Protein 9NPT (pdb70)

Secondary structure (DSSP, 8-state):
----SGGGEE-EEEESGGGT---SHHHHGGGEEEESS----EEE--EEEPEEEEEEEEEE-SSS-BSSBPP-TT----S-EEEEEEEEEE-SS--SEEEESSS-EEE-SSEEESS-BTT--BEEEEE--EE--HHHHHHH--/----EEEE---EEEE----S-S-EEEEES-S-GGGGSSTTSGGGS--STTS-EEEEE--SSSHHHHHHHHHHHHHHHHHHHHHH----SEE--HHHHHHHHHTT--/----SGGGEEEEEEEGGGGT---STTTSGGGEEEESS----EEE--EEEPEEEEEEEEEE-TTS-BSSBPP-TT----S-EEEEEEEEEE-SS--SEEEETTS-EEE-SSEEESS-BSS-EEEEEEEEEEE--HHHHHHH--/----BEEE---EEE-------S-EEEEES-SS----SS-SSSTTS--SSS--EEEEE--SSSHHHHHHHHHHHHHHHHHHHHHH----S----HHHHHHHHHHHH-/-----GGGEEEEEEEGGGGT---SHHHHGGGEEEESS----EEE--EEEPEEEEEEEEEE-SSS-BSSB---TT----S-EEEEEEEEEE-SS--SEEEETTS-EEE-SSEEESS-BSS--BEEEEEEEEE--HHHHHHHB-/----B-B-----B--------S-EEEEEE-SGGGGSSSTTSGGGS--SGGGEEEEEE--SSSHHHHHHHHHHHHHHHHHHHHHH----SEE--HHHHHHHHHHHH-/--EEEE--EEE-TT--EEEEEEESS--GGGSEEEEEEE-TTS-EEEEEEE-S---STTBEEEEE-TTSTTTEEEEEETTTTEEEEEE-S--GGG-EEEEEEEESSS--SS---SS-S--SSS-B-----EEEEE--/--EEEE--EEE-TT--EEEEEEESS--GGG-EEEEEEE-TTS-EEEEEEE-S---SSS-EEEEE-GGGTTTEEEEEETTTTEEEEEE-S--GGG-EEEEEEEESSSS-SS---SS-S--SSS-B-----EEEEE--/--EEEE--EEE-TT--EEEEEEESS--GGGSEEEEEEE-TTS-EEEEEEE-S---SSS-EEEEE-GGGTTTEEEEEETTTTEEEEEE-S--GGG-EEEEEEEE-SS--SS---SS-S--SSS-B-----EEEEE--

Radius of gyration: 34.53 Å; Cα contacts (8 Å, |Δi|>4): 2632; chains: 9; bounding box: 83×82×80 Å

Sequence (1152 aa):
VQLQESGGGLVQAGGSLRLSCTASRGTISLYAMAWFRQAPGKEREFVAAISRFYNDFIGYSTNYADSVRARFTISRDNAENTVYLLMNNLKPEDTASYYCAASTEWASESLQYGNWGHESSKYANWGQGTQVTVSSGTLQKTEDVHLMGFTLSGQKVADSPLEASKRWAFRTGVPPKNVEYTEGEEAKTCYNISVTDPSGKSLLLDPPSNIRDYPKCKTVHHIQGQNPHAQGIALHLWGAFFLYDRVASTTMYRGKVFTEGNIAAMIVNKTVHRMIFSDESPSFNTSISLTFSYFNDCDAELRIWSVQEDDLAAGLSWIPFFGPGIEGLYTAGLIKNQNNLVCRLRRLANQTAKSLELLLRVTTEERTFSLINRIAIDFLLTRWGTLQKTEDVHLMGFTLSGQKVADSPLEASKRWAFRTGVPPKNVEYTEGEEAKTCYNISVTDPSGKSLLLDPPSNIRDYPKCKTVHHIQGQNPHAQGIALHLWGAFFLYDRVASTTMYRGKVFTEGNIAAMIVNKTVHRMIFSDESPSFNTSISLTFSYFNDCDAELRIWSVQEDDLAAGLSWIPFFGPGIEGLYTAGLIKNQNNLVCRLRRLANQTAKSLELLLRVTTEERTFSLINRIAIDFLLTRWGTLQKTEDVHLMGFTLSGQKVADSPLEASKRWAFRTGVPPKNVEYTEGEEAKTCYNISVTDPSGKSLLLDPPSNIRDYPKCKTVHHIQGQNPHAQGIALHLWGAFFLYDRVASTTMYRGKVFTEGNIAAMIVNKTVHRMIFSDESPSFNTSISLTFSYFNDCDAELRIWSVQEDDLAAGLSWIPFFGPGIEGLYTAGLIKNQNNLVCRLRRLANQTAKSLELLLRVTTEERTFSLINRIAIDFLLTRWVQLQESGGGLVQAGGSLRLSCTASRGTISLYAMAWFRQAPGKEREFVAAISRFYNDFIGYSTNYADSVRARFTISRDNAENTVYLLMNNLKPEDTASYYCAASTEWASESLQYGNWGHESSKYANWGQGTQVTVSSVQLQESGGGLVQAGGSLRLSCTASRGTISLYAMAWFRQAPGKEREFVAAISRFYNDFIGYSTNYADSVRARFTISRDNAENTVYLLMNNLKPEDTASYYCAASTEWASESLQYGNWGHESSKYANWGQGTQVTVSS

Structure (mmCIF, N/CA/C/O backbone):
data_9NPT
#
_entry.id   9NPT
#
_cell.length_a   1.00
_cell.length_b   1.00
_cell.length_c   1.00
_cell.angle_alpha   90.00
_cell.angle_beta   90.00
_cell.angle_gamma   90.00
#
_symmetry.space_group_name_H-M   'P 1'
#
loop_
_entity.id
_entity.type
_entity.pdbx_description
1 polymer Nanosota-MB1
2 polymer 'Envelope glycoprotein GP1'
3 polymer 'Envelope glycoprotein GP2'
4 branched beta-D-mannopyranose-(1-4)-2-acetamido-2-deoxy-beta-D-glucopyranose-(1-4)-2-acetamido-2-deoxy-beta-D-glucopyranose
5 branched alpha-D-mannopyranose-(1-3)-[alpha-D-mannopyranose-(1-6)]beta-D-mannopyranose-(1-4)-2-acetamido-2-deoxy-beta-D-glucopyranose-(1-4)-2-acetamido-2-deoxy-beta-D-glucopyranose
#
loop_
_atom_site.group_PDB
_atom_site.id
_atom_site.type_symbol
_atom_site.label_atom_id
_atom_site.label_alt_id
_atom_site.label_comp_id
_atom_site.label_asym_id
_atom_site.label_entity_id
_atom_site.label_seq_id
_atom_site.pdbx_PDB_ins_code
_atom_site.Cartn_x
_atom_site.Cartn_y
_atom_site.Cartn_z
_atom_site.occupancy
_atom_site.B_iso_or_equiv
_atom_site.auth_seq_id
_atom_site.auth_comp_id
_atom_site.auth_asym_id
_atom_site.auth_atom_id
_atom_site.pdbx_PDB_model_num
ATOM 1 N N . VAL A 1 2 ? 106.658 167.915 170.691 1.00 69.84 2 VAL G N 1
ATOM 2 C CA . VAL A 1 2 ? 107.038 169.081 171.476 1.00 66.65 2 VAL G CA 1
ATOM 3 C C . VAL A 1 2 ? 107.948 168.672 172.628 1.00 66.73 2 VAL G C 1
ATOM 4 O O . VAL A 1 2 ? 109.081 169.130 172.721 1.00 67.17 2 VAL G O 1
ATOM 8 N N . GLN A 1 3 ? 107.450 167.812 173.511 1.00 66.81 3 GLN G N 1
ATOM 9 C CA . GLN A 1 3 ? 108.246 167.341 174.637 1.00 64.09 3 GLN G CA 1
ATOM 10 C C . GLN A 1 3 ? 109.106 166.171 174.176 1.00 62.09 3 GLN G C 1
ATOM 11 O O . GLN A 1 3 ? 108.582 165.168 173.679 1.00 69.83 3 GLN G O 1
ATOM 17 N N . LEU A 1 4 ? 110.419 166.294 174.343 1.00 55.84 4 LEU G N 1
ATOM 18 C CA . LEU A 1 4 ? 111.370 165.270 173.936 1.00 59.21 4 LEU G CA 1
ATOM 19 C C . LEU A 1 4 ? 112.088 164.704 175.155 1.00 63.67 4 LEU G C 1
ATOM 20 O O . LEU A 1 4 ? 112.167 165.341 176.209 1.00 64.17 4 LEU G O 1
ATOM 25 N N . GLN A 1 5 ? 112.615 163.490 174.998 1.00 63.74 5 GLN G N 1
ATOM 26 C CA . GLN A 1 5 ? 113.364 162.842 176.065 1.00 57.68 5 GLN G CA 1
ATOM 27 C C . GLN A 1 5 ? 114.447 161.954 175.471 1.00 56.51 5 GLN G C 1
ATOM 28 O O . GLN A 1 5 ? 114.264 161.349 174.411 1.00 59.26 5 GLN G O 1
ATOM 34 N N . GLU A 1 6 ? 115.569 161.869 176.182 1.00 59.91 6 GLU G N 1
ATOM 35 C CA . GLU A 1 6 ? 116.733 161.099 175.772 1.00 65.60 6 GLU G CA 1
ATOM 36 C C . GLU A 1 6 ? 116.884 159.865 176.653 1.00 65.11 6 GLU G C 1
ATOM 37 O O . GLU A 1 6 ? 116.454 159.846 177.810 1.00 65.85 6 GLU G O 1
ATOM 43 N N . SER A 1 7 ? 117.517 158.834 176.094 1.00 63.07 7 SER G N 1
ATOM 44 C CA . SER A 1 7 ? 117.822 157.621 176.841 1.00 63.86 7 SER G CA 1
ATOM 45 C C . SER A 1 7 ? 118.976 156.902 176.159 1.00 69.57 7 SER G C 1
ATOM 46 O O . SER A 1 7 ? 119.219 157.078 174.963 1.00 71.00 7 SER G O 1
ATOM 49 N N . GLY A 1 8 ? 119.679 156.079 176.937 1.00 71.63 8 GLY G N 1
ATOM 50 C CA . GLY A 1 8 ? 120.715 155.211 176.409 1.00 73.67 8 GLY G CA 1
ATOM 51 C C . GLY A 1 8 ? 122.141 155.586 176.755 1.00 79.90 8 GLY G C 1
ATOM 52 O O . GLY A 1 8 ? 123.061 154.872 176.338 1.00 86.28 8 GLY G O 1
ATOM 53 N N . GLY A 1 9 ? 122.368 156.671 177.498 1.00 84.27 9 GLY G N 1
ATOM 54 C CA . GLY A 1 9 ? 123.717 157.051 177.861 1.00 92.04 9 GLY G CA 1
ATOM 55 C C . GLY A 1 9 ? 124.280 156.213 178.996 1.00 95.61 9 GLY G C 1
ATOM 56 O O . GLY A 1 9 ? 123.585 155.419 179.629 1.00 94.28 9 GLY G O 1
ATOM 57 N N . GLY A 1 10 ? 125.571 156.401 179.256 1.00 95.82 10 GLY G N 1
ATOM 58 C CA . GLY A 1 10 ? 126.214 155.662 180.327 1.00 103.64 10 GLY G CA 1
ATOM 59 C C . GLY A 1 10 ? 127.727 155.752 180.243 1.00 106.42 10 GLY G C 1
ATOM 60 O O . GLY A 1 10 ? 128.279 156.622 179.566 1.00 104.99 10 GLY G O 1
ATOM 61 N N . LEU A 1 11 ? 128.379 154.830 180.949 1.00 109.59 11 LEU G N 1
ATOM 62 C CA . LEU A 1 11 ? 129.832 154.772 181.072 1.00 109.67 11 LEU G CA 1
ATOM 63 C C . LEU A 1 11 ? 130.353 153.574 180.290 1.00 110.52 11 LEU G C 1
ATOM 64 O O . LEU A 1 11 ? 129.932 152.438 180.536 1.00 111.44 11 LEU G O 1
ATOM 69 N N . VAL A 1 12 ? 131.267 153.827 179.351 1.00 108.99 12 VAL G N 1
ATO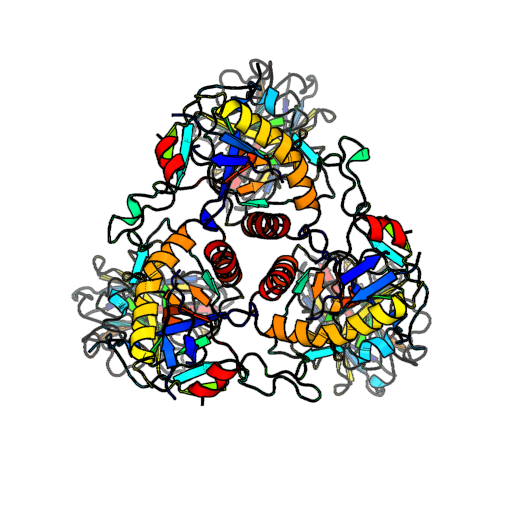M 70 C CA . VAL A 1 12 ? 131.886 152.776 178.552 1.00 111.39 12 VAL G CA 1
ATOM 71 C C . VAL A 1 12 ? 133.390 153.002 178.502 1.00 117.57 12 VAL G C 1
ATOM 72 O O . VAL A 1 12 ? 133.895 154.079 178.824 1.00 118.56 12 VAL G O 1
ATOM 76 N N . GLN A 1 13 ? 134.105 151.957 178.096 1.00 121.90 13 GLN G N 1
ATOM 77 C CA . GLN A 1 13 ? 135.539 152.049 177.880 1.00 126.30 13 GLN G CA 1
ATOM 78 C C . GLN A 1 13 ? 135.832 152.602 176.487 1.00 124.57 13 GLN G C 1
ATOM 79 O O . GLN A 1 13 ? 134.931 152.833 175.675 1.00 121.82 13 GLN G O 1
ATOM 85 N N . ALA A 1 14 ? 137.117 152.828 176.220 1.00 125.42 14 ALA G N 1
ATOM 86 C CA . ALA A 1 14 ? 137.540 153.312 174.913 1.00 125.66 14 ALA G CA 1
ATOM 87 C C . ALA A 1 14 ? 137.368 152.227 173.857 1.00 125.06 14 ALA G C 1
ATOM 88 O O . ALA A 1 14 ? 137.701 151.060 174.080 1.00 124.29 14 ALA G O 1
ATOM 90 N N . GLY A 1 15 ? 136.845 152.620 172.697 1.00 123.61 15 GLY G N 1
ATOM 91 C CA . GLY A 1 15 ? 136.553 151.684 171.635 1.00 121.33 15 GLY G CA 1
ATOM 92 C C . GLY A 1 15 ? 135.199 151.014 171.726 1.00 119.09 15 GLY G C 1
ATOM 93 O O . GLY A 1 15 ? 134.883 150.178 170.870 1.00 116.06 15 GLY G O 1
ATOM 94 N N . GLY A 1 16 ? 134.393 151.349 172.733 1.00 118.35 16 GLY G N 1
ATOM 95 C CA . GLY A 1 16 ? 133.091 150.743 172.903 1.00 109.41 16 GLY G CA 1
ATOM 96 C C . GLY A 1 16 ? 132.034 151.353 172.002 1.00 102.56 16 GLY G C 1
ATOM 97 O O . GLY A 1 16 ? 132.295 152.217 171.165 1.00 106.17 16 GLY G O 1
ATOM 98 N N . SER A 1 17 ? 130.803 150.882 172.190 1.00 93.63 17 SER G N 1
ATOM 99 C CA . SER A 1 17 ? 129.674 151.304 171.377 1.00 92.24 17 SER G CA 1
ATOM 100 C C . SER A 1 17 ? 128.465 151.549 172.267 1.00 91.37 17 SER G C 1
ATOM 101 O O . SER A 1 17 ? 128.291 150.890 173.296 1.00 95.11 17 SER G O 1
ATOM 104 N N . LEU A 1 18 ? 127.625 152.500 171.859 1.00 89.14 18 LEU G N 1
ATOM 105 C CA . LEU A 1 18 ? 126.379 152.792 172.561 1.00 88.13 18 LEU G CA 1
ATOM 106 C C . LEU A 1 18 ? 125.305 153.151 171.546 1.00 81.03 18 LEU G C 1
ATOM 107 O O . LEU A 1 18 ? 125.592 153.432 170.384 1.00 81.96 18 LEU G O 1
ATOM 112 N N . ARG A 1 19 ? 124.052 153.140 171.993 1.00 76.05 19 ARG G N 1
ATOM 113 C CA . ARG A 1 19 ? 122.929 153.512 171.135 1.00 68.65 19 ARG G CA 1
ATOM 114 C C . ARG A 1 19 ? 121.982 154.391 171.938 1.00 65.04 19 ARG G C 1
ATOM 115 O O . ARG A 1 19 ? 121.413 153.944 172.939 1.00 71.90 19 ARG G O 1
ATOM 123 N N . LEU A 1 20 ? 121.817 155.636 171.502 1.00 59.50 20 LEU G N 1
ATOM 124 C CA . LEU A 1 20 ? 120.921 156.580 172.154 1.00 60.55 20 LEU G CA 1
ATOM 125 C C . LEU A 1 20 ? 119.595 156.658 171.420 1.00 55.10 20 LEU G C 1
ATOM 126 O O . LEU A 1 20 ? 119.552 156.749 170.189 1.00 58.93 20 LEU G O 1
ATOM 131 N N . SER A 1 21 ? 118.518 156.631 172.196 1.00 50.79 21 SER G N 1
ATOM 132 C CA . SER A 1 21 ? 117.163 156.797 171.706 1.00 51.44 21 SER G CA 1
ATOM 133 C C . SER A 1 21 ? 116.621 158.136 172.184 1.00 50.24 21 SER G C 1
ATOM 134 O O . SER A 1 21 ? 116.985 158.625 173.257 1.00 56.47 21 SER G O 1
ATOM 137 N N . CYS A 1 22 ? 115.763 158.738 171.367 1.00 46.78 22 CYS G N 1
ATOM 138 C CA . CYS A 1 22 ? 115.103 159.990 171.709 1.00 51.96 22 CYS G CA 1
ATOM 139 C C . CYS A 1 22 ? 113.651 159.884 171.280 1.00 54.51 22 CYS G C 1
ATOM 140 O O . CYS A 1 22 ? 113.362 159.593 170.111 1.00 58.01 22 CYS G O 1
ATOM 143 N N . THR A 1 23 ? 112.757 160.124 172.233 1.00 57.69 23 THR G N 1
ATOM 144 C CA . THR A 1 23 ? 111.338 159.842 172.107 1.00 58.51 23 THR G CA 1
ATOM 145 C C . THR A 1 23 ? 110.538 161.107 172.404 1.00 54.93 23 THR G C 1
ATOM 146 O O . THR A 1 23 ? 110.868 161.877 173.311 1.00 59.06 23 THR G O 1
ATOM 150 N N . ALA A 1 24 ? 109.468 161.310 171.633 1.00 53.25 24 ALA G N 1
ATOM 151 C CA . ALA A 1 24 ? 108.563 162.431 171.828 1.00 60.20 24 ALA G CA 1
ATOM 152 C C . ALA A 1 24 ? 107.212 161.906 172.283 1.00 69.07 24 ALA G C 1
ATOM 153 O O . ALA A 1 24 ? 106.686 160.942 171.717 1.00 71.33 24 ALA G O 1
ATOM 155 N N . SER A 1 25 ? 106.653 162.548 173.308 1.00 74.20 25 SER G N 1
ATOM 156 C CA . SER A 1 25 ? 105.413 162.085 173.922 1.00 80.54 25 SER G CA 1
ATOM 157 C C . SER A 1 25 ? 104.182 162.663 173.228 1.00 87.09 25 SER G C 1
ATOM 158 O O . SER A 1 25 ? 103.345 161.915 172.712 1.00 90.06 25 SER G O 1
ATOM 161 N N . ARG A 1 26 ? 104.058 163.990 173.207 1.00 84.66 26 ARG G N 1
ATOM 162 C CA . ARG A 1 26 ? 102.909 164.656 172.607 1.00 89.75 26 ARG G CA 1
ATOM 163 C C . ARG A 1 26 ? 103.254 165.327 171.283 1.00 88.83 26 ARG G C 1
ATOM 164 O O . ARG A 1 26 ? 102.539 166.235 170.846 1.00 89.93 26 ARG G O 1
ATOM 172 N N . GLY A 1 27 ? 104.335 164.901 170.639 1.00 85.01 27 GLY G N 1
ATOM 173 C CA . GLY A 1 27 ? 104.711 165.455 169.355 1.00 85.23 27 GLY G CA 1
ATOM 174 C C . GLY A 1 27 ? 105.044 164.386 168.337 1.00 79.04 27 GLY G C 1
ATOM 175 O O . GLY A 1 27 ? 105.706 163.397 168.660 1.00 78.73 27 GLY G O 1
ATOM 176 N N . THR A 1 28 ? 104.576 164.560 167.107 1.00 74.35 28 THR G N 1
ATOM 177 C CA . THR A 1 28 ? 104.897 163.641 166.025 1.00 72.12 28 THR G CA 1
ATOM 178 C C . THR A 1 28 ? 106.146 164.150 165.315 1.00 73.30 28 THR G C 1
ATOM 179 O O . THR A 1 28 ? 106.138 165.249 164.748 1.00 78.62 28 THR G O 1
ATOM 183 N N . ILE A 1 29 ? 107.219 163.351 165.344 1.00 67.70 29 ILE G N 1
ATOM 184 C CA . ILE A 1 29 ? 108.511 163.796 164.821 1.00 65.66 29 ILE G CA 1
ATOM 185 C C . ILE A 1 29 ? 108.614 163.701 163.309 1.00 67.64 29 ILE G C 1
ATOM 186 O O . ILE A 1 29 ? 109.670 164.028 162.752 1.00 69.14 29 ILE G O 1
ATOM 191 N N . SER A 1 30 ? 107.550 163.280 162.620 1.00 66.32 30 SER G N 1
ATOM 192 C CA . SER A 1 30 ? 107.550 163.284 161.162 1.00 65.13 30 SER G CA 1
ATOM 193 C C . SER A 1 30 ? 107.256 164.661 160.581 1.00 66.57 30 SER G C 1
ATOM 194 O O . SER A 1 30 ? 107.182 164.788 159.355 1.00 72.17 30 SER G O 1
ATOM 197 N N . LEU A 1 31 ? 107.029 165.670 161.421 1.00 67.07 31 LEU G N 1
ATOM 198 C CA . LEU A 1 31 ? 106.876 167.049 160.981 1.00 70.93 31 LEU G CA 1
ATOM 199 C C . LEU A 1 31 ? 108.149 167.872 161.143 1.00 72.30 31 LEU G C 1
ATOM 200 O O . LEU A 1 31 ? 108.215 168.989 160.619 1.00 73.89 31 LEU G O 1
ATOM 205 N N . TYR A 1 32 ? 109.154 167.353 161.847 1.00 68.59 32 TYR G N 1
ATOM 206 C CA . TYR A 1 32 ? 110.333 168.118 162.228 1.00 63.45 32 TYR G CA 1
ATOM 207 C C . TYR A 1 32 ? 111.594 167.429 161.727 1.00 60.98 32 TYR G C 1
ATOM 208 O O . TYR A 1 32 ? 111.623 166.215 161.512 1.00 61.41 32 TYR G O 1
ATOM 217 N N . ALA A 1 33 ? 112.644 168.227 161.547 1.00 58.53 33 ALA G N 1
ATOM 218 C CA . ALA A 1 33 ? 113.988 167.707 161.346 1.00 56.79 33 ALA G CA 1
ATOM 219 C C . ALA A 1 33 ? 114.671 167.559 162.699 1.00 59.85 33 ALA G C 1
ATOM 220 O O . ALA A 1 33 ? 114.587 168.452 163.548 1.00 67.48 33 ALA G O 1
ATOM 222 N N . MET A 1 34 ? 115.351 166.433 162.897 1.00 55.47 34 MET G N 1
ATOM 223 C CA . MET A 1 34 ? 115.876 166.089 164.210 1.00 55.04 34 MET G CA 1
ATOM 224 C C . MET A 1 34 ? 117.392 166.222 164.218 1.00 58.47 34 MET G C 1
ATOM 225 O O . MET A 1 34 ? 118.039 166.163 163.170 1.00 61.11 34 MET G O 1
ATOM 230 N N . ALA A 1 35 ? 117.955 166.411 165.410 1.00 57.50 35 ALA G N 1
ATOM 231 C CA . ALA A 1 35 ? 119.393 166.594 165.527 1.00 58.64 35 ALA G CA 1
ATOM 232 C C . ALA A 1 35 ? 119.876 166.156 166.902 1.00 62.10 35 ALA G C 1
ATOM 233 O O . ALA A 1 35 ? 119.140 166.216 167.892 1.00 66.18 35 ALA G O 1
ATOM 235 N N . TRP A 1 36 ? 121.130 165.720 166.942 1.00 63.57 36 TRP G N 1
ATOM 236 C CA . TRP A 1 36 ? 121.841 165.406 168.170 1.00 66.79 36 TRP G CA 1
ATOM 237 C C . TRP A 1 36 ? 123.004 166.370 168.348 1.00 70.29 36 TRP G C 1
ATOM 238 O O . TRP A 1 36 ? 123.750 166.638 167.395 1.00 72.60 36 TRP G O 1
ATOM 249 N N . PHE A 1 37 ? 123.157 166.862 169.578 1.00 71.15 37 PHE G N 1
ATOM 250 C CA . PHE A 1 37 ? 124.238 167.746 169.992 1.00 73.40 37 PHE G CA 1
ATOM 251 C C . PHE A 1 37 ? 124.914 167.163 171.225 1.00 77.61 37 PHE G C 1
ATOM 252 O O . PHE A 1 37 ? 124.408 166.232 171.854 1.00 82.23 37 PHE G O 1
ATOM 260 N N . ARG A 1 38 ? 126.060 167.737 171.589 1.00 77.81 38 ARG G N 1
ATOM 261 C CA . ARG A 1 38 ? 126.725 167.356 172.826 1.00 82.59 38 ARG G CA 1
ATOM 262 C C . ARG A 1 38 ? 127.370 168.585 173.449 1.00 92.68 38 ARG G C 1
ATOM 263 O O . ARG A 1 38 ? 127.652 169.573 172.765 1.00 95.38 38 ARG G O 1
ATOM 271 N N . GLN A 1 39 ? 127.585 168.518 174.761 1.00 96.69 39 GLN G N 1
ATOM 272 C CA . GLN A 1 39 ? 128.264 169.580 175.491 1.00 98.67 39 GLN G CA 1
ATOM 273 C C . GLN A 1 39 ? 129.157 168.968 176.559 1.00 100.67 39 GLN G C 1
ATOM 274 O O . GLN A 1 39 ? 128.702 168.141 177.354 1.00 97.55 39 GLN G O 1
ATOM 280 N N . ALA A 1 40 ? 130.414 169.364 176.562 1.00 106.76 40 ALA G N 1
ATOM 281 C CA . ALA A 1 40 ? 131.403 169.010 177.566 1.00 113.71 40 ALA G CA 1
ATOM 282 C C . ALA A 1 40 ? 131.423 170.061 178.673 1.00 119.58 40 ALA G C 1
ATOM 283 O O . ALA A 1 40 ? 131.028 171.210 178.447 1.00 119.21 40 ALA G O 1
ATOM 285 N N . PRO A 1 41 ? 131.838 169.699 179.890 1.00 122.36 41 PRO G N 1
ATOM 286 C CA . PRO A 1 41 ? 132.001 170.717 180.939 1.00 124.58 41 PRO G CA 1
ATOM 287 C C . PRO A 1 41 ? 133.140 171.673 180.612 1.00 126.12 41 PRO G C 1
ATOM 288 O O . PRO A 1 41 ? 134.268 171.256 180.340 1.00 124.53 41 PRO G O 1
ATOM 292 N N . GLY A 1 42 ? 132.831 172.968 180.642 1.00 126.13 42 GLY G N 1
ATOM 293 C CA . GLY A 1 42 ? 133.786 173.988 180.266 1.00 122.91 42 GLY G CA 1
ATOM 294 C C . GLY A 1 42 ? 133.862 174.284 178.786 1.00 125.19 42 GLY G C 1
ATOM 295 O O . GLY A 1 42 ? 134.726 175.065 178.371 1.00 123.83 42 GLY G O 1
ATOM 296 N N . LYS A 1 43 ? 132.989 173.689 177.975 1.00 125.78 43 LYS G N 1
ATOM 297 C CA . LYS A 1 43 ? 132.981 173.898 176.536 1.00 124.24 43 LYS G CA 1
ATOM 298 C C . LYS A 1 43 ? 131.579 174.273 176.077 1.00 121.12 43 LYS G C 1
ATOM 299 O O . LYS A 1 43 ? 130.593 174.082 176.795 1.00 118.57 43 LYS G O 1
ATOM 305 N N . GLU A 1 44 ? 131.503 174.814 174.865 1.00 118.39 44 GLU G N 1
ATOM 306 C CA . GLU A 1 44 ? 130.227 175.156 174.261 1.00 114.84 44 GLU G CA 1
ATOM 307 C C . GLU A 1 44 ? 129.533 173.906 173.724 1.00 110.77 44 GLU G C 1
ATOM 308 O O . GLU A 1 44 ? 130.109 172.817 173.650 1.00 109.85 44 GLU G O 1
ATOM 314 N N . ARG A 1 45 ? 128.271 174.080 173.343 1.00 106.89 45 ARG G N 1
ATOM 315 C CA . ARG A 1 45 ? 127.435 172.988 172.864 1.00 102.62 45 ARG G CA 1
ATOM 316 C C . ARG A 1 45 ? 127.614 172.844 171.356 1.00 97.83 45 ARG G C 1
ATOM 317 O O . ARG A 1 45 ? 127.295 173.765 170.597 1.00 98.63 45 ARG G O 1
ATOM 325 N N . GLU A 1 46 ? 128.123 171.691 170.929 1.00 92.73 46 GLU G N 1
ATOM 326 C CA . GLU A 1 46 ? 128.577 171.483 169.562 1.00 90.61 46 GLU G CA 1
ATOM 327 C C . GLU A 1 46 ? 127.636 170.561 168.796 1.00 88.48 46 GLU G C 1
ATOM 328 O O . GLU A 1 46 ? 126.938 169.726 169.378 1.00 89.45 46 GLU G O 1
ATOM 334 N N . PHE A 1 47 ? 127.631 170.731 167.475 1.00 86.06 47 PHE G N 1
ATOM 335 C CA . PHE A 1 47 ? 126.827 169.895 166.594 1.00 79.35 47 PHE G CA 1
ATOM 336 C C . PHE A 1 47 ? 127.436 168.500 166.492 1.00 78.71 47 PHE G C 1
ATOM 337 O O . PHE A 1 47 ? 128.658 168.338 166.462 1.00 83.57 47 PHE G O 1
ATOM 345 N N . VAL A 1 48 ? 126.568 167.488 166.444 1.00 73.85 48 VAL G N 1
ATOM 346 C CA . VAL A 1 48 ? 127.004 166.114 166.218 1.00 73.13 48 VAL G CA 1
ATOM 347 C C . VAL A 1 48 ? 126.355 165.575 164.949 1.00 75.36 48 VAL G C 1
ATOM 348 O O . VAL A 1 48 ? 127.055 165.201 164.001 1.00 75.91 48 VAL G O 1
ATOM 352 N N . ALA A 1 49 ? 125.021 165.533 164.908 1.00 71.91 49 ALA G N 1
ATOM 353 C CA . ALA A 1 49 ? 124.357 164.916 163.763 1.00 63.15 49 ALA G CA 1
ATOM 354 C C . ALA A 1 49 ? 122.989 165.542 163.535 1.00 62.22 49 ALA G C 1
ATOM 355 O O . ALA A 1 49 ? 122.412 166.159 164.431 1.00 65.96 49 ALA G O 1
ATOM 357 N N . ALA A 1 50 ? 122.474 165.371 162.317 1.00 55.72 50 ALA G N 1
ATOM 358 C CA . ALA A 1 50 ? 121.146 165.861 161.968 1.00 52.61 50 ALA G CA 1
ATOM 359 C C . ALA A 1 50 ? 120.542 164.995 160.871 1.00 54.21 50 ALA G C 1
ATOM 360 O O . ALA A 1 50 ? 121.259 164.428 160.042 1.00 58.45 50 ALA G O 1
ATOM 362 N N . ILE A 1 51 ? 119.209 164.914 160.871 1.00 53.90 51 ILE G N 1
ATOM 363 C CA . ILE A 1 51 ? 118.451 164.133 159.902 1.00 46.56 51 ILE G CA 1
ATOM 364 C C . ILE A 1 51 ? 117.181 164.894 159.521 1.00 47.15 51 ILE G C 1
ATOM 365 O O . ILE A 1 51 ? 116.563 165.575 160.349 1.00 50.71 51 ILE G O 1
ATOM 370 N N . SER A 1 52 ? 116.819 164.801 158.235 1.00 48.13 52 SER G N 1
ATOM 371 C CA . SER A 1 52 ? 115.786 165.623 157.617 1.00 47.75 52 SER G CA 1
ATOM 372 C C . SER A 1 52 ? 114.423 164.936 157.680 1.00 44.83 52 SER G C 1
ATOM 373 O O . SER A 1 52 ? 114.243 163.927 158.361 1.00 50.42 52 SER G O 1
ATOM 376 N N . ARG A 1 53 ? 113.444 165.472 156.947 1.00 46.05 53 ARG G N 1
ATOM 377 C CA . ARG A 1 53 ? 112.049 165.118 157.171 1.00 47.10 53 ARG G CA 1
ATOM 378 C C . ARG A 1 53 ? 111.363 164.491 155.953 1.00 53.40 53 ARG G C 1
ATOM 379 O O . ARG A 1 53 ? 110.423 163.717 156.134 1.00 55.27 53 ARG G O 1
ATOM 387 N N . PHE A 1 54 ? 111.808 164.776 154.727 1.00 53.79 54 PHE G N 1
ATOM 388 C CA . PHE A 1 54 ? 111.343 164.067 153.536 1.00 49.16 54 PHE G CA 1
ATOM 389 C C . PHE A 1 54 ? 112.160 162.822 153.207 1.00 44.08 54 PHE G C 1
ATOM 390 O O . PHE A 1 54 ? 113.376 162.763 153.414 1.00 45.02 54 PHE G O 1
ATOM 398 N N . TYR A 1 55 ? 111.455 161.827 152.679 1.00 40.83 55 TYR G N 1
ATOM 399 C CA . TYR A 1 55 ? 112.026 160.680 151.993 1.00 37.22 55 TYR G CA 1
ATOM 400 C C . TYR A 1 55 ? 112.183 161.015 150.511 1.00 41.00 55 TYR G C 1
ATOM 401 O O . TYR A 1 55 ? 111.541 161.927 149.986 1.00 43.04 55 TYR G O 1
ATOM 410 N N . ASN A 1 56 ? 113.060 160.270 149.833 1.00 39.58 56 ASN G N 1
ATOM 411 C CA . ASN A 1 56 ? 113.396 160.635 148.462 1.00 36.59 56 ASN G CA 1
ATOM 412 C C . ASN A 1 56 ? 113.518 159.401 147.562 1.00 39.22 56 ASN G C 1
ATOM 413 O O . ASN A 1 56 ? 114.106 159.494 146.475 1.00 42.62 56 ASN G O 1
ATOM 418 N N . ASP A 1 57 ? 112.937 158.264 147.980 1.00 37.42 57 ASP G N 1
ATOM 419 C CA . ASP A 1 57 ? 113.149 156.927 147.415 1.00 38.82 57 ASP G CA 1
ATOM 420 C C . ASP A 1 57 ? 114.633 156.580 147.459 1.00 42.05 57 ASP G C 1
ATOM 421 O O . ASP A 1 57 ? 115.105 155.988 148.435 1.00 46.35 57 ASP G O 1
ATOM 426 N N . PHE A 1 58 ? 115.373 156.928 146.406 1.00 40.26 58 PHE G N 1
ATOM 427 C CA . PHE A 1 58 ? 116.829 156.873 146.462 1.00 37.75 58 PHE G CA 1
ATOM 428 C C . PHE A 1 58 ? 117.314 157.966 147.414 1.00 42.71 58 PHE G C 1
ATOM 429 O O . PHE A 1 58 ? 116.580 158.908 147.710 1.00 47.26 58 PHE G O 1
ATOM 437 N N . ILE A 1 59 ? 118.513 157.777 147.994 1.00 44.12 59 ILE G N 1
ATOM 438 C CA . ILE A 1 59 ? 119.171 158.552 149.074 1.00 40.85 59 ILE G CA 1
ATOM 439 C C . ILE A 1 59 ? 118.327 158.888 150.313 1.00 37.39 59 ILE G C 1
ATOM 440 O O . ILE A 1 59 ? 118.836 159.549 151.226 1.00 47.18 59 ILE G O 1
ATOM 445 N N . GLY A 1 60 ? 117.070 158.429 150.373 1.00 35.82 60 GLY G N 1
ATOM 446 C CA . GLY A 1 60 ? 116.182 158.461 151.530 1.00 37.17 60 GLY G CA 1
ATOM 447 C C . GLY A 1 60 ? 116.085 159.714 152.382 1.00 39.49 60 GLY G C 1
ATOM 448 O O . GLY A 1 60 ? 115.697 160.784 151.902 1.00 43.94 60 GLY G O 1
ATOM 449 N N . TYR A 1 61 ? 116.438 159.579 153.659 1.00 38.80 61 TYR G N 1
ATOM 450 C CA . TYR A 1 61 ? 116.461 160.693 154.596 1.00 41.64 61 TYR G CA 1
ATOM 451 C C . TYR A 1 61 ? 117.831 161.359 154.591 1.00 44.11 61 TYR G C 1
ATOM 452 O O . TYR A 1 61 ? 118.862 160.686 154.664 1.00 45.27 61 TYR G O 1
ATOM 461 N N . SER A 1 62 ? 117.831 162.687 154.521 1.00 46.49 62 SER G N 1
ATOM 462 C CA . SER A 1 62 ? 119.064 163.450 154.389 1.00 47.24 62 SER G CA 1
ATOM 463 C C . SER A 1 62 ? 119.740 163.589 155.746 1.00 49.70 62 SER G C 1
ATOM 464 O O . SER A 1 62 ? 119.116 164.037 156.710 1.00 53.92 62 SER G O 1
ATOM 467 N N . THR A 1 63 ? 121.018 163.226 155.818 1.00 49.91 63 THR G N 1
ATOM 468 C CA . THR A 1 63 ? 121.761 163.249 157.068 1.00 52.32 63 THR G CA 1
ATOM 469 C C . THR A 1 63 ? 122.939 164.210 156.972 1.00 57.49 63 THR G C 1
ATOM 470 O O . THR A 1 63 ? 123.358 164.611 155.883 1.00 55.75 63 THR G O 1
ATOM 474 N N . ASN A 1 64 ? 123.457 164.589 158.138 1.00 62.20 64 ASN G N 1
ATOM 475 C CA . ASN A 1 64 ? 124.660 165.406 158.219 1.00 61.43 64 ASN G CA 1
ATOM 476 C C . ASN A 1 64 ? 125.382 165.103 159.524 1.00 68.82 64 ASN G C 1
ATOM 477 O O . ASN A 1 64 ? 124.752 164.939 160.572 1.00 71.30 64 ASN G O 1
ATOM 482 N N . TYR A 1 65 ? 126.713 165.040 159.449 1.00 70.86 65 TYR G N 1
ATOM 483 C CA . TYR A 1 65 ? 127.560 164.722 160.590 1.00 74.14 65 TYR G CA 1
ATOM 484 C C . TYR A 1 65 ? 128.632 165.789 160.762 1.00 77.69 65 TYR G C 1
ATOM 485 O O . TYR A 1 65 ? 129.059 166.425 159.795 1.00 78.74 65 TYR G O 1
ATOM 494 N N . ALA A 1 66 ? 129.066 165.975 162.006 1.00 80.30 66 ALA G N 1
ATOM 495 C CA . ALA A 1 66 ? 130.243 16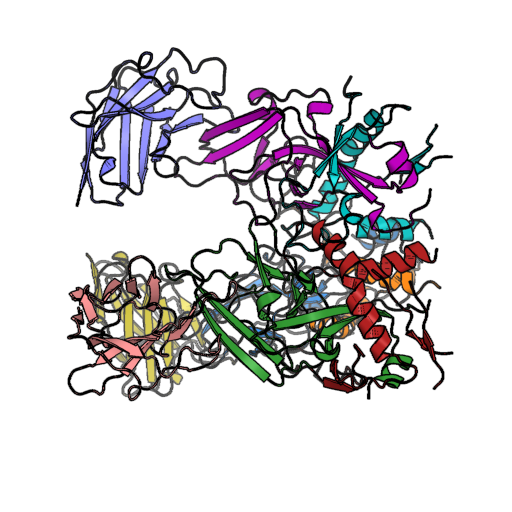6.788 162.276 1.00 83.90 66 ALA G CA 1
ATOM 496 C C . ALA A 1 66 ? 131.504 166.024 161.885 1.00 87.36 66 ALA G C 1
ATOM 497 O O . ALA A 1 66 ? 131.512 164.794 161.826 1.00 88.83 66 ALA G O 1
ATOM 499 N N . ASP A 1 67 ? 132.583 166.772 161.628 1.00 86.37 67 ASP G N 1
ATOM 500 C CA . ASP A 1 67 ? 133.788 166.180 161.048 1.00 88.63 67 ASP G CA 1
ATOM 501 C C . ASP A 1 67 ? 134.527 165.274 162.027 1.00 91.84 67 ASP G C 1
ATOM 502 O O . ASP A 1 67 ? 135.239 164.358 161.599 1.00 90.62 67 ASP G O 1
ATOM 507 N N . SER A 1 68 ? 134.375 165.503 163.332 1.00 94.23 68 SER G N 1
ATOM 508 C CA . SER A 1 68 ? 135.044 164.652 164.309 1.00 95.34 68 SER G CA 1
ATOM 509 C C . SER A 1 68 ? 134.358 163.302 164.474 1.00 96.74 68 SER G C 1
ATOM 510 O O . SER A 1 68 ? 134.968 162.376 165.020 1.00 98.26 68 SER G O 1
ATOM 513 N N . VAL A 1 69 ? 133.110 163.166 164.020 1.00 94.45 69 VAL G N 1
ATOM 514 C CA . VAL A 1 69 ? 132.310 161.975 164.267 1.00 91.45 69 VAL G CA 1
ATOM 515 C C . VAL A 1 69 ? 131.930 161.248 162.980 1.00 88.48 69 VAL G C 1
ATOM 516 O O . VAL A 1 69 ? 131.114 160.324 163.016 1.00 86.59 69 VAL G O 1
ATOM 520 N N . ARG A 1 70 ? 132.510 161.634 161.843 1.00 92.06 70 ARG G N 1
ATOM 521 C CA . ARG A 1 70 ? 132.241 160.934 160.592 1.00 90.21 70 ARG G CA 1
ATOM 522 C C . ARG A 1 70 ? 132.859 159.541 160.602 1.00 90.97 70 ARG G C 1
ATOM 523 O O . ARG A 1 70 ? 133.893 159.309 161.235 1.00 92.20 70 ARG G O 1
ATOM 531 N N . ALA A 1 71 ? 132.176 158.607 159.928 1.00 89.50 71 ALA G N 1
ATOM 532 C CA . ALA A 1 71 ? 132.490 157.181 159.798 1.00 87.58 71 ALA G CA 1
ATOM 533 C C . ALA A 1 71 ? 132.486 156.429 161.126 1.00 90.11 71 ALA G C 1
ATOM 534 O O . ALA A 1 71 ? 132.950 155.283 161.178 1.00 95.32 71 ALA G O 1
ATOM 536 N N . ARG A 1 72 ? 131.979 157.033 162.199 1.00 89.82 72 ARG G N 1
ATOM 537 C CA . ARG A 1 72 ? 131.835 156.387 163.497 1.00 91.38 72 ARG G CA 1
ATOM 538 C C . ARG A 1 72 ? 130.414 156.433 164.032 1.00 86.74 72 ARG G C 1
ATOM 539 O O . ARG A 1 72 ? 129.949 155.451 164.616 1.00 90.18 72 ARG G O 1
ATOM 547 N N . PHE A 1 73 ? 129.710 157.548 163.850 1.00 82.02 73 PHE G N 1
ATOM 548 C CA . PHE A 1 73 ? 128.383 157.740 164.420 1.00 81.66 73 PHE G CA 1
ATOM 549 C C . PHE A 1 73 ? 127.356 157.629 163.301 1.00 75.46 73 PHE G C 1
ATOM 550 O O . PHE A 1 73 ? 127.570 158.151 162.202 1.00 73.25 73 PHE G O 1
ATOM 558 N N . THR A 1 74 ? 126.242 156.952 163.574 1.00 70.32 74 THR G N 1
ATOM 559 C CA . THR A 1 74 ? 125.196 156.759 162.572 1.00 63.76 74 THR G CA 1
ATOM 560 C C . THR A 1 74 ? 123.852 157.159 163.163 1.00 58.37 74 THR G C 1
ATOM 561 O O . THR A 1 74 ? 123.425 156.597 164.175 1.00 59.73 74 THR G O 1
ATOM 565 N N . ILE A 1 75 ? 123.189 158.127 162.534 1.00 53.37 75 ILE G N 1
ATOM 566 C CA . ILE A 1 75 ? 121.883 158.588 162.981 1.00 49.82 75 ILE G CA 1
ATOM 567 C C . ILE A 1 75 ? 120.818 157.795 162.224 1.00 48.22 75 ILE G C 1
ATOM 568 O O . ILE A 1 75 ? 121.080 157.236 161.158 1.00 51.40 75 ILE G O 1
ATOM 573 N N . SER A 1 76 ? 119.624 157.675 162.811 1.00 45.19 76 SER G N 1
ATOM 574 C CA . SER A 1 76 ? 118.504 156.980 162.185 1.00 44.39 76 SER G CA 1
ATOM 575 C C . SER A 1 76 ? 117.200 157.535 162.742 1.00 47.67 76 SER G C 1
ATOM 576 O O . SER A 1 76 ? 117.152 158.003 163.874 1.00 55.99 76 SER G O 1
ATOM 579 N N . ARG A 1 77 ? 116.133 157.467 161.947 1.00 45.31 77 ARG G N 1
ATOM 580 C CA . ARG A 1 77 ? 114.798 157.808 162.428 1.00 49.01 77 ARG G CA 1
ATOM 581 C C . ARG A 1 77 ? 113.837 156.670 162.115 1.00 56.05 77 ARG G C 1
ATOM 582 O O . ARG A 1 77 ? 113.869 156.111 161.014 1.00 55.17 77 ARG G O 1
ATOM 590 N N . ASP A 1 78 ? 112.984 156.325 163.080 1.00 61.57 78 ASP G N 1
ATOM 591 C CA . ASP A 1 78 ? 111.818 155.491 162.826 1.00 61.19 78 ASP G CA 1
ATOM 592 C C . ASP A 1 78 ? 110.590 156.360 163.074 1.00 60.13 78 ASP G C 1
ATOM 593 O O . ASP A 1 78 ? 110.384 156.849 164.193 1.00 58.64 78 ASP G O 1
ATOM 598 N N . ASN A 1 79 ? 109.789 156.560 162.026 1.00 65.21 79 ASN G N 1
ATOM 599 C CA . ASN A 1 79 ? 108.604 157.407 162.094 1.00 66.89 79 ASN G CA 1
ATOM 600 C C . ASN A 1 79 ? 107.426 156.735 162.786 1.00 68.75 79 ASN G C 1
ATOM 601 O O . ASN A 1 79 ? 106.673 157.410 163.499 1.00 62.30 79 ASN G O 1
ATOM 606 N N . ALA A 1 80 ? 107.243 155.427 162.580 1.00 73.69 80 ALA G N 1
ATOM 607 C CA . ALA A 1 80 ? 106.101 154.731 163.166 1.00 75.56 80 ALA G CA 1
ATOM 608 C C . ALA A 1 80 ? 106.259 154.574 164.673 1.00 75.69 80 ALA G C 1
ATOM 609 O O . ALA A 1 80 ? 105.279 154.675 165.420 1.00 79.89 80 ALA G O 1
ATOM 611 N N . GLU A 1 81 ? 107.484 154.329 165.137 1.00 70.06 81 GLU G N 1
ATOM 612 C CA . GLU A 1 81 ? 107.759 154.293 166.567 1.00 69.27 81 GLU G CA 1
ATOM 613 C C . GLU A 1 81 ? 107.994 155.678 167.155 1.00 68.91 81 GLU G C 1
ATOM 614 O O . GLU A 1 81 ? 108.128 155.784 168.380 1.00 69.59 81 GLU G O 1
ATOM 620 N N . ASN A 1 82 ? 108.042 156.716 166.304 1.00 69.26 82 ASN G N 1
ATOM 621 C CA . ASN A 1 82 ? 108.218 158.123 166.692 1.00 64.67 82 ASN G CA 1
ATOM 622 C C . ASN A 1 82 ? 109.508 158.326 167.490 1.00 57.89 82 ASN G C 1
ATOM 623 O O . ASN A 1 82 ? 109.527 158.973 168.539 1.00 53.60 82 ASN G O 1
ATOM 628 N N . THR A 1 83 ? 110.597 157.752 166.984 1.00 61.31 83 THR G N 1
ATOM 629 C CA . THR A 1 83 ? 111.874 157.771 167.681 1.00 56.77 83 THR G CA 1
ATOM 630 C C . THR A 1 83 ? 112.993 158.176 166.734 1.00 56.62 83 THR G C 1
ATOM 631 O O . THR A 1 83 ? 112.928 157.935 165.523 1.00 59.10 83 THR G O 1
ATOM 635 N N . VAL A 1 84 ? 114.028 158.795 167.300 1.00 53.44 84 VAL G N 1
ATOM 636 C CA . VAL A 1 84 ? 115.262 159.071 166.571 1.00 52.07 84 VAL G CA 1
ATOM 637 C C . VAL A 1 84 ? 116.432 158.495 167.371 1.00 50.65 84 VAL G C 1
ATOM 638 O O . VAL A 1 84 ? 116.477 158.608 168.601 1.00 57.56 84 VAL G O 1
ATOM 642 N N . TYR A 1 85 ? 117.328 157.797 166.680 1.00 43.74 85 TYR G N 1
ATOM 643 C CA . TYR A 1 85 ? 118.404 157.032 167.288 1.00 44.80 85 TYR G CA 1
ATOM 644 C C . TYR A 1 85 ? 119.744 157.543 166.786 1.00 48.97 85 TYR G C 1
ATOM 645 O O . TYR A 1 85 ? 119.845 158.078 165.678 1.00 55.35 85 TYR G O 1
ATOM 654 N N . LEU A 1 86 ? 120.779 157.354 167.600 1.00 53.08 86 LEU G N 1
ATOM 655 C CA . LEU A 1 86 ? 122.150 157.554 167.135 1.00 55.65 86 LEU G CA 1
ATOM 656 C C . LEU A 1 86 ? 123.014 156.455 167.741 1.00 57.25 86 LEU G C 1
ATOM 657 O O . LEU A 1 86 ? 123.035 156.272 168.962 1.00 62.85 86 LEU G O 1
ATOM 662 N N . LEU A 1 87 ? 123.721 155.730 166.880 1.00 60.59 87 LEU G N 1
ATOM 663 C CA . LEU A 1 87 ? 124.616 154.648 167.267 1.00 69.68 87 LEU G CA 1
ATOM 664 C C . LEU A 1 87 ? 126.046 155.174 167.238 1.00 76.97 87 LEU G C 1
ATOM 665 O O . LEU A 1 87 ? 126.503 155.671 166.202 1.00 78.03 87 LEU G O 1
ATOM 670 N N . MET A 1 88 ? 126.748 155.074 168.371 1.00 83.13 88 MET G N 1
ATOM 671 C CA . MET A 1 88 ? 128.146 155.476 168.455 1.00 86.63 88 MET G CA 1
ATOM 672 C C . MET A 1 88 ? 128.984 154.206 168.418 1.00 89.34 88 MET G C 1
ATOM 673 O O . MET A 1 88 ? 128.831 153.330 169.280 1.00 91.04 88 MET G O 1
ATOM 678 N N . ASN A 1 89 ? 129.870 154.112 167.431 1.00 91.32 89 ASN G N 1
ATOM 679 C CA . ASN A 1 89 ? 130.845 153.039 167.330 1.00 95.11 89 ASN G CA 1
ATOM 680 C C . ASN A 1 89 ? 132.251 153.620 167.430 1.00 103.17 89 ASN G C 1
ATOM 681 O O . ASN A 1 89 ? 132.504 154.738 166.970 1.00 105.34 89 ASN G O 1
ATOM 686 N N . ASN A 1 90 ? 133.150 152.839 168.045 1.00 106.85 90 ASN G N 1
ATOM 687 C CA . ASN A 1 90 ? 134.567 153.177 168.244 1.00 114.58 90 ASN G CA 1
ATOM 688 C C . ASN A 1 90 ? 134.730 154.488 169.021 1.00 117.38 90 ASN G C 1
ATOM 689 O O . ASN A 1 90 ? 135.235 155.493 168.514 1.00 117.49 90 ASN G O 1
ATOM 694 N N . LEU A 1 91 ? 134.271 154.461 170.269 1.00 115.09 91 LEU G N 1
ATOM 695 C CA . LEU A 1 91 ? 134.315 155.639 171.126 1.00 114.56 91 LEU G CA 1
ATOM 696 C C . LEU A 1 91 ? 135.727 155.945 171.608 1.00 118.59 91 LEU G C 1
ATOM 697 O O . LEU A 1 91 ? 136.477 155.045 171.997 1.00 120.27 91 LEU G O 1
ATOM 702 N N . LYS A 1 92 ? 136.075 157.224 171.573 1.00 118.55 92 LYS G N 1
ATOM 703 C CA . LYS A 1 92 ? 137.270 157.866 172.089 1.00 118.92 92 LYS G CA 1
ATOM 704 C C . LYS A 1 92 ? 136.941 158.620 173.371 1.00 118.46 92 LYS G C 1
ATOM 705 O O . LYS A 1 92 ? 135.792 159.017 173.586 1.00 118.54 92 LYS G O 1
ATOM 711 N N . PRO A 1 93 ? 137.918 158.834 174.265 1.00 119.50 93 PRO G N 1
ATOM 712 C CA . PRO A 1 93 ? 137.628 159.595 175.496 1.00 119.73 93 PRO G CA 1
ATOM 713 C C . PRO A 1 93 ? 137.378 161.083 175.276 1.00 118.58 93 PRO G C 1
ATOM 714 O O . PRO A 1 93 ? 136.978 161.766 176.228 1.00 114.82 93 PRO G O 1
ATOM 718 N N . GLU A 1 94 ? 137.595 161.607 174.068 1.00 119.22 94 GLU G N 1
ATOM 719 C CA . GLU A 1 94 ? 137.221 162.977 173.744 1.00 117.48 94 GLU G CA 1
ATOM 720 C C . GLU A 1 94 ? 135.730 163.136 173.470 1.00 111.67 94 GLU G C 1
ATOM 721 O O . GLU A 1 94 ? 135.264 164.269 173.309 1.00 106.43 94 GLU G O 1
ATOM 727 N N . ASP A 1 95 ? 134.979 162.037 173.410 1.00 111.85 95 ASP G N 1
ATOM 728 C CA . ASP A 1 95 ? 133.542 162.064 173.176 1.00 110.75 95 ASP G CA 1
ATOM 729 C C . ASP A 1 95 ? 132.733 162.152 174.465 1.00 107.59 95 ASP G C 1
ATOM 730 O O . ASP A 1 95 ? 131.501 162.077 174.411 1.00 106.37 95 ASP G O 1
ATOM 735 N N . THR A 1 96 ? 133.394 162.297 175.614 1.00 106.40 96 THR G N 1
ATOM 736 C CA . THR A 1 96 ? 132.723 162.358 176.911 1.00 102.66 96 THR G CA 1
ATOM 737 C C . THR A 1 96 ? 131.968 163.674 177.043 1.00 99.13 96 THR G C 1
ATOM 738 O O . THR A 1 96 ? 132.584 164.740 177.153 1.00 99.41 96 THR G O 1
ATOM 742 N N . ALA A 1 97 ? 130.636 163.602 177.057 1.00 97.59 97 ALA G N 1
ATOM 743 C CA . ALA A 1 97 ? 129.808 164.802 177.066 1.00 94.81 97 ALA G CA 1
ATOM 744 C C . ALA A 1 97 ? 128.395 164.448 177.508 1.00 91.20 97 ALA G C 1
ATOM 745 O O . ALA A 1 97 ? 128.026 163.275 177.620 1.00 90.62 97 ALA G O 1
ATOM 747 N N . SER A 1 98 ? 127.602 165.489 177.750 1.00 88.56 98 SER G N 1
ATOM 748 C CA . SER A 1 98 ? 126.162 165.349 177.911 1.00 86.60 98 SER G CA 1
ATOM 749 C C . SER A 1 98 ? 125.513 165.591 176.553 1.00 85.15 98 SER G C 1
ATOM 750 O O . SER A 1 98 ? 125.705 166.651 175.948 1.00 86.10 98 SER G O 1
ATOM 753 N N . TYR A 1 99 ? 124.766 164.604 176.073 1.00 83.48 99 TYR G N 1
ATOM 754 C CA . TYR A 1 99 ? 124.192 164.619 174.738 1.00 75.06 99 TYR G CA 1
ATOM 755 C C . TYR A 1 99 ? 122.739 165.069 174.807 1.00 74.57 99 TYR G C 1
ATOM 756 O O . TYR A 1 99 ? 122.002 164.698 175.729 1.00 82.87 99 TYR G O 1
ATOM 765 N N . TYR A 1 100 ? 122.339 165.872 173.821 1.00 69.55 100 TYR G N 1
ATOM 766 C CA . TYR A 1 100 ? 121.042 166.527 173.794 1.00 72.59 100 TYR G CA 1
ATOM 767 C C . TYR A 1 100 ? 120.354 166.286 172.457 1.00 74.46 100 TYR G C 1
ATOM 768 O O . TYR A 1 100 ? 121.003 166.127 171.418 1.00 75.77 100 TYR G O 1
ATOM 777 N N . CYS A 1 101 ? 119.024 166.289 172.502 1.00 72.86 101 CYS G N 1
ATOM 778 C CA . CYS A 1 101 ? 118.159 166.002 171.367 1.00 68.64 101 CYS G CA 1
ATOM 779 C C . CYS A 1 101 ? 117.381 167.259 171.002 1.00 67.50 101 CYS G C 1
ATOM 780 O O . CYS A 1 101 ? 116.853 167.945 171.883 1.00 69.79 101 CYS G O 1
ATOM 783 N N . ALA A 1 102 ? 117.300 167.562 169.706 1.00 64.62 102 ALA G N 1
ATOM 784 C CA . ALA A 1 102 ? 116.695 168.811 169.266 1.00 66.30 102 ALA G CA 1
ATOM 785 C C . ALA A 1 102 ? 115.840 168.586 168.027 1.00 65.33 102 ALA G C 1
ATOM 786 O O . ALA A 1 102 ? 116.078 167.669 167.236 1.00 68.62 102 ALA G O 1
ATOM 788 N N . ALA A 1 103 ? 114.849 169.463 167.861 1.00 61.98 103 ALA G N 1
ATOM 789 C CA . ALA A 1 103 ? 113.931 169.437 166.732 1.00 64.40 103 ALA G CA 1
ATOM 790 C C . ALA A 1 103 ? 113.828 170.828 166.121 1.00 71.20 103 ALA G C 1
ATOM 791 O O . ALA A 1 103 ? 113.958 171.839 166.817 1.00 76.83 103 ALA G O 1
ATOM 793 N N . SER A 1 104 ? 113.591 170.872 164.810 1.00 68.64 104 SER G N 1
ATOM 794 C CA . SER A 1 104 ? 113.410 172.134 164.105 1.00 68.99 104 SER G CA 1
ATOM 795 C C . SER A 1 104 ? 112.315 171.998 163.061 1.00 70.76 104 SER G C 1
ATOM 796 O O . SER A 1 104 ? 112.191 170.958 162.407 1.00 72.65 104 SER G O 1
ATOM 799 N N . THR A 1 105 ? 111.524 173.058 162.912 1.00 71.04 105 THR G N 1
ATOM 800 C CA . THR A 1 105 ? 110.570 173.182 161.820 1.00 75.07 105 THR G CA 1
ATOM 801 C C . THR A 1 105 ? 110.907 174.332 160.882 1.00 83.03 105 THR G C 1
ATOM 802 O O . THR A 1 105 ? 110.116 174.629 159.979 1.00 85.85 105 THR G O 1
ATOM 806 N N . GLU A 1 106 ? 112.048 174.995 161.084 1.00 85.59 106 GLU G N 1
ATOM 807 C CA . GLU A 1 106 ? 112.454 176.141 160.277 1.00 89.53 106 GLU G CA 1
ATOM 808 C C . GLU A 1 106 ? 112.795 175.709 158.855 1.00 95.30 106 GLU G C 1
ATOM 809 O O . GLU A 1 106 ? 112.143 176.135 157.896 1.00 98.13 106 GLU G O 1
ATOM 815 N N . TRP A 1 107 ? 113.818 174.865 158.711 1.00 98.38 107 TRP G N 1
ATOM 816 C CA . TRP A 1 107 ? 114.086 174.172 157.454 1.00 99.34 107 TRP G CA 1
ATOM 817 C C . TRP A 1 107 ? 113.317 172.861 157.369 1.00 93.79 107 TRP G C 1
ATOM 818 O O . TRP A 1 107 ? 112.288 172.697 158.036 1.00 92.78 107 TRP G O 1
ATOM 829 N N . ALA A 1 108 ? 113.787 171.981 156.472 1.00 88.09 108 ALA G N 1
ATOM 830 C CA . ALA A 1 108 ? 113.222 170.682 156.091 1.00 88.76 108 ALA G CA 1
ATOM 831 C C . ALA A 1 108 ? 111.928 170.820 155.301 1.00 91.43 108 ALA G C 1
ATOM 832 O O . ALA A 1 108 ? 111.145 169.868 155.218 1.00 87.70 108 ALA G O 1
ATOM 834 N N . SER A 1 109 ? 111.690 171.992 154.720 1.00 93.28 109 SER G N 1
ATOM 835 C CA . SER A 1 109 ? 110.720 172.138 153.645 1.00 96.01 109 SER G CA 1
ATOM 836 C C . SER A 1 109 ? 111.437 171.937 152.310 1.00 91.32 109 SER G C 1
ATOM 837 O O . SER A 1 109 ? 112.604 171.532 152.267 1.00 90.80 109 SER G O 1
ATOM 840 N N . GLU A 1 110 ? 110.732 172.245 151.213 1.00 85.29 110 GLU G N 1
ATOM 841 C CA . GLU A 1 110 ? 111.155 172.061 149.823 1.00 89.30 110 GLU G CA 1
ATOM 842 C C . GLU A 1 110 ? 111.523 170.593 149.605 1.00 89.87 110 GLU G C 1
ATOM 843 O O . GLU A 1 110 ? 110.634 169.775 149.342 1.00 90.76 110 GLU G O 1
ATOM 849 N N . SER A 1 111 ? 112.809 170.245 149.769 1.00 87.96 111 SER G N 1
ATOM 850 C CA . SER A 1 111 ? 113.218 168.815 149.664 1.00 84.98 111 SER G CA 1
ATOM 851 C C . SER A 1 111 ? 114.724 168.612 149.888 1.00 82.79 111 SER G C 1
ATOM 852 O O . SER A 1 111 ? 115.316 169.403 150.651 1.00 81.17 111 SER G O 1
ATOM 855 N N . LEU A 1 112 ? 115.303 167.584 149.256 1.00 81.28 112 LEU G N 1
ATOM 856 C CA . LEU A 1 112 ? 116.743 167.234 149.416 1.00 78.16 112 LEU G CA 1
ATOM 857 C C . LEU A 1 112 ? 117.568 168.389 150.003 1.00 75.62 112 LEU G C 1
ATOM 858 O O . LEU A 1 112 ? 117.715 169.422 149.318 1.00 79.70 112 LEU G O 1
ATOM 863 N N . GLN A 1 113 ? 118.117 168.196 151.206 1.00 68.79 113 GLN G N 1
ATOM 864 C CA . GLN A 1 113 ? 119.007 169.220 151.810 1.00 71.76 113 GLN G CA 1
ATOM 865 C C . GLN A 1 113 ? 120.457 168.755 151.616 1.00 73.98 113 GLN G C 1
ATOM 866 O O . GLN A 1 113 ? 120.880 167.843 152.351 1.00 73.35 113 GLN G O 1
ATOM 872 N N . TYR A 1 114 ? 121.179 169.351 150.664 1.00 77.38 114 TYR G N 1
ATOM 873 C CA . TYR A 1 114 ? 122.566 168.904 150.359 1.00 77.37 114 TYR G CA 1
ATOM 874 C C . TYR A 1 114 ? 123.569 169.820 151.042 1.00 76.57 114 TYR G C 1
ATOM 875 O O . TYR A 1 114 ? 123.235 170.993 151.308 1.00 79.15 114 TYR G O 1
ATOM 884 N N . GLY A 1 115 ? 124.768 169.301 151.316 1.00 71.37 115 GLY G N 1
ATOM 885 C CA . GLY A 1 115 ? 125.832 170.122 151.923 1.00 71.68 115 GLY G CA 1
ATOM 886 C C . GLY A 1 115 ? 125.548 170.447 153.373 1.00 72.12 115 GLY G C 1
ATOM 887 O O . GLY A 1 115 ? 124.422 170.179 153.834 1.00 72.52 115 GLY G O 1
ATOM 888 N N . ASN A 1 116 ? 126.536 171.012 154.070 1.00 73.02 116 ASN G N 1
ATOM 889 C CA . ASN A 1 116 ? 126.373 171.352 155.509 1.00 70.57 116 ASN G CA 1
ATOM 890 C C . ASN A 1 116 ? 125.021 172.033 155.722 1.00 69.24 116 ASN G C 1
ATOM 891 O O . ASN A 1 116 ? 124.856 173.179 155.260 1.00 73.14 116 ASN G O 1
ATOM 896 N N . TRP A 1 117 ? 124.091 171.349 156.386 1.00 65.30 117 TRP G N 1
ATOM 897 C CA . TRP A 1 117 ? 122.798 171.936 156.693 1.00 63.86 117 TRP G CA 1
ATOM 898 C C . TRP A 1 117 ? 122.439 171.653 158.145 1.00 69.41 117 TRP G C 1
ATOM 899 O O . TRP A 1 117 ? 122.787 170.602 158.692 1.00 69.21 117 TRP G O 1
ATOM 910 N N . GLY A 1 118 ? 121.733 172.604 158.756 1.00 70.55 118 GLY G N 1
ATOM 911 C CA . GLY A 1 118 ? 121.306 172.470 160.141 1.00 67.51 118 GLY G CA 1
ATOM 912 C C . GLY A 1 118 ? 122.441 172.408 161.137 1.00 73.75 118 GLY G C 1
ATOM 913 O O . GLY A 1 118 ? 122.297 171.789 162.195 1.00 74.67 118 GLY G O 1
ATOM 914 N N . HIS A 1 119 ? 123.573 173.035 160.824 1.00 76.94 119 HIS G N 1
ATOM 915 C CA . HIS A 1 119 ? 124.765 172.937 161.655 1.00 77.69 119 HIS G CA 1
ATOM 916 C C . HIS A 1 119 ? 124.778 173.927 162.811 1.00 83.12 119 HIS G C 1
ATOM 917 O O . HIS A 1 119 ? 125.659 173.832 163.672 1.00 89.13 119 HIS G O 1
ATOM 924 N N . GLU A 1 120 ? 123.836 174.863 162.859 1.00 83.86 120 GLU G N 1
ATOM 925 C CA . GLU A 1 120 ? 123.815 175.870 163.907 1.00 88.34 120 GLU G CA 1
ATOM 926 C C . GLU A 1 120 ? 122.893 175.421 165.041 1.00 86.63 120 GLU G C 1
ATOM 927 O O . GLU A 1 120 ? 122.391 174.294 165.058 1.00 87.10 120 GLU G O 1
ATOM 933 N N . SER A 1 121 ? 122.663 176.311 166.009 1.00 86.67 121 SER G N 1
ATOM 934 C CA . SER A 1 121 ? 121.851 175.996 167.175 1.00 84.33 121 SER G CA 1
ATOM 935 C C . SER A 1 121 ? 120.742 177.001 167.450 1.00 84.25 121 SER G C 1
ATOM 936 O O . SER A 1 121 ? 119.941 176.767 168.361 1.00 87.71 121 SER G O 1
ATOM 939 N N . SER A 1 122 ? 120.665 178.103 166.702 1.00 85.02 122 SER G N 1
ATOM 940 C CA . SER A 1 122 ? 119.701 179.157 166.990 1.00 88.38 122 SER G CA 1
ATOM 941 C C . SER A 1 122 ? 118.292 178.836 166.510 1.00 89.38 122 SER G C 1
ATOM 942 O O . SER A 1 122 ? 117.347 179.516 166.926 1.00 92.25 122 SER G O 1
ATOM 945 N N . LYS A 1 123 ? 118.123 177.828 165.654 1.00 86.65 123 LYS G N 1
ATOM 946 C CA . LYS A 1 123 ? 116.809 177.474 165.138 1.00 88.86 123 LYS G CA 1
ATOM 947 C C . LYS A 1 123 ? 116.243 176.200 165.745 1.00 88.99 123 LYS G C 1
ATOM 948 O O . LYS A 1 123 ? 115.024 176.005 165.703 1.00 87.62 123 LYS G O 1
ATOM 954 N N . TYR A 1 124 ? 117.091 175.335 166.291 1.00 85.34 124 TYR G N 1
ATOM 955 C CA . TYR A 1 124 ? 116.620 174.166 167.019 1.00 77.62 124 TYR G CA 1
ATOM 956 C C . TYR A 1 124 ? 115.977 174.572 168.338 1.00 79.07 124 TYR G C 1
ATOM 957 O O . TYR A 1 124 ? 116.457 175.471 169.034 1.00 78.59 124 TYR G O 1
ATOM 966 N N . ALA A 1 125 ? 114.880 173.901 168.677 1.00 81.08 125 ALA G N 1
ATOM 967 C CA . ALA A 1 125 ? 114.166 174.140 169.920 1.00 80.43 125 ALA G CA 1
ATOM 968 C C . ALA A 1 125 ? 113.819 172.796 170.543 1.00 76.48 125 ALA G C 1
ATOM 969 O O . ALA A 1 125 ? 114.187 171.738 170.017 1.00 75.12 125 ALA G O 1
ATOM 971 N N . ASN A 1 126 ? 113.116 172.860 171.682 1.00 68.48 126 ASN G N 1
ATOM 972 C CA . ASN A 1 126 ? 112.597 171.697 172.415 1.00 67.42 126 ASN G CA 1
ATOM 973 C C . ASN A 1 126 ? 113.717 170.747 172.844 1.00 69.68 126 ASN G C 1
ATOM 974 O O . ASN A 1 126 ? 113.669 169.539 172.604 1.00 73.93 126 ASN G O 1
ATOM 979 N N . TRP A 1 127 ? 114.741 171.319 173.474 1.00 68.95 127 TRP G N 1
ATOM 980 C CA . TRP A 1 127 ? 115.849 170.533 173.999 1.00 71.39 127 TRP G CA 1
ATOM 981 C C . TRP A 1 127 ? 115.396 169.680 175.178 1.00 74.94 127 TRP G C 1
ATOM 982 O O . TRP A 1 127 ? 114.653 170.138 176.050 1.00 82.68 127 TRP G O 1
ATOM 993 N N . GLY A 1 128 ? 115.849 168.429 175.198 1.00 73.53 128 GLY G N 1
ATOM 994 C CA . GLY A 1 128 ? 115.591 167.552 176.317 1.00 80.56 128 GLY G CA 1
ATOM 995 C C . GLY A 1 128 ? 116.575 167.776 177.447 1.00 81.40 128 GLY G C 1
ATOM 996 O O . GLY A 1 128 ? 117.452 168.639 177.397 1.00 79.02 128 GLY G O 1
ATOM 997 N N . GLN A 1 129 ? 116.420 166.970 178.497 1.00 79.51 129 GLN G N 1
ATOM 998 C CA . GLN A 1 129 ? 117.323 167.045 179.638 1.00 74.86 129 GLN G CA 1
ATOM 999 C C . GLN A 1 129 ? 118.697 166.456 179.346 1.00 77.31 129 GLN G C 1
ATOM 1000 O O . GLN A 1 129 ? 119.639 166.724 180.100 1.00 79.20 129 GLN G O 1
ATOM 1006 N N . GLY A 1 130 ? 118.832 165.666 178.284 1.00 77.85 130 GLY G N 1
ATOM 1007 C CA . GLY A 1 130 ? 120.112 165.113 177.897 1.00 77.03 130 GLY G CA 1
ATOM 1008 C C . GLY A 1 130 ? 120.486 163.887 178.706 1.00 70.76 130 GLY G C 1
ATOM 1009 O O . GLY A 1 130 ? 119.905 163.576 179.747 1.00 71.25 130 GLY G O 1
ATOM 1010 N N . THR A 1 131 ? 121.488 163.169 178.206 1.00 68.61 131 THR G N 1
ATOM 1011 C CA . THR A 1 131 ? 122.006 162.009 178.915 1.00 74.89 131 THR G CA 1
ATOM 1012 C C . THR A 1 131 ? 123.528 162.047 178.903 1.00 84.23 131 THR G C 1
ATOM 1013 O O . THR A 1 131 ? 124.139 162.587 177.980 1.00 83.52 131 THR G O 1
ATOM 1017 N N . GLN A 1 132 ? 124.136 161.500 179.950 1.00 90.07 132 GLN G N 1
ATOM 1018 C CA . GLN A 1 132 ? 125.578 161.585 180.126 1.00 89.28 132 GLN G CA 1
ATOM 1019 C C . GLN A 1 132 ? 126.256 160.383 179.481 1.00 87.49 132 GLN G C 1
ATOM 1020 O O . GLN A 1 132 ? 125.924 159.235 179.794 1.00 83.86 132 GLN G O 1
ATOM 1026 N N . VAL A 1 133 ? 127.200 160.647 178.580 1.00 86.91 133 VAL G N 1
ATOM 1027 C CA . VAL A 1 133 ? 128.013 159.609 177.962 1.00 94.47 133 VAL G CA 1
ATOM 1028 C C . VAL A 1 133 ? 129.450 159.864 178.393 1.00 99.55 133 VAL G C 1
ATOM 1029 O O . VAL A 1 133 ? 129.994 160.953 178.156 1.00 101.79 133 VAL G O 1
ATOM 1033 N N . THR A 1 134 ? 130.051 158.875 179.050 1.00 101.68 134 THR G N 1
ATOM 1034 C CA . THR A 1 134 ? 131.402 158.989 179.579 1.00 103.57 134 THR G CA 1
ATOM 1035 C C . THR A 1 134 ? 132.244 157.847 179.031 1.00 107.14 134 THR G C 1
ATOM 1036 O O . THR A 1 134 ? 131.917 156.673 179.243 1.00 106.83 134 THR G O 1
ATOM 1040 N N . VAL A 1 135 ? 133.324 158.195 178.340 1.00 113.84 135 VAL G N 1
ATOM 1041 C CA . VAL A 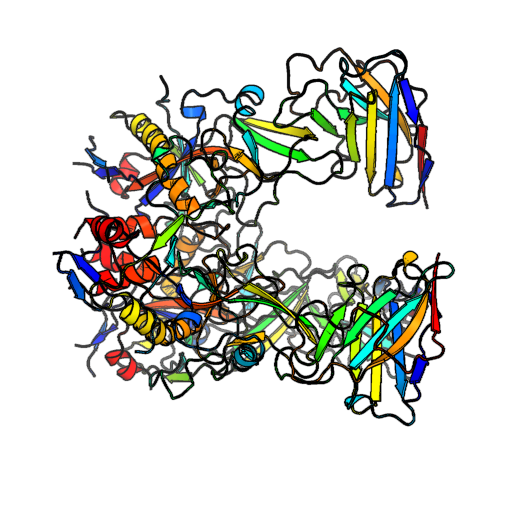1 135 ? 134.267 157.232 177.788 1.00 118.76 135 VAL G CA 1
ATOM 1042 C C . VAL A 1 135 ? 135.585 157.424 178.524 1.00 120.50 135 VAL G C 1
ATOM 1043 O O . VAL A 1 135 ? 136.236 158.468 178.389 1.00 121.27 135 VAL G O 1
ATOM 1047 N N . SER A 1 136 ? 135.982 156.421 179.304 1.00 121.44 136 SER G N 1
ATOM 1048 C CA . SER A 1 136 ? 137.195 156.514 180.101 1.00 128.63 136 SER G CA 1
ATOM 1049 C C . SER A 1 136 ? 137.747 155.117 180.338 1.00 132.57 136 SER G C 1
ATOM 1050 O O . SER A 1 136 ? 137.042 154.114 180.193 1.00 129.82 136 SER G O 1
ATOM 1053 N N . SER A 1 137 ? 139.023 155.065 180.704 1.00 137.96 137 SER G N 1
ATOM 1054 C CA . SER A 1 137 ? 139.692 153.800 180.984 1.00 138.30 137 SER G CA 1
ATOM 1055 C C . SER A 1 137 ? 139.550 153.424 182.455 1.00 135.09 137 SER G C 1
ATOM 1056 O O . SER A 1 137 ? 138.969 154.167 183.246 1.00 133.43 137 SER G O 1
ATOM 1059 N N . GLY B 2 41 ? 137.173 153.305 103.620 1.00 64.55 39 GLY A N 1
ATOM 1060 C CA . GLY B 2 41 ? 138.164 152.657 104.460 1.00 69.86 39 GLY A CA 1
ATOM 1061 C C . GLY B 2 41 ? 139.206 153.617 105.000 1.00 71.38 39 GLY A C 1
ATOM 1062 O O . GLY B 2 41 ? 140.343 153.642 104.530 1.00 73.20 39 GLY A O 1
ATOM 1063 N N . THR B 2 42 ? 138.815 154.412 105.992 1.00 69.62 40 THR A N 1
ATOM 1064 C CA . THR B 2 42 ? 139.703 155.395 106.597 1.00 72.96 40 THR A CA 1
ATOM 1065 C C . THR B 2 42 ? 140.436 154.866 107.825 1.00 72.46 40 THR A C 1
ATOM 1066 O O . THR B 2 42 ? 141.248 155.596 108.403 1.00 76.24 40 THR A O 1
ATOM 1070 N N . LEU B 2 43 ? 140.173 153.628 108.239 1.00 64.76 41 LEU A N 1
ATOM 1071 C CA . LEU B 2 43 ? 140.927 153.001 109.321 1.00 57.39 41 LEU A CA 1
ATOM 1072 C C . LEU B 2 43 ? 142.265 152.508 108.789 1.00 57.92 41 LEU A C 1
ATOM 1073 O O . LEU B 2 43 ? 142.322 151.538 108.026 1.00 61.79 41 LEU A O 1
ATOM 1078 N N . GLN B 2 44 ? 143.340 153.177 109.192 1.00 54.15 42 GLN A N 1
ATOM 1079 C CA . GLN B 2 44 ? 144.698 152.740 108.899 1.00 55.98 42 GLN A CA 1
ATOM 1080 C C . GLN B 2 44 ? 145.419 152.200 110.123 1.00 55.72 42 GLN A C 1
ATOM 1081 O O . GLN B 2 44 ? 146.186 151.242 110.009 1.00 60.38 42 GLN A O 1
ATOM 1087 N N . LYS B 2 45 ? 145.189 152.795 111.290 1.00 54.77 43 LYS A N 1
ATOM 1088 C CA . LYS B 2 45 ? 145.725 152.326 112.559 1.00 56.65 43 LYS A CA 1
ATOM 1089 C C . LYS B 2 45 ? 144.579 152.093 113.536 1.00 54.72 43 LYS A C 1
ATOM 1090 O O . LYS B 2 45 ? 143.436 152.491 113.296 1.00 56.25 43 LYS A O 1
ATOM 1096 N N . THR B 2 46 ? 144.895 151.440 114.653 1.00 55.77 44 THR A N 1
ATOM 1097 C CA . THR B 2 46 ? 143.902 151.156 115.681 1.00 56.63 44 THR A CA 1
ATOM 1098 C C . THR B 2 46 ? 143.721 152.309 116.659 1.00 59.86 44 THR A C 1
ATOM 1099 O O . THR B 2 46 ? 142.810 152.259 117.491 1.00 59.21 44 THR A O 1
ATOM 1103 N N . GLU B 2 47 ? 144.555 153.342 116.576 1.00 60.55 45 GLU A N 1
ATOM 1104 C CA . GLU B 2 47 ? 144.456 154.502 117.450 1.00 57.41 45 GLU A CA 1
ATOM 1105 C C . GLU B 2 47 ? 143.532 155.574 116.890 1.00 58.20 45 GLU A C 1
ATOM 1106 O O . GLU B 2 47 ? 143.417 156.649 117.487 1.00 60.44 45 GLU A O 1
ATOM 1112 N N . ASP B 2 48 ? 142.880 155.306 115.763 1.00 55.82 46 ASP A N 1
ATOM 1113 C CA . ASP B 2 48 ? 141.961 156.240 115.132 1.00 52.50 46 ASP A CA 1
ATOM 1114 C C . ASP B 2 48 ? 140.540 156.137 115.671 1.00 54.21 46 ASP A C 1
ATOM 1115 O O . ASP B 2 48 ? 139.677 156.913 115.248 1.00 55.86 46 ASP A O 1
ATOM 1120 N N . VAL B 2 49 ? 140.276 155.212 116.588 1.00 52.16 47 VAL A N 1
ATOM 1121 C CA . VAL B 2 49 ? 138.940 154.983 117.126 1.00 49.71 47 VAL A CA 1
ATOM 1122 C C . VAL B 2 49 ? 138.862 155.694 118.473 1.00 52.89 47 VAL A C 1
ATOM 1123 O O . VAL B 2 49 ? 139.509 155.287 119.442 1.00 54.39 47 VAL A O 1
ATOM 1127 N N . HIS B 2 50 ? 138.068 156.758 118.541 1.00 51.22 48 HIS A N 1
ATOM 1128 C CA . HIS B 2 50 ? 137.870 157.504 119.775 1.00 49.02 48 HIS A CA 1
ATOM 1129 C C . HIS B 2 50 ? 136.491 157.237 120.370 1.00 48.29 48 HIS A C 1
ATOM 1130 O O . HIS B 2 50 ? 135.560 156.801 119.688 1.00 48.58 48 HIS A O 1
ATOM 1137 N N . LEU B 2 51 ? 136.378 157.516 121.666 1.00 49.62 49 LEU A N 1
ATOM 1138 C CA . LEU B 2 51 ? 135.271 157.059 122.503 1.00 40.65 49 LEU A CA 1
ATOM 1139 C C . LEU B 2 51 ? 134.743 158.196 123.375 1.00 39.38 49 LEU A C 1
ATOM 1140 O O . LEU B 2 51 ? 134.690 158.082 124.600 1.00 39.30 49 LEU A O 1
ATOM 1145 N N . MET B 2 52 ? 134.413 159.332 122.751 1.00 39.58 50 MET A N 1
ATOM 1146 C CA . MET B 2 52 ? 133.916 160.493 123.489 1.00 38.19 50 MET A CA 1
ATOM 1147 C C . MET B 2 52 ? 132.609 160.197 124.219 1.00 37.00 50 MET A C 1
ATOM 1148 O O . MET B 2 52 ? 131.665 159.647 123.644 1.00 38.45 50 MET A O 1
ATOM 1153 N N . GLY B 2 53 ? 132.570 160.567 125.499 1.00 35.92 51 GLY A N 1
ATOM 1154 C CA . GLY B 2 53 ? 131.399 160.391 126.333 1.00 34.96 51 GLY A CA 1
ATOM 1155 C C . GLY B 2 53 ? 130.675 161.697 126.578 1.00 38.43 51 GLY A C 1
ATOM 1156 O O . GLY B 2 53 ? 131.202 162.600 127.235 1.00 39.35 51 GLY A O 1
ATOM 1157 N N . PHE B 2 54 ? 129.460 161.802 126.054 1.00 38.84 52 PHE A N 1
ATOM 1158 C CA . PHE B 2 54 ? 128.704 163.043 126.066 1.00 33.79 52 PHE A CA 1
ATOM 1159 C C . PHE B 2 54 ? 127.754 163.036 127.257 1.00 34.15 52 PHE A C 1
ATOM 1160 O O . PHE B 2 54 ? 127.046 162.049 127.489 1.00 39.66 52 PHE A O 1
ATOM 1168 N N . THR B 2 55 ? 127.750 164.132 128.012 1.00 36.62 53 THR A N 1
ATOM 1169 C CA . THR B 2 55 ? 126.945 164.228 129.218 1.00 35.37 53 THR A CA 1
ATOM 1170 C C . THR B 2 55 ? 125.495 164.564 128.883 1.00 39.90 53 THR A C 1
ATOM 1171 O O . THR B 2 55 ? 125.166 165.005 127.778 1.00 43.99 53 THR A O 1
ATOM 1175 N N . LEU B 2 56 ? 124.621 164.343 129.865 1.00 39.51 54 LEU A N 1
ATOM 1176 C CA . LEU B 2 56 ? 123.204 164.638 129.709 1.00 39.82 54 LEU A CA 1
ATOM 1177 C C . LEU B 2 56 ? 122.864 166.094 129.993 1.00 43.55 54 LEU A C 1
ATOM 1178 O O . LEU B 2 56 ? 121.727 166.506 129.739 1.00 48.95 54 LEU A O 1
ATOM 1183 N N . SER B 2 57 ? 123.812 166.877 130.516 1.00 43.19 55 SER A N 1
ATOM 1184 C CA . SER B 2 57 ? 123.560 168.296 130.749 1.00 43.55 55 SER A CA 1
ATOM 1185 C C . SER B 2 57 ? 123.465 169.070 129.441 1.00 48.02 55 SER A C 1
ATOM 1186 O O . SER B 2 57 ? 122.736 170.065 129.363 1.00 56.67 55 SER A O 1
ATOM 1189 N N . GLY B 2 58 ? 124.190 168.635 128.413 1.00 45.00 56 GLY A N 1
ATOM 1190 C CA . GLY B 2 58 ? 124.074 169.189 127.082 1.00 45.88 56 GLY A CA 1
ATOM 1191 C C . GLY B 2 58 ? 122.962 168.608 126.245 1.00 49.01 56 GLY A C 1
ATOM 1192 O O . GLY B 2 58 ? 122.803 168.980 125.079 1.00 54.21 56 GLY A O 1
ATOM 1193 N N . GLN B 2 59 ? 122.186 167.692 126.817 1.00 49.07 57 GLN A N 1
ATOM 1194 C CA . GLN B 2 59 ? 121.048 167.063 126.165 1.00 49.70 57 GLN A CA 1
ATOM 1195 C C . GLN B 2 59 ? 119.745 167.799 126.517 1.00 52.00 57 GLN A C 1
ATOM 1196 O O . GLN B 2 59 ? 118.654 167.341 126.158 1.00 55.26 57 GLN A O 1
ATOM 1202 N N . LYS B 2 60 ? 119.861 168.968 127.163 1.00 49.46 58 LYS A N 1
ATOM 1203 C CA . LYS B 2 60 ? 118.743 169.732 127.742 1.00 52.16 58 LYS A CA 1
ATOM 1204 C C . LYS B 2 60 ? 117.925 168.874 128.705 1.00 54.52 58 LYS A C 1
ATOM 1205 O O . LYS B 2 60 ? 116.693 168.881 128.704 1.00 60.25 58 LYS A O 1
ATOM 1211 N N . VAL B 2 61 ? 118.641 168.126 129.537 1.00 48.62 59 VAL A N 1
ATOM 1212 C CA . VAL B 2 61 ? 118.064 167.379 130.644 1.00 45.19 59 VAL A CA 1
ATOM 1213 C C . VAL B 2 61 ? 118.448 168.109 131.922 1.00 50.53 59 VAL A C 1
ATOM 1214 O O . VAL B 2 61 ? 119.586 168.577 132.055 1.00 51.61 59 VAL A O 1
ATOM 1218 N N . ALA B 2 62 ? 117.487 168.249 132.835 1.00 50.94 60 ALA A N 1
ATOM 1219 C CA . ALA B 2 62 ? 117.729 168.940 134.094 1.00 45.42 60 ALA A CA 1
ATOM 1220 C C . ALA B 2 62 ? 118.742 168.179 134.943 1.00 47.58 60 ALA A C 1
ATOM 1221 O O . ALA B 2 62 ? 118.835 166.950 134.893 1.00 50.33 60 ALA A O 1
ATOM 1223 N N . ASP B 2 63 ? 119.533 168.932 135.707 1.00 48.21 61 ASP A N 1
ATOM 1224 C CA . ASP B 2 63 ? 120.651 168.358 136.442 1.00 47.67 61 ASP A CA 1
ATOM 1225 C C . ASP B 2 63 ? 120.690 168.771 137.909 1.00 46.87 61 ASP A C 1
ATOM 1226 O O . ASP B 2 63 ? 121.732 168.604 138.556 1.00 47.25 61 ASP A O 1
ATOM 1231 N N . SER B 2 64 ? 119.602 169.321 138.439 1.00 44.43 62 SER A N 1
ATOM 1232 C CA . SER B 2 64 ? 119.507 169.560 139.871 1.00 38.32 62 SER A CA 1
ATOM 1233 C C . SER B 2 64 ? 119.465 168.221 140.605 1.00 41.33 62 SER A C 1
ATOM 1234 O O . SER B 2 64 ? 118.982 167.231 140.043 1.00 48.87 62 SER A O 1
ATOM 1237 N N . PRO B 2 65 ? 119.997 168.148 141.836 1.00 36.04 63 PRO A N 1
ATOM 1238 C CA . PRO B 2 65 ? 120.052 166.859 142.555 1.00 35.25 63 PRO A CA 1
ATOM 1239 C C . PRO B 2 65 ? 118.700 166.211 142.819 1.00 39.93 63 PRO A C 1
ATOM 1240 O O . PRO B 2 65 ? 118.613 164.975 142.816 1.00 42.77 63 PRO A O 1
ATOM 1244 N N . LEU B 2 66 ? 117.648 167.009 143.025 1.00 37.28 64 LEU A N 1
ATOM 1245 C CA . LEU B 2 66 ? 116.303 166.462 143.185 1.00 35.11 64 LEU A CA 1
ATOM 1246 C C . LEU B 2 66 ? 115.814 165.754 141.929 1.00 40.66 64 LEU A C 1
ATOM 1247 O O . LEU B 2 66 ? 115.328 164.618 141.997 1.00 46.31 64 LEU A O 1
ATOM 1252 N N . GLU B 2 67 ? 115.930 166.403 140.773 1.00 41.41 65 GLU A N 1
ATOM 1253 C CA . GLU B 2 67 ? 115.398 165.787 139.565 1.00 41.08 65 GLU A CA 1
ATOM 1254 C C . GLU B 2 67 ? 116.326 164.682 139.069 1.00 40.20 65 GLU A C 1
ATOM 1255 O O . GLU B 2 67 ? 115.857 163.700 138.483 1.00 43.28 65 GLU A O 1
ATOM 1261 N N . ALA B 2 68 ? 117.634 164.815 139.315 1.00 38.55 66 ALA A N 1
ATOM 1262 C CA . ALA B 2 68 ? 118.576 163.766 138.936 1.00 37.25 66 ALA A CA 1
ATOM 1263 C C . ALA B 2 68 ? 118.460 162.543 139.837 1.00 39.03 66 ALA A C 1
ATOM 1264 O O . ALA B 2 68 ? 118.823 161.436 139.422 1.00 42.34 66 ALA A O 1
ATOM 1266 N N . SER B 2 69 ? 117.968 162.714 141.069 1.00 40.88 67 SER A N 1
ATOM 1267 C CA . SER B 2 69 ? 117.775 161.569 141.954 1.00 37.30 67 SER A CA 1
ATOM 1268 C C . SER B 2 69 ? 116.582 160.710 141.552 1.00 40.85 67 SER A C 1
ATOM 1269 O O . SER B 2 69 ? 116.445 159.591 142.057 1.00 45.66 67 SER A O 1
ATOM 1272 N N . LYS B 2 70 ? 115.721 161.200 140.661 1.00 39.82 68 LYS A N 1
ATOM 1273 C CA . LYS B 2 70 ? 114.554 160.463 140.198 1.00 37.66 68 LYS A CA 1
ATOM 1274 C C . LYS B 2 70 ? 114.850 159.588 138.984 1.00 38.14 68 LYS A C 1
ATOM 1275 O O . LYS B 2 70 ? 113.921 159.015 138.405 1.00 40.77 68 LYS A O 1
ATOM 1281 N N . ARG B 2 71 ? 116.117 159.482 138.584 1.00 38.13 69 ARG A N 1
ATOM 1282 C CA . ARG B 2 71 ? 116.543 158.590 137.513 1.00 36.28 69 ARG A CA 1
ATOM 1283 C C . ARG B 2 71 ? 117.376 157.432 138.048 1.00 36.18 69 ARG A C 1
ATOM 1284 O O . ARG B 2 71 ? 117.942 156.665 137.260 1.00 40.00 69 ARG A O 1
ATOM 1292 N N . TRP B 2 72 ? 117.488 157.314 139.367 1.00 34.29 70 TRP A N 1
ATOM 1293 C CA . TRP B 2 72 ? 118.369 156.378 140.053 1.00 32.86 70 TRP A CA 1
ATOM 1294 C C . TRP B 2 72 ? 117.542 155.512 140.990 1.00 35.59 70 TRP A C 1
ATOM 1295 O O . TRP B 2 72 ? 116.603 156.001 141.625 1.00 39.54 70 TRP A O 1
ATOM 1306 N N . ALA B 2 73 ? 117.885 154.227 141.077 1.00 33.84 71 ALA A N 1
ATOM 1307 C CA . ALA B 2 73 ? 117.133 153.311 141.925 1.00 31.53 71 ALA A CA 1
ATOM 1308 C C . ALA B 2 73 ? 118.058 152.204 142.417 1.00 33.01 71 ALA A C 1
ATOM 1309 O O . ALA B 2 73 ? 119.238 152.150 142.063 1.00 37.10 71 ALA A O 1
ATOM 1311 N N . PHE B 2 74 ? 117.513 151.323 143.254 1.00 34.07 72 PHE A N 1
ATOM 1312 C CA . PHE B 2 74 ? 118.247 150.202 143.825 1.00 36.64 72 PHE A CA 1
ATOM 1313 C C . PHE B 2 74 ? 117.631 148.890 143.363 1.00 39.25 72 PHE A C 1
ATOM 1314 O O . PHE B 2 74 ? 116.404 148.759 143.303 1.00 43.52 72 PHE A O 1
ATOM 1322 N N . ARG B 2 75 ? 118.485 147.916 143.050 1.00 38.40 73 ARG A N 1
ATOM 1323 C CA . ARG B 2 75 ? 118.013 146.605 142.626 1.00 36.06 73 ARG A CA 1
ATOM 1324 C C . ARG B 2 75 ? 119.101 145.575 142.904 1.00 39.64 73 ARG A C 1
ATOM 1325 O O . ARG B 2 75 ? 120.282 145.834 142.662 1.00 41.20 73 ARG A O 1
ATOM 1333 N N . THR B 2 76 ? 118.696 144.418 143.422 1.00 42.22 74 THR A N 1
ATOM 1334 C CA . THR B 2 76 ? 119.587 143.283 143.609 1.00 40.52 74 THR A CA 1
ATOM 1335 C C . THR B 2 76 ? 119.428 142.288 142.462 1.00 42.47 74 THR A C 1
ATOM 1336 O O . THR B 2 76 ? 118.422 142.276 141.747 1.00 44.88 74 THR A O 1
ATOM 1340 N N . GLY B 2 77 ? 120.456 141.464 142.279 1.00 45.84 75 GLY A N 1
ATOM 1341 C CA . GLY B 2 77 ? 120.436 140.437 141.259 1.00 43.00 75 GLY A CA 1
ATOM 1342 C C . GLY B 2 77 ? 121.046 140.816 139.928 1.00 46.25 75 GLY A C 1
ATOM 1343 O O . GLY B 2 77 ? 120.910 140.051 138.967 1.00 51.52 75 GLY A O 1
ATOM 1344 N N . VAL B 2 78 ? 121.707 141.971 139.833 1.00 46.58 76 VAL A N 1
ATOM 1345 C CA . VAL B 2 78 ? 122.350 142.413 138.604 1.00 43.71 76 VAL A CA 1
ATOM 1346 C C . VAL B 2 78 ? 123.822 142.677 138.892 1.00 46.58 76 VAL A C 1
ATOM 1347 O O . VAL B 2 78 ? 124.143 143.508 139.748 1.00 51.79 76 VAL A O 1
ATOM 1351 N N . PRO B 2 79 ? 124.752 141.969 138.243 1.00 45.01 77 PRO A N 1
ATOM 1352 C CA . PRO B 2 79 ? 126.170 142.274 138.434 1.00 45.45 77 PRO A CA 1
ATOM 1353 C C . PRO B 2 79 ? 126.524 143.626 137.843 1.00 47.50 77 PRO A C 1
ATOM 1354 O O . PRO B 2 79 ? 125.906 144.071 136.860 1.00 52.63 77 PRO A O 1
ATOM 1358 N N . PRO B 2 80 ? 127.511 144.318 138.406 1.00 44.18 78 PRO A N 1
ATOM 1359 C CA . PRO B 2 80 ? 127.967 145.575 137.808 1.00 40.27 78 PRO A CA 1
ATOM 1360 C C . PRO B 2 80 ? 128.948 145.345 136.669 1.00 42.77 78 PRO A C 1
ATOM 1361 O O . PRO B 2 80 ? 129.749 144.407 136.676 1.00 49.32 78 PRO A O 1
ATOM 1365 N N . LYS B 2 81 ? 128.867 146.222 135.669 1.00 42.36 79 LYS A N 1
ATOM 1366 C CA . LYS B 2 81 ? 129.725 146.157 134.494 1.00 39.20 79 LYS A CA 1
ATOM 1367 C C . LYS B 2 81 ? 130.373 147.511 134.249 1.00 36.65 79 LYS A C 1
ATOM 1368 O O . LYS B 2 81 ? 129.736 148.555 134.420 1.00 41.75 79 LYS A O 1
ATOM 1374 N N . ASN B 2 82 ? 131.643 147.485 133.851 1.00 32.28 80 ASN A N 1
ATOM 1375 C CA . ASN B 2 82 ? 132.404 148.683 133.530 1.00 31.74 80 ASN A CA 1
ATOM 1376 C C . ASN B 2 82 ? 132.943 148.585 132.110 1.00 34.18 80 ASN A C 1
ATOM 1377 O O . ASN B 2 82 ? 133.268 147.497 131.625 1.00 40.49 80 ASN A O 1
ATOM 1382 N N . VAL B 2 83 ? 133.037 149.734 131.444 1.00 33.88 81 VAL A N 1
ATOM 1383 C CA . VAL B 2 83 ? 133.586 149.825 130.099 1.00 30.89 81 VAL A CA 1
ATOM 1384 C C . VAL B 2 83 ? 134.568 150.992 130.092 1.00 35.30 81 VAL A C 1
ATOM 1385 O O . VAL B 2 83 ? 134.479 151.906 130.918 1.00 40.33 81 VAL A O 1
ATOM 1389 N N . GLU B 2 84 ? 135.540 150.938 129.185 1.00 35.38 82 GLU A N 1
ATOM 1390 C CA . GLU B 2 84 ? 136.609 151.925 129.116 1.00 37.95 82 GLU A CA 1
ATOM 1391 C C . GLU B 2 84 ? 136.383 152.842 127.922 1.00 38.40 82 GLU A C 1
ATOM 1392 O O . GLU B 2 84 ? 136.216 152.369 126.794 1.00 40.26 82 GLU A O 1
ATOM 1398 N N . TYR B 2 85 ? 136.380 154.147 128.176 1.00 36.84 83 TYR A N 1
ATOM 1399 C CA . TYR B 2 85 ? 136.408 155.164 127.137 1.00 36.84 83 TYR A CA 1
ATOM 1400 C C . TYR B 2 85 ? 137.686 155.983 127.284 1.00 40.16 83 TYR A C 1
ATOM 1401 O O . TYR B 2 85 ? 138.428 155.844 128.258 1.00 44.62 83 TYR A O 1
ATOM 1410 N N . THR B 2 86 ? 137.953 156.837 126.296 1.00 39.45 84 THR A N 1
ATOM 1411 C CA . THR B 2 86 ? 139.232 157.533 126.216 1.00 39.34 84 THR A CA 1
ATOM 1412 C C . THR B 2 86 ? 139.167 159.013 126.561 1.00 39.88 84 THR A C 1
ATOM 1413 O O . THR B 2 86 ? 140.112 159.532 127.158 1.00 42.82 84 THR A O 1
ATOM 1417 N N . GLU B 2 87 ? 138.084 159.699 126.210 1.00 39.92 85 GLU A N 1
ATOM 1418 C CA . GLU B 2 87 ? 137.986 161.143 126.386 1.00 40.75 85 GLU A CA 1
ATOM 1419 C C . GLU B 2 87 ? 136.511 161.512 126.446 1.00 39.19 85 GLU A C 1
ATOM 1420 O O . GLU B 2 87 ? 135.638 160.665 126.255 1.00 42.98 85 GLU A O 1
ATOM 1426 N N . GLY B 2 88 ? 136.234 162.779 126.733 1.00 37.45 86 GLY A N 1
ATOM 1427 C CA . GLY B 2 88 ? 134.846 163.181 126.879 1.00 34.74 86 GLY A CA 1
ATOM 1428 C C . GLY B 2 88 ? 134.709 164.653 127.204 1.00 36.66 86 GLY A C 1
ATOM 1429 O O . GLY B 2 88 ? 135.682 165.414 127.199 1.00 41.64 86 GLY A O 1
ATOM 1430 N N . GLU B 2 89 ? 133.466 165.037 127.491 1.00 36.47 87 GLU A N 1
ATOM 1431 C CA . GLU B 2 89 ? 133.101 166.426 127.723 1.00 36.32 87 GLU A CA 1
ATOM 1432 C C . GLU B 2 89 ? 133.569 166.907 129.094 1.00 42.04 87 GLU A C 1
ATOM 1433 O O . GLU B 2 89 ? 133.945 166.128 129.973 1.00 48.43 87 GLU A O 1
ATOM 1439 N N . GLU B 2 90 ? 133.508 168.225 129.269 1.00 44.53 88 GLU A N 1
ATOM 1440 C CA . GLU B 2 90 ? 133.638 168.865 130.571 1.00 44.93 88 GLU A CA 1
ATOM 1441 C C . GLU B 2 90 ? 132.239 169.070 131.140 1.00 45.84 88 GLU A C 1
ATOM 1442 O O . GLU B 2 90 ? 131.437 169.817 130.569 1.00 48.80 88 GLU A O 1
ATOM 1448 N N . ALA B 2 91 ? 131.951 168.407 132.256 1.00 44.47 89 ALA A N 1
ATOM 1449 C CA . ALA B 2 91 ? 130.600 168.371 132.797 1.00 42.44 89 ALA A CA 1
ATOM 1450 C C . ALA B 2 91 ? 130.240 169.676 133.497 1.00 45.24 89 ALA A C 1
ATOM 1451 O O . ALA B 2 91 ? 131.104 170.403 133.995 1.00 49.42 89 ALA A O 1
ATOM 1453 N N . LYS B 2 92 ? 128.938 169.966 133.528 1.00 46.84 90 LYS A N 1
ATOM 1454 C CA . LYS B 2 92 ? 128.442 171.145 134.231 1.00 46.72 90 LYS A CA 1
ATOM 1455 C C . LYS B 2 92 ? 128.213 170.851 135.709 1.00 49.91 90 LYS A C 1
ATOM 1456 O O . LYS B 2 92 ? 128.680 171.593 136.578 1.00 55.48 90 LYS A O 1
ATOM 1462 N N . THR B 2 93 ? 127.487 169.777 136.010 1.00 48.65 91 THR A N 1
ATOM 1463 C CA . THR B 2 93 ? 127.200 169.373 137.378 1.00 44.77 91 THR A CA 1
ATOM 1464 C C . THR B 2 93 ? 127.725 167.966 137.616 1.00 39.65 91 THR A C 1
ATOM 1465 O O . THR B 2 93 ? 127.616 167.096 136.746 1.00 42.64 91 THR A O 1
ATOM 1469 N N . CYS B 2 94 ? 128.294 167.750 138.797 1.00 38.08 92 CYS A N 1
ATOM 1470 C CA . CYS B 2 94 ? 128.799 166.449 139.203 1.00 37.21 92 CYS A CA 1
ATOM 1471 C C . CYS B 2 94 ? 128.334 166.152 140.623 1.00 41.49 92 CYS A C 1
ATOM 1472 O O . CYS B 2 94 ? 127.898 167.046 141.353 1.00 46.82 92 CYS A O 1
ATOM 1475 N N . TYR B 2 95 ? 128.410 164.878 141.007 1.00 38.07 93 TYR A N 1
ATOM 1476 C CA . TYR B 2 95 ? 127.807 164.416 142.250 1.00 33.87 93 TYR A CA 1
ATOM 1477 C C . TYR B 2 95 ? 128.790 163.587 143.066 1.00 37.27 93 TYR A C 1
ATOM 1478 O O . TYR B 2 95 ? 129.557 162.790 142.518 1.00 40.41 93 TYR A O 1
ATOM 1487 N N . ASN B 2 96 ? 128.747 163.783 144.383 1.00 38.34 94 ASN A N 1
ATOM 1488 C CA . ASN B 2 96 ? 129.535 163.030 145.360 1.00 35.29 94 ASN A CA 1
ATOM 1489 C C . ASN B 2 96 ? 128.569 162.513 146.423 1.00 37.70 94 ASN A C 1
ATOM 1490 O O . ASN B 2 96 ? 128.188 163.254 147.333 1.00 42.30 94 ASN A O 1
ATOM 1495 N N . ILE B 2 97 ? 128.168 161.246 146.309 1.00 38.10 95 ILE A N 1
ATOM 1496 C CA . ILE B 2 97 ? 127.024 160.713 147.040 1.00 36.29 95 ILE A CA 1
ATOM 1497 C C . ILE B 2 97 ? 127.434 159.461 147.806 1.00 40.72 95 ILE A C 1
ATOM 1498 O O . ILE B 2 97 ? 128.082 158.568 147.249 1.00 45.63 95 ILE A O 1
ATOM 1503 N N . SER B 2 98 ? 127.058 159.404 149.086 1.00 43.10 96 SER A N 1
ATOM 1504 C CA . SER B 2 98 ? 127.224 158.210 149.910 1.00 44.52 96 SER A CA 1
ATOM 1505 C C . SER B 2 98 ? 125.899 157.905 150.595 1.00 43.84 96 SER A C 1
ATOM 1506 O O . SER B 2 98 ? 125.303 158.790 151.216 1.00 44.35 96 SER A O 1
ATOM 1509 N N . VAL B 2 99 ? 125.437 156.659 150.475 1.00 42.30 97 VAL A N 1
ATOM 1510 C CA . VAL B 2 99 ? 124.170 156.207 151.044 1.00 42.43 97 VAL A CA 1
ATOM 1511 C C . VAL B 2 99 ? 124.469 155.086 152.030 1.00 50.95 97 VAL A C 1
ATOM 1512 O O . VAL B 2 99 ? 125.246 154.177 151.719 1.00 54.80 97 VAL A O 1
ATOM 1516 N N . THR B 2 100 ? 123.852 155.145 153.212 1.00 50.59 98 THR A N 1
ATOM 1517 C CA . THR B 2 100 ? 124.085 154.163 154.262 1.00 50.60 98 THR A CA 1
ATOM 1518 C C . THR B 2 100 ? 122.764 153.610 154.784 1.00 57.61 98 THR A C 1
ATOM 1519 O O . THR B 2 100 ? 121.722 154.267 154.713 1.00 60.58 98 THR A O 1
ATOM 1523 N N . ASP B 2 101 ? 122.826 152.389 155.309 1.00 58.57 99 ASP A N 1
ATOM 1524 C CA . ASP B 2 101 ? 121.682 151.731 155.926 1.00 58.66 99 ASP A CA 1
ATOM 1525 C C . ASP B 2 101 ? 121.531 152.210 157.374 1.00 62.99 99 ASP A C 1
ATOM 1526 O O . ASP B 2 101 ? 122.362 152.982 157.861 1.00 67.04 99 ASP A O 1
ATOM 1531 N N . PRO B 2 102 ? 120.455 151.817 158.078 1.00 61.29 100 PRO A N 1
ATOM 1532 C CA . PRO B 2 102 ? 120.395 152.101 159.525 1.00 59.03 100 PRO A CA 1
ATOM 1533 C C . PRO B 2 102 ? 121.519 151.492 160.356 1.00 59.83 100 PRO A C 1
ATOM 1534 O O . PRO B 2 102 ? 121.846 152.044 161.414 1.00 58.97 100 PRO A O 1
ATOM 1538 N N . SER B 2 103 ? 122.110 150.372 159.931 1.00 61.67 101 SER A N 1
ATOM 1539 C CA . SER B 2 103 ? 123.204 149.784 160.701 1.00 59.62 101 SER A CA 1
ATOM 1540 C C . SER B 2 103 ? 124.481 150.610 160.572 1.00 56.08 101 SER A C 1
ATOM 1541 O O . SER B 2 103 ? 125.163 150.875 161.569 1.00 53.91 101 SER A O 1
ATOM 1544 N N . GLY B 2 104 ? 124.819 151.028 159.354 1.00 58.80 102 GLY A N 1
ATOM 1545 C CA . GLY B 2 104 ? 126.021 151.810 159.129 1.00 54.82 102 GLY A CA 1
ATOM 1546 C C . GLY B 2 104 ? 126.780 151.392 157.885 1.00 58.59 102 GLY A C 1
ATOM 1547 O O . GLY B 2 104 ? 127.764 152.033 157.502 1.00 60.61 102 GLY A O 1
ATOM 1548 N N . LYS B 2 105 ? 126.326 150.318 157.244 1.00 58.80 103 LYS A N 1
ATOM 1549 C CA . LYS B 2 105 ? 126.977 149.805 156.046 1.00 56.46 103 LYS A CA 1
ATOM 1550 C C . LYS B 2 105 ? 126.520 150.588 154.820 1.00 59.89 103 LYS A C 1
ATOM 1551 O O . LYS B 2 105 ? 125.336 150.898 154.668 1.00 62.66 103 LYS A O 1
ATOM 1557 N N . SER B 2 106 ? 127.470 150.914 153.948 1.00 57.68 104 SER A N 1
ATOM 1558 C CA . SER B 2 106 ? 127.148 151.667 152.744 1.00 54.93 104 SER A CA 1
ATOM 1559 C C . SER B 2 106 ? 126.407 150.787 151.744 1.00 52.20 104 SER A C 1
ATOM 1560 O O . SER B 2 106 ? 126.848 149.679 151.426 1.00 54.11 104 SER A O 1
ATOM 1563 N N . LEU B 2 107 ? 125.272 151.287 151.246 1.00 47.20 105 LEU A N 1
ATOM 1564 C CA . LEU B 2 107 ? 124.511 150.555 150.241 1.00 46.68 105 LEU A CA 1
ATOM 1565 C C . LEU B 2 107 ? 125.174 150.598 148.872 1.00 47.22 105 LEU A C 1
ATOM 1566 O O . LEU B 2 107 ? 124.905 149.727 148.038 1.00 48.09 105 LEU A O 1
ATOM 1571 N N . LEU B 2 108 ? 126.027 151.587 148.623 1.00 45.20 106 LEU A N 1
ATOM 1572 C CA . LEU B 2 108 ? 126.778 151.647 147.382 1.00 41.77 106 LEU A CA 1
ATOM 1573 C C . LEU B 2 108 ? 127.979 150.709 147.444 1.00 43.01 106 LEU A C 1
ATOM 1574 O O . LEU B 2 108 ? 128.474 150.358 148.519 1.00 48.30 106 LEU A O 1
ATOM 1579 N N . LEU B 2 109 ? 128.447 150.302 146.269 1.00 43.85 107 LEU A N 1
ATOM 1580 C CA . LEU B 2 109 ? 129.583 149.401 146.193 1.00 46.17 107 LEU A CA 1
ATOM 1581 C C . LEU B 2 109 ? 130.887 150.161 146.422 1.00 51.23 107 LEU A C 1
ATOM 1582 O O . LEU B 2 109 ? 130.946 151.392 146.365 1.00 52.62 107 LEU A O 1
ATOM 1587 N N . ASP B 2 110 ? 131.954 149.398 146.686 1.00 53.31 108 ASP A N 1
ATOM 1588 C CA . ASP B 2 110 ? 133.274 149.994 146.810 1.00 52.94 108 ASP A CA 1
ATOM 1589 C C . ASP B 2 110 ? 133.941 150.154 145.441 1.00 52.02 108 ASP A C 1
ATOM 1590 O O . ASP B 2 110 ? 133.648 149.401 144.507 1.00 55.11 108 ASP A O 1
ATOM 1595 N N . PRO B 2 111 ? 134.792 151.161 145.250 1.00 52.79 109 PRO A N 1
ATOM 1596 C CA . PRO B 2 111 ? 135.394 151.365 143.933 1.00 51.73 109 PRO A CA 1
ATOM 1597 C C . PRO B 2 111 ? 136.675 150.567 143.762 1.00 54.55 109 PRO A C 1
ATOM 1598 O O . PRO B 2 111 ? 137.465 150.410 144.706 1.00 61.73 109 PRO A O 1
ATOM 1602 N N . PRO B 2 112 ? 136.896 150.001 142.566 1.00 53.11 110 PRO A N 1
ATOM 1603 C CA . PRO B 2 112 ? 138.199 149.393 142.255 1.00 57.13 110 PRO A CA 1
ATOM 1604 C C . PRO B 2 112 ? 139.350 150.391 142.190 1.00 59.77 110 PRO A C 1
ATOM 1605 O O . PRO B 2 112 ? 139.160 151.603 142.338 1.00 63.86 110 PRO A O 1
ATOM 1609 N N . SER B 2 113 ? 140.558 149.879 141.940 1.00 59.65 111 SER A N 1
ATOM 1610 C CA . SER B 2 113 ? 141.748 150.724 141.918 1.00 63.59 111 SER A CA 1
ATOM 1611 C C . SER B 2 113 ? 141.813 151.626 140.692 1.00 63.50 111 SER A C 1
ATOM 1612 O O . SER B 2 113 ? 142.541 152.624 140.714 1.00 63.99 111 SER A O 1
ATOM 1615 N N . ASN B 2 114 ? 141.078 151.304 139.630 1.00 61.32 112 ASN A N 1
ATOM 1616 C CA . ASN B 2 114 ? 141.070 152.113 138.418 1.00 61.23 112 ASN A CA 1
ATOM 1617 C C . ASN B 2 114 ? 139.995 153.195 138.414 1.00 62.47 112 ASN A C 1
ATOM 1618 O O . ASN B 2 114 ? 139.948 153.998 137.476 1.00 65.10 112 ASN A O 1
ATOM 1623 N N . ILE B 2 115 ? 139.138 153.237 139.430 1.00 60.00 113 ILE A N 1
ATOM 1624 C CA . ILE B 2 115 ? 138.093 154.251 139.513 1.00 54.09 113 ILE A CA 1
ATOM 1625 C C . ILE B 2 115 ? 138.687 155.516 140.117 1.00 54.70 113 ILE A C 1
ATOM 1626 O O . ILE B 2 115 ? 139.239 155.490 141.222 1.00 58.40 113 ILE A O 1
ATOM 1631 N N . ARG B 2 116 ? 138.576 156.626 139.392 1.00 49.64 114 ARG A N 1
ATOM 1632 C CA . ARG B 2 116 ? 139.047 157.918 139.860 1.00 50.35 114 ARG A CA 1
ATOM 1633 C C . ARG B 2 116 ? 137.940 158.948 139.691 1.00 46.75 114 ARG A C 1
ATOM 1634 O O . ARG B 2 116 ? 136.879 158.670 139.125 1.00 46.63 114 ARG A O 1
ATOM 1642 N N . ASP B 2 117 ? 138.198 160.148 140.203 1.00 46.25 115 ASP A N 1
ATOM 1643 C CA . ASP B 2 117 ? 137.223 161.224 140.138 1.00 42.52 115 ASP A CA 1
ATOM 1644 C C . ASP B 2 117 ? 137.129 161.760 138.713 1.00 41.02 115 ASP A C 1
ATOM 1645 O O . ASP B 2 117 ? 138.082 161.670 137.934 1.00 46.84 115 ASP A O 1
ATOM 1650 N N . TYR B 2 118 ? 135.964 162.311 138.372 1.00 37.68 116 TYR A N 1
ATOM 1651 C CA . TYR B 2 118 ? 135.756 162.836 137.027 1.00 40.60 116 TYR A CA 1
ATOM 1652 C C . TYR B 2 118 ? 136.602 164.095 136.830 1.00 46.31 116 TYR A C 1
ATOM 1653 O O . TYR B 2 118 ? 136.686 164.929 137.738 1.00 52.28 116 TYR A O 1
ATOM 1662 N N . PRO B 2 119 ? 137.271 164.240 135.660 1.00 39.15 117 PRO A N 1
ATOM 1663 C CA . PRO B 2 119 ? 138.291 165.291 135.490 1.00 38.98 117 PRO A CA 1
ATOM 1664 C C . PRO B 2 119 ? 137.798 166.728 135.593 1.00 44.71 117 PRO A C 1
ATOM 1665 O O . PRO B 2 119 ? 138.318 167.502 136.402 1.00 50.24 117 PRO A O 1
ATOM 1669 N N . LYS B 2 120 ? 136.806 167.100 134.791 1.00 44.19 118 LYS A N 1
ATOM 1670 C CA . LYS B 2 120 ? 136.323 168.474 134.735 1.00 45.69 118 LYS A CA 1
ATOM 1671 C C . LYS B 2 120 ? 134.901 168.536 135.275 1.00 47.13 118 LYS A C 1
ATOM 1672 O O . LYS B 2 120 ? 133.999 167.885 134.737 1.00 48.97 118 LYS A O 1
ATOM 1678 N N . CYS B 2 121 ? 134.705 169.329 136.327 1.00 47.15 119 CYS A N 1
ATOM 1679 C CA . CYS B 2 121 ? 133.398 169.510 136.947 1.00 48.30 119 CYS A CA 1
ATOM 1680 C C . CYS B 2 121 ? 133.279 170.953 137.410 1.00 51.29 119 CYS A C 1
ATOM 1681 O O . CYS B 2 121 ? 134.072 171.403 138.243 1.00 59.06 119 CYS A O 1
ATOM 1684 N N . LYS B 2 122 ? 132.298 171.676 136.866 1.00 47.03 120 LYS A N 1
ATOM 1685 C CA . LYS B 2 122 ? 132.062 173.047 137.305 1.00 49.33 120 LYS A CA 1
ATOM 1686 C C . LYS B 2 122 ? 131.462 173.085 138.706 1.00 53.92 120 LYS A C 1
ATOM 1687 O O . LYS B 2 122 ? 131.857 173.913 139.535 1.00 57.85 120 LYS A O 1
ATOM 1693 N N . THR B 2 123 ? 130.514 172.194 138.991 1.00 49.73 121 THR A N 1
ATOM 1694 C CA . THR B 2 123 ? 129.857 172.148 140.290 1.00 45.36 121 THR A CA 1
ATOM 1695 C C . THR B 2 123 ? 129.778 170.703 140.756 1.00 43.97 121 THR A C 1
ATOM 1696 O O . THR B 2 123 ? 129.279 169.841 140.026 1.00 51.39 121 THR A O 1
ATOM 1700 N N . VAL B 2 124 ? 130.270 170.442 141.963 1.00 38.77 122 VAL A N 1
ATOM 1701 C CA . VAL B 2 124 ? 130.203 169.122 142.578 1.00 39.00 122 VAL A CA 1
ATOM 1702 C C . VAL B 2 124 ? 129.254 169.218 143.764 1.00 40.90 122 VAL A C 1
ATOM 1703 O O . VAL B 2 124 ? 129.556 169.886 144.761 1.00 43.40 122 VAL A O 1
ATOM 1707 N N . HIS B 2 125 ? 128.106 168.554 143.661 1.00 38.34 123 HIS A N 1
ATOM 1708 C CA . HIS B 2 125 ? 127.150 168.526 144.758 1.00 35.59 123 HIS A CA 1
ATOM 1709 C C . HIS B 2 125 ? 127.518 167.420 145.737 1.00 39.70 123 HIS A C 1
ATOM 1710 O O . HIS B 2 125 ? 127.664 166.257 145.348 1.00 38.80 123 HIS A O 1
ATOM 1717 N N . HIS B 2 126 ? 127.667 167.783 147.007 1.00 41.03 124 HIS A N 1
ATOM 1718 C CA . HIS B 2 126 ? 127.993 166.834 148.062 1.00 37.03 124 HIS A CA 1
ATOM 1719 C C . HIS B 2 126 ? 126.706 166.411 148.756 1.00 39.05 124 HIS A C 1
ATOM 1720 O O . HIS B 2 126 ? 126.074 167.214 149.451 1.00 42.45 124 HIS A O 1
ATOM 1727 N N . ILE B 2 127 ? 126.325 165.154 148.559 1.00 38.31 125 ILE A N 1
ATOM 1728 C CA . ILE B 2 127 ? 125.058 164.612 149.027 1.00 35.15 125 ILE A CA 1
ATOM 1729 C C . ILE B 2 127 ? 125.362 163.414 149.915 1.00 40.54 125 ILE A C 1
ATOM 1730 O O . ILE B 2 127 ? 126.205 162.581 149.569 1.00 43.90 125 ILE A O 1
ATOM 1735 N N . GLN B 2 128 ? 124.718 163.347 151.076 1.00 39.83 126 GLN A N 1
ATOM 1736 C CA . GLN B 2 128 ? 124.790 162.169 151.925 1.00 38.63 126 GLN A CA 1
ATOM 1737 C C . GLN B 2 128 ? 123.431 161.923 152.567 1.00 38.27 126 GLN A C 1
ATOM 1738 O O . GLN B 2 128 ? 122.730 162.865 152.950 1.00 42.48 126 GLN A O 1
ATOM 1744 N N . GLY B 2 129 ? 123.042 160.648 152.637 1.00 36.26 127 GLY A N 1
ATOM 1745 C CA . GLY B 2 129 ? 121.700 160.304 153.060 1.00 37.29 127 GLY A CA 1
ATOM 1746 C C . GLY B 2 129 ? 121.600 158.896 153.604 1.00 39.80 127 GLY A C 1
ATOM 1747 O O . GLY B 2 129 ? 122.547 158.109 153.555 1.00 44.69 127 GLY A O 1
ATOM 1748 N N . GLN B 2 130 ? 120.413 158.592 154.128 1.00 43.86 128 GLN A N 1
ATOM 1749 C CA . GLN B 2 130 ? 120.113 157.313 154.757 1.00 48.68 128 GLN A CA 1
ATOM 1750 C C . GLN B 2 130 ? 118.873 156.714 154.115 1.00 58.57 128 GLN A C 1
ATOM 1751 O O . GLN B 2 130 ? 117.817 157.354 154.101 1.00 65.06 128 GLN A O 1
ATOM 1757 N N . ASN B 2 131 ? 118.980 155.480 153.632 1.00 54.84 129 ASN A N 1
ATOM 1758 C CA . ASN B 2 131 ? 117.882 154.827 152.921 1.00 53.89 129 ASN A CA 1
ATOM 1759 C C . ASN B 2 131 ? 117.590 153.484 153.582 1.00 55.51 129 ASN A C 1
ATOM 1760 O O . ASN B 2 131 ? 118.303 152.497 153.326 1.00 57.50 129 ASN A O 1
ATOM 1765 N N . PRO B 2 132 ? 116.579 153.382 154.480 1.00 56.83 130 PRO A N 1
ATOM 1766 C CA . PRO B 2 132 ? 116.325 152.133 155.183 1.00 54.25 130 PRO A CA 1
ATOM 1767 C C . PRO B 2 132 ? 115.808 151.037 154.265 1.00 61.56 130 PRO A C 1
ATOM 1768 O O . PRO B 2 132 ? 116.525 150.042 154.053 1.00 65.38 130 PRO A O 1
ATOM 1772 N N . HIS B 2 133 ? 114.599 151.209 153.726 1.00 59.97 131 HIS A N 1
ATOM 1773 C CA . HIS B 2 133 ? 113.981 150.156 152.877 1.00 58.19 131 HIS A CA 1
ATOM 1774 C C . HIS B 2 133 ? 114.587 150.169 151.471 1.00 56.73 131 HIS A C 1
ATOM 1775 O O . HIS B 2 133 ? 113.943 150.736 150.566 1.00 64.87 131 HIS A O 1
ATOM 1782 N N . ALA B 2 134 ? 115.755 149.545 151.288 1.00 49.52 132 ALA A N 1
ATOM 1783 C CA . ALA B 2 134 ? 116.373 149.454 149.943 1.00 47.66 132 ALA A CA 1
ATOM 1784 C C . ALA B 2 134 ? 117.558 148.492 149.979 1.00 51.02 132 ALA A C 1
ATOM 1785 O O . ALA B 2 134 ? 118.482 148.722 150.781 1.00 55.54 132 ALA A O 1
ATOM 1787 N N . GLN B 2 135 ? 117.537 147.459 149.131 1.00 49.15 133 GLN A N 1
ATOM 1788 C CA . GLN B 2 135 ? 118.653 146.526 149.092 1.00 48.09 133 GLN A CA 1
ATOM 1789 C C . GLN B 2 135 ? 119.097 146.343 147.649 1.00 46.09 133 GLN A C 1
ATOM 1790 O O . GLN B 2 135 ? 118.307 146.502 146.715 1.00 47.46 133 GLN A O 1
ATOM 1796 N N . GLY B 2 136 ? 120.368 146.011 147.476 1.00 42.90 134 GLY A N 1
ATOM 1797 C CA . GLY B 2 136 ? 120.944 145.793 146.169 1.00 39.97 134 GLY A CA 1
ATOM 1798 C C . GLY B 2 136 ? 121.997 146.825 145.820 1.00 41.95 134 GLY A C 1
ATOM 1799 O O . GLY B 2 136 ? 122.631 147.437 146.684 1.00 46.06 134 GLY A O 1
ATOM 1800 N N . ILE B 2 137 ? 122.183 147.018 144.517 1.00 39.55 135 ILE A N 1
ATOM 1801 C CA . ILE B 2 137 ? 123.137 147.990 144.005 1.00 38.37 135 ILE A CA 1
ATOM 1802 C C . ILE B 2 137 ? 122.380 149.085 143.265 1.00 40.08 135 ILE A C 1
ATOM 1803 O O . ILE B 2 137 ? 121.211 148.935 142.893 1.00 42.90 135 ILE A O 1
ATOM 1808 N N . ALA B 2 138 ? 123.065 150.207 143.059 1.00 38.87 136 ALA A N 1
ATOM 1809 C CA . ALA B 2 138 ? 122.457 151.368 142.427 1.00 35.16 136 ALA A CA 1
ATOM 1810 C C . ALA B 2 138 ? 122.512 151.249 140.910 1.00 36.18 136 ALA A C 1
ATOM 1811 O O . ALA B 2 138 ? 123.542 150.887 140.336 1.00 39.24 136 ALA A O 1
ATOM 1813 N N . LEU B 2 139 ? 121.390 151.560 140.264 1.00 37.70 137 LEU A N 1
ATOM 1814 C CA . LEU B 2 139 ? 121.263 151.479 138.818 1.00 35.38 137 LEU A CA 1
ATOM 1815 C C . LEU B 2 139 ? 120.560 152.725 138.297 1.00 32.93 137 LEU A C 1
ATOM 1816 O O . LEU B 2 139 ? 119.813 153.398 139.016 1.00 37.43 137 LEU A O 1
ATOM 1821 N N . HIS B 2 140 ? 120.818 153.023 137.025 1.00 33.03 138 HIS A N 1
ATOM 1822 C CA . HIS B 2 140 ? 120.206 154.146 136.331 1.00 30.63 138 HIS A CA 1
ATOM 1823 C C . HIS B 2 140 ? 118.938 153.668 135.635 1.00 31.90 138 HIS A C 1
ATOM 1824 O O . HIS B 2 140 ? 118.862 152.523 135.184 1.00 34.27 138 HIS A O 1
ATOM 1831 N N . LEU B 2 141 ? 117.933 154.540 135.569 1.00 31.08 139 LEU A N 1
ATOM 1832 C CA . LEU B 2 141 ? 116.619 154.154 135.068 1.00 27.90 139 LEU A CA 1
ATOM 1833 C C . LEU B 2 141 ? 116.417 154.431 133.582 1.00 32.69 139 LEU A C 1
ATOM 1834 O O . LEU B 2 141 ? 115.380 154.043 133.035 1.00 36.45 139 LEU A O 1
ATOM 1839 N N . TRP B 2 142 ? 117.367 155.083 132.913 1.00 34.64 140 TRP A N 1
ATOM 1840 C CA . TRP B 2 142 ? 117.228 155.400 131.495 1.00 33.39 140 TRP A CA 1
ATOM 1841 C C . TRP B 2 142 ? 118.083 154.508 130.604 1.00 33.98 140 TRP A C 1
ATOM 1842 O O . TRP B 2 142 ? 117.599 153.996 129.590 1.00 38.45 140 TRP A O 1
ATOM 1853 N N . GLY B 2 143 ? 119.345 154.310 130.966 1.00 30.06 141 GLY A N 1
ATOM 1854 C CA . GLY B 2 143 ? 120.291 153.637 130.101 1.00 32.31 141 GLY A CA 1
ATOM 1855 C C . GLY B 2 143 ? 121.606 154.380 130.082 1.00 35.67 141 GLY A C 1
ATOM 1856 O O . GLY B 2 143 ? 122.592 153.919 129.500 1.00 40.33 141 GLY A O 1
ATOM 1857 N N . ALA B 2 144 ? 121.617 155.547 130.720 1.00 31.42 142 ALA A N 1
ATOM 1858 C CA . ALA B 2 144 ? 122.817 156.357 130.807 1.00 31.18 142 ALA A CA 1
ATOM 1859 C C . ALA B 2 144 ? 123.835 155.709 131.740 1.00 35.06 142 ALA A C 1
ATOM 1860 O O . ALA B 2 144 ? 123.495 154.958 132.659 1.00 36.82 142 ALA A O 1
ATOM 1862 N N . PHE B 2 145 ? 125.101 156.011 131.487 1.00 37.86 143 PHE A N 1
ATOM 1863 C CA . PHE B 2 145 ? 126.207 155.467 132.254 1.00 33.95 143 PHE A CA 1
ATOM 1864 C C . PHE B 2 145 ? 126.725 156.498 133.247 1.00 33.13 143 PHE A C 1
ATOM 1865 O O . PHE B 2 145 ? 126.658 157.711 133.013 1.00 37.11 143 PHE A O 1
ATOM 1873 N N . PHE B 2 146 ? 127.245 155.992 134.363 1.00 31.43 144 PHE A N 1
ATOM 1874 C CA . PHE B 2 146 ? 127.891 156.813 135.382 1.00 29.59 144 PHE A CA 1
ATOM 1875 C C . PHE B 2 146 ? 129.337 157.008 134.945 1.00 32.20 144 PHE A C 1
ATOM 1876 O O . PHE B 2 146 ? 130.157 156.094 135.045 1.00 36.50 144 PHE A O 1
ATOM 1884 N N . LEU B 2 147 ? 129.646 158.201 134.448 1.00 31.94 145 LEU A N 1
ATOM 1885 C CA . LEU B 2 147 ? 130.970 158.488 133.921 1.00 33.77 145 LEU A CA 1
ATOM 1886 C C . LEU B 2 147 ? 131.923 158.871 135.044 1.00 35.43 145 LEU A C 1
ATOM 1887 O O . LEU B 2 147 ? 131.601 159.714 135.892 1.00 36.56 145 LEU A O 1
ATOM 1892 N N . TYR B 2 148 ? 133.105 158.263 135.015 1.00 35.28 146 TYR A N 1
ATOM 1893 C CA . TYR B 2 148 ? 134.248 158.527 135.876 1.00 34.81 146 TYR A CA 1
ATOM 1894 C C . TYR B 2 148 ? 135.438 158.868 134.982 1.00 37.06 146 TYR A C 1
ATOM 1895 O O . TYR B 2 148 ? 135.280 159.148 133.790 1.00 41.05 146 TYR A O 1
ATOM 1904 N N . ASP B 2 149 ? 136.633 158.868 135.569 1.00 38.67 147 ASP A N 1
ATOM 1905 C CA . ASP B 2 149 ? 137.857 159.175 134.830 1.00 37.63 147 ASP A CA 1
ATOM 1906 C C . ASP B 2 149 ? 138.143 158.037 133.858 1.00 40.23 147 ASP A C 1
ATOM 1907 O O . ASP B 2 149 ? 138.705 157.006 134.236 1.00 44.78 147 ASP A O 1
ATOM 1912 N N . ARG B 2 150 ? 137.726 158.233 132.601 1.00 39.69 148 ARG A N 1
ATOM 1913 C CA . ARG B 2 150 ? 137.913 157.317 131.470 1.00 35.25 148 ARG A CA 1
ATOM 1914 C C . ARG B 2 150 ? 137.301 155.933 131.697 1.00 37.78 148 ARG A C 1
ATOM 1915 O O . ARG B 2 150 ? 137.702 154.965 131.044 1.00 42.10 148 ARG A O 1
ATOM 1923 N N . VAL B 2 151 ? 136.328 155.814 132.600 1.00 37.58 149 VAL A N 1
ATOM 1924 C CA . VAL B 2 151 ? 135.623 154.561 132.853 1.00 34.72 149 VAL A CA 1
ATOM 1925 C C . VAL B 2 151 ? 134.141 154.885 132.999 1.00 37.85 149 VAL A C 1
ATOM 1926 O O . VAL B 2 151 ? 133.767 155.743 133.805 1.00 40.98 149 VAL A O 1
ATOM 1930 N N . ALA B 2 152 ? 133.300 154.213 132.216 1.00 35.41 150 ALA A N 1
ATOM 1931 C CA . ALA B 2 152 ? 131.855 154.345 132.321 1.00 34.14 150 ALA A CA 1
ATOM 1932 C C . ALA B 2 152 ? 131.275 153.089 132.958 1.00 35.55 150 ALA A C 1
ATOM 1933 O O . ALA B 2 152 ? 131.554 151.971 132.515 1.00 40.54 150 ALA A O 1
ATOM 1935 N N . SER B 2 153 ? 130.460 153.276 133.989 1.00 34.40 151 SER A N 1
ATOM 1936 C CA . SER B 2 153 ? 129.929 152.170 134.767 1.00 31.83 151 SER A CA 1
ATOM 1937 C C . SER B 2 153 ? 128.406 152.189 134.752 1.00 34.84 151 SER A C 1
ATOM 1938 O O . SER B 2 153 ? 127.771 153.213 134.489 1.00 38.94 151 SER A O 1
ATOM 1941 N N . THR B 2 154 ? 127.827 151.028 135.044 1.00 36.44 152 THR A N 1
ATOM 1942 C CA . THR B 2 154 ? 126.389 150.890 135.213 1.00 38.02 152 THR A CA 1
ATOM 1943 C C . THR B 2 154 ? 125.955 151.052 136.663 1.00 42.50 152 THR A C 1
ATOM 1944 O O . THR B 2 154 ? 124.759 150.953 136.953 1.00 41.40 152 THR A O 1
ATOM 1948 N N . THR B 2 155 ? 126.892 151.314 137.573 1.00 42.71 153 THR A N 1
ATOM 1949 C CA . THR B 2 155 ? 126.586 151.424 138.990 1.00 35.31 153 THR A CA 1
ATOM 1950 C C . THR B 2 155 ? 127.389 152.561 139.604 1.00 38.07 153 THR A C 1
ATOM 1951 O O . THR B 2 155 ? 128.306 153.113 138.991 1.00 40.05 153 THR A O 1
ATOM 1955 N N . MET B 2 156 ? 127.013 152.909 140.828 1.00 42.44 154 MET A N 1
ATOM 1956 C CA . MET B 2 156 ? 127.638 153.969 141.600 1.00 36.15 154 MET A CA 1
ATOM 1957 C C . MET B 2 156 ? 128.649 153.387 142.585 1.00 42.39 154 MET A C 1
ATOM 1958 O O . MET B 2 156 ? 128.584 152.213 142.957 1.00 47.10 154 MET A O 1
ATOM 1963 N N . TYR B 2 157 ? 129.591 154.226 143.012 1.00 42.79 155 TYR A N 1
ATOM 1964 C CA . TYR B 2 157 ? 130.671 153.789 143.887 1.00 44.57 155 TYR A CA 1
ATOM 1965 C C . TYR B 2 157 ? 130.801 154.730 145.079 1.00 47.50 155 TYR A C 1
ATOM 1966 O O . TYR B 2 157 ? 130.232 155.824 145.107 1.00 48.81 155 TYR A O 1
ATOM 1975 N N . ARG B 2 158 ? 131.569 154.283 146.072 1.00 45.57 156 ARG A N 1
ATOM 1976 C CA . ARG B 2 158 ? 131.705 154.996 147.338 1.00 44.32 156 ARG A CA 1
ATOM 1977 C C . ARG B 2 158 ? 132.668 156.169 147.195 1.00 45.73 156 ARG A C 1
ATOM 1978 O O . ARG B 2 158 ? 133.857 155.971 146.922 1.00 48.94 156 ARG A O 1
ATOM 1986 N N . GLY B 2 159 ? 132.155 157.382 147.397 1.00 47.65 157 GLY A N 1
ATOM 1987 C CA . GLY B 2 159 ? 132.988 158.568 147.509 1.00 50.31 157 GLY A CA 1
ATOM 1988 C C . GLY B 2 159 ? 133.740 158.969 146.260 1.00 53.83 157 GLY A C 1
ATOM 1989 O O . GLY B 2 159 ? 134.869 159.459 146.358 1.00 58.67 157 GLY A O 1
ATOM 1990 N N . LYS B 2 160 ? 133.149 158.774 145.086 1.00 48.89 158 LYS A N 1
ATOM 1991 C CA . LYS B 2 160 ? 133.772 159.151 143.828 1.00 43.39 158 LYS A CA 1
ATOM 1992 C C . LYS B 2 160 ? 132.873 160.118 143.072 1.00 45.24 158 LYS A C 1
ATOM 1993 O O . LYS B 2 160 ? 131.648 159.963 143.042 1.00 46.20 158 LYS A O 1
ATOM 1999 N N . VAL B 2 161 ? 133.498 161.115 142.457 1.00 41.81 159 VAL A N 1
ATOM 2000 C CA . VAL B 2 161 ? 132.787 162.143 141.707 1.00 34.34 159 VAL A CA 1
ATOM 2001 C C . VAL B 2 161 ? 132.549 161.642 140.289 1.00 40.52 159 VAL A C 1
ATOM 2002 O O . VAL B 2 161 ? 133.495 161.286 139.576 1.00 45.59 159 VAL A O 1
ATOM 2006 N N . PHE B 2 162 ? 131.283 161.616 139.881 1.00 41.85 160 PHE A N 1
ATOM 2007 C CA . PHE B 2 162 ? 130.855 161.054 138.608 1.00 36.39 160 PHE A CA 1
ATOM 2008 C C . PHE B 2 162 ? 129.992 162.075 137.879 1.00 36.66 160 PHE A C 1
ATOM 2009 O O . PHE B 2 162 ? 129.767 163.189 138.361 1.00 37.27 160 PHE A O 1
ATOM 2017 N N . THR B 2 163 ? 129.503 161.686 136.703 1.00 36.89 161 THR A N 1
ATOM 2018 C CA . THR B 2 163 ? 128.433 162.425 136.044 1.00 31.06 161 THR A CA 1
ATOM 2019 C C . THR B 2 163 ? 127.572 161.433 135.272 1.00 33.30 161 THR A C 1
ATOM 2020 O O . THR B 2 163 ? 127.840 160.231 135.262 1.00 36.43 161 THR A O 1
ATOM 2024 N N . GLU B 2 164 ? 126.516 161.936 134.644 1.00 33.85 162 GLU A N 1
ATOM 2025 C CA . GLU B 2 164 ? 125.729 161.128 133.725 1.00 34.36 162 GLU A CA 1
ATOM 2026 C C . GLU B 2 164 ? 126.285 161.277 132.316 1.00 35.48 162 GLU A C 1
ATOM 2027 O O . GLU B 2 164 ? 126.830 162.324 131.958 1.00 40.52 162 GLU A O 1
ATOM 2033 N N . GLY B 2 165 ? 126.157 160.225 131.517 1.00 31.01 163 GLY A N 1
ATOM 2034 C CA . GLY B 2 165 ? 126.491 160.386 130.115 1.00 32.93 163 GLY A CA 1
ATOM 2035 C C . GLY B 2 165 ? 126.501 159.078 129.364 1.00 38.65 163 GLY A C 1
ATOM 2036 O O . GLY B 2 165 ? 126.500 157.989 129.942 1.00 40.60 163 GLY A O 1
ATOM 2037 N N . ASN B 2 166 ? 126.535 159.215 128.040 1.00 38.55 164 ASN A N 1
ATOM 2038 C CA . ASN B 2 166 ? 126.565 158.095 127.111 1.00 37.14 164 ASN A CA 1
ATOM 2039 C C . ASN B 2 166 ? 127.774 158.240 126.201 1.00 37.30 164 ASN A C 1
ATOM 2040 O O . ASN B 2 166 ? 128.061 159.337 125.720 1.00 39.48 164 ASN A O 1
ATOM 2045 N N . ILE B 2 167 ? 128.479 157.140 125.952 1.00 37.43 165 ILE A N 1
ATOM 2046 C CA . ILE B 2 167 ? 129.691 157.195 125.143 1.00 38.52 165 ILE A CA 1
ATOM 2047 C C . ILE B 2 167 ? 129.351 156.819 123.707 1.00 34.97 165 ILE A C 1
ATOM 2048 O O . ILE B 2 167 ? 128.438 156.028 123.439 1.00 35.24 165 ILE A O 1
ATOM 2053 N N . ALA B 2 168 ? 130.077 157.425 122.769 1.00 34.27 166 ALA A N 1
ATOM 2054 C CA . ALA B 2 168 ? 129.876 157.212 121.344 1.00 31.22 166 ALA A CA 1
ATOM 2055 C C . ALA B 2 168 ? 131.214 156.922 120.682 1.00 36.54 166 ALA A C 1
ATOM 2056 O O . ALA B 2 168 ? 132.244 157.477 121.076 1.00 40.75 166 ALA A O 1
ATOM 2058 N N . ALA B 2 169 ? 131.194 156.054 119.675 1.00 37.25 167 ALA A N 1
ATOM 2059 C CA . ALA B 2 169 ? 132.399 155.609 118.989 1.00 37.12 167 ALA A CA 1
ATOM 2060 C C . ALA B 2 169 ? 132.373 156.064 117.537 1.00 42.30 167 ALA A C 1
ATOM 2061 O O . ALA B 2 169 ? 131.362 155.890 116.849 1.00 47.88 167 ALA A O 1
ATOM 2063 N N . MET B 2 170 ? 133.480 156.644 117.075 1.00 43.26 168 MET A N 1
ATOM 2064 C CA . MET B 2 170 ? 133.655 156.919 115.656 1.00 47.32 168 MET A CA 1
ATOM 2065 C C . MET B 2 170 ? 135.136 156.820 115.311 1.00 48.35 168 MET A C 1
ATOM 2066 O O . MET B 2 170 ? 135.975 156.494 116.156 1.00 49.81 168 MET A O 1
ATOM 2071 N N . ILE B 2 171 ? 135.448 157.103 114.048 1.00 48.81 169 ILE A N 1
ATOM 2072 C CA . ILE B 2 171 ? 136.794 156.974 113.499 1.00 48.55 169 ILE A CA 1
ATOM 2073 C C . ILE B 2 171 ? 137.190 158.304 112.871 1.00 50.39 169 ILE A C 1
ATOM 2074 O O . ILE B 2 171 ? 136.530 158.773 111.936 1.00 53.52 169 ILE A O 1
ATOM 2079 N N . VAL B 2 172 ? 138.262 158.914 113.384 1.00 51.66 170 VAL A N 1
ATOM 2080 C CA . VAL B 2 172 ? 138.882 160.076 112.755 1.00 52.51 170 VAL A CA 1
ATOM 2081 C C . VAL B 2 172 ? 140.385 159.837 112.696 1.00 57.29 170 VAL A C 1
ATOM 2082 O O . VAL B 2 172 ? 140.948 159.099 113.511 1.00 61.19 170 VAL A O 1
ATOM 2086 N N . ASN B 2 173 ? 141.038 160.451 111.714 1.00 56.77 171 ASN A N 1
ATOM 2087 C CA . ASN B 2 173 ? 142.490 160.423 111.625 1.00 56.21 171 ASN A CA 1
ATOM 2088 C C . ASN B 2 173 ? 143.057 161.778 112.055 1.00 60.00 171 ASN A C 1
ATOM 2089 O O . ASN B 2 173 ? 142.328 162.656 112.529 1.00 62.68 171 ASN A O 1
ATOM 2094 N N . LYS B 2 174 ? 144.371 161.946 111.883 1.00 59.93 172 LYS A N 1
ATOM 2095 C CA . LYS B 2 174 ? 145.068 163.078 112.484 1.00 54.38 172 LYS A CA 1
ATOM 2096 C C . LYS B 2 174 ? 144.811 164.387 111.737 1.00 58.17 172 LYS A C 1
ATOM 2097 O O . LYS B 2 174 ? 144.763 165.448 112.368 1.00 64.21 172 LYS A O 1
ATOM 2103 N N . THR B 2 175 ? 144.631 164.332 110.412 1.00 56.84 173 THR A N 1
ATOM 2104 C CA . THR B 2 175 ? 144.324 165.536 109.638 1.00 61.99 173 THR A CA 1
ATOM 2105 C C . THR B 2 175 ? 142.960 166.108 110.018 1.00 64.78 173 THR A C 1
ATOM 2106 O O . THR B 2 175 ? 142.810 167.320 110.226 1.00 70.85 173 THR A O 1
ATOM 2110 N N . VAL B 2 176 ? 141.960 165.239 110.156 1.00 60.14 174 VAL A N 1
ATOM 2111 C CA . VAL B 2 176 ? 140.649 165.678 110.622 1.00 59.88 174 VAL A CA 1
ATOM 2112 C C . VAL B 2 176 ? 140.727 166.155 112.071 1.00 63.77 174 VAL A C 1
ATOM 2113 O O . VAL B 2 176 ? 140.111 167.165 112.445 1.00 67.98 174 VAL A O 1
ATOM 2117 N N . HIS B 2 177 ? 141.529 165.476 112.894 1.00 60.58 175 HIS A N 1
ATOM 2118 C CA . HIS B 2 177 ? 141.582 165.832 114.304 1.00 59.91 175 HIS A CA 1
ATOM 2119 C C . HIS B 2 177 ? 142.329 167.139 114.543 1.00 64.14 175 HIS A C 1
ATOM 2120 O O . HIS B 2 177 ? 142.033 167.821 115.521 1.00 70.89 175 HIS A O 1
ATOM 2127 N N . ARG B 2 178 ? 143.267 167.525 113.670 1.00 66.67 176 ARG A N 1
ATOM 2128 C CA . ARG B 2 178 ? 143.780 168.891 113.739 1.00 70.48 176 ARG A CA 1
ATOM 2129 C C . ARG B 2 178 ? 142.811 169.879 113.100 1.00 67.73 176 ARG A C 1
ATOM 2130 O O . ARG B 2 178 ? 142.849 171.072 113.421 1.00 67.14 176 ARG A O 1
ATOM 2138 N N . MET B 2 179 ? 141.956 169.407 112.185 1.00 65.04 177 MET A N 1
ATOM 2139 C CA . MET B 2 179 ? 140.959 170.290 111.588 1.00 66.25 177 MET A CA 1
ATOM 2140 C C . MET B 2 179 ? 139.874 170.698 112.586 1.00 71.06 177 MET A C 1
ATOM 2141 O O . MET B 2 179 ? 139.320 171.798 112.471 1.00 73.90 177 MET A O 1
ATOM 2146 N N . ILE B 2 180 ? 139.566 169.861 113.583 1.00 73.04 178 ILE A N 1
ATOM 2147 C CA . ILE B 2 180 ? 138.375 170.057 114.420 1.00 66.73 178 ILE A CA 1
ATOM 2148 C C . ILE B 2 180 ? 138.719 170.523 115.844 1.00 64.41 178 ILE A C 1
ATOM 2149 O O . ILE B 2 180 ? 137.908 171.191 116.489 1.00 68.13 178 ILE A O 1
ATOM 2154 N N . PHE B 2 181 ? 139.917 170.174 116.348 1.00 59.22 179 PHE A N 1
ATOM 2155 C CA . PHE B 2 181 ? 140.249 170.130 117.781 1.00 57.00 179 PHE A CA 1
ATOM 2156 C C . PHE B 2 181 ? 139.992 171.403 118.587 1.00 67.14 179 PHE A C 1
ATOM 2157 O O . PHE B 2 181 ? 139.218 171.383 119.547 1.00 76.04 179 PHE A O 1
ATOM 2165 N N . SER B 2 182 ? 140.659 172.496 118.233 1.00 64.48 180 SER A N 1
ATOM 2166 C CA . SER B 2 182 ? 140.576 173.714 119.031 1.00 59.22 180 SER A CA 1
ATOM 2167 C C . SER B 2 182 ? 140.320 174.936 118.158 1.00 55.05 180 SER A C 1
ATOM 2168 O O . SER B 2 182 ? 139.291 175.024 117.488 1.00 53.89 180 SER A O 1
ATOM 2171 N N . ASP C 3 44 ? 127.218 147.802 117.750 1.00 57.18 469 ASP B N 1
ATOM 2172 C CA . ASP C 3 44 ? 127.107 149.244 117.938 1.00 56.23 469 ASP B CA 1
ATOM 2173 C C . ASP C 3 44 ? 127.560 150.045 116.712 1.00 54.55 469 ASP B C 1
ATOM 2174 O O . ASP C 3 44 ? 128.133 149.490 115.775 1.00 59.40 469 ASP B O 1
ATOM 2179 N N . GLU C 3 45 ? 127.301 151.349 116.733 1.00 52.12 470 GLU B N 1
ATOM 2180 C CA . GLU C 3 45 ? 127.498 152.212 115.579 1.00 57.08 470 GLU B CA 1
ATOM 2181 C C . GLU C 3 45 ? 128.871 152.873 115.620 1.00 56.62 470 GLU B C 1
ATOM 2182 O O . GLU C 3 45 ? 129.414 153.154 116.692 1.00 58.50 470 GLU B O 1
ATOM 2188 N N . SER C 3 46 ? 129.428 153.122 114.432 1.00 50.89 471 SER B N 1
ATOM 2189 C CA . SER C 3 46 ? 130.742 153.752 114.300 1.00 49.92 471 SER B CA 1
ATOM 2190 C C . SER C 3 46 ? 130.818 154.442 112.944 1.00 54.77 471 SER B C 1
ATOM 2191 O O . SER C 3 46 ? 131.080 153.792 111.920 1.00 60.88 471 SER B O 1
ATOM 2194 N N . PRO C 3 47 ? 130.590 155.751 112.890 1.00 52.97 472 PRO B N 1
ATOM 2195 C CA . PRO C 3 47 ? 130.702 156.464 111.616 1.00 57.97 472 PRO B CA 1
ATOM 2196 C C . PRO C 3 47 ? 132.138 156.838 111.285 1.00 57.51 472 PRO B C 1
ATOM 2197 O O . PRO C 3 47 ? 132.944 157.173 112.156 1.00 56.93 472 PRO B O 1
ATOM 2201 N N . SER C 3 48 ? 132.450 156.769 109.997 1.00 60.64 473 SER B N 1
ATOM 2202 C CA . SER C 3 48 ? 133.653 157.367 109.447 1.00 63.55 473 SER B CA 1
ATOM 2203 C C . SER C 3 48 ? 133.352 158.807 109.049 1.00 63.26 473 SER B C 1
ATOM 2204 O O . SER C 3 48 ? 132.220 159.159 108.695 1.00 65.76 473 SER B O 1
ATOM 2207 N N . PHE C 3 49 ? 134.389 159.639 109.102 1.00 65.25 474 PHE B N 1
ATOM 2208 C CA . PHE C 3 49 ? 134.199 161.078 109.245 1.00 67.24 474 PHE B CA 1
ATOM 2209 C C . PHE C 3 49 ? 135.327 161.758 108.475 1.00 74.67 474 PHE B C 1
ATOM 2210 O O . PHE C 3 49 ? 136.418 161.948 109.022 1.00 76.35 474 PHE B O 1
ATOM 2218 N N . ASN C 3 50 ? 135.069 162.122 107.219 1.00 75.76 475 ASN B N 1
ATOM 2219 C CA . ASN C 3 50 ? 136.171 162.429 106.316 1.00 76.61 475 ASN B CA 1
ATOM 2220 C C . ASN C 3 50 ? 136.100 163.856 105.788 1.00 78.72 475 ASN B C 1
ATOM 2221 O O . ASN C 3 50 ? 135.032 164.466 105.699 1.00 80.37 475 ASN B O 1
ATOM 2226 N N . THR C 3 51 ? 137.273 164.372 105.427 1.00 84.37 476 THR B N 1
ATOM 2227 C CA . THR C 3 51 ? 137.450 165.743 104.967 1.00 93.39 476 THR B CA 1
ATOM 2228 C C . THR C 3 51 ? 137.880 165.726 103.505 1.00 98.19 476 THR B C 1
ATOM 2229 O O . THR C 3 51 ? 138.864 165.062 103.158 1.00 100.71 476 THR B O 1
ATOM 2233 N N . SER C 3 52 ? 137.133 166.450 102.665 1.00 99.13 477 SER B N 1
ATOM 2234 C CA . SER C 3 52 ? 137.378 166.615 101.224 1.00 103.77 477 SER B CA 1
ATOM 2235 C C . SER C 3 52 ? 137.458 165.289 100.466 1.00 103.79 477 SER B C 1
ATOM 2236 O O . SER C 3 52 ? 136.723 164.348 100.764 1.00 99.72 477 SER B O 1
ATOM 2239 N N . ILE C 3 63 ? 136.260 173.943 104.789 1.00 97.82 488 ILE B N 1
ATOM 2240 C CA . ILE C 3 63 ? 136.342 172.813 103.874 1.00 103.07 488 ILE B CA 1
ATOM 2241 C C . ILE C 3 63 ? 135.126 171.915 104.086 1.00 102.32 488 ILE B C 1
ATOM 2242 O O . ILE C 3 63 ? 134.804 171.561 105.223 1.00 97.91 488 ILE B O 1
ATOM 2247 N N . SER C 3 64 ? 134.446 171.569 102.992 1.00 103.79 489 SER B N 1
ATOM 2248 C CA . SER C 3 64 ? 133.290 170.686 103.059 1.00 98.52 489 SER B CA 1
ATOM 2249 C C . SER C 3 64 ? 133.707 169.279 103.476 1.00 95.50 489 SER B C 1
ATOM 2250 O O . SER C 3 64 ? 134.839 168.844 103.249 1.00 96.38 489 SER B O 1
ATOM 2253 N N . LEU C 3 65 ? 132.767 168.565 104.088 1.00 89.49 490 LEU B N 1
ATOM 2254 C CA . LEU C 3 65 ? 133.076 167.380 104.869 1.00 82.66 490 LEU B CA 1
ATOM 2255 C C . LEU C 3 65 ? 131.981 166.343 104.648 1.00 81.74 490 LEU B C 1
ATOM 2256 O O . LEU C 3 65 ? 130.855 166.679 104.272 1.00 85.47 490 LEU B O 1
ATOM 2261 N N . THR C 3 66 ? 132.313 165.069 104.885 1.00 77.13 491 THR B N 1
ATOM 2262 C CA . THR C 3 66 ? 131.365 163.989 104.654 1.00 70.20 491 THR B CA 1
ATOM 2263 C C . THR C 3 66 ? 131.239 163.068 105.866 1.00 68.97 491 THR B C 1
ATOM 2264 O O . THR C 3 66 ? 132.197 162.836 106.623 1.00 72.19 491 THR B O 1
ATOM 2268 N N . PHE C 3 67 ? 130.015 162.560 106.021 1.00 70.04 492 PHE B N 1
ATOM 2269 C CA . PHE C 3 67 ? 129.576 161.677 107.094 1.00 67.85 492 PHE B CA 1
ATOM 2270 C C . PHE C 3 67 ? 129.330 160.316 106.456 1.00 68.71 492 PHE B C 1
ATOM 2271 O O . PHE C 3 67 ? 128.785 160.251 105.349 1.00 73.01 492 PHE B O 1
ATOM 2279 N N . SER C 3 68 ? 129.710 159.231 107.132 1.00 63.62 493 SER B N 1
ATOM 2280 C CA . SER C 3 68 ? 129.346 157.895 106.652 1.00 61.28 493 SER B CA 1
ATOM 2281 C C . SER C 3 68 ? 129.165 156.949 107.835 1.00 59.96 493 SER B C 1
ATOM 2282 O O . SER C 3 68 ? 130.145 156.442 108.382 1.00 61.68 493 SER B O 1
ATOM 2285 N N . TYR C 3 69 ? 127.913 156.684 108.202 1.00 60.01 494 TYR B N 1
ATOM 2286 C CA . TYR C 3 69 ? 127.622 155.815 109.333 1.00 59.11 494 TYR B CA 1
ATOM 2287 C C . TYR C 3 69 ? 127.936 154.359 108.996 1.00 61.75 494 TYR B C 1
ATOM 2288 O O . TYR C 3 69 ? 127.974 153.960 107.826 1.00 66.58 494 TYR B O 1
ATOM 2297 N N . PHE C 3 70 ? 128.161 153.572 110.053 1.00 62.67 495 PHE B N 1
ATOM 2298 C CA . PHE C 3 70 ? 128.583 152.162 110.000 1.00 66.88 495 PHE B CA 1
ATOM 2299 C C . PHE C 3 70 ? 129.840 151.946 109.157 1.00 67.78 495 PHE B C 1
ATOM 2300 O O . PHE C 3 70 ? 130.935 151.771 109.691 1.00 67.90 495 PHE B O 1
ATOM 2308 N N . ASN C 3 85 ? 116.013 173.017 118.488 1.00 102.37 510 ASN B N 1
ATOM 2309 C CA . ASN C 3 85 ? 116.711 171.744 118.620 1.00 102.01 510 ASN B CA 1
ATOM 2310 C C . ASN C 3 85 ? 116.708 171.259 120.066 1.00 101.97 510 ASN B C 1
ATOM 2311 O O . ASN C 3 85 ? 116.072 171.859 120.932 1.00 103.56 510 ASN B O 1
ATOM 2316 N N . ASP C 3 86 ? 117.425 170.167 120.318 1.00 97.32 511 ASP B N 1
ATOM 2317 C CA . ASP C 3 86 ? 117.517 169.550 121.637 1.00 92.05 511 ASP B CA 1
ATOM 2318 C C . ASP C 3 86 ? 118.984 169.238 121.937 1.00 86.50 511 ASP B C 1
ATOM 2319 O O . ASP C 3 86 ? 119.356 168.132 122.335 1.00 84.71 511 ASP B O 1
ATOM 2324 N N . CYS C 3 87 ? 119.845 170.231 121.718 1.00 84.81 512 CYS B N 1
ATOM 2325 C CA . CYS C 3 87 ? 121.287 170.028 121.750 1.00 73.40 512 CYS B CA 1
ATOM 2326 C C . CYS C 3 87 ? 121.983 171.361 121.983 1.00 69.25 512 CYS B C 1
ATOM 2327 O O . CYS C 3 87 ? 121.384 172.430 121.842 1.00 72.22 512 CYS B O 1
ATOM 2330 N N . ASP C 3 88 ? 123.262 171.278 122.340 1.00 64.86 513 ASP B N 1
ATOM 2331 C CA . ASP C 3 88 ? 124.121 172.446 122.485 1.00 63.95 513 ASP B CA 1
ATOM 2332 C C . ASP C 3 88 ? 125.069 172.542 121.298 1.00 63.67 513 ASP B C 1
ATOM 2333 O O . ASP C 3 88 ? 125.592 171.529 120.826 1.00 62.14 513 ASP B O 1
ATOM 2338 N N . ALA C 3 89 ? 125.280 173.766 120.813 1.00 59.19 514 ALA B N 1
ATOM 2339 C CA . ALA C 3 89 ? 126.234 173.976 119.730 1.00 57.34 514 ALA B CA 1
ATOM 2340 C C . ALA C 3 89 ? 127.673 173.886 120.225 1.00 58.04 514 ALA B C 1
ATOM 2341 O O . ALA C 3 89 ? 128.527 173.300 119.550 1.00 59.73 514 ALA B O 1
ATOM 2343 N N . GLU C 3 90 ? 127.958 174.460 121.391 1.00 57.41 515 GLU B N 1
ATOM 2344 C CA . GLU C 3 90 ? 129.303 174.425 121.949 1.00 56.11 515 GLU B CA 1
ATOM 2345 C C . GLU C 3 90 ? 129.623 173.040 122.497 1.00 52.40 515 GLU B C 1
ATOM 2346 O O . GLU C 3 90 ? 128.762 172.364 123.068 1.00 55.21 515 GLU B O 1
ATOM 2352 N N . LEU C 3 91 ? 130.870 172.608 122.298 1.00 46.88 516 LEU B N 1
ATOM 2353 C CA . LEU C 3 91 ? 131.324 171.293 122.761 1.00 44.04 516 LEU B CA 1
ATOM 2354 C C . LEU C 3 91 ? 132.769 171.436 123.236 1.00 45.25 516 LEU B C 1
ATOM 2355 O O . LEU C 3 91 ? 133.713 171.341 122.445 1.00 46.91 516 LEU B O 1
ATOM 2360 N N . ARG C 3 92 ? 132.934 171.667 124.534 1.00 43.41 517 ARG B N 1
ATOM 2361 C CA . ARG C 3 92 ? 134.251 171.705 125.149 1.00 39.87 517 ARG B CA 1
ATOM 2362 C C . ARG C 3 92 ? 134.572 170.333 125.724 1.00 38.22 517 ARG B C 1
ATOM 2363 O O . ARG C 3 92 ? 133.808 169.798 126.535 1.00 41.12 517 ARG B O 1
ATOM 2371 N N . ILE C 3 93 ? 135.697 169.763 125.294 1.00 38.06 518 ILE B N 1
ATOM 2372 C CA . ILE C 3 93 ? 136.089 168.416 125.682 1.00 38.36 518 ILE B CA 1
ATOM 2373 C C . ILE C 3 93 ? 137.486 168.453 126.281 1.00 40.93 518 ILE B C 1
ATOM 2374 O O . ILE C 3 93 ? 138.243 169.412 126.113 1.00 45.62 518 ILE B O 1
ATOM 2379 N N . TRP C 3 94 ? 137.815 167.385 127.000 1.00 40.15 519 TRP B N 1
ATOM 2380 C CA . TRP C 3 94 ? 139.168 167.129 127.463 1.00 40.85 519 TRP B CA 1
ATOM 2381 C C . TRP C 3 94 ? 139.724 165.914 126.733 1.00 44.27 519 TRP B C 1
ATOM 2382 O O . TRP C 3 94 ? 139.006 164.940 126.487 1.00 46.46 519 TRP B O 1
ATOM 2393 N N . SER C 3 95 ? 140.991 166.005 126.345 1.00 48.07 520 SER B N 1
ATOM 2394 C CA . SER C 3 95 ? 141.690 164.968 125.605 1.00 54.00 520 SER B CA 1
ATOM 2395 C C . SER C 3 95 ? 142.984 164.647 126.334 1.00 60.97 520 SER B C 1
ATOM 2396 O O . SER C 3 95 ? 143.355 165.318 127.302 1.00 62.92 520 SER B O 1
ATOM 2399 N N . VAL C 3 96 ? 143.677 163.609 125.869 1.00 65.26 521 VAL B N 1
ATOM 2400 C CA . VAL C 3 96 ? 144.938 163.247 126.502 1.00 72.27 521 VAL B CA 1
ATOM 2401 C C . VAL C 3 96 ? 145.997 164.252 126.074 1.00 78.60 521 VAL B C 1
ATOM 2402 O O . VAL C 3 96 ? 146.360 165.137 126.857 1.00 76.82 521 VAL B O 1
ATOM 2406 N N . GLN C 3 97 ? 146.396 164.203 124.801 1.00 84.21 522 GLN B N 1
ATOM 2407 C CA . GLN C 3 97 ? 147.394 165.101 124.227 1.00 95.37 522 GLN B CA 1
ATOM 2408 C C . GLN C 3 97 ? 147.469 164.834 122.729 1.00 103.78 522 GLN B C 1
ATOM 2409 O O . GLN C 3 97 ? 147.318 163.690 122.288 1.00 104.35 522 GLN B O 1
ATOM 2415 N N . GLU C 3 98 ? 147.695 165.899 121.954 1.00 106.98 523 GLU B N 1
ATOM 2416 C CA . GLU C 3 98 ? 148.128 165.737 120.570 1.00 110.48 523 GLU B CA 1
ATOM 2417 C C . GLU C 3 98 ? 149.492 165.061 120.499 1.00 112.28 523 GLU B C 1
ATOM 2418 O O . GLU C 3 98 ? 149.625 163.950 119.974 1.00 113.69 523 GLU B O 1
ATOM 2424 N N . ASP C 3 99 ? 150.521 165.720 121.035 1.00 111.19 524 ASP B N 1
ATOM 2425 C CA . ASP C 3 99 ? 151.885 165.201 120.961 1.00 111.66 524 ASP B CA 1
ATOM 2426 C C . ASP C 3 99 ? 152.660 165.743 122.159 1.00 109.47 524 ASP B C 1
ATOM 2427 O O . ASP C 3 99 ? 153.094 166.898 122.147 1.00 107.92 524 ASP B O 1
ATOM 2432 N N . ASP C 3 100 ? 152.827 164.909 123.184 1.00 108.46 525 ASP B N 1
ATOM 2433 C CA . ASP C 3 100 ? 153.682 165.240 124.316 1.00 105.37 525 ASP B CA 1
ATOM 2434 C C . ASP C 3 100 ? 155.124 164.816 124.082 1.00 103.68 525 ASP B C 1
ATOM 2435 O O . ASP C 3 100 ? 155.969 165.015 124.960 1.00 97.62 525 ASP B O 1
ATOM 2440 N N . LEU C 3 101 ? 155.414 164.240 122.914 1.00 106.43 526 LEU B N 1
ATOM 2441 C CA . LEU C 3 101 ? 156.766 163.844 122.545 1.00 106.86 526 LEU B CA 1
ATOM 2442 C C . LEU C 3 101 ? 157.663 165.045 122.268 1.00 106.90 526 LEU B C 1
ATOM 2443 O O . LEU C 3 101 ? 158.891 164.906 122.303 1.00 104.86 526 LEU B O 1
ATOM 2448 N N . ALA C 3 102 ? 157.080 166.222 122.016 1.00 108.07 527 ALA B N 1
ATOM 2449 C CA . ALA C 3 102 ? 157.858 167.407 121.668 1.00 106.23 527 ALA B CA 1
ATOM 2450 C C . ALA C 3 102 ? 158.643 167.973 122.846 1.00 103.36 527 ALA B C 1
ATOM 2451 O O . ALA C 3 102 ? 159.550 168.785 122.629 1.00 99.97 527 ALA B O 1
ATOM 2453 N 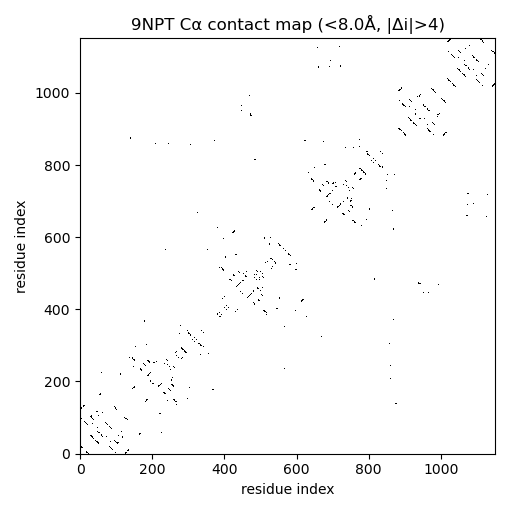N . ALA C 3 103 ? 158.305 167.588 124.081 1.00 101.97 528 ALA B N 1
ATOM 2454 C CA . ALA C 3 103 ? 159.092 168.017 125.234 1.00 95.81 528 ALA B CA 1
ATOM 2455 C C . ALA C 3 103 ? 160.479 167.384 125.223 1.00 90.80 528 ALA B C 1
ATOM 2456 O O . ALA C 3 103 ? 161.471 168.044 125.552 1.00 91.08 528 ALA B O 1
ATOM 2458 N N . GLY C 3 104 ? 160.566 166.110 124.849 1.00 84.05 529 GLY B N 1
ATOM 2459 C CA . GLY C 3 104 ? 161.844 165.440 124.714 1.00 71.94 529 GLY B CA 1
ATOM 2460 C C . GLY C 3 104 ? 162.051 164.301 125.689 1.00 61.00 529 GLY B C 1
ATOM 2461 O O . GLY C 3 104 ? 162.557 163.240 125.311 1.00 58.15 529 GLY B O 1
ATOM 2462 N N . LEU C 3 105 ? 161.666 164.505 126.951 1.00 57.53 530 LEU B N 1
ATOM 2463 C CA . LEU C 3 105 ? 161.796 163.475 127.975 1.00 47.05 530 LEU B CA 1
ATOM 2464 C C . LEU C 3 105 ? 160.489 163.220 128.715 1.00 43.55 530 LEU B C 1
ATOM 2465 O O . LEU C 3 105 ? 160.496 162.514 129.730 1.00 43.81 530 LEU B O 1
ATOM 2470 N N . SER C 3 106 ? 159.369 163.763 128.235 1.00 45.75 531 SER B N 1
ATOM 2471 C CA . SER C 3 106 ? 158.092 163.623 128.924 1.00 45.65 531 SER B CA 1
ATOM 2472 C C . SER C 3 106 ? 157.481 162.235 128.784 1.00 45.52 531 SER B C 1
ATOM 2473 O O . SER C 3 106 ? 156.527 161.924 129.506 1.00 47.85 531 SER B O 1
ATOM 2476 N N . TRP C 3 107 ? 157.996 161.399 127.880 1.00 41.61 532 TRP B N 1
ATOM 2477 C CA . TRP C 3 107 ? 157.507 160.031 127.769 1.00 38.95 532 TRP B CA 1
ATOM 2478 C C . TRP C 3 107 ? 157.969 159.156 128.928 1.00 39.71 532 TRP B C 1
ATOM 2479 O O . TRP C 3 107 ? 157.368 158.104 129.172 1.00 39.77 532 TRP B O 1
ATOM 2490 N N . ILE C 3 108 ? 159.014 159.561 129.638 1.00 38.26 533 ILE B N 1
ATOM 2491 C CA . ILE C 3 108 ? 159.429 158.864 130.856 1.00 31.86 533 ILE B CA 1
ATOM 2492 C C . ILE C 3 108 ? 158.432 159.187 131.967 1.00 36.38 533 ILE B C 1
ATOM 2493 O O . ILE C 3 108 ? 158.073 160.364 132.135 1.00 40.15 533 ILE B O 1
ATOM 2498 N N . PRO C 3 109 ? 157.930 158.182 132.697 1.00 33.67 534 PRO B N 1
ATOM 2499 C CA . PRO C 3 109 ? 156.935 158.448 133.752 1.00 32.54 534 PRO B CA 1
ATOM 2500 C C . PRO C 3 109 ? 157.443 159.308 134.897 1.00 33.02 534 PRO B C 1
ATOM 2501 O O . PRO C 3 109 ? 156.642 160.005 135.533 1.00 38.32 534 PRO B O 1
ATOM 2505 N N . PHE C 3 110 ? 158.746 159.272 135.190 1.00 31.80 535 PHE B N 1
ATOM 2506 C CA . PHE C 3 110 ? 159.280 160.107 136.259 1.00 32.31 535 PHE B CA 1
ATOM 2507 C C . PHE C 3 110 ? 159.320 161.573 135.844 1.00 32.81 535 PHE B C 1
ATOM 2508 O O . PHE C 3 110 ? 159.220 162.461 136.697 1.00 36.14 535 PHE B O 1
ATOM 2516 N N . PHE C 3 111 ? 159.454 161.840 134.546 1.00 31.25 536 PHE B N 1
ATOM 2517 C CA . PHE C 3 111 ? 159.401 163.186 133.998 1.00 33.89 536 PHE B CA 1
ATOM 2518 C C . PHE C 3 111 ? 158.036 163.526 133.414 1.00 37.60 536 PHE B C 1
ATOM 2519 O O . PHE C 3 111 ? 157.905 164.533 132.713 1.00 40.17 536 PHE B O 1
ATOM 2527 N N . GLY C 3 112 ? 157.018 162.708 133.682 1.00 40.10 537 GLY B N 1
ATOM 2528 C CA . GLY C 3 112 ? 155.693 162.975 133.179 1.00 42.74 537 GLY B CA 1
ATOM 2529 C C . GLY C 3 112 ? 154.950 164.001 134.003 1.00 49.90 537 GLY B C 1
ATOM 2530 O O . GLY C 3 112 ? 155.427 164.495 135.034 1.00 50.78 537 GLY B O 1
ATOM 2531 N N . PRO C 3 113 ? 153.740 164.337 133.538 1.00 52.12 538 PRO B N 1
ATOM 2532 C CA . PRO C 3 113 ? 152.930 165.343 134.239 1.00 59.02 538 PRO B CA 1
ATOM 2533 C C . PRO C 3 113 ? 152.126 164.801 135.406 1.00 61.68 538 PRO B C 1
ATOM 2534 O O . PRO C 3 113 ? 151.777 165.586 136.299 1.00 65.40 538 PRO B O 1
ATOM 2538 N N . GLY C 3 114 ? 151.814 163.510 135.436 1.00 59.61 539 GLY B N 1
ATOM 2539 C CA . GLY C 3 114 ? 150.991 162.963 136.497 1.00 63.56 539 GLY B CA 1
ATOM 2540 C C . GLY C 3 114 ? 149.521 162.915 136.132 1.00 69.79 539 GLY B C 1
ATOM 2541 O O . GLY C 3 114 ? 149.118 163.119 134.984 1.00 70.51 539 GLY B O 1
ATOM 2542 N N . ILE C 3 115 ? 148.704 162.621 137.146 1.00 71.69 540 ILE B N 1
ATOM 2543 C CA . ILE C 3 115 ? 147.263 162.476 136.939 1.00 71.89 540 ILE B CA 1
ATOM 2544 C C . ILE C 3 115 ? 146.608 163.835 136.706 1.00 73.96 540 ILE B C 1
ATOM 2545 O O . ILE C 3 115 ? 145.807 164.006 135.779 1.00 73.38 540 ILE B O 1
ATOM 2550 N N . GLU C 3 116 ? 146.957 164.830 137.528 1.00 74.39 541 GLU B N 1
ATOM 2551 C CA . GLU C 3 116 ? 146.236 166.100 137.522 1.00 74.82 541 GLU B CA 1
ATOM 2552 C C . GLU C 3 116 ? 146.580 166.981 136.326 1.00 74.14 541 GLU B C 1
ATOM 2553 O O . GLU C 3 116 ? 145.843 167.933 136.046 1.00 75.85 541 GLU B O 1
ATOM 2559 N N . GLY C 3 117 ? 147.669 166.695 135.619 1.00 70.40 542 GLY B N 1
ATOM 2560 C CA . GLY C 3 117 ? 148.050 167.504 134.478 1.00 66.21 542 GLY B CA 1
ATOM 2561 C C . GLY C 3 117 ? 148.160 166.712 133.193 1.00 61.52 542 GLY B C 1
ATOM 2562 O O . GLY C 3 117 ? 148.957 167.052 132.313 1.00 59.00 542 GLY B O 1
ATOM 2563 N N . LEU C 3 118 ? 147.362 165.653 133.068 1.00 59.41 543 LEU B N 1
ATOM 2564 C CA . LEU C 3 118 ? 147.477 164.757 131.926 1.00 56.80 543 LEU B CA 1
ATOM 2565 C C . LEU C 3 118 ? 146.588 165.179 130.763 1.00 59.99 543 LEU B C 1
ATOM 2566 O O . LEU C 3 118 ? 146.891 164.837 129.617 1.00 61.90 543 LEU B O 1
ATOM 2571 N N . TYR C 3 119 ? 145.514 165.920 131.023 1.00 58.95 544 TYR B N 1
ATOM 2572 C CA . TYR C 3 119 ? 144.529 166.266 130.007 1.00 54.34 544 TYR B CA 1
ATOM 2573 C C . TYR C 3 119 ? 144.720 167.689 129.493 1.00 54.24 544 TYR B C 1
ATOM 2574 O O . TYR C 3 119 ? 145.263 168.556 130.182 1.00 57.27 544 TYR B O 1
ATOM 2583 N N . THR C 3 120 ? 144.263 167.914 128.260 1.00 54.33 545 THR B N 1
ATOM 2584 C CA . THR C 3 120 ? 144.238 169.230 127.637 1.00 54.37 545 THR B CA 1
ATOM 2585 C C . THR C 3 120 ? 142.821 169.537 127.174 1.00 49.75 545 THR B C 1
ATOM 2586 O O . THR C 3 120 ? 142.041 168.631 126.874 1.00 52.08 545 THR B O 1
ATOM 2590 N N . ALA C 3 121 ? 142.493 170.823 127.109 1.00 46.44 546 ALA B N 1
ATOM 2591 C CA . ALA C 3 121 ? 141.149 171.262 126.759 1.00 43.90 546 ALA B CA 1
ATOM 2592 C C . ALA C 3 121 ? 141.063 171.629 125.282 1.00 43.96 546 ALA B C 1
ATOM 2593 O O . ALA C 3 121 ? 142.006 172.172 124.701 1.00 49.52 546 ALA B O 1
ATOM 2595 N N . GLY C 3 122 ? 139.910 171.329 124.678 1.00 41.19 547 GLY B N 1
ATOM 2596 C CA . GLY C 3 122 ? 139.675 171.651 123.285 1.00 41.52 547 GLY B CA 1
ATOM 2597 C C . GLY C 3 122 ? 138.210 171.944 123.042 1.00 41.96 547 GLY B C 1
ATOM 2598 O O . GLY C 3 122 ? 137.353 171.671 123.884 1.00 45.94 547 GLY B O 1
ATOM 2599 N N . LEU C 3 123 ? 137.929 172.497 121.862 1.00 36.62 548 LEU B N 1
ATOM 2600 C CA . LEU C 3 123 ? 136.581 172.937 121.497 1.00 36.83 548 LEU B CA 1
ATOM 2601 C C . LEU C 3 123 ? 136.254 172.403 120.105 1.00 43.03 548 LEU B C 1
ATOM 2602 O O . LEU C 3 123 ? 136.801 172.877 119.106 1.00 48.45 548 LEU B O 1
ATOM 2607 N N . ILE C 3 124 ? 135.340 171.441 120.039 1.00 43.28 549 ILE B N 1
ATOM 2608 C CA . ILE C 3 124 ? 134.861 170.936 118.759 1.00 42.34 549 ILE B CA 1
ATOM 2609 C C . ILE C 3 124 ? 133.758 171.857 118.254 1.00 45.51 549 ILE B C 1
ATOM 2610 O O . ILE C 3 124 ? 132.817 172.180 118.988 1.00 48.33 549 ILE B O 1
ATOM 2615 N N . LYS C 3 125 ? 133.869 172.281 116.998 1.00 47.98 550 LYS B N 1
ATOM 2616 C CA . LYS C 3 125 ? 132.990 173.294 116.432 1.00 54.27 550 LYS B CA 1
ATOM 2617 C C . LYS C 3 125 ? 131.872 172.644 115.625 1.00 56.54 550 LYS B C 1
ATOM 2618 O O . LYS C 3 125 ? 132.111 171.727 114.834 1.00 57.59 550 LYS B O 1
ATOM 2624 N N . ASN C 3 126 ? 130.648 173.133 115.834 1.00 55.48 551 ASN B N 1
ATOM 2625 C CA . ASN C 3 126 ? 129.453 172.616 115.166 1.00 53.52 551 ASN B CA 1
ATOM 2626 C C . ASN C 3 126 ? 129.389 173.165 113.739 1.00 59.60 551 ASN B C 1
ATOM 2627 O O . ASN C 3 126 ? 128.667 174.114 113.427 1.00 62.30 551 ASN B O 1
ATOM 2632 N N . GLN C 3 127 ? 130.177 172.547 112.856 1.00 61.92 552 GLN B N 1
ATOM 2633 C CA . GLN C 3 127 ? 130.262 173.047 111.484 1.00 66.46 552 GLN B CA 1
ATOM 2634 C C . GLN C 3 127 ? 129.085 172.573 110.635 1.00 66.35 552 GLN B C 1
ATOM 2635 O O . GLN C 3 127 ? 128.221 173.369 110.252 1.00 67.80 552 GLN B O 1
ATOM 2641 N N . ASN C 3 128 ? 129.033 171.280 110.332 1.00 63.17 553 ASN B N 1
ATOM 2642 C CA . ASN C 3 128 ? 127.898 170.697 109.612 1.00 64.63 553 ASN B CA 1
ATOM 2643 C C . ASN C 3 128 ? 126.961 169.962 110.570 1.00 62.77 553 ASN B C 1
ATOM 2644 O O . ASN C 3 128 ? 126.637 168.788 110.361 1.00 64.15 553 ASN B O 1
ATOM 2649 N N . ASN C 3 129 ? 126.501 170.694 111.594 1.00 58.63 554 ASN B N 1
ATOM 2650 C CA . ASN C 3 129 ? 125.680 170.170 112.697 1.00 52.88 554 ASN B CA 1
ATOM 2651 C C . ASN C 3 129 ? 126.320 168.937 113.342 1.00 50.50 554 ASN B C 1
ATOM 2652 O O . ASN C 3 129 ? 125.673 167.914 113.573 1.00 52.78 554 ASN B O 1
ATOM 2657 N N . LEU C 3 130 ? 127.621 169.050 113.625 1.00 48.14 555 LEU B N 1
ATOM 2658 C CA . LEU C 3 130 ? 128.389 167.911 114.125 1.00 44.49 555 LEU B CA 1
ATOM 2659 C C . LEU C 3 130 ? 128.065 167.562 115.573 1.00 47.16 555 LEU B C 1
ATOM 2660 O O . LEU C 3 130 ? 127.903 166.379 115.903 1.00 48.97 555 LEU B O 1
ATOM 2665 N N . VAL C 3 131 ? 127.986 168.561 116.452 1.00 49.06 556 VAL B N 1
ATOM 2666 C CA . VAL C 3 131 ? 127.789 168.278 117.872 1.00 44.56 556 VAL B CA 1
ATOM 2667 C C . VAL C 3 131 ? 126.394 167.712 118.112 1.00 45.76 556 VAL B C 1
ATOM 2668 O O . VAL C 3 131 ? 126.215 166.753 118.876 1.00 47.54 556 VAL B O 1
ATOM 2672 N N . CYS C 3 132 ? 125.398 168.246 117.403 1.00 46.26 557 CYS B N 1
ATOM 2673 C CA . CYS C 3 132 ? 124.018 167.821 117.590 1.00 47.83 557 CYS B CA 1
ATOM 2674 C C . CYS C 3 132 ? 123.732 166.448 116.994 1.00 45.09 557 CYS B C 1
ATOM 2675 O O . CYS C 3 132 ? 122.713 165.843 117.343 1.00 49.01 557 CYS B O 1
ATOM 2678 N N . ARG C 3 133 ? 124.593 165.936 116.110 1.00 41.87 558 ARG B N 1
ATOM 2679 C CA . ARG C 3 133 ? 124.439 164.559 115.662 1.00 42.12 558 ARG B CA 1
ATOM 2680 C C . ARG C 3 133 ? 125.293 163.580 116.454 1.00 40.51 558 ARG B C 1
ATOM 2681 O O . ARG C 3 133 ? 124.922 162.408 116.549 1.00 44.67 558 ARG B O 1
ATOM 2689 N N . LEU C 3 134 ? 126.394 164.031 117.061 1.00 40.98 559 LEU B N 1
ATOM 2690 C CA . LEU C 3 134 ? 127.119 163.173 117.994 1.00 39.16 559 LEU B CA 1
ATOM 2691 C C . LEU C 3 134 ? 126.327 162.948 119.275 1.00 39.84 559 LEU B C 1
ATOM 2692 O O . LEU C 3 134 ? 126.344 161.841 119.832 1.00 41.43 559 LEU B O 1
ATOM 2697 N N . ARG C 3 135 ? 125.627 163.984 119.754 1.00 37.17 560 ARG B N 1
ATOM 2698 C CA . ARG C 3 135 ? 124.777 163.816 120.929 1.00 34.68 560 ARG B CA 1
ATOM 2699 C C . ARG C 3 135 ? 123.590 162.906 120.634 1.00 37.37 560 ARG B C 1
ATOM 2700 O O . ARG C 3 135 ? 123.114 162.199 121.530 1.00 39.94 560 ARG B O 1
ATOM 2708 N N . ARG C 3 136 ? 123.105 162.910 119.390 1.00 37.75 561 ARG B N 1
ATOM 2709 C CA . ARG C 3 136 ? 122.065 161.968 118.991 1.00 36.26 561 ARG B CA 1
ATOM 2710 C C . ARG C 3 136 ? 122.628 160.557 118.848 1.00 35.12 561 ARG B C 1
ATOM 2711 O O . ARG C 3 136 ? 121.967 159.579 119.216 1.00 39.96 561 ARG B O 1
ATOM 2719 N N . LEU C 3 137 ? 123.854 160.442 118.325 1.00 34.67 562 LEU B N 1
ATOM 2720 C CA . LEU C 3 137 ? 124.505 159.148 118.130 1.00 34.27 562 LEU B CA 1
ATOM 2721 C C . LEU C 3 137 ? 124.793 158.453 119.453 1.00 35.79 562 LEU B C 1
ATOM 2722 O O . LEU C 3 137 ? 124.686 157.224 119.549 1.00 40.01 562 LEU B O 1
ATOM 2727 N N . ALA C 3 138 ? 125.172 159.225 120.478 1.00 36.04 563 ALA B N 1
ATOM 2728 C CA . ALA C 3 138 ? 125.513 158.643 121.773 1.00 36.01 563 ALA B CA 1
ATOM 2729 C C . ALA C 3 138 ? 124.309 157.995 122.453 1.00 35.75 563 ALA B C 1
ATOM 2730 O O . ALA C 3 138 ? 124.478 157.056 123.238 1.00 36.24 563 ALA B O 1
ATOM 2732 N N . ASN C 3 139 ? 123.094 158.458 122.150 1.00 35.68 564 ASN B N 1
ATOM 2733 C CA . ASN C 3 139 ? 121.912 157.909 122.803 1.00 36.19 564 ASN B CA 1
ATOM 2734 C C . ASN C 3 139 ? 121.446 156.614 122.131 1.00 41.51 564 ASN B C 1
ATOM 2735 O O . ASN C 3 139 ? 121.039 155.678 122.827 1.00 45.43 564 ASN B O 1
ATOM 2740 N N . GLN C 3 140 ? 121.545 156.503 120.804 1.00 36.85 565 GLN B N 1
ATOM 2741 C CA . GLN C 3 140 ? 121.226 155.230 120.160 1.00 35.53 565 GLN B CA 1
ATOM 2742 C C . GLN C 3 140 ? 122.317 154.179 120.336 1.00 38.07 565 GLN B C 1
ATOM 2743 O O . GLN C 3 140 ? 122.087 153.011 120.004 1.00 43.88 565 GLN B O 1
ATOM 2749 N N . THR C 3 141 ? 123.486 154.559 120.848 1.00 35.16 566 THR B N 1
ATOM 2750 C CA . THR C 3 141 ? 124.583 153.633 121.094 1.00 35.22 566 THR B CA 1
ATOM 2751 C C . THR C 3 141 ? 124.354 152.788 122.347 1.00 39.42 566 THR B C 1
ATOM 2752 O O . THR C 3 141 ? 124.803 151.634 122.395 1.00 46.05 566 THR B O 1
ATOM 2756 N N . ALA C 3 142 ? 123.577 153.308 123.307 1.00 38.48 567 ALA B N 1
ATOM 2757 C CA . ALA C 3 142 ? 123.521 152.746 124.657 1.00 38.22 567 ALA B CA 1
ATOM 2758 C C . ALA C 3 142 ? 122.880 151.361 124.693 1.00 38.86 567 ALA B C 1
ATOM 2759 O O . ALA C 3 142 ? 123.246 150.531 125.532 1.00 42.12 567 ALA B O 1
ATOM 2761 N N . LYS C 3 143 ? 121.916 151.102 123.802 1.00 38.23 568 LYS B N 1
ATOM 2762 C CA . LYS C 3 143 ? 121.206 149.821 123.785 1.00 37.75 568 LYS B CA 1
ATOM 2763 C C . LYS C 3 143 ? 122.142 148.659 123.461 1.00 41.03 568 LYS B C 1
ATOM 2764 O O . LYS C 3 143 ? 122.178 147.647 124.181 1.00 44.96 568 LYS B O 1
ATOM 2770 N N . SER C 3 144 ? 122.920 148.803 122.382 1.00 37.50 569 SER B N 1
ATOM 2771 C CA . SER C 3 144 ? 123.868 147.769 121.978 1.00 37.82 569 SER B CA 1
ATOM 2772 C C . SER C 3 144 ? 124.965 147.585 123.018 1.00 42.10 569 SER B C 1
ATOM 2773 O O . SER C 3 144 ? 125.403 146.457 123.271 1.00 46.53 569 SER B O 1
ATOM 2776 N N . LEU C 3 145 ? 125.407 148.682 123.640 1.00 41.72 570 LEU B N 1
ATOM 2777 C CA . LEU C 3 145 ? 126.436 148.598 124.673 1.00 42.19 570 LEU B CA 1
ATOM 2778 C C . LEU C 3 145 ? 125.935 147.877 125.920 1.00 45.03 570 LEU B C 1
ATOM 2779 O O . LEU C 3 145 ? 126.667 147.069 126.504 1.00 50.73 570 LEU B O 1
ATOM 2784 N N . GLU C 3 146 ? 124.696 148.151 126.344 1.00 42.93 571 GLU B N 1
ATOM 2785 C CA . GLU C 3 146 ? 124.160 147.466 127.518 1.00 44.54 571 GLU B CA 1
ATOM 2786 C C . GLU C 3 146 ? 123.913 145.988 127.242 1.00 45.69 571 GLU B C 1
ATOM 2787 O O . GLU C 3 146 ? 124.148 145.148 128.118 1.00 49.38 571 GLU B O 1
ATOM 2793 N N . LEU C 3 147 ? 123.470 145.642 126.026 1.00 43.89 572 LEU B N 1
ATOM 2794 C CA . LEU C 3 147 ? 123.331 144.224 125.687 1.00 42.45 572 LEU B CA 1
ATOM 2795 C C . LEU C 3 147 ? 124.689 143.523 125.612 1.00 45.33 572 LEU B C 1
ATOM 2796 O O . LEU C 3 147 ? 124.839 142.392 126.098 1.00 48.26 572 LEU B O 1
ATOM 2801 N N . LEU C 3 148 ? 125.693 144.192 125.033 1.00 44.95 573 LEU B N 1
ATOM 2802 C CA . LEU C 3 148 ? 127.030 143.616 124.922 1.00 44.27 573 LEU B CA 1
ATOM 2803 C C . LEU C 3 148 ? 127.686 143.450 126.288 1.00 48.45 573 LEU B C 1
ATOM 2804 O O . LEU C 3 148 ? 128.447 142.498 126.495 1.00 52.01 573 LEU B O 1
ATOM 2809 N N . LEU C 3 149 ? 127.410 144.357 127.226 1.00 48.73 574 LEU B N 1
ATOM 2810 C CA . LEU C 3 149 ? 127.869 144.175 128.597 1.00 49.50 574 LEU B CA 1
ATOM 2811 C C . LEU C 3 149 ? 127.046 143.137 129.352 1.00 50.84 574 LEU B C 1
ATOM 2812 O O . LEU C 3 149 ? 127.550 142.553 130.318 1.00 54.09 574 LEU B O 1
ATOM 2817 N N . ARG C 3 150 ? 125.791 142.913 128.946 1.00 49.35 575 ARG B N 1
ATOM 2818 C CA . ARG C 3 150 ? 124.997 141.830 129.519 1.00 46.43 575 ARG B CA 1
ATOM 2819 C C . ARG C 3 150 ? 125.574 140.465 129.156 1.00 51.26 575 ARG B C 1
ATOM 2820 O O . ARG C 3 150 ? 125.570 139.548 129.988 1.00 52.32 575 ARG B O 1
ATOM 2828 N N . VAL C 3 151 ? 126.065 140.310 127.917 1.00 53.87 576 VAL B N 1
ATOM 2829 C CA . VAL C 3 151 ? 126.634 139.026 127.491 1.00 50.07 576 VAL B CA 1
ATOM 2830 C C . VAL C 3 151 ? 127.892 138.681 128.289 1.00 54.24 576 VAL B C 1
ATOM 2831 O O . VAL C 3 151 ? 128.070 137.536 128.724 1.00 56.33 576 VAL B O 1
ATOM 2835 N N . THR C 3 152 ? 128.770 139.657 128.507 1.00 57.05 577 THR B N 1
ATOM 2836 C CA . THR C 3 152 ? 130.011 139.403 129.228 1.00 60.01 577 THR B CA 1
ATOM 2837 C C . THR C 3 152 ? 129.756 139.204 130.721 1.00 64.75 577 THR B C 1
ATOM 2838 O O . THR C 3 152 ? 128.779 139.707 131.282 1.00 66.56 577 THR B O 1
ATOM 2842 N N . THR C 3 153 ? 130.655 138.454 131.365 1.00 72.33 578 THR B N 1
ATOM 2843 C CA . THR C 3 153 ? 130.564 138.179 132.792 1.00 83.42 578 THR B CA 1
ATOM 2844 C C . THR C 3 153 ? 131.679 138.820 133.609 1.00 88.19 578 THR B C 1
ATOM 2845 O O . THR C 3 153 ? 131.607 138.804 134.843 1.00 90.34 578 THR B O 1
ATOM 2849 N N . GLU C 3 154 ? 132.694 139.389 132.962 1.00 86.62 579 GLU B N 1
ATOM 2850 C CA . GLU C 3 154 ? 133.802 140.015 133.669 1.00 93.47 579 GLU B CA 1
ATOM 2851 C C . GLU C 3 154 ? 133.409 141.397 134.179 1.00 94.59 579 GLU B C 1
ATOM 2852 O O . GLU C 3 154 ? 132.799 142.191 133.458 1.00 94.11 579 GLU B O 1
ATOM 2858 N N . GLU C 3 155 ? 133.762 141.678 135.433 1.00 95.76 580 GLU B N 1
ATOM 2859 C CA . GLU C 3 155 ? 133.438 142.950 136.068 1.00 96.97 580 GLU B CA 1
ATOM 2860 C C . GLU C 3 155 ? 134.532 144.000 135.911 1.00 96.61 580 GLU B C 1
ATOM 2861 O O . GLU C 3 155 ? 134.323 145.151 136.309 1.00 95.34 580 GLU B O 1
ATOM 2867 N N . ARG C 3 156 ? 135.683 143.642 135.348 1.00 95.31 581 ARG B N 1
ATOM 2868 C CA . ARG C 3 156 ? 136.704 144.626 135.026 1.00 91.34 581 ARG B CA 1
ATOM 2869 C C . ARG C 3 156 ? 136.301 145.405 133.774 1.00 88.35 581 ARG B C 1
ATOM 2870 O O . ARG C 3 156 ? 135.367 145.035 133.056 1.00 88.23 581 ARG B O 1
ATOM 2878 N N . THR C 3 157 ? 136.997 146.519 133.536 1.00 84.66 582 THR B N 1
ATOM 2879 C CA . THR C 3 157 ? 136.715 147.352 132.373 1.00 79.87 582 THR B CA 1
ATOM 2880 C C . THR C 3 157 ? 137.061 146.611 131.088 1.00 75.34 582 THR B C 1
ATOM 2881 O O . THR C 3 157 ? 138.094 145.942 130.994 1.00 79.88 582 THR B O 1
ATOM 2885 N N . PHE C 3 158 ? 136.187 146.734 130.095 1.00 68.43 583 PHE B N 1
ATOM 2886 C CA . PHE C 3 158 ? 136.280 145.967 128.862 1.00 62.42 583 PHE B CA 1
ATOM 2887 C C . PHE C 3 158 ? 136.562 146.917 127.706 1.00 61.53 583 PHE B C 1
ATOM 2888 O O . PHE C 3 158 ? 135.837 147.899 127.513 1.00 66.05 583 PHE B O 1
ATOM 2896 N N . SER C 3 159 ? 137.612 146.622 126.945 1.00 58.34 584 SER B N 1
ATOM 2897 C CA . SER C 3 159 ? 138.023 147.463 125.830 1.00 55.26 584 SER B CA 1
ATOM 2898 C C . SER C 3 159 ? 137.289 147.054 124.559 1.00 51.90 584 SER B C 1
ATOM 2899 O O . SER C 3 159 ? 137.129 145.864 124.274 1.00 53.58 584 SER B O 1
ATOM 2902 N N . LEU C 3 160 ? 136.844 148.053 123.799 1.00 45.92 585 LEU B N 1
ATOM 2903 C CA . LEU C 3 160 ? 136.080 147.826 122.581 1.00 42.78 585 LEU B CA 1
ATOM 2904 C C . LEU C 3 160 ? 136.826 148.209 121.312 1.00 41.31 585 LEU B C 1
ATOM 2905 O O . LEU C 3 160 ? 136.271 148.037 120.223 1.00 43.03 585 LEU B O 1
ATOM 2910 N N . ILE C 3 161 ? 138.053 148.729 121.424 1.00 38.90 586 ILE B N 1
ATOM 2911 C CA . ILE C 3 161 ? 138.788 149.219 120.256 1.00 37.56 586 ILE B CA 1
ATOM 2912 C C . ILE C 3 161 ? 139.130 148.071 119.313 1.00 38.86 586 ILE B C 1
ATOM 2913 O O . ILE C 3 161 ? 138.943 148.170 118.089 1.00 41.91 586 ILE B O 1
ATOM 2918 N N . ASN C 3 162 ? 139.597 146.952 119.873 1.00 36.93 587 ASN B N 1
ATOM 2919 C CA . ASN C 3 162 ? 139.864 145.763 119.072 1.00 36.55 587 ASN B CA 1
ATOM 2920 C C . ASN C 3 162 ? 138.576 145.180 118.504 1.00 36.64 587 ASN B C 1
ATOM 2921 O O . ASN C 3 162 ? 138.566 144.681 117.375 1.00 38.65 587 ASN B O 1
ATOM 2926 N N . ARG C 3 163 ? 137.478 145.256 119.265 1.00 37.18 588 ARG B N 1
ATOM 2927 C CA . ARG C 3 163 ? 136.193 144.741 118.793 1.00 38.10 588 ARG B CA 1
ATOM 2928 C C . ARG C 3 163 ? 135.662 145.550 117.613 1.00 38.45 588 ARG B C 1
ATOM 2929 O O . ARG C 3 163 ? 135.188 144.976 116.624 1.00 39.80 588 ARG B O 1
ATOM 2937 N N . ILE C 3 164 ? 135.752 146.883 117.693 1.00 36.87 589 ILE B N 1
ATOM 2938 C CA . ILE C 3 164 ? 135.331 147.743 116.587 1.00 35.51 589 ILE B CA 1
ATOM 2939 C C . ILE C 3 164 ? 136.235 147.544 115.373 1.00 37.41 589 ILE B C 1
ATOM 2940 O O . ILE C 3 164 ? 135.759 147.516 114.230 1.00 40.35 589 ILE B O 1
ATOM 2945 N N . ALA C 3 165 ? 137.542 147.365 115.599 1.00 36.31 590 ALA B N 1
ATOM 2946 C CA . ALA C 3 165 ? 138.463 147.139 114.486 1.00 31.80 590 ALA B CA 1
ATOM 2947 C C . ALA C 3 165 ? 138.205 145.803 113.786 1.00 35.30 590 ALA B C 1
ATOM 2948 O O . ALA C 3 165 ? 138.234 145.729 112.550 1.00 40.39 590 ALA B O 1
ATOM 2950 N N . ILE C 3 166 ? 137.931 144.743 114.554 1.00 34.64 591 ILE B N 1
ATOM 2951 C CA . ILE C 3 166 ? 137.617 143.443 113.964 1.00 32.76 591 ILE B CA 1
ATOM 2952 C C . ILE C 3 166 ? 136.266 143.482 113.254 1.00 37.18 591 ILE B C 1
ATOM 2953 O O . ILE C 3 166 ? 136.108 142.907 112.169 1.00 41.06 591 ILE B O 1
ATOM 2958 N N . ASP C 3 167 ? 135.284 144.193 113.826 1.00 38.50 592 ASP B N 1
ATOM 2959 C CA . ASP C 3 167 ? 133.995 144.357 113.156 1.00 38.20 592 ASP B CA 1
ATOM 2960 C C . ASP C 3 167 ? 134.118 145.173 111.871 1.00 40.34 592 ASP B C 1
ATOM 2961 O O . ASP C 3 167 ? 133.359 144.951 110.920 1.00 43.05 592 ASP B O 1
ATOM 2966 N N . PHE C 3 168 ? 135.066 146.112 111.827 1.00 40.35 593 PHE B N 1
ATOM 2967 C CA . PHE C 3 168 ? 135.336 146.849 110.598 1.00 39.98 593 PHE B CA 1
ATOM 2968 C C . PHE C 3 168 ? 136.007 145.956 109.562 1.00 40.41 593 PHE B C 1
ATOM 2969 O O . PHE C 3 168 ? 135.706 146.048 108.366 1.00 44.95 593 PHE B O 1
ATOM 2977 N N . LEU C 3 169 ? 136.928 145.093 110.002 1.00 38.77 594 LEU B N 1
ATOM 2978 C CA . LEU C 3 169 ? 137.660 144.247 109.062 1.00 37.79 594 LEU B CA 1
ATOM 2979 C C . LEU C 3 169 ? 136.802 143.112 108.510 1.00 41.74 594 LEU B C 1
ATOM 2980 O O . LEU C 3 169 ? 137.006 142.689 107.365 1.00 47.57 594 LEU B O 1
ATOM 2985 N N . LEU C 3 170 ? 135.845 142.608 109.291 1.00 42.14 595 LEU B N 1
ATOM 2986 C CA . LEU C 3 170 ? 134.979 141.515 108.851 1.00 41.05 595 LEU B CA 1
ATOM 2987 C C . LEU C 3 170 ? 133.831 141.964 107.949 1.00 45.26 595 LEU B C 1
ATOM 2988 O O . LEU C 3 170 ? 132.980 141.134 107.612 1.00 45.96 595 LEU B O 1
ATOM 2993 N N . THR C 3 171 ? 133.771 143.236 107.554 1.00 47.31 596 THR B N 1
ATOM 2994 C CA . THR C 3 171 ? 132.722 143.701 106.659 1.00 45.68 596 THR B CA 1
ATOM 2995 C C . THR C 3 171 ? 133.244 144.390 105.403 1.00 52.17 596 THR B C 1
ATOM 2996 O O . THR C 3 171 ? 132.436 144.780 104.553 1.00 57.86 596 THR B O 1
ATOM 3000 N N . ARG C 3 172 ? 134.560 144.534 105.249 1.00 50.21 597 ARG B N 1
ATOM 3001 C CA . ARG C 3 172 ? 135.151 145.086 104.028 1.00 52.32 597 ARG B CA 1
ATOM 3002 C C . ARG C 3 172 ? 135.414 143.982 103.001 1.00 59.17 597 ARG B C 1
ATOM 3003 O O . ARG C 3 172 ? 136.547 143.721 102.597 1.00 63.65 597 ARG B O 1
ATOM 3011 N N . TRP C 3 173 ? 134.332 143.345 102.563 1.00 62.54 598 TRP B N 1
ATOM 3012 C CA . TRP C 3 173 ? 134.428 142.251 101.603 1.00 63.22 598 TRP B CA 1
ATOM 3013 C C . TRP C 3 173 ? 133.681 142.578 100.315 1.00 62.44 598 TRP B C 1
ATOM 3014 O O . TRP C 3 173 ? 133.925 141.970 99.273 1.00 60.22 598 TRP B O 1
ATOM 3025 N N . GLY D 2 41 ? 134.475 130.504 103.880 1.00 78.31 39 GLY C N 1
ATOM 3026 C CA . GLY D 2 41 ? 134.185 130.981 105.219 1.00 81.16 39 GLY C CA 1
ATOM 3027 C C . GLY D 2 41 ? 133.226 132.156 105.241 1.00 80.08 39 GLY C C 1
ATOM 3028 O O . GLY D 2 41 ? 133.443 133.159 104.561 1.00 78.78 39 GLY C O 1
ATOM 3029 N N . THR D 2 42 ? 132.160 132.030 106.026 1.00 78.77 40 THR C N 1
ATOM 3030 C CA . THR D 2 42 ? 131.137 133.065 106.163 1.00 77.49 40 THR C CA 1
ATOM 3031 C C . THR D 2 42 ? 131.163 133.555 107.608 1.00 73.02 40 THR C C 1
ATOM 3032 O O . THR D 2 42 ? 130.439 133.039 108.464 1.00 72.52 40 THR C O 1
ATOM 3036 N N . LEU D 2 43 ? 132.003 134.552 107.877 1.00 67.06 41 LEU C N 1
ATOM 3037 C CA . LEU D 2 43 ? 132.125 135.147 109.204 1.00 58.31 41 LEU C CA 1
ATOM 3038 C C . LEU D 2 43 ? 132.016 136.656 109.026 1.00 60.00 41 LEU C C 1
ATOM 3039 O O . LEU D 2 43 ? 132.960 137.297 108.552 1.00 64.05 41 LEU C O 1
ATOM 3044 N N . GLN D 2 44 ? 130.869 137.223 109.406 1.00 58.24 42 GLN C N 1
ATOM 3045 C CA . GLN D 2 44 ? 130.588 138.630 109.165 1.00 57.15 42 GLN C CA 1
ATOM 3046 C C . GLN D 2 44 ? 130.577 139.485 110.423 1.00 55.99 42 GLN C C 1
ATOM 3047 O O . GLN D 2 44 ? 130.871 140.680 110.336 1.00 60.62 42 GLN C O 1
ATOM 3053 N N . LYS D 2 45 ? 130.245 138.912 111.577 1.00 54.56 43 LYS C N 1
ATOM 3054 C CA . LYS D 2 45 ? 130.245 139.635 112.840 1.00 54.76 43 LYS C CA 1
ATOM 3055 C C . LYS D 2 45 ? 131.005 138.815 113.871 1.00 55.72 43 LYS C C 1
ATOM 3056 O O . LYS D 2 45 ? 131.012 137.584 113.816 1.00 56.68 43 LYS C O 1
ATOM 3062 N N . THR D 2 46 ? 131.649 139.512 114.812 1.00 57.81 44 THR C N 1
ATOM 3063 C CA . THR D 2 46 ? 132.479 138.837 115.808 1.00 54.26 44 THR C CA 1
ATOM 3064 C C . THR D 2 46 ? 131.638 138.018 116.783 1.00 56.05 44 THR C C 1
ATOM 3065 O O . THR D 2 46 ? 132.100 136.988 117.288 1.00 57.55 44 THR C O 1
ATOM 3069 N N . GLU D 2 47 ? 130.386 138.419 117.015 1.00 56.95 45 GLU C N 1
ATOM 3070 C CA . GLU D 2 47 ? 129.489 137.676 117.892 1.00 56.71 45 GLU C CA 1
ATOM 3071 C C . GLU D 2 47 ? 128.812 136.486 117.198 1.00 57.39 45 GLU C C 1
ATOM 3072 O O . GLU D 2 47 ? 127.846 135.933 117.739 1.00 60.62 45 GLU C O 1
ATOM 3078 N N . ASP D 2 48 ? 129.299 136.076 116.028 1.00 56.78 46 ASP C N 1
ATOM 3079 C CA . ASP D 2 48 ? 128.863 134.850 115.376 1.00 52.67 46 ASP C CA 1
ATOM 3080 C C . ASP D 2 48 ? 129.711 133.649 115.775 1.00 53.69 46 ASP C C 1
ATOM 3081 O O . ASP D 2 48 ? 129.492 132.551 115.255 1.00 55.07 46 ASP C O 1
ATOM 3086 N N . VAL D 2 49 ? 130.667 133.833 116.680 1.00 52.14 47 VAL C N 1
ATOM 3087 C CA . VAL D 2 49 ? 131.537 132.759 117.144 1.00 46.60 47 VAL C CA 1
ATOM 3088 C C . VAL D 2 49 ? 131.008 132.266 118.483 1.00 46.06 47 VAL C C 1
ATOM 3089 O O . VAL D 2 49 ? 130.947 133.028 119.456 1.00 48.18 47 VAL C O 1
ATOM 3093 N N . HIS D 2 50 ? 130.621 130.995 118.536 1.00 43.79 48 HIS C N 1
ATOM 3094 C CA . HIS D 2 50 ? 130.074 130.391 119.738 1.00 41.84 48 HIS C CA 1
ATOM 3095 C C . HIS D 2 50 ? 131.063 129.410 120.349 1.00 42.67 48 HIS C C 1
ATOM 3096 O O . HIS D 2 50 ? 131.751 128.665 119.642 1.00 46.46 48 HIS C O 1
ATOM 3103 N N . LEU D 2 51 ? 131.104 129.414 121.679 1.00 40.12 49 LEU C N 1
ATOM 3104 C CA . LEU D 2 51 ? 131.927 128.517 122.485 1.00 36.30 49 LEU C CA 1
ATOM 3105 C C . LEU D 2 51 ? 130.979 127.693 123.351 1.00 36.11 49 LEU C C 1
ATOM 3106 O O . LEU D 2 51 ? 130.489 128.177 124.376 1.00 38.31 49 LEU C O 1
ATOM 3111 N N . MET D 2 52 ? 130.730 126.449 122.947 1.00 33.67 50 MET C N 1
ATOM 3112 C CA . MET D 2 52 ? 129.780 125.585 123.633 1.00 34.08 50 MET C CA 1
ATOM 3113 C C . MET D 2 52 ? 130.491 124.585 124.534 1.00 36.59 50 MET C C 1
ATOM 3114 O O . MET D 2 52 ? 131.516 124.013 124.158 1.00 40.67 50 MET C O 1
ATOM 3119 N N . GLY D 2 53 ? 129.927 124.369 125.722 1.00 35.84 51 GLY C N 1
ATOM 3120 C CA . GLY D 2 53 ? 130.438 123.394 126.655 1.00 35.72 51 GLY C CA 1
ATOM 3121 C C . GLY D 2 53 ? 129.579 122.147 126.672 1.00 37.94 51 GLY C C 1
ATOM 3122 O O . GLY D 2 53 ? 128.400 122.196 127.028 1.00 41.44 51 GLY C O 1
ATOM 3123 N N . PHE D 2 54 ? 130.175 121.029 126.266 1.00 37.18 52 PHE C N 1
ATOM 3124 C CA . PHE D 2 54 ? 129.527 119.727 126.259 1.00 35.15 52 PHE C CA 1
ATOM 3125 C C . PHE D 2 54 ? 130.048 118.916 127.436 1.00 35.75 52 PHE C C 1
ATOM 3126 O O . PHE D 2 54 ? 131.265 118.819 127.637 1.00 40.52 52 PHE C O 1
ATOM 3134 N N . THR D 2 55 ? 129.130 118.344 128.207 1.00 36.73 53 THR C N 1
ATOM 3135 C CA . THR D 2 55 ? 129.490 117.567 129.381 1.00 35.33 53 THR C CA 1
ATOM 3136 C C . THR D 2 55 ? 130.002 116.185 128.985 1.00 39.27 53 THR C C 1
ATOM 3137 O O . THR D 2 55 ? 129.733 115.681 127.891 1.00 41.57 53 THR C O 1
ATOM 3141 N N . LEU D 2 56 ? 130.757 115.573 129.901 1.00 38.63 54 LEU C N 1
ATOM 3142 C CA . LEU D 2 56 ? 131.234 114.211 129.688 1.00 37.84 54 LEU C CA 1
ATOM 3143 C C . LEU D 2 56 ? 130.115 113.185 129.805 1.00 39.75 54 LEU C C 1
ATOM 3144 O O . LEU D 2 56 ? 130.227 112.098 129.224 1.00 45.95 54 LEU C O 1
ATOM 3149 N N . SER D 2 57 ? 129.038 113.513 130.529 1.00 37.66 55 SER C N 1
ATOM 3150 C CA . SER D 2 57 ? 127.909 112.604 130.702 1.00 39.96 55 SER C CA 1
ATOM 3151 C C . SER D 2 57 ? 127.173 112.325 129.398 1.00 42.37 55 SER C C 1
ATOM 3152 O O . SER D 2 57 ? 126.534 111.275 129.276 1.00 48.40 55 SER C O 1
ATOM 3155 N N . GLY D 2 58 ? 127.246 113.233 128.429 1.00 41.25 56 GLY C N 1
ATOM 3156 C CA . GLY D 2 58 ? 126.722 112.986 127.105 1.00 40.34 56 GLY C CA 1
ATOM 3157 C C . GLY D 2 58 ? 127.624 112.180 126.202 1.00 40.44 56 GLY C C 1
ATOM 3158 O O . GLY D 2 58 ? 127.245 111.883 125.066 1.00 47.81 56 GLY C O 1
ATOM 3159 N N . GLN D 2 59 ? 128.816 111.815 126.676 1.00 40.43 57 GLN C N 1
ATOM 3160 C CA . GLN D 2 59 ? 129.762 111.013 125.914 1.00 39.56 57 GLN C CA 1
ATOM 3161 C C . GLN D 2 59 ? 129.745 109.553 126.406 1.00 41.23 57 GLN C C 1
ATOM 3162 O O . GLN D 2 59 ? 130.633 108.759 126.073 1.00 46.35 57 GLN C O 1
ATOM 3168 N N . LYS D 2 60 ? 128.689 109.187 127.151 1.00 40.42 58 LYS C N 1
ATOM 3169 C CA . LYS D 2 60 ? 128.519 107.875 127.797 1.00 42.90 58 LYS C CA 1
ATOM 3170 C C . LYS D 2 60 ? 129.693 107.546 128.717 1.00 44.64 58 LYS C C 1
ATOM 3171 O O . LYS D 2 60 ? 130.196 106.421 128.742 1.00 49.03 58 LYS C O 1
ATOM 3177 N N . VAL D 2 61 ? 130.130 108.543 129.476 1.00 42.55 59 VAL C N 1
ATOM 3178 C CA . VAL D 2 61 ? 131.148 108.385 130.505 1.00 40.24 59 VAL C CA 1
ATOM 3179 C C . VAL D 2 61 ? 130.429 108.222 131.835 1.00 46.67 59 VAL C C 1
ATOM 3180 O O . VAL D 2 61 ? 129.454 108.933 132.113 1.00 46.05 59 VAL C O 1
ATOM 3184 N N . ALA D 2 62 ? 130.876 107.253 132.637 1.00 49.50 60 ALA C N 1
ATOM 3185 C CA . ALA D 2 62 ? 130.235 106.965 133.913 1.00 42.97 60 ALA C CA 1
ATOM 3186 C C . ALA D 2 62 ? 130.404 108.133 134.878 1.00 39.83 60 ALA C C 1
ATOM 3187 O O . ALA D 2 62 ? 131.526 108.538 135.197 1.00 39.80 60 ALA C O 1
ATOM 3189 N N . ASP D 2 63 ? 129.275 108.672 135.344 1.00 41.47 61 ASP C N 1
ATOM 3190 C CA . ASP D 2 63 ? 129.257 109.947 136.051 1.00 42.55 61 ASP C CA 1
ATOM 3191 C C . ASP D 2 63 ? 128.758 109.858 137.490 1.00 42.79 61 ASP C C 1
ATOM 3192 O O . ASP D 2 63 ? 128.443 110.896 138.085 1.00 40.81 61 ASP C O 1
ATOM 3197 N N . SER D 2 64 ? 128.656 108.658 138.053 1.00 44.61 62 SER C N 1
ATOM 3198 C CA . SER D 2 64 ? 128.397 108.526 139.474 1.00 38.20 62 SER C CA 1
ATOM 3199 C C . SER D 2 64 ? 129.607 109.039 140.255 1.00 38.49 62 SER C C 1
ATOM 3200 O O . SER D 2 64 ? 130.744 108.902 139.796 1.00 45.62 62 SER C O 1
ATOM 3203 N N . PRO D 2 65 ? 129.392 109.631 141.439 1.00 37.04 63 PRO C N 1
ATOM 3204 C CA . PRO D 2 65 ? 130.527 110.149 142.232 1.00 36.20 63 PRO C CA 1
ATOM 3205 C C . PRO D 2 65 ? 131.482 109.078 142.742 1.00 42.03 63 PRO C C 1
ATOM 3206 O O . PRO D 2 65 ? 132.548 109.428 143.265 1.00 41.77 63 PRO C O 1
ATOM 3210 N N . LEU D 2 66 ? 131.122 107.799 142.622 1.00 44.88 64 LEU C N 1
ATOM 3211 C CA . LEU D 2 66 ? 132.025 106.713 142.975 1.00 41.15 64 LEU C CA 1
ATOM 3212 C C . LEU D 2 66 ? 133.229 106.666 142.044 1.00 42.84 64 LEU C C 1
ATOM 3213 O O . LEU D 2 66 ? 134.379 106.682 142.498 1.00 45.26 64 LEU C O 1
ATOM 3218 N N . GLU D 2 67 ? 132.983 106.620 140.735 1.00 44.10 65 GLU C N 1
ATOM 3219 C CA . GLU D 2 67 ? 134.039 106.476 139.743 1.00 41.38 65 GLU C CA 1
ATOM 3220 C C . GLU D 2 67 ? 134.313 107.766 138.980 1.00 39.35 65 GLU C C 1
ATOM 3221 O O . GLU D 2 67 ? 135.016 107.737 137.964 1.00 42.24 65 GLU C O 1
ATOM 3227 N N . ALA D 2 68 ? 133.784 108.897 139.444 1.00 37.54 66 ALA C N 1
ATOM 3228 C CA . ALA D 2 68 ? 134.166 110.199 138.917 1.00 35.02 66 ALA C CA 1
ATOM 3229 C C . ALA D 2 68 ? 135.233 110.882 139.758 1.00 39.67 66 ALA C C 1
ATOM 3230 O O . ALA D 2 68 ? 135.816 111.873 139.306 1.00 42.92 66 ALA C O 1
ATOM 3232 N N . SER D 2 69 ? 135.502 110.381 140.961 1.00 41.91 67 SER C N 1
ATOM 3233 C CA . SER D 2 69 ? 136.513 110.952 141.838 1.00 38.05 67 SER C CA 1
ATOM 3234 C C . SER D 2 69 ? 137.915 110.442 141.536 1.00 37.87 67 SER C C 1
ATOM 3235 O O . SER D 2 69 ? 138.878 110.933 142.134 1.00 42.96 67 SER C O 1
ATOM 3238 N N . LYS D 2 70 ? 138.055 109.478 140.629 1.00 36.56 68 LYS C N 1
ATOM 3239 C CA . LYS D 2 70 ? 139.359 108.963 140.234 1.00 36.72 68 LYS C CA 1
ATOM 3240 C C . LYS D 2 70 ? 139.936 109.682 139.021 1.00 37.45 68 LYS C C 1
ATOM 3241 O O . LYS D 2 70 ? 141.011 109.303 138.546 1.00 40.15 68 LYS C O 1
ATOM 3247 N N . ARG D 2 71 ? 139.249 110.703 138.511 1.00 36.31 69 ARG C N 1
ATOM 3248 C CA . ARG D 2 71 ? 139.760 111.561 137.452 1.00 36.39 69 ARG C CA 1
ATOM 3249 C C . ARG D 2 71 ? 140.352 112.855 138.000 1.00 39.61 69 ARG C C 1
ATOM 3250 O O . ARG D 2 71 ? 140.720 113.741 137.224 1.00 44.18 69 ARG C O 1
ATOM 3258 N N . TRP D 2 72 ? 140.413 112.991 139.323 1.00 36.37 70 TRP C N 1
ATOM 3259 C CA . TRP D 2 72 ? 140.778 114.208 140.039 1.00 34.21 70 TRP C CA 1
ATOM 3260 C C . TRP D 2 72 ? 141.935 113.913 140.984 1.00 35.66 70 TRP C C 1
ATOM 3261 O O . TRP D 2 72 ? 142.008 112.821 141.557 1.00 36.28 70 TRP C O 1
ATOM 3272 N N . ALA D 2 73 ? 142.832 114.886 141.153 1.00 34.96 71 ALA C N 1
ATOM 3273 C CA . ALA D 2 73 ? 143.970 114.718 142.052 1.00 32.75 71 ALA C CA 1
ATOM 3274 C C . ALA D 2 73 ? 144.450 116.082 142.537 1.00 36.82 71 ALA C C 1
ATOM 3275 O O . ALA D 2 73 ? 143.921 117.123 142.145 1.00 41.83 71 ALA C O 1
ATOM 3277 N N . PHE D 2 74 ? 145.452 116.066 143.417 1.00 38.82 72 PHE C N 1
ATOM 3278 C CA . PHE D 2 74 ? 146.143 117.268 143.870 1.00 39.70 72 PHE C CA 1
ATOM 3279 C C . PHE D 2 74 ? 147.540 117.355 143.272 1.00 42.22 72 PHE C C 1
ATOM 3280 O O . PHE D 2 74 ? 148.211 116.339 143.066 1.00 48.58 72 PHE C O 1
ATOM 3288 N N . ARG D 2 75 ? 147.985 118.588 143.035 1.00 41.45 73 ARG C N 1
ATOM 3289 C CA . ARG D 2 75 ? 149.342 118.821 142.561 1.00 40.76 73 ARG C CA 1
ATOM 3290 C C . ARG D 2 75 ? 149.767 120.232 142.953 1.00 44.91 73 ARG C C 1
ATOM 3291 O O . ARG D 2 75 ? 148.960 121.163 142.908 1.00 47.18 73 ARG C O 1
ATOM 3299 N N . THR D 2 76 ? 151.025 120.370 143.362 1.00 47.08 74 THR C N 1
ATOM 3300 C CA . THR D 2 76 ? 151.658 121.655 143.615 1.00 47.63 74 THR C CA 1
ATOM 3301 C C . THR D 2 76 ? 152.349 122.175 142.357 1.00 48.88 74 THR C C 1
ATOM 3302 O O . THR D 2 76 ? 152.744 121.411 141.472 1.00 51.34 74 THR C O 1
ATOM 3306 N N . GLY D 2 77 ? 152.498 123.495 142.289 1.00 48.87 75 GLY C N 1
ATOM 3307 C CA . GLY D 2 77 ? 153.350 124.113 141.294 1.00 46.90 75 GLY C CA 1
ATOM 3308 C C . GLY D 2 77 ? 152.717 124.415 139.954 1.00 53.58 75 GLY C C 1
ATOM 3309 O O . GLY D 2 77 ? 153.450 124.703 139.000 1.00 56.88 75 GLY C O 1
ATOM 3310 N N . VAL D 2 78 ? 151.395 124.359 139.843 1.00 54.71 76 VAL C N 1
ATOM 3311 C CA . VAL D 2 78 ? 150.688 124.670 138.607 1.00 49.98 76 VAL C CA 1
ATOM 3312 C C . VAL D 2 78 ? 149.743 125.833 138.891 1.00 51.22 76 VAL C C 1
ATOM 3313 O O . VAL D 2 78 ? 148.950 125.764 139.834 1.00 55.75 76 VAL C O 1
ATOM 3317 N N . PRO D 2 79 ? 149.828 126.944 138.153 1.00 48.59 77 PRO C N 1
ATOM 3318 C CA . PRO D 2 79 ? 148.834 128.004 138.315 1.00 49.61 77 PRO C CA 1
ATOM 3319 C C . PRO D 2 79 ? 147.487 127.581 137.756 1.00 51.90 77 PRO C C 1
ATOM 3320 O O . PRO D 2 79 ? 147.417 126.809 136.784 1.00 55.35 77 PRO C O 1
ATOM 3324 N N . PRO D 2 80 ? 146.389 128.078 138.321 1.00 47.82 78 PRO C N 1
ATOM 3325 C CA . PRO D 2 80 ? 145.072 127.818 137.730 1.00 46.96 78 PRO C CA 1
ATOM 3326 C C . PRO D 2 80 ? 144.756 128.782 136.596 1.00 49.10 78 PRO C C 1
ATOM 3327 O O . PRO D 2 80 ? 145.211 129.927 136.571 1.00 53.52 78 PRO C O 1
ATOM 3331 N N . LYS D 2 81 ? 143.959 128.295 135.643 1.00 45.79 79 LYS C N 1
ATOM 3332 C CA . LYS D 2 81 ? 143.581 129.068 134.467 1.00 40.78 79 LYS C CA 1
ATOM 3333 C C . LYS D 2 81 ? 142.074 128.999 134.254 1.00 41.36 79 LYS C C 1
ATOM 3334 O O . LYS D 2 81 ? 141.436 127.982 134.539 1.00 46.57 79 LYS C O 1
ATOM 3340 N N . ASN D 2 82 ? 141.515 130.093 133.738 1.00 37.68 80 ASN C N 1
ATOM 3341 C CA . ASN D 2 82 ? 140.096 130.192 133.423 1.00 38.79 80 ASN C CA 1
ATOM 3342 C C . ASN D 2 82 ? 139.930 130.673 131.989 1.00 41.95 80 ASN C C 1
ATOM 3343 O O . ASN D 2 82 ? 140.755 131.432 131.474 1.00 51.56 80 ASN C O 1
ATOM 3348 N N . VAL D 2 83 ? 138.854 130.226 131.344 1.00 37.94 81 VAL C N 1
ATOM 3349 C CA . VAL D 2 83 ? 138.545 130.632 129.977 1.00 36.90 81 VAL C CA 1
ATOM 3350 C C . VAL D 2 83 ? 137.043 130.887 129.866 1.00 39.90 81 VAL C C 1
ATOM 3351 O O . VAL D 2 83 ? 136.225 130.150 130.429 1.00 42.73 81 VAL C O 1
ATOM 3355 N N . GLU D 2 84 ? 136.686 131.974 129.183 1.00 42.58 82 GLU C N 1
ATOM 3356 C CA . GLU D 2 84 ? 135.291 132.344 128.990 1.00 42.26 82 GLU C CA 1
ATOM 3357 C C . GLU D 2 84 ? 134.683 131.568 127.828 1.00 41.16 82 GLU C C 1
ATOM 3358 O O . GLU D 2 84 ? 135.300 131.426 126.768 1.00 43.20 82 GLU C O 1
ATOM 3364 N N . TYR D 2 85 ? 133.467 131.065 128.030 1.00 37.52 83 TYR C N 1
ATOM 3365 C CA . TYR D 2 85 ? 132.665 130.487 126.959 1.00 36.95 83 TYR C CA 1
ATOM 3366 C C . TYR D 2 85 ? 131.275 131.118 126.993 1.00 39.38 83 TYR C C 1
ATOM 3367 O O . TYR D 2 85 ? 130.959 131.928 127.869 1.00 43.13 83 TYR C O 1
ATOM 3376 N N . THR D 2 86 ? 130.438 130.751 126.023 1.00 38.89 84 THR C N 1
ATOM 3377 C CA . THR D 2 86 ? 129.169 131.431 125.789 1.00 38.90 84 THR C CA 1
ATOM 3378 C C . THR D 2 86 ? 127.958 130.655 126.287 1.00 40.97 84 THR C C 1
ATOM 3379 O O . THR D 2 86 ? 127.156 131.191 127.057 1.00 45.57 84 THR C O 1
ATOM 3383 N N . GLU D 2 87 ? 127.799 129.404 125.865 1.00 39.32 85 GLU C N 1
ATOM 3384 C CA . GLU D 2 87 ? 126.615 128.618 126.185 1.00 37.63 85 GLU C CA 1
ATOM 3385 C C . GLU D 2 87 ? 127.050 127.177 126.422 1.00 38.87 85 GLU C C 1
ATOM 3386 O O . GLU D 2 87 ? 128.218 126.829 126.244 1.00 43.34 85 GLU C O 1
ATOM 3392 N N . GLY D 2 88 ? 126.111 126.335 126.842 1.00 36.95 86 GLY C N 1
ATOM 3393 C CA . GLY D 2 88 ? 126.502 124.983 127.204 1.00 33.84 86 GLY C CA 1
ATOM 3394 C C . GLY D 2 88 ? 125.328 124.033 127.275 1.00 34.49 86 GLY C C 1
ATOM 3395 O O . GLY D 2 88 ? 124.163 124.439 127.301 1.00 37.73 86 GLY C O 1
ATOM 3396 N N . GLU D 2 89 ? 125.671 122.748 127.318 1.00 35.01 87 GLU C N 1
ATOM 3397 C CA . GLU D 2 89 ? 124.689 121.675 127.385 1.00 35.30 87 GLU C CA 1
ATOM 3398 C C . GLU D 2 89 ? 124.075 121.602 128.780 1.00 37.63 87 GLU C C 1
ATOM 3399 O O . GLU D 2 89 ? 124.738 121.863 129.788 1.00 40.80 87 GLU C O 1
ATOM 3405 N N . GLU D 2 90 ? 122.786 121.263 128.832 1.00 41.94 88 GLU C N 1
ATOM 3406 C CA . GLU D 2 90 ? 122.123 121.048 130.110 1.00 40.53 88 GLU C CA 1
ATOM 3407 C C . GLU D 2 90 ? 122.661 119.772 130.749 1.00 42.71 88 GLU C C 1
ATOM 3408 O O . GLU D 2 90 ? 122.646 118.702 130.132 1.00 48.49 88 GLU C O 1
ATOM 3414 N N . ALA D 2 91 ? 123.135 119.885 131.986 1.00 40.93 89 ALA C N 1
ATOM 3415 C CA . ALA D 2 91 ? 123.892 118.816 132.621 1.00 39.04 89 ALA C CA 1
ATOM 3416 C C . ALA D 2 91 ? 122.975 117.791 133.275 1.00 41.50 89 ALA C C 1
ATOM 3417 O O . ALA D 2 91 ? 121.829 118.083 133.628 1.00 47.51 89 ALA C O 1
ATOM 3419 N N . LYS D 2 92 ? 123.501 116.576 133.436 1.00 41.26 90 LYS C N 1
ATOM 3420 C CA . LYS D 2 92 ? 122.755 115.473 134.033 1.00 39.80 90 LYS C CA 1
ATOM 3421 C C . LYS D 2 92 ? 123.054 115.343 135.525 1.00 41.85 90 LYS C C 1
ATOM 3422 O O . LYS D 2 92 ? 122.144 115.417 136.356 1.00 45.60 90 LYS C O 1
ATOM 3428 N N . THR D 2 93 ? 124.323 115.142 135.876 1.00 41.48 91 THR C N 1
ATOM 3429 C CA . THR D 2 93 ? 124.764 115.094 137.265 1.00 39.20 91 THR C CA 1
ATOM 3430 C C . THR D 2 93 ? 125.812 116.173 137.493 1.00 33.53 91 THR C C 1
ATOM 3431 O O . THR D 2 93 ? 126.763 116.295 136.714 1.00 36.44 91 THR C O 1
ATOM 3435 N N . CYS D 2 94 ? 125.634 116.952 138.555 1.00 33.14 92 CYS C N 1
ATOM 3436 C CA . CYS D 2 94 ? 126.593 117.963 138.972 1.00 34.65 92 CYS C CA 1
ATOM 3437 C C . CYS D 2 94 ? 127.080 117.659 140.383 1.00 36.60 92 CYS C C 1
ATOM 3438 O O . CYS D 2 94 ? 126.543 116.794 141.079 1.00 40.92 92 CYS C O 1
ATOM 3441 N N . TYR D 2 95 ? 128.116 118.382 140.802 1.00 34.51 93 TYR C N 1
ATOM 3442 C CA . TYR D 2 95 ? 128.799 118.093 142.053 1.00 33.09 93 TYR C CA 1
ATOM 3443 C C . TYR D 2 95 ? 129.031 119.372 142.846 1.00 35.95 93 TYR C C 1
ATOM 3444 O O . TYR D 2 95 ? 129.318 120.431 142.283 1.00 39.29 93 TYR C O 1
ATOM 3453 N N . ASN D 2 96 ? 128.908 119.255 144.169 1.00 39.12 94 ASN C N 1
ATOM 3454 C CA . ASN D 2 96 ? 129.155 120.349 145.109 1.00 38.17 94 ASN C CA 1
ATOM 3455 C C . ASN D 2 96 ? 130.060 119.812 146.215 1.00 40.79 94 ASN C C 1
ATOM 3456 O O . ASN D 2 96 ? 129.605 119.069 147.091 1.00 41.99 94 ASN C O 1
ATOM 3461 N N . ILE D 2 97 ? 131.339 120.185 146.174 1.00 41.90 95 ILE C N 1
ATOM 3462 C CA . ILE D 2 97 ? 132.392 119.508 146.924 1.00 40.23 95 ILE C CA 1
ATOM 3463 C C . ILE D 2 97 ? 133.202 120.527 147.712 1.00 42.82 95 ILE C C 1
ATOM 3464 O O . ILE D 2 97 ? 133.658 121.531 147.154 1.00 46.65 95 ILE C O 1
ATOM 3469 N N . SER D 2 98 ? 133.379 120.267 149.008 1.00 46.07 96 SER C N 1
ATOM 3470 C CA . SER D 2 98 ? 134.345 120.975 149.837 1.00 50.40 96 SER C CA 1
ATOM 3471 C C . SER D 2 98 ? 135.144 119.955 150.636 1.00 49.84 96 SER C C 1
ATOM 3472 O O . SER D 2 98 ? 134.564 119.145 151.367 1.00 51.53 96 SER C O 1
ATOM 3475 N N . VAL D 2 99 ? 136.468 119.993 150.494 1.00 48.88 97 VAL C N 1
ATOM 3476 C CA . VAL D 2 99 ? 137.367 119.099 151.214 1.00 53.49 97 VAL C CA 1
ATOM 3477 C C . VAL D 2 99 ? 138.214 119.954 152.150 1.00 59.62 97 VAL C C 1
ATOM 3478 O O . VAL D 2 99 ? 138.389 121.157 151.928 1.00 61.26 97 VAL C O 1
ATOM 3482 N N . THR D 2 100 ? 138.702 119.344 153.230 1.00 60.91 98 THR C N 1
ATOM 3483 C CA . THR D 2 100 ? 139.421 120.080 154.260 1.00 59.69 98 THR C CA 1
ATOM 3484 C C . THR D 2 100 ? 140.567 119.240 154.811 1.00 63.01 98 THR C C 1
ATOM 3485 O O . THR D 2 100 ? 140.592 118.014 154.680 1.00 63.64 98 THR C O 1
ATOM 3489 N N . ASP D 2 101 ? 141.538 119.929 155.406 1.00 65.16 99 ASP C N 1
ATOM 3490 C CA . ASP D 2 101 ? 142.637 119.291 156.112 1.00 65.64 99 ASP C CA 1
ATOM 3491 C C . ASP D 2 101 ? 142.189 118.920 157.532 1.00 71.99 99 ASP C C 1
ATOM 3492 O O . ASP D 2 101 ? 141.161 119.416 158.003 1.00 74.65 99 ASP C O 1
ATOM 3497 N N . PRO D 2 102 ? 142.917 118.042 158.242 1.00 69.34 100 PRO C N 1
ATOM 3498 C CA . PRO D 2 102 ? 142.558 117.794 159.651 1.00 69.79 100 PRO C CA 1
ATOM 3499 C C . PRO D 2 102 ? 142.812 118.967 160.595 1.00 68.73 100 PRO C C 1
ATOM 3500 O O . PRO D 2 102 ? 142.373 118.900 161.750 1.00 67.74 100 PRO C O 1
ATOM 3504 N N . SER D 2 103 ? 143.497 120.028 160.159 1.00 68.32 101 SER C N 1
ATOM 3505 C CA . SER D 2 103 ? 143.602 121.226 160.985 1.00 67.73 101 SER C CA 1
ATOM 3506 C C . SER D 2 103 ? 142.394 122.147 160.847 1.00 67.77 101 SER C C 1
ATOM 3507 O O . SER D 2 103 ? 142.218 123.039 161.683 1.00 70.02 101 SER C O 1
ATOM 3510 N N . GLY D 2 104 ? 141.562 121.955 159.824 1.00 67.09 102 GLY C N 1
ATOM 3511 C CA . GLY D 2 104 ? 140.317 122.687 159.697 1.00 68.43 102 GLY C CA 1
ATOM 3512 C C . GLY D 2 104 ? 140.216 123.689 158.560 1.00 68.04 102 GLY C C 1
ATOM 3513 O O . GLY D 2 104 ? 139.249 124.460 158.531 1.00 70.94 102 GLY C O 1
ATOM 3514 N N . LYS D 2 105 ? 141.165 123.709 157.629 1.00 65.78 103 LYS C N 1
ATOM 3515 C CA . LYS D 2 105 ? 141.151 124.641 156.510 1.00 65.10 103 LYS C CA 1
ATOM 3516 C C . LYS D 2 105 ? 140.887 123.896 155.207 1.00 68.00 103 LYS C C 1
ATOM 3517 O O . LYS D 2 105 ? 141.281 122.739 155.042 1.00 70.20 103 LYS C O 1
ATOM 3523 N N . SER D 2 106 ? 140.211 124.567 154.280 1.00 67.84 104 SER C N 1
ATOM 3524 C CA . SER D 2 106 ? 139.851 123.944 153.014 1.00 66.06 104 SER C CA 1
ATOM 3525 C C . SER D 2 106 ? 141.056 123.852 152.088 1.00 59.02 104 SER C C 1
ATOM 3526 O O . SER D 2 106 ? 141.863 124.781 151.996 1.00 58.98 104 SER C O 1
ATOM 3529 N N . LEU D 2 107 ? 141.171 122.717 151.397 1.00 55.73 105 LEU C N 1
ATOM 3530 C CA . LEU D 2 107 ? 142.253 122.509 150.445 1.00 53.38 105 LEU C CA 1
ATOM 3531 C C . LEU D 2 107 ? 141.951 123.070 149.062 1.00 55.09 105 LEU C C 1
ATOM 3532 O O . LEU D 2 107 ? 142.877 123.214 148.256 1.00 55.89 105 LEU C O 1
ATOM 3537 N N . LEU D 2 108 ? 140.694 123.387 148.765 1.00 55.68 106 LEU C N 1
ATOM 3538 C CA . LEU D 2 108 ? 140.359 124.030 147.505 1.00 50.91 106 LEU C CA 1
ATOM 3539 C C . LEU D 2 108 ? 140.547 125.542 147.616 1.00 50.99 106 LEU C C 1
ATOM 3540 O O . LEU D 2 108 ? 140.764 126.095 148.697 1.00 56.16 106 LEU C O 1
ATOM 3545 N N . LEU D 2 109 ? 140.459 126.213 146.474 1.00 50.13 107 LEU C N 1
ATOM 3546 C CA . LEU D 2 109 ? 140.731 127.639 146.399 1.00 53.02 107 LEU C CA 1
ATOM 3547 C C . LEU D 2 109 ? 139.486 128.447 146.745 1.00 58.65 107 LEU C C 1
ATOM 3548 O O . LEU D 2 109 ? 138.355 127.957 146.683 1.00 60.73 107 LEU C O 1
ATOM 3553 N N . ASP D 2 110 ? 139.711 129.701 147.114 1.00 59.41 108 ASP C N 1
ATOM 3554 C CA . ASP D 2 110 ? 138.609 130.637 147.288 1.00 62.72 108 ASP C CA 1
ATOM 3555 C C . ASP D 2 110 ? 138.117 131.095 145.919 1.00 57.44 108 ASP C C 1
ATOM 3556 O O . ASP D 2 110 ? 138.920 131.565 145.107 1.00 55.60 108 ASP C O 1
ATOM 3561 N N . PRO D 2 111 ? 136.827 130.958 145.622 1.00 55.40 109 PRO C N 1
ATOM 3562 C CA . PRO D 2 111 ? 136.327 131.318 144.291 1.00 53.05 109 PRO C CA 1
ATOM 3563 C C . PRO D 2 111 ? 136.282 132.823 144.102 1.00 57.32 109 PRO C C 1
ATOM 3564 O O . PRO D 2 111 ? 135.883 133.564 145.013 1.00 62.83 109 PRO C O 1
ATOM 3568 N N . PRO D 2 112 ? 136.710 133.319 142.931 1.00 55.21 110 PRO C N 1
ATOM 3569 C CA . PRO D 2 112 ? 136.550 134.749 142.624 1.00 57.69 110 PRO C CA 1
ATOM 3570 C C . PRO D 2 112 ? 135.098 135.181 142.464 1.00 61.07 110 PRO C C 1
ATOM 3571 O O . PRO D 2 112 ? 134.175 134.360 142.516 1.00 63.18 110 PRO C O 1
ATOM 3575 N N . SER D 2 113 ? 134.888 136.481 142.238 1.00 60.10 111 SER C N 1
ATOM 3576 C CA . SER D 2 113 ? 133.545 136.987 141.975 1.00 63.43 111 SER C CA 1
ATOM 3577 C C . SER D 2 113 ? 133.033 136.581 140.599 1.00 61.80 111 SER C C 1
ATOM 3578 O O . SER D 2 113 ? 131.823 136.653 140.354 1.00 61.24 111 SER C O 1
ATOM 3581 N N . ASN D 2 114 ? 133.926 136.164 139.698 1.00 60.73 112 ASN C N 1
ATOM 3582 C CA . ASN D 2 114 ? 133.513 135.689 138.383 1.00 59.56 112 ASN C CA 1
ATOM 3583 C C . ASN D 2 114 ? 132.817 134.338 138.463 1.00 62.27 112 ASN C C 1
ATOM 3584 O O . ASN D 2 114 ? 131.925 134.052 137.656 1.00 65.43 112 ASN C O 1
ATOM 3589 N N . ILE D 2 115 ? 133.212 133.499 139.416 1.00 59.70 113 ILE C N 1
ATOM 3590 C CA . ILE D 2 115 ? 132.739 132.122 139.475 1.00 54.32 113 ILE C CA 1
ATOM 3591 C C . ILE D 2 115 ? 131.329 132.100 140.047 1.00 54.92 113 ILE C C 1
ATOM 3592 O O . ILE D 2 115 ? 131.076 132.636 141.133 1.00 60.50 113 ILE C O 1
ATOM 3597 N N . ARG D 2 116 ? 130.407 131.481 139.317 1.00 49.73 114 ARG C N 1
ATOM 3598 C CA . ARG D 2 116 ? 129.046 131.270 139.782 1.00 50.41 114 ARG C CA 1
ATOM 3599 C C . ARG D 2 116 ? 128.682 129.802 139.616 1.00 47.35 114 ARG C C 1
ATOM 3600 O O . ARG D 2 116 ? 129.445 129.006 139.060 1.00 47.72 114 ARG C O 1
ATOM 3608 N N . ASP D 2 117 ? 127.503 129.451 140.118 1.00 47.19 115 ASP C N 1
ATOM 3609 C CA . ASP D 2 117 ? 127.022 128.081 140.057 1.00 44.31 115 ASP C CA 1
ATOM 3610 C C . ASP D 2 117 ? 126.647 127.715 138.624 1.00 42.06 115 ASP C C 1
ATOM 3611 O O . ASP D 2 117 ? 126.331 128.579 137.800 1.00 48.63 115 ASP C O 1
ATOM 3616 N N . TYR D 2 118 ? 126.706 126.418 138.324 1.00 37.90 116 TYR C N 1
ATOM 3617 C CA . TYR D 2 118 ? 126.324 125.952 136.998 1.00 41.01 116 TYR C CA 1
ATOM 3618 C C . TYR D 2 118 ? 124.814 126.112 136.821 1.00 46.66 116 TYR C C 1
ATOM 3619 O O . TYR D 2 118 ? 124.053 125.833 137.754 1.00 52.90 116 TYR C O 1
ATOM 3628 N N . PRO D 2 119 ? 124.357 126.600 135.646 1.00 40.10 117 PRO C N 1
ATOM 3629 C CA . PRO D 2 119 ? 122.951 127.012 135.490 1.00 39.63 117 PRO C CA 1
ATOM 3630 C C . PRO D 2 119 ? 121.916 125.907 135.638 1.00 45.21 117 PRO C C 1
ATOM 3631 O O . PRO D 2 119 ? 120.945 126.064 136.386 1.00 50.14 117 PRO C O 1
ATOM 3635 N N . LYS D 2 120 ? 122.103 124.789 134.943 1.00 44.04 118 LYS C N 1
ATOM 3636 C CA . LYS D 2 120 ? 121.102 123.730 134.890 1.00 47.26 118 LYS C CA 1
ATOM 3637 C C . LYS D 2 120 ? 121.738 122.415 135.318 1.00 46.65 118 LYS C C 1
ATOM 3638 O O . LYS D 2 120 ? 122.674 121.932 134.672 1.00 46.70 118 LYS C O 1
ATOM 3644 N N . CYS D 2 121 ? 121.226 121.833 136.400 1.00 45.81 119 CYS C N 1
ATOM 3645 C CA . CYS D 2 121 ? 121.658 120.524 136.871 1.00 45.12 119 CYS C CA 1
ATOM 3646 C C . CYS D 2 121 ? 120.442 119.710 137.284 1.00 46.68 119 CYS C C 1
ATOM 3647 O O . CYS D 2 121 ? 119.627 120.170 138.091 1.00 55.32 119 CYS C O 1
ATOM 3650 N N . LYS D 2 122 ? 120.324 118.504 136.729 1.00 42.03 120 LYS C N 1
ATOM 3651 C CA . LYS D 2 122 ? 119.229 117.617 137.105 1.00 43.77 120 LYS C CA 1
ATOM 3652 C C . LYS D 2 122 ? 119.465 116.989 138.473 1.00 49.02 120 LYS C C 1
ATOM 3653 O O . LYS D 2 122 ? 118.522 116.827 139.256 1.00 52.02 120 LYS C O 1
ATOM 3659 N N . THR D 2 123 ? 120.711 116.632 138.778 1.00 46.81 121 THR C N 1
ATOM 3660 C CA . THR D 2 123 ? 121.061 116.018 140.052 1.00 41.70 121 THR C CA 1
ATOM 3661 C C . THR D 2 123 ? 122.346 116.648 140.566 1.00 39.41 121 THR C C 1
ATOM 3662 O O . THR D 2 123 ? 123.340 116.714 139.837 1.00 46.66 121 THR C O 1
ATOM 3666 N N . VAL D 2 124 ? 122.326 117.111 141.814 1.00 36.92 122 VAL C N 1
ATOM 3667 C CA . VAL D 2 124 ? 123.488 117.715 142.457 1.00 37.73 122 VAL C CA 1
ATOM 3668 C C . VAL D 2 124 ? 123.892 116.828 143.625 1.00 41.37 122 VAL C C 1
ATOM 3669 O O . VAL D 2 124 ? 123.084 116.568 144.526 1.00 44.51 122 VAL C O 1
ATOM 3673 N N . HIS D 2 125 ? 125.138 116.363 143.612 1.00 36.67 123 HIS C N 1
ATOM 3674 C CA . HIS D 2 125 ? 125.672 115.508 144.664 1.00 33.36 123 HIS C CA 1
ATOM 3675 C C . HIS D 2 125 ? 126.471 116.359 145.643 1.00 37.12 123 HIS C C 1
ATOM 3676 O O . HIS D 2 125 ? 127.413 117.053 145.244 1.00 38.42 123 HIS C O 1
ATOM 3683 N N . HIS D 2 126 ? 126.093 116.304 146.918 1.00 39.99 124 HIS C N 1
ATOM 3684 C CA . HIS D 2 126 ? 126.736 117.081 147.972 1.00 37.11 124 HIS C CA 1
ATOM 3685 C C . HIS D 2 126 ? 127.716 116.177 148.709 1.00 39.56 124 HIS C C 1
ATOM 3686 O O . HIS D 2 126 ? 127.303 115.278 149.450 1.00 43.57 124 HIS C O 1
ATOM 3693 N N . ILE D 2 127 ? 129.011 116.415 148.511 1.00 36.59 125 ILE C N 1
ATOM 3694 C CA . ILE D 2 127 ? 130.060 115.589 149.099 1.00 39.06 125 ILE C CA 1
ATOM 3695 C C . ILE D 2 127 ? 130.909 116.460 150.014 1.00 44.27 125 ILE C C 1
ATOM 3696 O O . ILE D 2 127 ? 131.455 117.480 149.577 1.00 46.76 125 ILE C O 1
ATOM 3701 N N . GLN D 2 128 ? 131.024 116.053 151.275 1.00 46.28 126 GLN C N 1
ATOM 3702 C CA . GLN D 2 128 ? 131.899 116.684 152.254 1.00 46.28 126 GLN C CA 1
ATOM 3703 C C . GLN D 2 128 ? 132.983 115.683 152.627 1.00 47.18 126 GLN C C 1
ATOM 3704 O O . GLN D 2 128 ? 132.674 114.547 152.999 1.00 51.04 126 GLN C O 1
ATOM 3710 N N . GLY D 2 129 ? 134.250 116.098 152.520 1.00 45.71 127 GLY C N 1
ATOM 3711 C CA . GLY D 2 129 ? 135.359 115.186 152.685 1.00 45.32 127 GLY C CA 1
ATOM 3712 C C . GLY D 2 129 ? 136.499 115.783 153.491 1.00 49.45 127 GLY C C 1
ATOM 3713 O O . GLY D 2 129 ? 136.471 116.947 153.898 1.00 53.97 127 GLY C O 1
ATOM 3714 N N . GLN D 2 130 ? 137.511 114.945 153.713 1.00 51.55 128 GLN C N 1
ATOM 3715 C CA . GLN D 2 130 ? 138.693 115.306 154.484 1.00 55.32 128 GLN C CA 1
ATOM 3716 C C . GLN D 2 130 ? 139.871 114.478 153.995 1.00 62.05 128 GLN C C 1
ATOM 3717 O O . GLN D 2 130 ? 139.795 113.247 153.981 1.00 65.87 128 GLN C O 1
ATOM 3723 N N . ASN D 2 131 ? 140.959 115.145 153.626 1.00 59.28 129 ASN C N 1
ATOM 3724 C CA . ASN D 2 131 ? 142.096 114.491 152.979 1.00 57.14 129 ASN C CA 1
ATOM 3725 C C . ASN D 2 131 ? 143.376 114.944 153.670 1.00 55.92 129 ASN C C 1
ATOM 3726 O O . ASN D 2 131 ? 143.824 116.088 153.446 1.00 59.08 129 ASN C O 1
ATOM 3731 N N . PRO D 2 132 ? 144.012 114.101 154.522 1.00 57.26 130 PRO C N 1
ATOM 3732 C CA . PRO D 2 132 ? 145.209 114.513 155.237 1.00 53.08 130 PRO C CA 1
ATOM 3733 C C . PRO D 2 132 ? 146.414 114.659 154.318 1.00 57.33 130 PRO C C 1
ATOM 3734 O O . PRO D 2 132 ? 146.890 115.794 154.132 1.00 59.74 130 PRO C O 1
ATOM 3738 N N . HIS D 2 133 ? 146.894 113.551 153.750 1.00 58.15 131 HIS C N 1
ATOM 3739 C CA . HIS D 2 133 ? 148.115 113.593 152.900 1.00 56.54 131 HIS C CA 1
ATOM 3740 C C . HIS D 2 133 ? 147.779 114.096 151.494 1.00 57.68 131 HIS C C 1
ATOM 3741 O O . HIS D 2 133 ? 147.598 113.247 150.597 1.00 62.38 131 HIS C O 1
ATOM 3748 N N . ALA D 2 134 ? 147.731 115.418 151.300 1.00 52.22 132 ALA C N 1
ATOM 3749 C CA . ALA D 2 134 ? 147.459 115.992 149.961 1.00 49.84 132 ALA C CA 1
ATOM 3750 C C . ALA D 2 134 ? 147.711 117.497 149.979 1.00 52.71 132 ALA C C 1
ATOM 3751 O O . ALA D 2 134 ? 147.008 118.203 150.725 1.00 57.07 132 ALA C O 1
ATOM 3753 N N . GLN D 2 135 ? 148.670 117.970 149.179 1.00 52.70 133 GLN C N 1
ATOM 3754 C CA . GLN D 2 135 ? 148.977 119.389 149.136 1.00 54.76 133 GLN C CA 1
ATOM 3755 C C . GLN D 2 135 ? 148.893 119.872 147.697 1.00 49.13 133 GLN C C 1
ATOM 3756 O O . GLN D 2 135 ? 149.171 119.124 146.755 1.00 49.36 133 GLN C O 1
ATOM 3762 N N . GLY D 2 136 ? 148.504 121.134 147.536 1.00 47.84 134 GLY C N 1
ATOM 3763 C CA . GLY D 2 136 ? 148.461 121.750 146.225 1.00 44.50 134 GLY C CA 1
ATOM 3764 C C . GLY D 2 136 ? 147.071 122.171 145.816 1.00 47.20 134 GLY C C 1
ATOM 3765 O O . GLY D 2 136 ? 146.235 122.474 146.671 1.00 51.32 134 GLY C O 1
ATOM 3766 N N . ILE D 2 137 ? 146.803 122.198 144.514 1.00 45.77 135 ILE C N 1
ATOM 3767 C CA . ILE D 2 137 ? 145.474 122.506 144.018 1.00 45.33 135 ILE C CA 1
ATOM 3768 C C . ILE D 2 137 ? 144.917 121.258 143.355 1.00 45.76 135 ILE C C 1
ATOM 3769 O O . ILE D 2 137 ? 145.627 120.279 143.115 1.00 48.22 135 ILE C O 1
ATOM 3774 N N . ALA D 2 138 ? 143.629 121.326 143.037 1.00 42.27 136 ALA C N 1
ATOM 3775 C CA . ALA D 2 138 ? 142.913 120.219 142.424 1.00 41.01 136 ALA C CA 1
ATOM 3776 C C . ALA D 2 138 ? 143.009 120.316 140.906 1.00 42.67 136 ALA C C 1
ATOM 3777 O O . ALA D 2 138 ? 142.829 121.392 140.330 1.00 45.76 136 ALA C O 1
ATOM 3779 N N . LEU D 2 139 ? 143.284 119.181 140.262 1.00 42.66 137 LEU C N 1
ATOM 3780 C CA . LEU D 2 139 ? 143.450 119.098 138.816 1.00 40.15 137 LEU C CA 1
ATOM 3781 C C . LEU D 2 139 ? 142.723 117.865 138.298 1.00 36.63 137 LEU C C 1
ATOM 3782 O O . LEU D 2 139 ? 142.466 116.906 139.035 1.00 39.58 137 LEU C O 1
ATOM 3787 N N . HIS D 2 140 ? 142.408 117.908 137.005 1.00 33.94 138 HIS C N 1
ATOM 3788 C CA . HIS D 2 140 ? 141.667 116.857 136.322 1.00 32.01 138 HIS C CA 1
ATOM 3789 C C . HIS D 2 140 ? 142.638 115.966 135.559 1.00 33.16 138 HIS C C 1
ATOM 3790 O O . HIS D 2 140 ? 143.503 116.468 134.834 1.00 36.89 138 HIS C O 1
ATOM 3797 N N . LEU D 2 141 ? 142.485 114.648 135.710 1.00 31.73 139 LEU C N 1
ATOM 3798 C CA . LEU D 2 141 ? 143.452 113.713 135.139 1.00 31.68 139 LEU C CA 1
ATOM 3799 C C . LEU D 2 141 ? 143.271 113.507 133.638 1.00 35.30 139 LEU C C 1
ATOM 3800 O O . LEU D 2 141 ? 144.239 113.174 132.945 1.00 39.39 139 LEU C O 1
ATOM 3805 N N . TRP D 2 142 ? 142.057 113.674 133.117 1.00 35.92 140 TRP C N 1
ATOM 3806 C CA . TRP D 2 142 ? 141.818 113.477 131.691 1.00 34.37 140 TRP C CA 1
ATOM 3807 C C . TRP D 2 142 ? 142.126 114.706 130.849 1.00 32.01 140 TRP C C 1
ATOM 3808 O O . TRP D 2 142 ? 142.096 114.616 129.616 1.00 36.92 140 TRP C O 1
ATOM 3819 N N . GLY D 2 143 ? 142.418 115.843 131.471 1.00 31.43 141 GLY C N 1
ATOM 3820 C CA . GLY D 2 143 ? 142.573 117.074 130.728 1.00 32.74 141 GLY C CA 1
ATOM 3821 C C . GLY D 2 143 ? 141.282 117.800 130.436 1.00 34.93 141 GLY C C 1
ATOM 3822 O O . GLY D 2 143 ? 141.288 118.748 129.643 1.00 40.23 141 GLY C O 1
ATOM 3823 N N . ALA D 2 144 ? 140.174 117.383 131.043 1.00 33.56 142 ALA C N 1
ATOM 3824 C CA . ALA D 2 144 ? 138.902 118.054 130.844 1.00 32.54 142 ALA C CA 1
ATOM 3825 C C . ALA D 2 144 ? 138.818 119.303 131.716 1.00 38.10 142 ALA C C 1
ATOM 3826 O O . ALA D 2 144 ? 139.711 119.605 132.514 1.00 41.01 142 ALA C O 1
ATOM 3828 N N . PHE D 2 145 ? 137.718 120.029 131.566 1.00 37.95 143 PHE C N 1
ATOM 3829 C CA . PHE D 2 145 ? 137.531 121.305 132.235 1.00 35.68 143 PHE C CA 1
ATOM 3830 C C . PHE D 2 145 ? 136.371 121.216 133.215 1.00 34.19 143 PHE C C 1
ATOM 3831 O O . PHE D 2 145 ? 135.433 120.433 133.034 1.00 37.14 143 PHE C O 1
ATOM 3839 N N . PHE D 2 146 ? 136.462 122.012 134.276 1.00 34.46 144 PHE C N 1
ATOM 3840 C CA . PHE D 2 146 ? 135.421 122.082 135.292 1.00 33.80 144 PHE C CA 1
ATOM 3841 C C . PHE D 2 146 ? 134.525 123.267 134.952 1.00 36.00 144 PHE C C 1
ATOM 3842 O O . PHE D 2 146 ? 134.916 124.424 135.134 1.00 39.91 144 PHE C O 1
ATOM 3850 N N . LEU D 2 147 ? 133.331 122.980 134.448 1.00 35.08 145 LEU C N 1
ATOM 3851 C CA . LEU D 2 147 ? 132.447 123.997 133.900 1.00 37.15 145 LEU C CA 1
ATOM 3852 C C . LEU D 2 147 ? 131.634 124.663 135.003 1.00 38.70 145 LEU C C 1
ATOM 3853 O O . LEU D 2 147 ? 131.053 123.983 135.861 1.00 41.39 145 LEU C O 1
ATOM 3858 N N . TYR D 2 148 ? 131.590 125.997 134.949 1.00 39.43 146 TYR C N 1
ATOM 3859 C CA . TYR D 2 148 ? 130.777 126.861 135.796 1.00 37.94 146 TYR C CA 1
ATOM 3860 C C . TYR D 2 148 ? 129.929 127.748 134.891 1.00 39.11 146 TYR C C 1
ATOM 3861 O O . TYR D 2 148 ? 129.803 127.466 133.695 1.00 43.34 146 TYR C O 1
ATOM 3870 N N . ASP D 2 149 ? 129.332 128.804 135.445 1.00 38.86 147 ASP C N 1
ATOM 3871 C CA . ASP D 2 149 ? 128.489 129.718 134.672 1.00 37.75 147 ASP C CA 1
ATOM 3872 C C . ASP D 2 149 ? 129.354 130.522 133.707 1.00 41.51 147 ASP C C 1
ATOM 3873 O O . ASP D 2 149 ? 129.946 131.537 134.082 1.00 45.92 147 ASP C O 1
ATOM 3878 N N . ARG D 2 150 ? 129.430 130.039 132.459 1.00 40.13 148 ARG C N 1
ATOM 3879 C CA . ARG D 2 150 ? 130.194 130.633 131.350 1.00 34.48 148 ARG C CA 1
ATOM 3880 C C . ARG D 2 150 ? 131.687 130.768 131.651 1.00 39.77 148 ARG C C 1
ATOM 3881 O O . ARG D 2 150 ? 132.368 131.618 131.070 1.00 46.30 148 ARG C O 1
ATOM 3889 N N . VAL D 2 151 ? 132.221 129.936 132.544 1.00 38.60 149 VAL C N 1
ATOM 3890 C CA . VAL D 2 151 ? 133.650 129.916 132.841 1.00 37.48 149 VAL C CA 1
ATOM 3891 C C . VAL D 2 151 ? 134.082 128.457 132.917 1.00 39.74 149 VAL C C 1
ATOM 3892 O O . VAL D 2 151 ? 133.499 127.675 133.675 1.00 44.16 149 VAL C O 1
ATOM 3896 N N . ALA D 2 152 ? 135.085 128.085 132.125 1.00 37.99 150 ALA C N 1
ATOM 3897 C CA . ALA D 2 152 ? 135.700 126.768 132.212 1.00 37.09 150 ALA C CA 1
ATOM 3898 C C . ALA D 2 152 ? 137.057 126.909 132.888 1.00 41.41 150 ALA C C 1
ATOM 3899 O O . ALA D 2 152 ? 137.872 127.745 132.485 1.00 46.37 150 ALA C O 1
ATOM 3901 N N . SER D 2 153 ? 137.295 126.095 133.912 1.00 39.86 151 SER C N 1
ATOM 3902 C CA . SER D 2 153 ? 138.487 126.215 134.735 1.00 38.83 151 SER C CA 1
ATOM 3903 C C . SER D 2 153 ? 139.219 124.883 134.794 1.00 39.75 151 SER C C 1
ATOM 3904 O O . SER D 2 153 ? 138.632 123.816 134.606 1.00 44.27 151 SER C O 1
ATOM 3907 N N . THR D 2 154 ? 140.521 124.966 135.049 1.00 40.96 152 THR C N 1
ATOM 3908 C CA . THR D 2 154 ? 141.361 123.793 135.240 1.00 43.89 152 THR C CA 1
ATOM 3909 C C . THR D 2 154 ? 141.450 123.366 136.698 1.00 46.35 152 THR C C 1
ATOM 3910 O O . THR D 2 154 ? 142.140 122.385 137.000 1.00 46.28 152 THR C O 1
ATOM 3914 N N . THR D 2 155 ? 140.767 124.074 137.595 1.00 43.32 153 THR C N 1
ATOM 3915 C CA . THR D 2 155 ? 140.767 123.774 139.017 1.00 38.19 153 THR C CA 1
ATOM 3916 C C . THR D 2 155 ? 139.333 123.798 139.536 1.00 42.31 153 THR C C 1
ATOM 3917 O O . THR D 2 155 ? 138.403 124.227 138.847 1.00 47.89 153 THR C O 1
ATOM 3921 N N . MET D 2 156 ? 139.159 123.316 140.765 1.00 42.81 154 MET C N 1
ATOM 3922 C CA . MET D 2 156 ? 137.879 123.356 141.464 1.00 41.32 154 MET C CA 1
ATOM 3923 C C . MET D 2 156 ? 137.931 124.323 142.638 1.00 46.44 154 MET C C 1
ATOM 3924 O O . MET D 2 156 ? 138.937 124.397 143.354 1.00 52.44 154 MET C O 1
ATOM 3929 N N . TYR D 2 157 ? 136.828 125.030 142.847 1.00 46.66 155 TYR C N 1
ATOM 3930 C CA . TYR D 2 157 ? 136.715 126.091 143.829 1.00 49.38 155 TYR C CA 1
ATOM 3931 C C . TYR D 2 157 ? 135.848 125.611 144.989 1.00 52.75 155 TYR C C 1
ATOM 3932 O O . TYR D 2 157 ? 135.327 124.493 144.985 1.00 54.08 155 TYR C O 1
ATOM 3941 N N . ARG D 2 158 ? 135.707 126.472 145.992 1.00 52.62 156 ARG C N 1
ATOM 3942 C CA . ARG D 2 158 ? 134.981 126.142 147.209 1.00 54.95 156 ARG C CA 1
ATOM 3943 C C . ARG D 2 158 ? 133.533 126.609 147.127 1.00 57.40 156 ARG C C 1
ATOM 3944 O O . ARG D 2 158 ? 133.263 127.773 146.812 1.00 62.75 156 ARG C O 1
ATOM 3952 N N . GLY D 2 159 ? 132.609 125.701 147.434 1.00 54.03 157 GLY C N 1
ATOM 3953 C CA . GLY D 2 159 ? 131.207 126.049 147.551 1.00 57.73 157 GLY C CA 1
ATOM 3954 C C . GLY D 2 159 ? 130.480 126.307 146.252 1.00 60.59 157 GLY C C 1
ATOM 3955 O O . GLY D 2 159 ? 129.364 126.834 146.279 1.00 64.83 157 GLY C O 1
ATOM 3956 N N . LYS D 2 160 ? 131.068 125.950 145.114 1.00 53.24 158 LYS C N 1
ATOM 3957 C CA . LYS D 2 160 ? 130.478 126.208 143.810 1.00 45.60 158 LYS C CA 1
ATOM 3958 C C . LYS D 2 160 ? 130.150 124.895 143.115 1.00 46.42 158 LYS C C 1
ATOM 3959 O O . LYS D 2 160 ? 130.912 123.927 143.199 1.00 48.82 158 LYS C O 1
ATOM 3965 N N . VAL D 2 161 ? 129.015 124.873 142.424 1.00 42.40 159 VAL C N 1
ATOM 3966 C CA . VAL D 2 161 ? 128.559 123.688 141.708 1.00 36.52 159 VAL C CA 1
ATOM 3967 C C . VAL D 2 161 ? 129.080 123.756 140.278 1.00 40.61 159 VAL C C 1
ATOM 3968 O O . VAL D 2 161 ? 128.833 124.732 139.561 1.00 44.46 159 VAL C O 1
ATOM 3972 N N . PHE D 2 162 ? 129.796 122.718 139.869 1.00 39.84 160 PHE C N 1
ATOM 3973 C CA . PHE D 2 162 ? 130.468 122.615 138.583 1.00 36.53 160 PHE C CA 1
ATOM 3974 C C . PHE D 2 162 ? 129.920 121.407 137.832 1.00 38.13 160 PHE C C 1
ATOM 3975 O O . PHE D 2 162 ? 129.026 120.704 138.309 1.00 38.64 160 PHE C O 1
ATOM 3983 N N . THR D 2 163 ? 130.489 121.151 136.654 1.00 38.00 161 THR C N 1
ATOM 3984 C CA . THR D 2 163 ? 130.384 119.835 136.031 1.00 33.44 161 THR C CA 1
ATOM 3985 C C . THR D 2 163 ? 131.686 119.550 135.291 1.00 34.53 161 THR C C 1
ATOM 3986 O O . THR D 2 163 ? 132.590 120.383 135.254 1.00 37.96 161 THR C O 1
ATOM 3990 N N . GLU D 2 164 ? 131.800 118.358 134.716 1.00 33.19 162 GLU C N 1
ATOM 3991 C CA . GLU D 2 164 ? 132.949 118.003 133.892 1.00 33.39 162 GLU C CA 1
ATOM 3992 C C . GLU D 2 164 ? 132.573 118.166 132.426 1.00 36.81 162 GLU C C 1
ATOM 3993 O O . GLU D 2 164 ? 131.520 117.683 132.001 1.00 39.48 162 GLU C O 1
ATOM 3999 N N . GLY D 2 165 ? 133.425 118.836 131.656 1.00 34.06 163 GLY C N 1
ATOM 4000 C CA . GLY D 2 165 ? 133.088 119.031 130.258 1.00 31.79 163 GLY C CA 1
ATOM 4001 C C . GLY D 2 165 ? 134.218 119.655 129.472 1.00 36.46 163 GLY C C 1
ATOM 4002 O O . GLY D 2 165 ? 135.274 119.999 130.010 1.00 39.46 163 GLY C O 1
ATOM 4003 N N . ASN D 2 166 ? 133.967 119.796 128.172 1.00 38.48 164 ASN C N 1
ATOM 4004 C CA . ASN D 2 166 ? 134.921 120.348 127.222 1.00 37.23 164 ASN C CA 1
ATOM 4005 C C . ASN D 2 166 ? 134.202 121.321 126.300 1.00 36.97 164 ASN C C 1
ATOM 4006 O O . ASN D 2 166 ? 133.022 121.145 125.993 1.00 39.91 164 ASN C O 1
ATOM 4011 N N . ILE D 2 167 ? 134.921 122.340 125.836 1.00 35.78 165 ILE C N 1
ATOM 4012 C CA . ILE D 2 167 ? 134.311 123.381 125.020 1.00 37.08 165 ILE C CA 1
ATOM 4013 C C . ILE D 2 167 ? 134.774 123.245 123.573 1.00 38.54 165 ILE C C 1
ATOM 4014 O O . ILE D 2 167 ? 135.805 122.639 123.263 1.00 41.45 165 ILE C O 1
ATOM 4019 N N . ALA D 2 168 ? 133.964 123.800 122.675 1.00 34.51 166 ALA C N 1
ATOM 4020 C CA . ALA D 2 168 ? 134.210 123.764 121.241 1.00 31.75 166 ALA C CA 1
ATOM 4021 C C . ALA D 2 168 ? 133.734 125.071 120.629 1.00 37.49 166 ALA C C 1
ATOM 4022 O O . ALA D 2 168 ? 132.686 125.597 121.010 1.00 43.85 166 ALA C O 1
ATOM 4024 N N . ALA D 2 169 ? 134.501 125.576 119.669 1.00 36.05 167 ALA C N 1
ATOM 4025 C CA . ALA D 2 169 ? 134.228 126.850 119.016 1.00 36.46 167 ALA C CA 1
ATOM 4026 C C . ALA D 2 169 ? 133.735 126.611 117.599 1.00 40.67 167 ALA C C 1
ATOM 4027 O O . ALA D 2 169 ? 134.314 125.803 116.867 1.00 42.21 167 ALA C O 1
ATOM 4029 N N . MET D 2 170 ? 132.679 127.321 117.213 1.00 43.10 168 MET C N 1
ATOM 4030 C CA . MET D 2 170 ? 132.195 127.244 115.841 1.00 43.43 168 MET C CA 1
ATOM 4031 C C . MET D 2 170 ? 131.620 128.595 115.431 1.00 47.60 168 MET C C 1
ATOM 4032 O O . MET D 2 170 ? 131.511 129.520 116.239 1.00 51.82 168 MET C O 1
ATOM 4037 N N . ILE D 2 171 ? 131.280 128.708 114.148 1.00 48.29 169 ILE C N 1
ATOM 4038 C CA . ILE D 2 171 ? 130.805 129.954 113.549 1.00 49.70 169 ILE C CA 1
ATOM 4039 C C . ILE D 2 171 ? 129.401 129.711 113.017 1.00 51.57 169 ILE C C 1
ATOM 4040 O O . ILE D 2 171 ? 129.211 128.918 112.086 1.00 51.78 169 ILE C O 1
ATOM 4045 N N . VAL D 2 172 ? 128.418 130.393 113.601 1.00 54.49 170 VAL C N 1
ATOM 4046 C CA . VAL D 2 172 ? 127.009 130.195 113.278 1.00 52.52 170 VAL C CA 1
ATOM 4047 C C . VAL D 2 172 ? 126.389 131.566 113.036 1.00 58.42 170 VAL C C 1
ATOM 4048 O O . VAL D 2 172 ? 126.448 132.434 113.915 1.00 63.96 170 VAL C O 1
ATOM 4052 N N . ASN D 2 173 ? 125.791 131.766 111.859 1.00 56.77 171 ASN C N 1
ATOM 4053 C CA . ASN D 2 173 ? 125.037 132.994 111.639 1.00 55.71 171 ASN C CA 1
ATOM 4054 C C . ASN D 2 173 ? 123.580 132.802 112.069 1.00 59.63 171 ASN C C 1
ATOM 4055 O O . ASN D 2 173 ? 123.162 131.708 112.454 1.00 63.39 171 ASN C O 1
ATOM 4060 N N . LYS D 2 174 ? 122.796 133.884 111.996 1.00 61.04 172 LYS C N 1
ATOM 4061 C CA . LYS D 2 174 ? 121.457 133.891 112.586 1.00 57.81 172 LYS C CA 1
ATOM 4062 C C . LYS D 2 174 ? 120.486 133.001 111.812 1.00 58.98 172 LYS C C 1
ATOM 4063 O O . LYS D 2 174 ? 119.634 132.334 112.415 1.00 62.08 172 LYS C O 1
ATOM 4069 N N . THR D 2 175 ? 120.621 132.957 110.482 1.00 60.61 173 THR C N 1
ATOM 4070 C CA . THR D 2 175 ? 119.684 132.202 109.652 1.00 64.71 173 THR C CA 1
ATOM 4071 C C . THR D 2 175 ? 119.847 130.697 109.840 1.00 65.30 173 THR C C 1
ATOM 4072 O O . THR D 2 175 ? 118.874 129.943 109.723 1.00 70.98 173 THR C O 1
ATOM 4076 N N . VAL D 2 176 ? 121.068 130.242 110.118 1.00 62.15 174 VAL C N 1
ATOM 4077 C CA . VAL D 2 176 ? 121.282 128.829 110.413 1.00 62.07 174 VAL C CA 1
ATOM 4078 C C . VAL D 2 176 ? 121.008 128.549 111.896 1.00 63.88 174 VAL C C 1
ATOM 4079 O O . VAL D 2 176 ? 120.574 127.445 112.255 1.00 70.75 174 VAL C O 1
ATOM 4083 N N . HIS D 2 177 ? 121.199 129.552 112.765 1.00 59.04 175 HIS C N 1
ATOM 4084 C CA . HIS D 2 177 ? 120.899 129.391 114.188 1.00 58.21 175 HIS C CA 1
ATOM 4085 C C . HIS D 2 177 ? 119.407 129.191 114.430 1.00 64.13 175 HIS C C 1
ATOM 4086 O O . HIS D 2 177 ? 119.015 128.365 115.263 1.00 70.69 175 HIS C O 1
ATOM 4093 N N . ARG D 2 178 ? 118.558 129.934 113.711 1.00 68.74 176 ARG C N 1
ATOM 4094 C CA . ARG D 2 178 ? 117.117 129.734 113.843 1.00 72.65 176 ARG C CA 1
ATOM 4095 C C . ARG D 2 178 ? 116.659 128.405 113.250 1.00 70.93 176 ARG C C 1
ATOM 4096 O O . ARG D 2 178 ? 115.575 127.924 113.599 1.00 72.41 176 ARG C O 1
ATOM 4104 N N . MET D 2 179 ? 117.458 127.808 112.365 1.00 67.77 177 MET C N 1
ATOM 4105 C CA . MET D 2 179 ? 117.112 126.539 111.742 1.00 68.29 177 MET C CA 1
ATOM 4106 C C . MET D 2 179 ? 117.314 125.348 112.676 1.00 74.92 177 MET C C 1
ATOM 4107 O O . MET D 2 179 ? 116.563 124.370 112.582 1.00 78.92 177 MET C O 1
ATOM 4112 N N . ILE D 2 180 ? 118.263 125.419 113.609 1.00 76.16 178 ILE C N 1
ATOM 4113 C CA . ILE D 2 180 ? 118.608 124.261 114.424 1.00 70.75 178 ILE C CA 1
ATOM 4114 C C . ILE D 2 180 ? 118.139 124.368 115.869 1.00 72.71 178 ILE C C 1
ATOM 4115 O O . ILE D 2 180 ? 118.105 123.337 116.562 1.00 74.56 178 ILE C O 1
ATOM 4120 N N . PHE D 2 181 ? 117.783 125.554 116.370 1.00 68.66 179 PHE C N 1
ATOM 4121 C CA . PHE D 2 181 ? 117.779 125.748 117.817 1.00 70.20 179 PHE C CA 1
ATOM 4122 C C . PHE D 2 181 ? 116.517 125.182 118.459 1.00 78.77 179 PHE C C 1
ATOM 4123 O O . PHE D 2 181 ? 116.599 124.407 119.419 1.00 82.90 179 PHE C O 1
ATOM 4131 N N . SER D 2 182 ? 115.350 125.575 117.940 1.00 76.31 180 SER C N 1
ATOM 4132 C CA . SER D 2 182 ? 114.019 125.158 118.408 1.00 69.10 180 SER C CA 1
ATOM 4133 C C . SER D 2 182 ? 113.794 125.414 119.900 1.00 64.62 180 SER C C 1
ATOM 4134 O O . SER D 2 182 ? 112.684 125.727 120.327 1.00 62.17 180 SER C O 1
ATOM 4137 N N . ASP E 3 44 ? 143.019 126.647 117.766 1.00 53.02 469 ASP D N 1
ATOM 4138 C CA . ASP E 3 44 ? 141.812 125.873 118.033 1.00 50.54 469 ASP D CA 1
ATOM 4139 C C . ASP E 3 44 ? 141.059 125.575 116.740 1.00 51.50 469 ASP D C 1
ATOM 4140 O O . ASP E 3 44 ? 141.048 126.388 115.817 1.00 55.13 469 ASP D O 1
ATOM 4145 N N . GLU E 3 45 ? 140.435 124.402 116.679 1.00 48.78 470 GLU D N 1
ATOM 4146 C CA . GLU E 3 45 ? 139.657 124.023 115.509 1.00 54.69 470 GLU D CA 1
ATOM 4147 C C . GLU E 3 45 ? 138.316 124.753 115.497 1.00 56.45 470 GLU D C 1
ATOM 4148 O O . GLU E 3 45 ? 137.728 125.033 116.545 1.00 57.55 470 GLU D O 1
ATOM 4154 N N . SER E 3 46 ? 137.830 125.061 114.291 1.00 52.50 471 SER D N 1
ATOM 4155 C CA . SER E 3 46 ? 136.572 125.785 114.139 1.00 50.16 471 SER D CA 1
ATOM 4156 C C . SER E 3 46 ? 135.882 125.441 112.823 1.00 56.50 471 SER D C 1
ATOM 4157 O O . SER E 3 46 ? 136.455 125.647 111.746 1.00 62.90 471 SER D O 1
ATOM 4160 N N . PRO E 3 47 ? 134.658 124.914 112.867 1.00 55.44 472 PRO D N 1
ATOM 4161 C CA . PRO E 3 47 ? 133.891 124.697 111.637 1.00 59.21 472 PRO D CA 1
ATOM 4162 C C . PRO E 3 47 ? 132.997 125.877 111.286 1.00 57.74 472 PRO D C 1
ATOM 4163 O O . PRO E 3 47 ? 132.445 126.559 112.153 1.00 57.86 472 PRO D O 1
ATOM 4167 N N . SER E 3 48 ? 132.863 126.131 109.982 1.00 58.40 473 SER D N 1
ATOM 4168 C CA . SER E 3 48 ? 131.892 127.103 109.475 1.00 65.16 473 SER D CA 1
ATOM 4169 C C . SER E 3 48 ? 130.627 126.313 109.149 1.00 65.98 473 SER D C 1
ATOM 4170 O O . SER E 3 48 ? 130.460 125.769 108.057 1.00 68.38 473 SER D O 1
ATOM 4173 N N . PHE E 3 49 ? 129.740 126.253 110.136 1.00 65.43 474 PHE D N 1
ATOM 4174 C CA . PHE E 3 49 ? 128.523 125.455 110.167 1.00 66.84 474 PHE D CA 1
ATOM 4175 C C . PHE E 3 49 ? 127.484 126.090 109.249 1.00 73.54 474 PHE D C 1
ATOM 4176 O O . PHE E 3 49 ? 126.665 126.890 109.712 1.00 78.53 474 PHE D O 1
ATOM 4184 N N . ASN E 3 50 ? 127.499 125.775 107.948 1.00 75.12 475 ASN D N 1
ATOM 4185 C CA . ASN E 3 50 ? 126.791 126.649 107.018 1.00 74.99 475 ASN D CA 1
ATOM 4186 C C . ASN E 3 50 ? 125.853 125.866 106.113 1.00 74.64 475 ASN D C 1
ATOM 4187 O O . ASN E 3 50 ? 125.901 124.643 106.045 1.00 78.16 475 ASN D O 1
ATOM 4192 N N . THR E 3 51 ? 125.009 126.596 105.396 1.00 76.57 476 THR D N 1
ATOM 4193 C CA . THR E 3 51 ? 124.001 125.985 104.550 1.00 82.43 476 THR D CA 1
ATOM 4194 C C . THR E 3 51 ? 124.582 125.700 103.168 1.00 87.02 476 THR D C 1
ATOM 4195 O O . THR E 3 51 ? 125.723 126.050 102.857 1.00 87.29 476 THR D O 1
ATOM 4199 N N . SER E 3 52 ? 123.783 125.055 102.326 1.00 89.25 477 SER D N 1
ATOM 4200 C CA . SER E 3 52 ? 124.217 124.707 100.977 1.00 90.35 477 SER D CA 1
ATOM 4201 C C . SER E 3 52 ? 124.016 125.874 100.016 1.00 88.86 477 SER D C 1
ATOM 4202 O O . SER E 3 52 ? 124.942 126.275 99.309 1.00 89.84 477 SER D O 1
ATOM 4205 N N . ILE E 3 63 ? 117.944 122.235 105.477 1.00 91.61 488 ILE D N 1
ATOM 4206 C CA . ILE E 3 63 ? 117.500 120.895 105.124 1.00 95.20 488 ILE D CA 1
ATOM 4207 C C . ILE E 3 63 ? 118.755 120.075 104.855 1.00 95.71 488 ILE D C 1
ATOM 4208 O O . ILE E 3 63 ? 119.081 119.160 105.606 1.00 92.86 488 ILE D O 1
ATOM 4213 N N . SER E 3 64 ? 119.469 120.432 103.791 1.00 95.73 489 SER D N 1
ATOM 4214 C CA . SER E 3 64 ? 120.771 119.852 103.479 1.00 93.81 489 SER D CA 1
ATOM 4215 C C . SER E 3 64 ? 121.846 120.898 103.737 1.00 91.47 489 SER D C 1
ATOM 4216 O O . SER E 3 64 ? 121.806 121.992 103.159 1.00 92.90 489 SER D O 1
ATOM 4219 N N . LEU E 3 65 ? 122.808 120.552 104.591 1.00 84.42 490 LEU D N 1
ATOM 4220 C CA . LEU E 3 65 ? 123.660 121.536 105.228 1.00 78.62 490 LEU D CA 1
ATOM 4221 C C . LEU E 3 65 ? 125.104 121.021 105.201 1.00 77.26 490 LEU D C 1
ATOM 4222 O O . LEU E 3 65 ? 125.348 119.811 105.241 1.00 78.56 490 LEU D O 1
ATOM 4227 N N . THR E 3 66 ? 126.068 121.947 105.171 1.00 76.06 491 THR D N 1
ATOM 4228 C CA . THR E 3 66 ? 127.479 121.661 104.919 1.00 69.48 491 THR D CA 1
ATOM 4229 C C . THR E 3 66 ? 128.324 121.919 106.170 1.00 68.83 491 THR D C 1
ATOM 4230 O O . THR E 3 66 ? 128.120 122.921 106.882 1.00 71.64 491 THR D O 1
ATOM 4234 N N . PHE E 3 67 ? 129.265 120.994 106.426 1.00 68.35 492 PHE D N 1
ATOM 4235 C CA . PHE E 3 67 ? 130.215 120.999 107.540 1.00 62.53 492 PHE D CA 1
ATOM 4236 C C . PHE E 3 67 ? 131.607 121.251 106.959 1.00 63.04 492 PHE D C 1
ATOM 4237 O O . PHE E 3 67 ? 132.150 120.393 106.256 1.00 64.89 492 PHE D O 1
ATOM 4245 N N . SER E 3 68 ? 132.190 122.415 107.249 1.00 61.08 493 SER D N 1
ATOM 4246 C CA . SER E 3 68 ? 133.574 122.669 106.871 1.00 58.14 493 SER D CA 1
ATOM 4247 C C . SER E 3 68 ? 134.471 122.584 108.110 1.00 58.47 493 SER D C 1
ATOM 4248 O O . SER E 3 68 ? 134.035 122.160 109.182 1.00 61.96 493 SER D O 1
ATOM 4251 N N . TYR E 3 69 ? 135.741 122.970 107.971 1.00 58.44 494 TYR D N 1
ATOM 4252 C CA . TYR E 3 69 ? 136.683 122.954 109.084 1.00 59.42 494 TYR D CA 1
ATOM 4253 C C . TYR E 3 69 ? 137.738 124.038 108.911 1.00 64.80 494 TYR D C 1
ATOM 4254 O O . TYR E 3 69 ? 138.018 124.492 107.797 1.00 68.34 494 TYR D O 1
ATOM 4263 N N . PHE E 3 70 ? 138.333 124.415 110.046 1.00 66.45 495 PHE D N 1
ATOM 4264 C CA . PHE E 3 70 ? 139.418 125.398 110.166 1.00 71.08 495 PHE D CA 1
ATOM 4265 C C . PHE E 3 70 ? 139.114 126.745 109.509 1.00 72.48 495 PHE D C 1
ATOM 4266 O O . PHE E 3 70 ? 138.239 127.483 109.962 1.00 70.64 495 PHE D O 1
ATOM 4274 N N . ASN E 3 85 ? 128.108 103.231 121.776 1.00 76.40 510 ASN D N 1
ATOM 4275 C CA . ASN E 3 85 ? 128.951 104.284 121.224 1.00 78.17 510 ASN D CA 1
ATOM 4276 C C . ASN E 3 85 ? 129.378 105.272 122.305 1.00 74.94 510 ASN D C 1
ATOM 4277 O O . ASN E 3 85 ? 129.222 105.010 123.497 1.00 74.92 510 ASN D O 1
ATOM 4282 N N . ASP E 3 86 ? 129.918 106.412 121.877 1.00 72.20 511 ASP D N 1
ATOM 4283 C CA . ASP E 3 86 ? 130.375 107.463 122.777 1.00 67.33 511 ASP D CA 1
ATOM 4284 C C . ASP E 3 86 ? 129.623 108.771 122.545 1.00 65.98 511 ASP D C 1
ATOM 4285 O O . ASP E 3 86 ? 130.159 109.857 122.771 1.00 69.58 511 ASP D O 1
ATOM 4290 N N . CYS E 3 87 ? 128.373 108.674 122.099 1.00 62.05 512 CYS D N 1
ATOM 4291 C CA . CYS E 3 87 ? 127.607 109.840 121.694 1.00 55.44 512 CYS D CA 1
ATOM 4292 C C . CYS E 3 87 ? 126.164 109.714 122.156 1.00 50.47 512 CYS D C 1
ATOM 4293 O O . CYS E 3 87 ? 125.618 108.612 122.253 1.00 54.99 512 CYS D O 1
ATOM 4296 N N . ASP E 3 88 ? 125.553 110.862 122.435 1.00 48.92 513 ASP D N 1
ATOM 4297 C CA . ASP E 3 88 ? 124.136 110.961 122.761 1.00 48.06 513 ASP D CA 1
ATOM 4298 C C . ASP E 3 88 ? 123.505 111.884 121.728 1.00 51.12 513 ASP D C 1
ATOM 4299 O O . ASP E 3 88 ? 123.959 113.018 121.551 1.00 53.38 513 ASP D O 1
ATOM 4304 N N . ALA E 3 89 ? 122.464 111.396 121.047 1.00 46.56 514 ALA D N 1
ATOM 4305 C CA . ALA E 3 89 ? 121.862 112.164 119.960 1.00 45.11 514 ALA D CA 1
ATOM 4306 C C . ALA E 3 89 ? 121.050 113.346 120.475 1.00 45.28 514 ALA D C 1
ATOM 4307 O O . ALA E 3 89 ? 120.957 114.375 119.795 1.00 47.48 514 ALA D O 1
ATOM 4309 N N . GLU E 3 90 ? 120.460 113.221 121.659 1.00 45.40 515 GLU D N 1
ATOM 4310 C CA . GLU E 3 90 ? 119.628 114.275 122.224 1.00 46.77 515 GLU D CA 1
ATOM 4311 C C . GLU E 3 90 ? 120.512 115.350 122.846 1.00 45.73 515 GLU D C 1
ATOM 4312 O O . GLU E 3 90 ? 121.302 115.065 123.753 1.00 47.00 515 GLU D O 1
ATOM 4318 N N . LEU E 3 91 ? 120.381 116.585 122.362 1.00 40.72 516 LEU D N 1
ATOM 4319 C CA . LEU E 3 91 ? 121.201 117.706 122.822 1.00 37.12 516 LEU D CA 1
ATOM 4320 C C . LEU E 3 91 ? 120.286 118.864 123.208 1.00 38.43 516 LEU D C 1
ATOM 4321 O O . LEU E 3 91 ? 119.807 119.609 122.346 1.00 42.71 516 LEU D O 1
ATOM 4326 N N . ARG E 3 92 ? 120.035 119.003 124.506 1.00 36.97 517 ARG D N 1
ATOM 4327 C CA . ARG E 3 92 ? 119.335 120.154 125.056 1.00 34.85 517 ARG D CA 1
ATOM 4328 C C . ARG E 3 92 ? 120.341 121.086 125.727 1.00 34.16 517 ARG D C 1
ATOM 4329 O O . ARG E 3 92 ? 121.229 120.637 126.462 1.00 35.87 517 ARG D O 1
ATOM 4337 N N . ILE E 3 93 ? 120.252 122.376 125.399 1.00 35.45 518 ILE D N 1
ATOM 4338 C CA . ILE E 3 93 ? 121.217 123.378 125.831 1.00 36.77 518 ILE D CA 1
ATOM 4339 C C . ILE E 3 93 ? 120.476 124.588 126.387 1.00 40.16 518 ILE D C 1
ATOM 4340 O O . ILE E 3 93 ? 119.258 124.723 126.255 1.00 44.91 518 ILE D O 1
ATOM 4345 N N . TRP E 3 94 ? 121.250 125.486 126.990 1.00 38.12 519 TRP D N 1
ATOM 4346 C CA . TRP E 3 94 ? 120.779 126.772 127.477 1.00 39.05 519 TRP D CA 1
ATOM 4347 C C . TRP E 3 94 ? 121.497 127.893 126.735 1.00 43.15 519 TRP D C 1
ATOM 4348 O O . TRP E 3 94 ? 122.660 127.755 126.346 1.00 43.52 519 TRP D O 1
ATOM 4359 N N . SER E 3 95 ? 120.780 128.991 126.512 1.00 50.07 520 SER D N 1
ATOM 4360 C CA . SER E 3 95 ? 121.276 130.085 125.684 1.00 55.20 520 SER D CA 1
ATOM 4361 C C . SER E 3 95 ? 120.625 131.390 126.134 1.00 64.05 520 SER D C 1
ATOM 4362 O O . SER E 3 95 ? 119.927 131.440 127.150 1.00 65.31 520 SER D O 1
ATOM 4365 N N . VAL E 3 96 ? 120.866 132.451 125.366 1.00 72.65 521 VAL D N 1
ATOM 4366 C CA . VAL E 3 96 ? 120.541 133.822 125.765 1.00 80.47 521 VAL D CA 1
ATOM 4367 C C . VAL E 3 96 ? 119.571 134.382 124.724 1.00 87.42 521 VAL D C 1
ATOM 4368 O O . VAL E 3 96 ? 120.010 135.053 123.784 1.00 90.91 521 VAL D O 1
ATOM 4372 N N . GLN E 3 97 ? 118.261 134.141 124.921 1.00 89.60 522 GLN D N 1
ATOM 4373 C CA . GLN E 3 97 ? 117.127 134.785 124.215 1.00 98.10 522 GLN D CA 1
ATOM 4374 C C . GLN E 3 97 ? 117.290 134.846 122.689 1.00 106.41 522 GLN D C 1
ATOM 4375 O O . GLN E 3 97 ? 117.631 135.883 122.118 1.00 109.33 522 GLN D O 1
ATOM 4381 N N . GLU E 3 98 ? 117.085 133.672 122.069 1.00 107.97 523 GLU D N 1
ATOM 4382 C CA . GLU E 3 98 ? 117.208 133.379 120.635 1.00 115.73 523 GLU D CA 1
ATOM 4383 C C . GLU E 3 98 ? 116.800 134.476 119.640 1.00 121.88 523 GLU D C 1
ATOM 4384 O O . GLU E 3 98 ? 117.525 134.710 118.668 1.00 121.81 523 GLU D O 1
ATOM 4390 N N . ASP E 3 99 ? 115.673 135.159 119.853 1.00 123.65 524 ASP D N 1
ATOM 4391 C CA . ASP E 3 99 ? 115.309 136.303 119.026 1.00 125.66 524 ASP D CA 1
ATOM 4392 C C . ASP E 3 99 ? 114.475 137.252 119.875 1.00 127.82 524 ASP D C 1
ATOM 4393 O O . ASP E 3 99 ? 114.209 136.983 121.052 1.00 125.51 524 ASP D O 1
ATOM 4398 N N . ASP E 3 100 ? 114.035 138.345 119.243 1.00 130.56 525 ASP D N 1
ATOM 4399 C CA . ASP E 3 100 ? 113.380 139.485 119.891 1.00 129.79 525 ASP D CA 1
ATOM 4400 C C . ASP E 3 100 ? 114.220 139.997 121.062 1.00 127.04 525 ASP D C 1
ATOM 4401 O O . ASP E 3 100 ? 113.820 139.952 122.227 1.00 125.30 525 ASP D O 1
ATOM 4406 N N . LEU E 3 101 ? 115.422 140.470 120.715 1.00 126.37 526 LEU D N 1
ATOM 4407 C CA . LEU E 3 101 ? 116.368 140.977 121.705 1.00 125.18 526 LEU D CA 1
ATOM 4408 C C . LEU E 3 101 ? 115.877 142.253 122.375 1.00 122.08 526 LEU D C 1
ATOM 4409 O O . LEU E 3 101 ? 116.340 142.582 123.473 1.00 121.26 526 LEU D O 1
ATOM 4414 N N . ALA E 3 102 ? 114.956 142.972 121.744 1.00 120.38 527 ALA D N 1
ATOM 4415 C CA . ALA E 3 102 ? 114.453 144.238 122.242 1.00 114.45 527 ALA D CA 1
ATOM 4416 C C . ALA E 3 102 ? 113.025 144.096 122.753 1.00 108.31 527 ALA D C 1
ATOM 4417 O O . ALA E 3 102 ? 112.296 143.164 122.403 1.00 111.74 527 ALA D O 1
ATOM 4419 N N . ALA E 3 103 ? 112.648 145.042 123.602 1.00 96.40 528 ALA D N 1
ATOM 4420 C CA . ALA E 3 103 ? 111.273 145.255 124.028 1.00 85.63 528 ALA D CA 1
ATOM 4421 C C . ALA E 3 103 ? 111.127 146.747 124.298 1.00 79.55 528 ALA D C 1
ATOM 4422 O O . ALA E 3 103 ? 111.931 147.552 123.817 1.00 78.41 528 ALA D O 1
ATOM 4424 N N . GLY E 3 104 ? 110.086 147.126 125.040 1.00 74.75 529 GLY D N 1
ATOM 4425 C CA . GLY E 3 104 ? 109.938 148.523 125.415 1.00 66.18 529 GLY D CA 1
ATOM 4426 C C . GLY E 3 104 ? 111.027 148.991 126.363 1.00 61.37 529 GLY D C 1
ATOM 4427 O O . GLY E 3 104 ? 111.691 150.002 126.115 1.00 61.16 529 GLY D O 1
ATOM 4428 N N . LEU E 3 105 ? 111.225 148.265 127.460 1.00 58.12 530 LEU D N 1
ATOM 4429 C CA . LEU E 3 105 ? 112.208 148.624 128.480 1.00 50.15 530 LEU D CA 1
ATOM 4430 C C . LEU E 3 105 ? 112.929 147.383 129.004 1.00 45.66 530 LEU D C 1
ATOM 4431 O O . LEU E 3 105 ? 113.026 147.164 130.210 1.00 47.24 530 LEU D O 1
ATOM 4436 N N . SER E 3 106 ? 113.415 146.525 128.107 1.00 45.30 531 SER D N 1
ATOM 4437 C CA . SER E 3 106 ? 114.086 145.308 128.554 1.00 41.81 531 SER D CA 1
ATOM 4438 C C . SER E 3 106 ? 115.606 145.373 128.481 1.00 40.22 531 SER D C 1
ATOM 4439 O O . SER E 3 106 ? 116.272 144.609 129.187 1.00 41.02 531 SER D O 1
ATOM 4442 N N . TRP E 3 107 ? 116.172 146.256 127.657 1.00 37.73 532 TRP D N 1
ATOM 4443 C CA . TRP E 3 107 ? 117.623 146.348 127.548 1.00 33.57 532 TRP D CA 1
ATOM 4444 C C . TRP E 3 107 ? 118.260 147.064 128.732 1.00 35.32 532 TRP D C 1
ATOM 4445 O O . TRP E 3 107 ? 119.472 146.931 128.939 1.00 35.15 532 TRP D O 1
ATOM 4456 N N . ILE E 3 108 ? 117.483 147.826 129.492 1.00 35.53 533 ILE D N 1
ATOM 4457 C CA . ILE E 3 108 ? 117.955 148.399 130.760 1.00 30.20 533 ILE D CA 1
ATOM 4458 C C . ILE E 3 108 ? 118.195 147.266 131.757 1.00 35.21 533 ILE D C 1
ATOM 4459 O O . ILE E 3 108 ? 117.436 146.278 131.760 1.00 39.82 533 ILE D O 1
ATOM 4464 N N . PRO E 3 109 ? 119.270 147.298 132.553 1.00 32.43 534 PRO D N 1
ATOM 4465 C CA . PRO E 3 109 ? 119.465 146.235 133.551 1.00 32.19 534 PRO D CA 1
ATOM 4466 C C . PRO E 3 109 ? 118.600 146.362 134.794 1.00 32.77 534 PRO D C 1
ATOM 4467 O O . PRO E 3 109 ? 118.547 145.405 135.578 1.00 36.46 534 PRO D O 1
ATOM 4471 N N . PHE E 3 110 ? 117.925 147.494 135.012 1.00 31.87 535 PHE D N 1
ATOM 4472 C CA . PHE E 3 110 ? 117.010 147.575 136.147 1.00 31.42 535 PHE D CA 1
ATOM 4473 C C . PHE E 3 110 ? 115.733 146.788 135.878 1.00 33.59 535 PHE D C 1
ATOM 4474 O O . PHE E 3 110 ? 115.230 146.089 136.765 1.00 36.58 535 PHE D O 1
ATOM 4482 N N . PHE E 3 111 ? 115.189 146.889 134.667 1.00 33.48 536 PHE D N 1
ATOM 4483 C CA . PHE E 3 111 ? 114.046 146.080 134.267 1.00 37.33 536 PHE D CA 1
ATOM 4484 C C . PHE E 3 111 ? 114.479 144.846 133.484 1.00 39.14 536 PHE D C 1
ATOM 4485 O O . PHE E 3 111 ? 113.721 144.337 132.651 1.00 41.79 536 PHE D O 1
ATOM 4493 N N . GLY E 3 112 ? 115.690 144.357 133.738 1.00 40.04 537 GLY D N 1
ATOM 4494 C CA . GLY E 3 112 ? 116.244 143.254 132.993 1.00 42.10 537 GLY D CA 1
ATOM 4495 C C . GLY E 3 112 ? 115.801 141.908 133.526 1.00 47.12 537 GLY D C 1
ATOM 4496 O O . GLY E 3 112 ? 114.949 141.815 134.416 1.00 46.86 537 GLY D O 1
ATOM 4497 N N . PRO E 3 113 ? 116.364 140.830 132.969 1.00 49.65 538 PRO D N 1
ATOM 4498 C CA . PRO E 3 113 ? 115.948 139.488 133.410 1.00 52.80 538 PRO D CA 1
ATOM 4499 C C . PRO E 3 113 ? 116.431 139.131 134.803 1.00 55.82 538 PRO D C 1
ATOM 4500 O O . PRO E 3 113 ? 115.659 138.583 135.600 1.00 61.15 538 PRO D O 1
ATOM 4504 N N . GLY E 3 114 ? 117.681 139.428 135.123 1.00 55.33 539 GLY D N 1
ATOM 4505 C CA . GLY E 3 114 ? 118.283 139.022 136.376 1.00 61.42 539 GLY D CA 1
ATOM 4506 C C . GLY E 3 114 ? 119.345 137.954 136.171 1.00 67.48 539 GLY D C 1
ATOM 4507 O O . GLY E 3 114 ? 119.572 137.450 135.071 1.00 68.91 539 GLY D O 1
ATOM 4508 N N . ILE E 3 115 ? 120.006 137.613 137.280 1.00 68.70 540 ILE D N 1
ATOM 4509 C CA . ILE E 3 115 ? 121.101 136.650 137.224 1.00 70.81 540 ILE D CA 1
ATOM 4510 C C . ILE E 3 115 ? 120.586 135.209 137.231 1.00 70.72 540 ILE D C 1
ATOM 4511 O O . ILE E 3 115 ? 121.290 134.300 136.772 1.00 70.99 540 ILE D O 1
ATOM 4516 N N . GLU E 3 116 ? 119.355 134.976 137.690 1.00 72.26 541 GLU D N 1
ATOM 4517 C CA . GLU E 3 116 ? 118.827 133.622 137.786 1.00 70.65 541 GLU D CA 1
ATOM 4518 C C . GLU E 3 116 ? 117.853 133.262 136.671 1.00 69.25 541 GLU D C 1
ATOM 4519 O O . GLU E 3 116 ? 117.548 132.076 136.503 1.00 73.17 541 GLU D O 1
ATOM 4525 N N . GLY E 3 117 ? 117.361 134.238 135.911 1.00 66.93 542 GLY D N 1
ATOM 4526 C CA . GLY E 3 117 ? 116.346 133.958 134.913 1.00 65.56 542 GLY D CA 1
ATOM 4527 C C . GLY E 3 117 ? 116.606 134.518 133.529 1.00 60.29 542 GLY D C 1
ATOM 4528 O O . GLY E 3 117 ? 115.667 134.935 132.846 1.00 55.66 542 GLY D O 1
ATOM 4529 N N . LEU E 3 118 ? 117.866 134.532 133.094 1.00 59.68 543 LEU D N 1
ATOM 4530 C CA . LEU E 3 118 ? 118.228 135.078 131.791 1.00 59.29 543 LEU D CA 1
ATOM 4531 C C . LEU E 3 118 ? 118.529 133.992 130.763 1.00 61.13 543 LEU D C 1
ATOM 4532 O O . LEU E 3 118 ? 119.061 134.299 129.690 1.00 64.44 543 LEU D O 1
ATOM 4537 N N . TYR E 3 119 ? 118.185 132.739 131.051 1.00 58.55 544 TYR D N 1
ATOM 4538 C CA . TYR E 3 119 ? 118.558 131.608 130.213 1.00 53.38 544 TYR D CA 1
ATOM 4539 C C . TYR E 3 119 ? 117.315 130.976 129.604 1.00 54.94 544 TYR D C 1
ATOM 4540 O O . TYR E 3 119 ? 116.327 130.738 130.307 1.00 59.75 544 TYR D O 1
ATOM 4549 N N . THR E 3 120 ? 117.369 130.709 128.303 1.00 53.88 545 THR D N 1
ATOM 4550 C CA . THR E 3 120 ? 116.329 129.984 127.589 1.00 54.27 545 THR D CA 1
ATOM 4551 C C . THR E 3 120 ? 116.835 128.598 127.210 1.00 50.90 545 THR D C 1
ATOM 4552 O O . THR E 3 120 ? 118.040 128.357 127.124 1.00 52.52 545 THR D O 1
ATOM 4556 N N . ALA E 3 121 ? 115.897 127.685 126.975 1.00 47.37 546 ALA D N 1
ATOM 4557 C CA . ALA E 3 121 ? 116.210 126.287 126.707 1.00 43.75 546 ALA D CA 1
ATOM 4558 C C . ALA E 3 121 ? 115.952 125.964 125.242 1.00 43.99 546 ALA D C 1
ATOM 4559 O O . ALA E 3 121 ? 114.909 126.336 124.692 1.00 48.94 546 ALA D O 1
ATOM 4561 N N . GLY E 3 122 ? 116.905 125.267 124.614 1.00 39.65 547 GLY D N 1
ATOM 4562 C CA . GLY E 3 122 ? 116.760 124.861 123.233 1.00 38.96 547 GLY D CA 1
ATOM 4563 C C . GLY E 3 122 ? 117.209 123.426 123.043 1.00 37.05 547 GLY D C 1
ATOM 4564 O O . GLY E 3 122 ? 117.804 122.819 123.934 1.00 40.83 547 GLY D O 1
ATOM 4565 N N . LEU E 3 123 ? 116.923 122.894 121.855 1.00 30.84 548 LEU D N 1
ATOM 4566 C CA . LEU E 3 123 ? 117.204 121.496 121.531 1.00 31.15 548 LEU D CA 1
ATOM 4567 C C . LEU E 3 123 ? 117.783 121.437 120.119 1.00 37.86 548 LEU D C 1
ATOM 4568 O O . LEU E 3 123 ? 117.049 121.565 119.135 1.00 42.33 548 LEU D O 1
ATOM 4573 N N . ILE E 3 124 ? 119.091 121.220 120.020 1.00 38.17 549 ILE D N 1
ATOM 4574 C CA . ILE E 3 124 ? 119.731 121.069 118.717 1.00 37.41 549 ILE D CA 1
ATOM 4575 C C . ILE E 3 124 ? 119.457 119.665 118.197 1.00 41.17 549 ILE D C 1
ATOM 4576 O O . ILE E 3 124 ? 119.746 118.671 118.876 1.00 40.21 549 ILE D O 1
ATOM 4581 N N . LYS E 3 125 ? 118.899 119.580 116.993 1.00 46.73 550 LYS D N 1
ATOM 4582 C CA . LYS E 3 125 ? 118.524 118.307 116.394 1.00 50.23 550 LYS D CA 1
ATOM 4583 C C . LYS E 3 125 ? 119.694 117.692 115.641 1.00 50.21 550 LYS D C 1
ATOM 4584 O O . LYS E 3 125 ? 120.481 118.398 115.002 1.00 49.84 550 LYS D O 1
ATOM 4590 N N . ASN E 3 126 ? 119.804 116.366 115.725 1.00 50.70 551 ASN D N 1
ATOM 4591 C CA . ASN E 3 126 ? 120.874 115.622 115.058 1.00 49.40 551 ASN D CA 1
ATOM 4592 C C . ASN E 3 126 ? 120.462 115.384 113.607 1.00 55.03 551 ASN D C 1
ATOM 4593 O O . ASN E 3 126 ? 119.981 114.314 113.222 1.00 56.75 551 ASN D O 1
ATOM 4598 N N . GLN E 3 127 ? 120.656 116.419 112.788 1.00 57.18 552 GLN D N 1
ATOM 4599 C CA . GLN E 3 127 ? 120.214 116.377 111.398 1.00 60.70 552 GLN D CA 1
ATOM 4600 C C . GLN E 3 127 ? 121.134 115.506 110.548 1.00 60.65 552 GLN D C 1
ATOM 4601 O O . GLN E 3 127 ? 120.708 114.491 109.983 1.00 63.29 552 GLN D O 1
ATOM 4607 N N . ASN E 3 128 ? 122.404 115.888 110.452 1.00 55.40 553 ASN D N 1
ATOM 4608 C CA . ASN E 3 128 ? 123.373 115.161 109.644 1.00 56.79 553 ASN D CA 1
ATOM 4609 C C . ASN E 3 128 ? 124.531 114.693 110.513 1.00 55.61 553 ASN D C 1
ATOM 4610 O O . ASN E 3 128 ? 125.697 114.906 110.158 1.00 57.22 553 ASN D O 1
ATOM 4615 N N . ASN E 3 129 ? 124.197 114.075 111.654 1.00 51.31 554 ASN D N 1
ATOM 4616 C CA . ASN E 3 129 ? 125.137 113.699 112.719 1.00 44.59 554 ASN D CA 1
ATOM 4617 C C . ASN E 3 129 ? 125.905 114.922 113.226 1.00 43.48 554 ASN D C 1
ATOM 4618 O O . ASN E 3 129 ? 127.132 114.919 113.334 1.00 48.96 554 ASN D O 1
ATOM 4623 N N . LEU E 3 130 ? 125.158 115.991 113.523 1.00 42.05 555 LEU D N 1
ATOM 4624 C CA . LEU E 3 130 ? 125.769 117.199 114.075 1.00 41.27 555 LEU D CA 1
ATOM 4625 C C . LEU E 3 130 ? 126.218 117.010 115.516 1.00 44.31 555 LEU D C 1
ATOM 4626 O O . LEU E 3 130 ? 127.335 117.402 115.875 1.00 48.65 555 LEU D O 1
ATOM 4631 N N . VAL E 3 131 ? 125.361 116.422 116.354 1.00 43.63 556 VAL D N 1
ATOM 4632 C CA . VAL E 3 131 ? 125.614 116.385 117.792 1.00 39.77 556 VAL D CA 1
ATOM 4633 C C . VAL E 3 131 ? 126.825 115.513 118.108 1.00 41.65 556 VAL D C 1
ATOM 4634 O O . VAL E 3 131 ? 127.694 115.904 118.897 1.00 44.38 556 VAL D O 1
ATOM 4638 N N . CYS E 3 132 ? 126.928 114.356 117.444 1.00 40.72 557 CYS D N 1
ATOM 4639 C CA . CYS E 3 132 ? 128.047 113.440 117.650 1.00 43.92 557 CYS D CA 1
ATOM 4640 C C . CYS E 3 132 ? 129.372 114.072 117.241 1.00 44.69 557 CYS D C 1
ATOM 4641 O O . CYS E 3 132 ? 130.376 113.964 117.959 1.00 49.17 557 CYS D O 1
ATOM 4644 N N . ARG E 3 133 ? 129.382 114.766 116.108 1.00 41.52 558 ARG D N 1
ATOM 4645 C CA . ARG E 3 133 ? 130.621 115.340 115.608 1.00 42.44 558 ARG D CA 1
ATOM 4646 C C . ARG E 3 133 ? 131.011 116.596 116.383 1.00 40.32 558 ARG D C 1
ATOM 4647 O O . ARG E 3 133 ? 132.206 116.861 116.559 1.00 43.84 558 ARG D O 1
ATOM 4655 N N . LEU E 3 134 ? 130.028 117.340 116.906 1.00 39.48 559 LEU D N 1
ATOM 4656 C CA . LEU E 3 134 ? 130.330 118.423 117.841 1.00 39.12 559 LEU D CA 1
ATOM 4657 C C . LEU E 3 134 ? 130.915 117.892 119.145 1.00 39.72 559 LEU D C 1
ATOM 4658 O O . LEU E 3 134 ? 131.814 118.514 119.723 1.00 42.08 559 LEU D O 1
ATOM 4663 N N . ARG E 3 135 ? 130.409 116.749 119.630 1.00 37.62 560 ARG D N 1
ATOM 4664 C CA . ARG E 3 135 ? 130.975 116.130 120.830 1.00 35.80 560 ARG D CA 1
ATOM 4665 C C . ARG E 3 135 ? 132.412 115.673 120.594 1.00 38.84 560 ARG D C 1
ATOM 4666 O O . ARG E 3 135 ? 133.277 115.851 121.463 1.00 42.75 560 ARG D O 1
ATOM 4674 N N . ARG E 3 136 ? 132.682 115.091 119.418 1.00 38.42 561 ARG D N 1
ATOM 4675 C CA . ARG E 3 136 ? 134.046 114.688 119.069 1.00 36.64 561 ARG D CA 1
ATOM 4676 C C . ARG E 3 136 ? 134.979 115.891 118.972 1.00 36.80 561 ARG D C 1
ATOM 4677 O O . ARG E 3 136 ? 136.117 115.850 119.466 1.00 40.97 561 ARG D O 1
ATOM 4685 N N . LEU E 3 137 ? 134.504 116.975 118.345 1.00 36.11 562 LEU D N 1
ATOM 4686 C CA . LEU E 3 137 ? 135.290 118.199 118.221 1.00 36.26 562 LEU D CA 1
ATOM 4687 C C . LEU E 3 137 ? 135.582 118.820 119.581 1.00 37.28 562 LEU D C 1
ATOM 4688 O O . LEU E 3 137 ? 136.696 119.304 119.826 1.00 41.00 562 LEU D O 1
ATOM 4693 N N . ALA E 3 138 ? 134.589 118.811 120.476 1.00 36.73 563 ALA D N 1
ATOM 4694 C CA . ALA E 3 138 ? 134.795 119.306 121.831 1.00 36.85 563 ALA D CA 1
ATOM 4695 C C . ALA E 3 138 ? 135.798 118.449 122.587 1.00 37.30 563 ALA D C 1
ATOM 4696 O O . ALA E 3 138 ? 136.632 118.974 123.332 1.00 37.73 563 ALA D O 1
ATOM 4698 N N . ASN E 3 139 ? 135.755 117.129 122.383 1.00 37.97 564 ASN D N 1
ATOM 4699 C CA . ASN E 3 139 ? 136.680 116.263 123.102 1.00 37.39 564 ASN D CA 1
ATOM 4700 C C . ASN E 3 139 ? 138.103 116.369 122.563 1.00 40.14 564 ASN D C 1
ATOM 4701 O O . ASN E 3 139 ? 139.050 116.069 123.297 1.00 43.55 564 ASN D O 1
ATOM 4706 N N . GLN E 3 140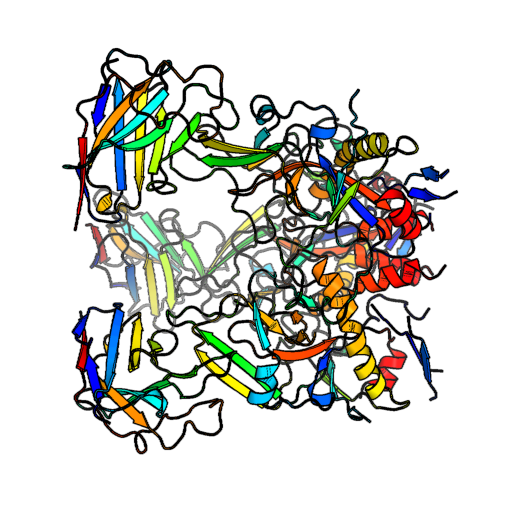 ? 138.283 116.788 121.306 1.00 41.12 565 GLN D N 1
ATOM 4707 C CA . GLN E 3 140 ? 139.631 116.949 120.763 1.00 37.29 565 GLN D CA 1
ATOM 4708 C C . GLN E 3 140 ? 140.142 118.390 120.789 1.00 37.91 565 GLN D C 1
ATOM 4709 O O . GLN E 3 140 ? 141.306 118.620 120.449 1.00 40.98 565 GLN D O 1
ATOM 4715 N N . THR E 3 141 ? 139.310 119.363 121.175 1.00 38.75 566 THR D N 1
ATOM 4716 C CA . THR E 3 141 ? 139.755 120.756 121.258 1.00 38.37 566 THR D CA 1
ATOM 4717 C C . THR E 3 141 ? 140.690 121.000 122.452 1.00 41.79 566 THR D C 1
ATOM 4718 O O . THR E 3 141 ? 141.551 121.897 122.394 1.00 44.89 566 THR D O 1
ATOM 4722 N N . ALA E 3 142 ? 140.582 120.174 123.503 1.00 40.47 567 ALA D N 1
ATOM 4723 C CA . ALA E 3 142 ? 141.289 120.414 124.762 1.00 39.13 567 ALA D CA 1
ATOM 4724 C C . ALA E 3 142 ? 142.805 120.320 124.620 1.00 40.55 567 ALA D C 1
ATOM 4725 O O . ALA E 3 142 ? 143.528 120.982 125.376 1.00 45.12 567 ALA D O 1
ATOM 4727 N N . LYS E 3 143 ? 143.288 119.523 123.655 1.00 39.74 568 LYS D N 1
ATOM 4728 C CA . LYS E 3 143 ? 144.716 119.451 123.335 1.00 38.75 568 LYS D CA 1
ATOM 4729 C C . LYS E 3 143 ? 145.292 120.818 122.985 1.00 40.17 568 LYS D C 1
ATOM 4730 O O . LYS E 3 143 ? 146.316 121.230 123.539 1.00 41.12 568 LYS D O 1
ATOM 4736 N N . SER E 3 144 ? 144.638 121.543 122.079 1.00 40.43 569 SER D N 1
ATOM 4737 C CA . SER E 3 144 ? 145.112 122.878 121.741 1.00 38.63 569 SER D CA 1
ATOM 4738 C C . SER E 3 144 ? 144.799 123.880 122.846 1.00 41.31 569 SER D C 1
ATOM 4739 O O . SER E 3 144 ? 145.591 124.798 123.095 1.00 43.88 569 SER D O 1
ATOM 4742 N N . LEU E 3 145 ? 143.662 123.705 123.532 1.00 42.18 570 LEU D N 1
ATOM 4743 C CA . LEU E 3 145 ? 143.212 124.732 124.471 1.00 43.02 570 LEU D CA 1
ATOM 4744 C C . LEU E 3 145 ? 144.070 124.777 125.736 1.00 45.03 570 LEU D C 1
ATOM 4745 O O . LEU E 3 145 ? 144.399 125.868 126.221 1.00 48.23 570 LEU D O 1
ATOM 4750 N N . GLU E 3 146 ? 144.460 123.616 126.279 1.00 45.23 571 GLU D N 1
ATOM 4751 C CA . GLU E 3 146 ? 145.292 123.623 127.483 1.00 45.57 571 GLU D CA 1
ATOM 4752 C C . GLU E 3 146 ? 146.705 124.117 127.187 1.00 45.93 571 GLU D C 1
ATOM 4753 O O . GLU E 3 146 ? 147.311 124.810 128.015 1.00 47.85 571 GLU D O 1
ATOM 4759 N N . LEU E 3 147 ? 147.236 123.795 126.005 1.00 43.29 572 LEU D N 1
ATOM 4760 C CA . LEU E 3 147 ? 148.543 124.318 125.619 1.00 40.77 572 LEU D CA 1
ATOM 4761 C C . LEU E 3 147 ? 148.496 125.815 125.344 1.00 43.62 572 LEU D C 1
ATOM 4762 O O . LEU E 3 147 ? 149.502 126.508 125.531 1.00 45.09 572 LEU D O 1
ATOM 4767 N N . LEU E 3 148 ? 147.349 126.331 124.895 1.00 44.65 573 LEU D N 1
ATOM 4768 C CA . LEU E 3 148 ? 147.214 127.776 124.748 1.00 43.07 573 LEU D CA 1
ATOM 4769 C C . LEU E 3 148 ? 147.105 128.455 126.111 1.00 44.48 573 LEU D C 1
ATOM 4770 O O . LEU E 3 148 ? 147.660 129.542 126.315 1.00 47.85 573 LEU D O 1
ATOM 4775 N N . LEU E 3 149 ? 146.404 127.827 127.060 1.00 45.97 574 LEU D N 1
ATOM 4776 C CA . LEU E 3 149 ? 146.263 128.413 128.391 1.00 46.58 574 LEU D CA 1
ATOM 4777 C C . LEU E 3 149 ? 147.532 128.297 129.229 1.00 47.97 574 LEU D C 1
ATOM 4778 O O . LEU E 3 149 ? 147.685 129.051 130.197 1.00 51.69 574 LEU D O 1
ATOM 4783 N N . ARG E 3 150 ? 148.428 127.362 128.898 1.00 46.93 575 ARG D N 1
ATOM 4784 C CA . ARG E 3 150 ? 149.664 127.212 129.663 1.00 47.99 575 ARG D CA 1
ATOM 4785 C C . ARG E 3 150 ? 150.614 128.392 129.458 1.00 53.76 575 ARG D C 1
ATOM 4786 O O . ARG E 3 150 ? 151.293 128.808 130.407 1.00 55.15 575 ARG D O 1
ATOM 4794 N N . VAL E 3 151 ? 150.640 128.965 128.249 1.00 56.91 576 VAL D N 1
ATOM 4795 C CA . VAL E 3 151 ? 151.610 130.007 127.911 1.00 53.57 576 VAL D CA 1
ATOM 4796 C C . VAL E 3 151 ? 151.321 131.300 128.672 1.00 59.68 576 VAL D C 1
ATOM 4797 O O . VAL E 3 151 ? 152.237 131.931 129.215 1.00 65.20 576 VAL D O 1
ATOM 4801 N N . THR E 3 152 ? 150.054 131.704 128.740 1.00 60.28 577 THR D N 1
ATOM 4802 C CA . THR E 3 152 ? 149.693 132.941 129.421 1.00 64.65 577 THR D CA 1
ATOM 4803 C C . THR E 3 152 ? 149.827 132.791 130.937 1.00 69.35 577 THR D C 1
ATOM 4804 O O . THR E 3 152 ? 149.779 131.689 131.492 1.00 67.94 577 THR D O 1
ATOM 4808 N N . THR E 3 153 ? 150.026 133.927 131.606 1.00 78.01 578 THR D N 1
ATOM 4809 C CA . THR E 3 153 ? 150.263 133.956 133.043 1.00 85.41 578 THR D CA 1
ATOM 4810 C C . THR E 3 153 ? 149.141 134.623 133.826 1.00 92.51 578 THR D C 1
ATOM 4811 O O . THR E 3 153 ? 149.192 134.636 135.061 1.00 95.80 578 THR D O 1
ATOM 4815 N N . GLU E 3 154 ? 148.136 135.176 133.154 1.00 91.41 579 GLU D N 1
ATOM 4816 C CA . GLU E 3 154 ? 147.024 135.809 133.847 1.00 99.20 579 GLU D CA 1
ATOM 4817 C C . GLU E 3 154 ? 146.026 134.761 134.322 1.00 100.71 579 GLU D C 1
ATOM 4818 O O . GLU E 3 154 ? 145.718 133.804 133.606 1.00 99.52 579 GLU D O 1
ATOM 4824 N N . GLU E 3 155 ? 145.520 134.948 135.541 1.00 101.97 580 GLU D N 1
ATOM 4825 C CA . GLU E 3 155 ? 144.646 133.973 136.182 1.00 103.20 580 GLU D CA 1
ATOM 4826 C C . GLU E 3 155 ? 143.181 134.396 136.197 1.00 103.08 580 GLU D C 1
ATOM 4827 O O . GLU E 3 155 ? 142.367 133.737 136.851 1.00 103.35 580 GLU D O 1
ATOM 4833 N N . ARG E 3 156 ? 142.822 135.472 135.500 1.00 101.88 581 ARG D N 1
ATOM 4834 C CA . ARG E 3 156 ? 141.425 135.861 135.385 1.00 98.21 581 ARG D CA 1
ATOM 4835 C C . ARG E 3 156 ? 140.817 135.186 134.153 1.00 94.91 581 ARG D C 1
ATOM 4836 O O . ARG E 3 156 ? 141.459 134.370 133.487 1.00 95.04 581 ARG D O 1
ATOM 4844 N N . THR E 3 157 ? 139.548 135.495 133.874 1.00 93.13 582 THR D N 1
ATOM 4845 C CA . THR E 3 157 ? 138.879 134.957 132.695 1.00 88.60 582 THR D CA 1
ATOM 4846 C C . THR E 3 157 ? 139.529 135.477 131.418 1.00 86.64 582 THR D C 1
ATOM 4847 O O . THR E 3 157 ? 139.892 136.652 131.315 1.00 89.85 582 THR D O 1
ATOM 4851 N N . PHE E 3 158 ? 139.673 134.586 130.440 1.00 80.75 583 PHE D N 1
ATOM 4852 C CA . PHE E 3 158 ? 140.452 134.839 129.233 1.00 76.56 583 PHE D CA 1
ATOM 4853 C C . PHE E 3 158 ? 139.534 134.701 128.024 1.00 75.32 583 PHE D C 1
ATOM 4854 O O . PHE E 3 158 ? 139.066 133.599 127.719 1.00 76.32 583 PHE D O 1
ATOM 4862 N N . SER E 3 159 ? 139.276 135.816 127.345 1.00 74.55 584 SER D N 1
ATOM 4863 C CA . SER E 3 159 ? 138.438 135.798 126.154 1.00 68.01 584 SER D CA 1
ATOM 4864 C C . SER E 3 159 ? 139.183 135.156 124.989 1.00 63.77 584 SER D C 1
ATOM 4865 O O . SER E 3 159 ? 140.415 135.174 124.924 1.00 67.10 584 SER D O 1
ATOM 4868 N N . LEU E 3 160 ? 138.420 134.584 124.057 1.00 56.56 585 LEU D N 1
ATOM 4869 C CA . LEU E 3 160 ? 139.000 133.780 122.988 1.00 51.37 585 LEU D CA 1
ATOM 4870 C C . LEU E 3 160 ? 138.457 134.087 121.594 1.00 46.62 585 LEU D C 1
ATOM 4871 O O . LEU E 3 160 ? 139.146 133.782 120.612 1.00 47.14 585 LEU D O 1
ATOM 4876 N N . ILE E 3 161 ? 137.297 134.742 121.471 1.00 43.71 586 ILE D N 1
ATOM 4877 C CA . ILE E 3 161 ? 136.667 134.931 120.163 1.00 41.93 586 ILE D CA 1
ATOM 4878 C C . ILE E 3 161 ? 137.444 135.922 119.296 1.00 41.61 586 ILE D C 1
ATOM 4879 O O . ILE E 3 161 ? 137.415 135.829 118.058 1.00 43.89 586 ILE D O 1
ATOM 4884 N N . ASN E 3 162 ? 138.159 136.864 119.921 1.00 40.39 587 ASN D N 1
ATOM 4885 C CA . ASN E 3 162 ? 138.999 137.793 119.171 1.00 37.64 587 ASN D CA 1
ATOM 4886 C C . ASN E 3 162 ? 140.160 137.069 118.503 1.00 38.25 587 ASN D C 1
ATOM 4887 O O . ASN E 3 162 ? 140.507 137.373 117.356 1.00 41.42 587 ASN D O 1
ATOM 4892 N N . ARG E 3 163 ? 140.755 136.096 119.203 1.00 38.49 588 ARG D N 1
ATOM 4893 C CA . ARG E 3 163 ? 141.839 135.303 118.628 1.00 37.67 588 ARG D CA 1
ATOM 4894 C C . ARG E 3 163 ? 141.354 134.469 117.448 1.00 37.41 588 ARG D C 1
ATOM 4895 O O . ARG E 3 163 ? 142.059 134.343 116.442 1.00 37.72 588 ARG D O 1
ATOM 4903 N N . ILE E 3 164 ? 140.140 133.917 117.545 1.00 36.00 589 ILE D N 1
ATOM 4904 C CA . ILE E 3 164 ? 139.567 133.138 116.449 1.00 33.84 589 ILE D CA 1
ATOM 4905 C C . ILE E 3 164 ? 139.283 134.025 115.239 1.00 35.19 589 ILE D C 1
ATOM 4906 O O . ILE E 3 164 ? 139.545 133.634 114.093 1.00 37.57 589 ILE D O 1
ATOM 4911 N N . ALA E 3 165 ? 138.757 135.235 115.473 1.00 33.53 590 ALA D N 1
ATOM 4912 C CA . ALA E 3 165 ? 138.487 136.157 114.370 1.00 28.92 590 ALA D CA 1
ATOM 4913 C C . ALA E 3 165 ? 139.773 136.621 113.686 1.00 31.82 590 ALA D C 1
ATOM 4914 O O . ALA E 3 165 ? 139.837 136.684 112.450 1.00 35.43 590 ALA D O 1
ATOM 4916 N N . ILE E 3 166 ? 140.807 136.937 114.473 1.00 29.71 591 ILE D N 1
ATOM 4917 C CA . ILE E 3 166 ? 142.093 137.338 113.905 1.00 28.89 591 ILE D CA 1
ATOM 4918 C C . ILE E 3 166 ? 142.758 136.170 113.176 1.00 31.84 591 ILE D C 1
ATOM 4919 O O . ILE E 3 166 ? 143.390 136.360 112.130 1.00 34.36 591 ILE D O 1
ATOM 4924 N N . ASP E 3 167 ? 142.588 134.942 113.684 1.00 32.86 592 ASP D N 1
ATOM 4925 C CA . ASP E 3 167 ? 143.094 133.762 112.985 1.00 32.28 592 ASP D CA 1
ATOM 4926 C C . ASP E 3 167 ? 142.393 133.558 111.648 1.00 33.34 592 ASP D C 1
ATOM 4927 O O . ASP E 3 167 ? 143.036 133.202 110.655 1.00 33.81 592 ASP D O 1
ATOM 4932 N N . PHE E 3 168 ? 141.076 133.788 111.605 1.00 32.48 593 PHE D N 1
ATOM 4933 C CA . PHE E 3 168 ? 140.330 133.680 110.353 1.00 32.24 593 PHE D CA 1
ATOM 4934 C C . PHE E 3 168 ? 140.780 134.735 109.344 1.00 34.34 593 PHE D C 1
ATOM 4935 O O . PHE E 3 168 ? 140.964 134.428 108.156 1.00 38.17 593 PHE D O 1
ATOM 4943 N N . LEU E 3 169 ? 140.986 135.974 109.811 1.00 32.04 594 LEU D N 1
ATOM 4944 C CA . LEU E 3 169 ? 141.477 137.045 108.941 1.00 31.63 594 LEU D CA 1
ATOM 4945 C C . LEU E 3 169 ? 142.887 136.767 108.431 1.00 33.94 594 LEU D C 1
ATOM 4946 O O . LEU E 3 169 ? 143.198 137.046 107.267 1.00 40.60 594 LEU D O 1
ATOM 4951 N N . LEU E 3 170 ? 143.758 136.235 109.291 1.00 33.68 595 LEU D N 1
ATOM 4952 C CA . LEU E 3 170 ? 145.130 135.945 108.887 1.00 31.47 595 LEU D CA 1
ATOM 4953 C C . LEU E 3 170 ? 145.195 134.768 107.922 1.00 35.94 595 LEU D C 1
ATOM 4954 O O . LEU E 3 170 ? 145.983 134.785 106.969 1.00 37.69 595 LEU D O 1
ATOM 4959 N N . THR E 3 171 ? 144.380 133.735 108.149 1.00 36.96 596 THR D N 1
ATOM 4960 C CA . THR E 3 171 ? 144.440 132.551 107.301 1.00 35.49 596 THR D CA 1
ATOM 4961 C C . THR E 3 171 ? 143.758 132.748 105.954 1.00 38.28 596 THR D C 1
ATOM 4962 O O . THR E 3 171 ? 144.224 132.185 104.957 1.00 42.63 596 THR D O 1
ATOM 4966 N N . ARG E 3 172 ? 142.661 133.514 105.887 1.00 40.81 597 ARG D N 1
ATOM 4967 C CA . ARG E 3 172 ? 141.970 133.603 104.603 1.00 44.74 597 ARG D CA 1
ATOM 4968 C C . ARG E 3 172 ? 142.709 134.538 103.646 1.00 48.61 597 ARG D C 1
ATOM 4969 O O . ARG E 3 172 ? 142.692 134.308 102.431 1.00 55.61 597 ARG D O 1
ATOM 4977 N N . TRP E 3 173 ? 143.374 135.569 104.159 1.00 46.42 598 TRP D N 1
ATOM 4978 C CA . TRP E 3 173 ? 144.295 136.347 103.332 1.00 48.39 598 TRP D CA 1
ATOM 4979 C C . TRP E 3 173 ? 145.618 135.609 103.166 1.00 50.87 598 TRP D C 1
ATOM 4980 O O . TRP E 3 173 ? 146.620 135.967 103.786 1.00 55.11 598 TRP D O 1
ATOM 4991 N N . GLY F 2 41 ? 157.359 140.781 105.252 1.00 89.97 39 GLY E N 1
ATOM 4992 C CA . GLY F 2 41 ? 156.875 139.576 104.604 1.00 89.99 39 GLY E CA 1
ATOM 4993 C C . GLY F 2 41 ? 155.398 139.323 104.833 1.00 86.16 39 GLY E C 1
ATOM 4994 O O . GLY F 2 41 ? 154.559 140.169 104.528 1.00 82.93 39 GLY E O 1
ATOM 4995 N N . THR F 2 42 ? 155.081 138.151 105.377 1.00 82.89 40 THR E N 1
ATOM 4996 C CA . THR F 2 42 ? 153.708 137.764 105.659 1.00 79.42 40 THR E CA 1
ATOM 4997 C C . THR F 2 42 ? 153.616 137.213 107.075 1.00 76.53 40 THR E C 1
ATOM 4998 O O . THR F 2 42 ? 154.620 136.844 107.691 1.00 74.90 40 THR E O 1
ATOM 5002 N N . LEU F 2 43 ? 152.391 137.180 107.595 1.00 73.61 41 LEU E N 1
ATOM 5003 C CA . LEU F 2 43 ? 152.126 136.715 108.948 1.00 64.08 41 LEU E CA 1
ATOM 5004 C C . LEU F 2 43 ? 150.922 135.786 108.885 1.00 65.56 41 LEU E C 1
ATOM 5005 O O . LEU F 2 43 ? 149.850 136.189 108.421 1.00 68.22 41 LEU E O 1
ATOM 5010 N N . GLN F 2 44 ? 151.093 134.549 109.352 1.00 64.84 42 GLN E N 1
ATOM 5011 C CA . GLN F 2 44 ? 150.102 133.496 109.151 1.00 64.31 42 GLN E CA 1
ATOM 5012 C C . GLN F 2 44 ? 149.247 133.215 110.377 1.00 62.77 42 GLN E C 1
ATOM 5013 O O . GLN F 2 44 ? 148.026 133.090 110.256 1.00 64.70 42 GLN E O 1
ATOM 5019 N N . LYS F 2 45 ? 149.850 133.089 111.555 1.00 61.52 43 LYS E N 1
ATOM 5020 C CA . LYS F 2 45 ? 149.109 132.798 112.773 1.00 60.28 43 LYS E CA 1
ATOM 5021 C C . LYS F 2 45 ? 149.384 133.865 113.823 1.00 60.43 43 LYS E C 1
ATOM 5022 O O . LYS F 2 45 ? 150.419 134.534 113.801 1.00 61.78 43 LYS E O 1
ATOM 5028 N N . THR F 2 46 ? 148.430 134.009 114.749 1.00 63.01 44 THR E N 1
ATOM 5029 C CA . THR F 2 46 ? 148.518 135.026 115.794 1.00 60.74 44 THR E CA 1
ATOM 5030 C C . THR F 2 46 ? 149.679 134.748 116.747 1.00 62.49 44 THR E C 1
ATOM 5031 O O . THR F 2 46 ? 150.327 135.685 117.233 1.00 63.62 44 THR E O 1
ATOM 5035 N N . GLU F 2 47 ? 150.010 133.476 116.957 1.00 64.13 45 GLU E N 1
ATOM 5036 C CA . GLU F 2 47 ? 151.096 133.079 117.845 1.00 62.19 45 GLU E CA 1
ATOM 5037 C C . GLU F 2 47 ? 152.477 133.208 117.210 1.00 62.87 45 GLU E C 1
ATOM 5038 O O . GLU F 2 47 ? 153.471 132.890 117.871 1.00 65.56 45 GLU E O 1
ATOM 5044 N N . ASP F 2 48 ? 152.571 133.661 115.958 1.00 62.42 46 ASP E N 1
ATOM 5045 C CA . ASP F 2 48 ? 153.862 133.803 115.296 1.00 58.99 46 ASP E CA 1
ATOM 5046 C C . ASP F 2 48 ? 154.602 135.080 115.677 1.00 57.16 46 ASP E C 1
ATOM 5047 O O . ASP F 2 48 ? 155.746 135.260 115.250 1.00 58.04 46 ASP E O 1
ATOM 5052 N N . VAL F 2 49 ? 153.999 135.964 116.449 1.00 56.44 47 VAL E N 1
ATOM 5053 C CA . VAL F 2 49 ? 154.701 137.156 116.908 1.00 53.32 47 VAL E CA 1
ATOM 5054 C C . VAL F 2 49 ? 155.311 136.874 118.276 1.00 52.76 47 VAL E C 1
ATOM 5055 O O . VAL F 2 49 ? 154.791 136.084 119.071 1.00 53.79 47 VAL E O 1
ATOM 5059 N N . HIS F 2 50 ? 156.459 137.495 118.533 1.00 50.03 48 HIS E N 1
ATOM 5060 C CA . HIS F 2 50 ? 157.162 137.344 119.800 1.00 48.12 48 HIS E CA 1
ATOM 5061 C C . HIS F 2 50 ? 157.555 138.702 120.356 1.00 48.91 48 HIS E C 1
ATOM 5062 O O . HIS F 2 50 ? 157.725 139.672 119.614 1.00 51.41 48 HIS E O 1
ATOM 5069 N N . LEU F 2 51 ? 157.679 138.762 121.678 1.00 46.52 49 LEU E N 1
ATOM 5070 C CA . LEU F 2 51 ? 158.130 139.957 122.388 1.00 42.89 49 LEU E CA 1
ATOM 5071 C C . LEU F 2 51 ? 159.260 139.530 123.323 1.00 42.50 49 LEU E C 1
ATOM 5072 O O . LEU F 2 51 ? 159.000 138.986 124.400 1.00 44.71 49 LEU E O 1
ATOM 5077 N N . MET F 2 52 ? 160.504 139.777 122.923 1.00 39.84 50 MET E N 1
ATOM 5078 C CA . MET F 2 52 ? 161.643 139.452 123.776 1.00 40.02 50 MET E CA 1
ATOM 5079 C C . MET F 2 52 ? 162.067 140.617 124.656 1.00 41.54 50 MET E C 1
ATOM 5080 O O . MET F 2 52 ? 162.024 141.776 124.245 1.00 44.83 50 MET E O 1
ATOM 5085 N N . GLY F 2 53 ? 162.520 140.282 125.861 1.00 40.07 51 GLY E N 1
ATOM 5086 C CA . GLY F 2 53 ? 163.109 141.252 126.759 1.00 39.16 51 GLY E CA 1
ATOM 5087 C C . GLY F 2 53 ? 164.619 141.155 126.793 1.00 40.23 51 GLY E C 1
ATOM 5088 O O . GLY F 2 53 ? 165.176 140.175 127.298 1.00 44.11 51 GLY E O 1
ATOM 5089 N N . PHE F 2 54 ? 165.292 142.168 126.255 1.00 40.06 52 PHE E N 1
ATOM 5090 C CA . PHE F 2 54 ? 166.746 142.232 126.231 1.00 41.59 52 PHE E CA 1
ATOM 5091 C C . PHE F 2 54 ? 167.218 143.075 127.405 1.00 41.37 52 PHE E C 1
ATOM 5092 O O . PHE F 2 54 ? 166.696 144.171 127.639 1.00 43.48 52 PHE E O 1
ATOM 5100 N N . THR F 2 55 ? 168.203 142.566 128.136 1.00 42.90 53 THR E N 1
ATOM 5101 C CA . THR F 2 55 ? 168.669 143.235 129.337 1.00 42.07 53 THR E CA 1
ATOM 5102 C C . THR F 2 55 ? 169.672 144.335 128.996 1.00 43.70 53 THR E C 1
ATOM 5103 O O . THR F 2 55 ? 170.321 144.321 127.947 1.00 46.17 53 THR E O 1
ATOM 5107 N N . LEU F 2 56 ? 169.785 145.306 129.907 1.00 42.71 54 LEU E N 1
ATOM 5108 C CA . LEU F 2 56 ? 170.724 146.406 129.719 1.00 44.60 54 LEU E CA 1
ATOM 5109 C C . LEU F 2 56 ? 172.171 145.971 129.908 1.00 46.02 54 LEU E C 1
ATOM 5110 O O . LEU F 2 56 ? 173.077 146.650 129.413 1.00 51.48 54 LEU E O 1
ATOM 5115 N N . SER F 2 57 ? 172.404 144.852 130.604 1.00 43.20 55 SER E N 1
ATOM 5116 C CA . SER F 2 57 ? 173.754 144.329 130.783 1.00 44.39 55 SER E CA 1
ATOM 5117 C C . SER F 2 57 ? 174.369 143.850 129.475 1.00 47.23 55 SER E C 1
ATOM 5118 O O . SER F 2 57 ? 175.599 143.818 129.359 1.00 51.40 55 SER E O 1
ATOM 5121 N N . GLY F 2 58 ? 173.548 143.479 128.495 1.00 44.93 56 GLY E N 1
ATOM 5122 C CA . GLY F 2 58 ? 174.019 143.208 127.155 1.00 44.45 56 GLY E CA 1
ATOM 5123 C C . GLY F 2 58 ? 174.270 144.434 126.311 1.00 47.66 56 GLY E C 1
ATOM 5124 O O . GLY F 2 58 ? 174.767 144.315 125.188 1.00 52.50 56 GLY E O 1
ATOM 5125 N N . GLN F 2 59 ? 173.938 145.621 126.823 1.00 46.88 57 GLN E N 1
ATOM 5126 C CA . GLN F 2 59 ? 174.201 146.881 126.143 1.00 46.20 57 GLN E CA 1
ATOM 5127 C C . GLN F 2 59 ? 175.487 147.540 126.627 1.00 47.4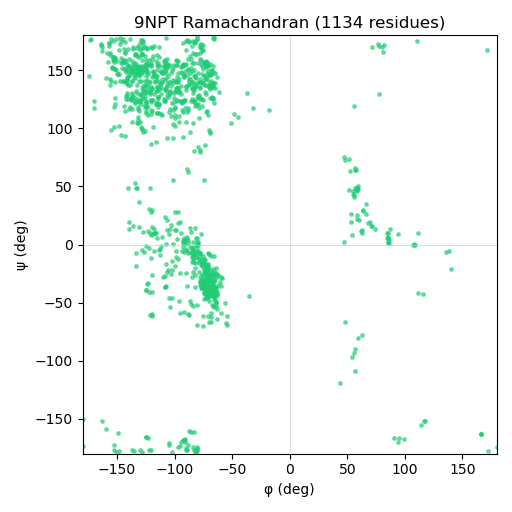3 57 GLN E C 1
ATOM 5128 O O . GLN F 2 59 ? 175.667 148.746 126.417 1.00 52.76 57 GLN E O 1
ATOM 5134 N N . LYS F 2 60 ? 176.372 146.762 127.270 1.00 44.86 58 LYS E N 1
ATOM 5135 C CA . LYS F 2 60 ? 177.635 147.226 127.864 1.00 46.26 58 LYS E CA 1
ATOM 5136 C C . LYS F 2 60 ? 177.407 148.350 128.874 1.00 49.64 58 LYS E C 1
ATOM 5137 O O . LYS F 2 60 ? 178.165 149.321 128.937 1.00 54.17 58 LYS E O 1
ATOM 5143 N N . VAL F 2 61 ? 176.352 148.213 129.671 1.00 46.88 59 VAL E N 1
ATOM 5144 C CA . VAL F 2 61 ? 175.994 149.174 130.708 1.00 44.10 59 VAL E CA 1
ATOM 5145 C C . VAL F 2 61 ? 176.397 148.581 132.051 1.00 46.69 59 VAL E C 1
ATOM 5146 O O . VAL F 2 61 ? 176.264 147.368 132.265 1.00 50.40 59 VAL E O 1
ATOM 5150 N N . ALA F 2 62 ? 176.930 149.424 132.938 1.00 46.45 60 ALA E N 1
ATOM 5151 C CA . ALA F 2 62 ? 177.372 148.975 134.254 1.00 41.90 60 ALA E CA 1
ATOM 5152 C C . ALA F 2 62 ? 176.197 148.480 135.089 1.00 42.93 60 ALA E C 1
ATOM 5153 O O . ALA F 2 62 ? 175.141 149.116 135.150 1.00 45.10 60 ALA E O 1
ATOM 5155 N N . ASP F 2 63 ? 176.392 147.332 135.742 1.00 43.83 61 ASP E N 1
ATOM 5156 C CA . ASP F 2 63 ? 175.319 146.649 136.451 1.00 45.15 61 ASP E CA 1
ATOM 5157 C C . ASP F 2 63 ? 175.617 146.415 137.929 1.00 45.10 61 ASP E C 1
ATOM 5158 O O . ASP F 2 63 ? 174.898 145.643 138.575 1.00 46.12 61 ASP E O 1
ATOM 5163 N N . SER F 2 64 ? 176.662 147.039 138.471 1.00 42.35 62 SER E N 1
ATOM 5164 C CA . SER F 2 64 ? 176.917 146.975 139.902 1.00 35.52 62 SER E CA 1
ATOM 5165 C C . SER F 2 64 ? 175.815 147.725 140.652 1.00 41.00 62 SER E C 1
ATOM 5166 O O . SER F 2 64 ? 175.217 148.654 140.101 1.00 48.89 62 SER E O 1
ATOM 5169 N N . PRO F 2 65 ? 175.498 147.307 141.890 1.00 38.02 63 PRO E N 1
ATOM 5170 C CA . PRO F 2 65 ? 174.388 147.935 142.636 1.00 38.96 63 PRO E CA 1
ATOM 5171 C C . PRO F 2 65 ? 174.534 149.430 142.883 1.00 43.68 63 PRO E C 1
ATOM 5172 O O . PRO F 2 65 ? 173.525 150.148 142.846 1.00 44.56 63 PRO E O 1
ATOM 5176 N N . LEU F 2 66 ? 175.754 149.920 143.119 1.00 41.92 64 LEU E N 1
ATOM 5177 C CA . LEU F 2 66 ? 175.980 151.361 143.194 1.00 38.35 64 LEU E CA 1
ATOM 5178 C C . LEU F 2 66 ? 175.715 152.048 141.861 1.00 44.48 64 LEU E C 1
ATOM 5179 O O . LEU F 2 66 ? 175.037 153.082 141.810 1.00 52.09 64 LEU E O 1
ATOM 5184 N N . GLU F 2 67 ? 176.226 151.487 140.769 1.00 43.60 65 GLU E N 1
ATOM 5185 C CA . GLU F 2 67 ? 176.073 152.152 139.485 1.00 42.52 65 GLU E CA 1
ATOM 5186 C C . GLU F 2 67 ? 174.705 151.911 138.858 1.00 44.01 65 GLU E C 1
ATOM 5187 O O . GLU F 2 67 ? 174.369 152.576 137.873 1.00 47.56 65 GLU E O 1
ATOM 5193 N N . ALA F 2 68 ? 173.914 150.984 139.403 1.00 43.89 66 ALA E N 1
ATOM 5194 C CA . ALA F 2 68 ? 172.544 150.771 138.954 1.00 42.52 66 ALA E CA 1
ATOM 5195 C C . ALA F 2 68 ? 171.507 151.429 139.853 1.00 46.09 66 ALA E C 1
ATOM 5196 O O . ALA F 2 68 ? 170.365 151.611 139.418 1.00 49.79 66 ALA E O 1
ATOM 5198 N N . SER F 2 69 ? 171.870 151.786 141.089 1.00 47.82 67 SER E N 1
ATOM 5199 C CA . SER F 2 69 ? 170.937 152.483 141.968 1.00 45.22 67 SER E CA 1
ATOM 5200 C C . SER F 2 69 ? 170.751 153.945 141.580 1.00 46.83 67 SER E C 1
ATOM 5201 O O . SER F 2 69 ? 169.825 154.592 142.079 1.00 49.68 67 SER E O 1
ATOM 5204 N N . LYS F 2 70 ? 171.605 154.477 140.703 1.00 47.51 68 LYS E N 1
ATOM 5205 C CA . LYS F 2 70 ? 171.503 155.847 140.218 1.00 47.68 68 LYS E CA 1
ATOM 5206 C C . LYS F 2 70 ? 170.575 155.985 139.012 1.00 45.91 68 LYS E C 1
ATOM 5207 O O . LYS F 2 70 ? 170.602 157.020 138.336 1.00 48.44 68 LYS E O 1
ATOM 5213 N N . ARG F 2 71 ? 169.762 154.966 138.730 1.00 45.21 69 ARG E N 1
ATOM 5214 C CA . ARG F 2 71 ? 168.766 155.012 137.667 1.00 43.36 69 ARG E CA 1
ATOM 5215 C C . ARG F 2 71 ? 167.357 154.777 138.197 1.00 43.19 69 ARG E C 1
ATOM 5216 O O . ARG F 2 71 ? 166.425 154.601 137.403 1.00 45.35 69 ARG E O 1
ATOM 5224 N N . TRP F 2 72 ? 167.181 154.772 139.517 1.00 42.10 70 TRP E N 1
ATOM 5225 C CA . TRP F 2 72 ? 165.920 154.471 140.178 1.00 40.64 70 TRP E CA 1
ATOM 5226 C C . TRP F 2 72 ? 165.567 155.618 141.113 1.00 40.84 70 TRP E C 1
ATOM 5227 O O . TRP F 2 72 ? 166.439 156.130 141.821 1.00 41.93 70 TRP E O 1
ATOM 5238 N N . ALA F 2 73 ? 164.296 156.022 141.121 1.00 39.99 71 ALA E N 1
ATOM 5239 C CA . ALA F 2 73 ? 163.884 157.121 141.988 1.00 35.82 71 ALA E CA 1
ATOM 5240 C C . ALA F 2 73 ? 162.410 156.993 142.352 1.00 38.29 71 ALA E C 1
ATOM 5241 O O . ALA F 2 73 ? 161.628 156.366 141.637 1.00 41.73 71 ALA E O 1
ATOM 5243 N N . PHE F 2 74 ? 162.033 157.616 143.467 1.00 40.85 72 PHE E N 1
ATOM 5244 C CA . PHE F 2 74 ? 160.649 157.628 143.924 1.00 41.62 72 PHE E CA 1
ATOM 5245 C C . PHE F 2 74 ? 159.913 158.846 143.378 1.00 44.88 72 PHE E C 1
ATOM 5246 O O . PHE F 2 74 ? 160.485 159.931 143.247 1.00 49.11 72 PHE E O 1
ATOM 5254 N N . ARG F 2 75 ? 158.626 158.658 143.081 1.00 44.93 73 ARG E N 1
ATOM 5255 C CA . ARG F 2 75 ? 157.783 159.759 142.628 1.00 40.92 73 ARG E CA 1
ATOM 5256 C C . ARG F 2 75 ? 156.324 159.426 142.921 1.00 45.29 73 ARG E C 1
ATOM 5257 O O . ARG F 2 75 ? 155.901 158.274 142.800 1.00 47.49 73 ARG E O 1
ATOM 5265 N N . THR F 2 76 ? 155.566 160.449 143.314 1.00 48.24 74 THR E N 1
ATOM 5266 C CA . THR F 2 76 ? 154.127 160.345 143.500 1.00 48.72 74 THR E CA 1
ATOM 5267 C C . THR F 2 76 ? 153.390 160.676 142.202 1.00 53.60 74 THR E C 1
ATOM 5268 O O . THR F 2 76 ? 153.961 161.204 141.245 1.00 57.26 74 THR E O 1
ATOM 5272 N N . GLY F 2 77 ? 152.098 160.355 142.179 1.00 54.49 75 GLY E N 1
ATOM 5273 C CA . GLY F 2 77 ? 151.200 160.843 141.154 1.00 53.87 75 GLY E CA 1
ATOM 5274 C C . GLY F 2 77 ? 151.120 160.037 139.875 1.00 58.92 75 GLY E C 1
ATOM 5275 O O . GLY F 2 77 ? 150.430 160.466 138.941 1.00 63.09 75 GLY E O 1
ATOM 5276 N N . VAL F 2 78 ? 151.801 158.898 139.783 1.00 57.26 76 VAL E N 1
ATOM 5277 C CA . VAL F 2 78 ? 151.718 158.070 138.579 1.00 54.03 76 VAL E CA 1
ATOM 5278 C C . VAL F 2 78 ? 151.245 156.660 138.928 1.00 56.04 76 VAL E C 1
ATOM 5279 O O . VAL F 2 78 ? 151.653 156.096 139.955 1.00 60.83 76 VAL E O 1
ATOM 5283 N N . PRO F 2 79 ? 150.332 156.086 138.149 1.00 53.30 77 PRO E N 1
ATOM 5284 C CA . PRO F 2 79 ? 149.947 154.685 138.354 1.00 53.91 77 PRO E CA 1
ATOM 5285 C C . PRO F 2 79 ? 151.038 153.741 137.880 1.00 55.43 77 PRO E C 1
ATOM 5286 O O . PRO F 2 79 ? 151.858 154.106 137.024 1.00 57.52 77 PRO E O 1
ATOM 5290 N N . PRO F 2 80 ? 151.085 152.521 138.410 1.00 52.83 78 PRO E N 1
ATOM 5291 C CA . PRO F 2 80 ? 151.965 151.498 137.839 1.00 49.99 78 PRO E CA 1
ATOM 5292 C C . PRO F 2 80 ? 151.299 150.757 136.689 1.00 51.75 78 PRO E C 1
ATOM 5293 O O . PRO F 2 80 ? 150.074 150.624 136.626 1.00 56.64 78 PRO E O 1
ATOM 5297 N N . LYS F 2 81 ? 152.129 150.272 135.764 1.00 48.84 79 LYS E N 1
ATOM 5298 C CA . LYS F 2 81 ? 151.655 149.559 134.585 1.00 45.30 79 LYS E CA 1
ATOM 5299 C C . LYS F 2 81 ? 152.436 148.266 134.393 1.00 45.32 79 LYS E C 1
ATOM 5300 O O . LYS F 2 81 ? 153.595 148.152 134.802 1.00 50.44 79 LYS E O 1
ATOM 5306 N N . ASN F 2 82 ? 151.782 147.290 133.761 1.00 41.76 80 ASN E N 1
ATOM 5307 C CA . ASN F 2 82 ? 152.373 145.996 133.450 1.00 43.05 80 ASN E CA 1
ATOM 5308 C C . ASN F 2 82 ? 152.070 145.631 132.004 1.00 44.55 80 ASN E C 1
ATOM 5309 O O . ASN F 2 82 ? 151.033 146.017 131.456 1.00 50.96 80 ASN E O 1
ATOM 5314 N N . VAL F 2 83 ? 152.981 144.882 131.387 1.00 40.61 81 VAL E N 1
ATOM 5315 C CA . VAL F 2 83 ? 152.819 144.445 130.004 1.00 40.30 81 VAL E CA 1
ATOM 5316 C C . VAL F 2 83 ? 153.354 143.020 129.869 1.00 44.25 81 VAL E C 1
ATOM 5317 O O . VAL F 2 83 ? 154.368 142.660 130.478 1.00 48.14 81 VAL E O 1
ATOM 5321 N N . GLU F 2 84 ? 152.637 142.191 129.111 1.00 46.92 82 GLU E N 1
ATOM 5322 C CA . GLU F 2 84 ? 153.027 140.804 128.902 1.00 48.88 82 GLU E CA 1
ATOM 5323 C C . GLU F 2 84 ? 154.090 140.695 127.815 1.00 47.20 82 GLU E C 1
ATOM 5324 O O . GLU F 2 84 ? 153.996 141.343 126.768 1.00 50.71 82 GLU E O 1
ATOM 5330 N N . TYR F 2 85 ? 155.105 139.869 128.067 1.00 43.06 83 TYR E N 1
ATOM 5331 C CA . TYR F 2 85 ? 156.085 139.506 127.055 1.00 43.13 83 TYR E CA 1
ATOM 5332 C C . TYR F 2 85 ? 156.310 137.999 127.104 1.00 46.52 83 TYR E C 1
ATOM 5333 O O . TYR F 2 85 ? 156.078 137.349 128.125 1.00 50.13 83 TYR E O 1
ATOM 5342 N N . THR F 2 86 ? 156.763 137.444 125.979 1.00 46.44 84 THR E N 1
ATOM 5343 C CA . THR F 2 86 ? 156.772 135.997 125.786 1.00 44.73 84 THR E CA 1
ATOM 5344 C C . THR F 2 86 ? 158.035 135.324 126.322 1.00 46.05 84 THR E C 1
ATOM 5345 O O . THR F 2 86 ? 157.949 134.319 127.033 1.00 48.80 84 THR E O 1
ATOM 5349 N N . GLU F 2 87 ? 159.205 135.858 125.988 1.00 44.86 85 GLU E N 1
ATOM 5350 C CA . GLU F 2 87 ? 160.478 135.219 126.297 1.00 45.36 85 GLU E CA 1
ATOM 5351 C C . GLU F 2 87 ? 161.540 136.303 126.414 1.00 45.46 85 GLU E C 1
ATOM 5352 O O . GLU F 2 87 ? 161.238 137.495 126.340 1.00 49.05 85 GLU E O 1
ATOM 5358 N N . GLY F 2 88 ? 162.786 135.901 126.622 1.00 44.26 86 GLY E N 1
ATOM 5359 C CA . GLY F 2 88 ? 163.831 136.899 126.721 1.00 43.48 86 GLY E CA 1
ATOM 5360 C C . GLY F 2 88 ? 165.165 136.320 127.136 1.00 41.89 86 GLY E C 1
ATOM 5361 O O . GLY F 2 88 ? 165.329 135.109 127.319 1.00 42.63 86 GLY E O 1
ATOM 5362 N N . GLU F 2 89 ? 166.120 137.235 127.279 1.00 44.37 87 GLU E N 1
ATOM 5363 C CA . GLU F 2 89 ? 167.496 136.926 127.635 1.00 44.48 87 GLU E CA 1
ATOM 5364 C C . GLU F 2 89 ? 167.665 136.894 129.148 1.00 47.67 87 GLU E C 1
ATOM 5365 O O . GLU F 2 89 ? 167.142 137.757 129.859 1.00 54.16 87 GLU E O 1
ATOM 5371 N N . GLU F 2 90 ? 168.401 135.900 129.638 1.00 47.79 88 GLU E N 1
ATOM 5372 C CA . GLU F 2 90 ? 168.772 135.880 131.045 1.00 53.16 88 GLU E CA 1
ATOM 5373 C C . GLU F 2 90 ? 169.933 136.833 131.301 1.00 51.31 88 GLU E C 1
ATOM 5374 O O . GLU F 2 90 ? 170.864 136.939 130.497 1.00 52.64 88 GLU E O 1
ATOM 5380 N N . ALA F 2 91 ? 169.861 137.536 132.426 1.00 46.88 89 ALA E N 1
ATOM 5381 C CA . ALA F 2 91 ? 170.781 138.616 132.739 1.00 51.32 89 ALA E CA 1
ATOM 5382 C C . ALA F 2 91 ? 172.005 138.106 133.489 1.00 50.32 89 ALA E C 1
ATOM 5383 O O . ALA F 2 91 ? 171.978 137.065 134.150 1.00 50.05 89 ALA E O 1
ATOM 5385 N N . LYS F 2 92 ? 173.095 138.866 133.370 1.00 53.48 90 LYS E N 1
ATOM 5386 C CA . LYS F 2 92 ? 174.277 138.600 134.179 1.00 51.22 90 LYS E CA 1
ATOM 5387 C C . LYS F 2 92 ? 174.040 138.980 135.635 1.00 50.92 90 LYS E C 1
ATOM 5388 O O . LYS F 2 92 ? 174.574 138.336 136.546 1.00 53.04 90 LYS E O 1
ATOM 5394 N N . THR F 2 93 ? 173.246 140.023 135.874 1.00 49.66 91 THR E N 1
ATOM 5395 C CA . THR F 2 93 ? 173.039 140.574 137.206 1.00 45.22 91 THR E CA 1
ATOM 5396 C C . THR F 2 93 ? 171.552 140.787 137.457 1.00 41.47 91 THR E C 1
ATOM 5397 O O . THR F 2 93 ? 170.854 141.386 136.634 1.00 45.94 91 THR E O 1
ATOM 5401 N N . CYS F 2 94 ? 171.073 140.297 138.601 1.00 37.09 92 CYS E N 1
ATOM 5402 C CA . CYS F 2 94 ? 169.701 140.497 139.038 1.00 38.50 92 CYS E CA 1
ATOM 5403 C C . CYS F 2 94 ? 169.704 140.994 140.479 1.00 42.62 92 CYS E C 1
ATOM 5404 O O . CYS F 2 94 ? 170.702 140.873 141.193 1.00 46.23 92 CYS E O 1
ATOM 5407 N N . TYR F 2 95 ? 168.579 141.572 140.902 1.00 38.80 93 TYR E N 1
ATOM 5408 C CA . TYR F 2 95 ? 168.509 142.293 142.167 1.00 35.55 93 TYR E CA 1
ATOM 5409 C C . TYR F 2 95 ? 167.273 141.881 142.957 1.00 39.02 93 TYR E C 1
ATOM 5410 O O . TYR F 2 95 ? 166.225 141.580 142.379 1.00 43.89 93 TYR E O 1
ATOM 5419 N N . ASN F 2 96 ? 167.409 141.873 144.285 1.00 40.87 94 ASN E N 1
ATOM 5420 C CA . ASN F 2 96 ? 166.315 141.591 145.217 1.00 40.98 94 ASN E CA 1
ATOM 5421 C C . ASN F 2 96 ? 166.360 142.695 146.274 1.00 42.95 94 ASN E C 1
ATOM 5422 O O . ASN F 2 96 ? 167.247 142.702 147.133 1.00 44.24 94 ASN E O 1
ATOM 5427 N N . ILE F 2 97 ? 165.403 143.622 146.214 1.00 42.24 95 ILE E N 1
ATOM 5428 C CA . ILE F 2 97 ? 165.483 144.902 146.912 1.00 40.76 95 ILE E CA 1
ATOM 5429 C C . ILE F 2 97 ? 164.242 145.102 147.775 1.00 46.02 95 ILE E C 1
ATOM 5430 O O . ILE F 2 97 ? 163.115 144.944 147.293 1.00 50.14 95 ILE E O 1
ATOM 5435 N N . SER F 2 98 ? 164.451 145.454 149.047 1.00 48.35 96 SER E N 1
ATOM 5436 C CA . SER F 2 98 ? 163.381 145.875 149.946 1.00 49.60 96 SER E CA 1
ATOM 5437 C C . SER F 2 98 ? 163.747 147.218 150.566 1.00 47.57 96 SER E C 1
ATOM 5438 O O . SER F 2 98 ? 164.864 147.388 151.064 1.00 48.89 96 SER E O 1
ATOM 5441 N N . VAL F 2 99 ? 162.809 148.168 150.532 1.00 47.23 97 VAL E N 1
ATOM 5442 C CA . VAL F 2 99 ? 163.008 149.517 151.060 1.00 50.32 97 VAL E CA 1
ATOM 5443 C C . VAL F 2 99 ? 161.860 149.842 152.010 1.00 58.83 97 VAL E C 1
ATOM 5444 O O . VAL F 2 99 ? 160.689 149.726 151.633 1.00 62.56 97 VAL E O 1
ATOM 5448 N N . THR F 2 100 ? 162.195 150.249 153.239 1.00 58.12 98 THR E N 1
ATOM 5449 C CA . THR F 2 100 ? 161.218 150.593 154.266 1.00 58.90 98 THR E CA 1
ATOM 5450 C C . THR F 2 100 ? 161.482 152.005 154.782 1.00 63.45 98 THR E C 1
ATOM 5451 O O . THR F 2 100 ? 162.587 152.536 154.653 1.00 63.67 98 THR E O 1
ATOM 5455 N N . ASP F 2 101 ? 160.450 152.614 155.367 1.00 67.08 99 ASP E N 1
ATOM 5456 C CA . ASP F 2 101 ? 160.575 153.940 155.966 1.00 66.96 99 ASP E CA 1
ATOM 5457 C C . ASP F 2 101 ? 161.044 153.788 157.418 1.00 72.23 99 ASP E C 1
ATOM 5458 O O . ASP F 2 101 ? 161.173 152.664 157.908 1.00 75.16 99 ASP E O 1
ATOM 5463 N N . PRO F 2 102 ? 161.346 154.886 158.138 1.00 70.43 100 PRO E N 1
ATOM 5464 C CA . PRO F 2 102 ? 161.584 154.734 159.590 1.00 68.84 100 PRO E CA 1
ATOM 5465 C C . PRO F 2 102 ? 160.384 154.263 160.405 1.00 68.37 100 PRO E C 1
ATOM 5466 O O . PRO F 2 102 ? 160.581 153.772 161.524 1.00 66.40 100 PRO E O 1
ATOM 5470 N N . SER F 2 103 ? 159.153 154.403 159.902 1.00 70.14 101 SER E N 1
ATOM 5471 C CA . SER F 2 103 ? 157.996 153.907 160.647 1.00 70.22 101 SER E CA 1
ATOM 5472 C C . SER F 2 103 ? 157.956 152.384 160.645 1.00 65.78 101 SER E C 1
ATOM 5473 O O . SER F 2 103 ? 157.727 151.754 161.684 1.00 65.62 101 SER E O 1
ATOM 5476 N N . GLY F 2 104 ? 158.176 151.777 159.485 1.00 64.98 102 GLY E N 1
ATOM 5477 C CA . GLY F 2 104 ? 158.213 150.335 159.390 1.00 64.49 102 GLY E CA 1
ATOM 5478 C C . GLY F 2 104 ? 157.538 149.799 158.147 1.00 67.07 102 GLY E C 1
ATOM 5479 O O . GLY F 2 104 ? 157.822 148.672 157.733 1.00 67.03 102 GLY E O 1
ATOM 5480 N N . LYS F 2 105 ? 156.655 150.583 157.532 1.00 67.69 103 LYS E N 1
ATOM 5481 C CA . LYS F 2 105 ? 155.990 150.122 156.322 1.00 66.15 103 LYS E CA 1
ATOM 5482 C C . LYS F 2 105 ? 156.931 150.250 155.130 1.00 66.03 103 LYS E C 1
ATOM 5483 O O . LYS F 2 105 ? 157.920 150.987 155.162 1.00 66.73 103 LYS E O 1
ATOM 5489 N N . SER F 2 106 ? 156.630 149.501 154.080 1.00 66.90 104 SER E N 1
ATOM 5490 C CA . SER F 2 106 ? 157.494 149.472 152.914 1.00 62.77 104 SER E CA 1
ATOM 5491 C C . SER F 2 106 ? 157.154 150.571 151.916 1.00 60.51 104 SER E C 1
ATOM 5492 O O . SER F 2 106 ? 155.983 150.899 151.697 1.00 63.90 104 SER E O 1
ATOM 5495 N N . LEU F 2 107 ? 158.194 151.133 151.298 1.00 55.24 105 LEU E N 1
ATOM 5496 C CA . LEU F 2 107 ? 158.019 152.160 150.281 1.00 53.10 105 LEU E CA 1
ATOM 5497 C C . LEU F 2 107 ? 157.741 151.594 148.894 1.00 56.30 105 LEU E C 1
ATOM 5498 O O . LEU F 2 107 ? 157.367 152.360 148.001 1.00 56.62 105 LEU E O 1
ATOM 5503 N N . LEU F 2 108 ? 157.908 150.290 148.688 1.00 57.81 106 LEU E N 1
ATOM 5504 C CA . LEU F 2 108 ? 157.560 149.666 147.420 1.00 54.36 106 LEU E CA 1
ATOM 5505 C C . LEU F 2 108 ? 156.142 149.097 147.510 1.00 54.97 106 LEU E C 1
ATOM 5506 O O . LEU F 2 108 ? 155.408 149.352 148.468 1.00 61.89 106 LEU E O 1
ATOM 5511 N N . LEU F 2 109 ? 155.737 148.317 146.512 1.00 54.10 107 LEU E N 1
ATOM 5512 C CA . LEU F 2 109 ? 154.375 147.809 146.415 1.00 59.85 107 LEU E CA 1
ATOM 5513 C C . LEU F 2 109 ? 154.342 146.294 146.569 1.00 62.43 107 LEU E C 1
ATOM 5514 O O . LEU F 2 109 ? 155.316 145.597 146.267 1.00 63.75 107 LEU E O 1
ATOM 5519 N N . ASP F 2 110 ? 153.201 145.792 147.032 1.00 62.96 108 ASP E N 1
ATOM 5520 C CA . ASP F 2 110 ? 152.990 144.355 147.080 1.00 65.98 108 ASP E CA 1
ATOM 5521 C C . ASP F 2 110 ? 152.876 143.768 145.674 1.00 62.81 108 ASP E C 1
ATOM 5522 O O . ASP F 2 110 ? 152.315 144.401 144.779 1.00 60.56 108 ASP E O 1
ATOM 5527 N N . PRO F 2 111 ? 153.443 142.587 145.440 1.00 62.57 109 PRO E N 1
ATOM 5528 C CA . PRO F 2 111 ? 153.344 141.968 144.122 1.00 59.89 109 PRO E CA 1
ATOM 5529 C C . PRO F 2 111 ? 151.984 141.324 143.921 1.00 64.71 109 PRO E C 1
ATOM 5530 O O . PRO F 2 111 ? 151.458 140.657 144.825 1.00 69.09 109 PRO E O 1
ATOM 5534 N N . PRO F 2 112 ? 151.366 141.525 142.752 1.00 63.11 110 PRO E N 1
ATOM 5535 C CA . PRO F 2 112 ? 150.176 140.739 142.397 1.00 64.14 110 PRO E CA 1
ATOM 5536 C C . PRO F 2 112 ? 150.465 139.254 142.207 1.00 66.24 110 PRO E C 1
ATOM 5537 O O . PRO F 2 112 ? 151.617 138.811 142.272 1.00 68.24 110 PRO E O 1
ATOM 5541 N N . SER F 2 113 ? 149.411 138.475 141.951 1.00 65.03 111 SER E N 1
ATOM 5542 C CA . SER F 2 113 ? 149.558 137.031 141.802 1.00 69.77 111 SER E CA 1
ATOM 5543 C C . SER F 2 113 ? 150.288 136.636 140.524 1.00 70.93 111 SER E C 1
ATOM 5544 O O . SER F 2 113 ? 150.858 135.541 140.466 1.00 71.03 111 SER E O 1
ATOM 5547 N N . ASN F 2 114 ? 150.287 137.494 139.502 1.00 68.02 112 ASN E N 1
ATOM 5548 C CA . ASN F 2 114 ? 150.968 137.174 138.254 1.00 64.65 112 ASN E CA 1
ATOM 5549 C C . ASN F 2 114 ? 152.467 137.458 138.288 1.00 66.26 112 ASN E C 1
ATOM 5550 O O . ASN F 2 114 ? 153.194 136.963 137.420 1.00 69.21 112 ASN E O 1
ATOM 5555 N N . ILE F 2 115 ? 152.943 138.234 139.257 1.00 63.35 113 ILE E N 1
ATOM 5556 C CA . ILE F 2 115 ? 154.363 138.558 139.342 1.00 58.30 113 ILE E CA 1
ATOM 5557 C C . ILE F 2 115 ? 155.111 137.389 139.964 1.00 58.86 113 ILE E C 1
ATOM 5558 O O . ILE F 2 115 ? 154.749 136.903 141.042 1.00 64.27 113 ILE E O 1
ATOM 5563 N N . ARG F 2 116 ? 156.160 136.937 139.284 1.00 55.28 114 ARG E N 1
ATOM 5564 C CA . ARG F 2 116 ? 157.033 135.887 139.777 1.00 52.49 114 ARG E CA 1
ATOM 5565 C C . ARG F 2 116 ? 158.477 136.361 139.685 1.00 49.24 114 ARG E C 1
ATOM 5566 O O . ARG F 2 116 ? 158.767 137.450 139.182 1.00 51.10 114 ARG E O 1
ATOM 5574 N N . ASP F 2 117 ? 159.384 135.531 140.190 1.00 48.52 115 ASP E N 1
ATOM 5575 C CA . ASP F 2 117 ? 160.803 135.839 140.132 1.00 45.74 115 ASP E CA 1
ATOM 5576 C C . ASP F 2 117 ? 161.315 135.689 138.702 1.00 45.08 115 ASP E C 1
ATOM 5577 O O . ASP F 2 117 ? 160.742 134.963 137.885 1.00 51.10 115 ASP E O 1
ATOM 5582 N N . TYR F 2 118 ? 162.398 136.403 138.397 1.00 42.48 116 TYR E N 1
ATOM 5583 C CA . TYR F 2 118 ? 162.987 136.313 137.068 1.00 43.78 116 TYR E CA 1
ATOM 5584 C C . TYR F 2 118 ? 163.639 134.941 136.897 1.00 49.65 116 TYR E C 1
ATOM 5585 O O . TYR F 2 118 ? 164.303 134.458 137.820 1.00 54.84 116 TYR E O 1
ATOM 5594 N N . PRO F 2 119 ? 163.430 134.271 135.731 1.00 44.66 117 PRO E N 1
ATOM 5595 C CA . PRO F 2 119 ? 163.751 132.837 135.598 1.00 43.93 117 PRO E CA 1
ATOM 5596 C C . PRO F 2 119 ? 165.200 132.427 135.826 1.00 48.98 117 PRO E C 1
ATOM 5597 O O . PRO F 2 119 ? 165.479 131.613 136.712 1.00 53.43 117 PRO E O 1
ATOM 5601 N N . LYS F 2 120 ? 166.129 132.974 135.046 1.00 47.10 118 LYS E N 1
ATOM 5602 C CA . LYS F 2 120 ? 167.536 132.611 135.152 1.00 52.55 118 LYS E CA 1
ATOM 5603 C C . LYS F 2 120 ? 168.363 133.863 135.394 1.00 50.86 118 LYS E C 1
ATOM 5604 O O . LYS F 2 120 ? 168.201 134.865 134.689 1.00 50.96 118 LYS E O 1
ATOM 5610 N N . CYS F 2 121 ? 169.238 133.804 136.395 1.00 49.99 119 CYS E N 1
ATOM 5611 C CA . CYS F 2 121 ? 170.157 134.888 136.708 1.00 48.01 119 CYS E CA 1
ATOM 5612 C C . CYS F 2 121 ? 171.505 134.296 137.084 1.00 51.11 119 CYS E C 1
ATOM 5613 O O . CYS F 2 121 ? 171.570 133.306 137.819 1.00 57.03 119 CYS E O 1
ATOM 5616 N N . LYS F 2 122 ? 172.578 134.900 136.570 1.00 49.27 120 LYS E N 1
ATOM 5617 C CA . LYS F 2 122 ? 173.918 134.423 136.894 1.00 50.43 120 LYS E CA 1
ATOM 5618 C C . LYS F 2 122 ? 174.300 134.759 138.331 1.00 52.81 120 LYS E C 1
ATOM 5619 O O . LYS F 2 122 ? 174.879 133.923 139.033 1.00 54.25 120 LYS E O 1
ATOM 5625 N N . THR F 2 123 ? 173.985 135.970 138.786 1.00 52.02 121 THR E N 1
ATOM 5626 C CA . THR F 2 123 ? 174.167 136.342 140.181 1.00 47.63 121 THR E CA 1
ATOM 5627 C C . THR F 2 123 ? 173.006 137.228 140.613 1.00 43.78 121 THR E C 1
ATOM 5628 O O . THR F 2 123 ? 172.389 137.910 139.788 1.00 50.75 121 THR E O 1
ATOM 5632 N N . VAL F 2 124 ? 172.666 137.156 141.898 1.00 40.51 122 VAL E N 1
ATOM 5633 C CA . VAL F 2 124 ? 171.568 137.919 142.482 1.00 40.23 122 VAL E CA 1
ATOM 5634 C C . VAL F 2 124 ? 172.112 138.697 143.672 1.00 44.03 122 VAL E C 1
ATOM 5635 O O . VAL F 2 124 ? 172.746 138.116 144.561 1.00 45.81 122 VAL E O 1
ATOM 5639 N N . HIS F 2 125 ? 171.867 140.005 143.688 1.00 40.07 123 HIS E N 1
ATOM 5640 C CA . HIS F 2 125 ? 172.330 140.879 144.758 1.00 35.86 123 HIS E CA 1
ATOM 5641 C C . HIS F 2 125 ? 171.179 141.145 145.721 1.00 40.17 123 HIS E C 1
ATOM 5642 O O . HIS F 2 125 ? 170.103 141.585 145.303 1.00 39.43 123 HIS E O 1
ATOM 5649 N N . HIS F 2 126 ? 171.408 140.875 147.005 1.00 42.73 124 HIS E N 1
ATOM 5650 C CA . HIS F 2 126 ? 170.400 141.049 148.044 1.00 40.42 124 HIS E CA 1
ATOM 5651 C C . HIS F 2 126 ? 170.684 142.350 148.784 1.00 41.94 124 HIS E C 1
ATOM 5652 O O . HIS F 2 126 ? 171.724 142.480 149.439 1.00 44.47 124 HIS E O 1
ATOM 5659 N N . ILE F 2 127 ? 169.764 143.308 148.681 1.00 40.12 125 ILE E N 1
ATOM 5660 C CA . ILE F 2 127 ? 169.968 144.657 149.199 1.00 40.29 125 ILE E CA 1
ATOM 5661 C C . ILE F 2 127 ? 168.773 145.030 150.068 1.00 46.06 125 ILE E C 1
ATOM 5662 O O . ILE F 2 127 ? 167.622 144.883 149.643 1.00 47.09 125 ILE E O 1
ATOM 5667 N N . GLN F 2 128 ? 169.045 145.511 151.282 1.00 47.93 126 GLN E N 1
ATOM 5668 C CA . GLN F 2 128 ? 168.030 146.076 152.159 1.00 46.43 126 GLN E CA 1
ATOM 5669 C C . GLN F 2 128 ? 168.378 147.530 152.443 1.00 47.40 126 GLN E C 1
ATOM 5670 O O . GLN F 2 128 ? 169.552 147.907 152.458 1.00 50.94 126 GLN E O 1
ATOM 5676 N N . GLY F 2 129 ? 167.351 148.351 152.664 1.00 47.66 127 GLY E N 1
ATOM 5677 C CA . GLY F 2 129 ? 167.610 149.766 152.857 1.00 44.22 127 GLY E CA 1
ATOM 5678 C C . GLY F 2 129 ? 166.524 150.480 153.629 1.00 48.81 127 GLY E C 1
ATOM 5679 O O . GLY F 2 129 ? 165.413 149.979 153.811 1.00 55.00 127 GLY E O 1
ATOM 5680 N N . GLN F 2 130 ? 166.880 151.682 154.084 1.00 52.85 128 GLN E N 1
ATOM 5681 C CA . GLN F 2 130 ? 165.978 152.588 154.784 1.00 58.24 128 GLN E CA 1
ATOM 5682 C C . GLN F 2 130 ? 166.066 153.964 154.145 1.00 62.74 128 GLN E C 1
ATOM 5683 O O . GLN F 2 130 ? 167.150 154.553 154.096 1.00 65.55 128 GLN E O 1
ATOM 5689 N N . ASN F 2 131 ? 164.931 154.493 153.696 1.00 61.04 129 ASN E N 1
ATOM 5690 C CA . ASN F 2 131 ? 164.902 155.751 152.951 1.00 60.67 129 ASN E CA 1
ATOM 5691 C C . ASN F 2 131 ? 163.903 156.683 153.630 1.00 62.27 129 ASN E C 1
ATOM 5692 O O . ASN F 2 131 ? 162.687 156.573 153.390 1.00 65.55 129 ASN E O 1
ATOM 5697 N N . PRO F 2 132 ? 164.370 157.598 154.499 1.00 61.12 130 PRO E N 1
ATOM 5698 C CA . PRO F 2 132 ? 163.441 158.476 155.228 1.00 56.48 130 PRO E CA 1
ATOM 5699 C C . PRO F 2 132 ? 162.714 159.513 154.377 1.00 62.25 130 PRO E C 1
ATOM 5700 O O . PRO F 2 132 ? 161.480 159.549 154.374 1.00 65.47 130 PRO E O 1
ATOM 5704 N N . HIS F 2 133 ? 163.504 160.372 153.711 1.00 62.41 131 HIS E N 1
ATOM 5705 C CA . HIS F 2 133 ? 162.944 161.514 152.938 1.00 62.57 131 HIS E CA 1
ATOM 5706 C C . HIS F 2 133 ? 162.617 161.144 151.494 1.00 63.70 131 HIS E C 1
ATOM 5707 O O . HIS F 2 133 ? 163.255 161.703 150.579 1.00 71.03 131 HIS E O 1
ATOM 5714 N N . ALA F 2 134 ? 161.665 160.242 151.292 1.00 58.36 132 ALA E N 1
ATOM 5715 C CA . ALA F 2 134 ? 161.179 159.895 149.964 1.00 56.28 132 ALA E CA 1
ATOM 5716 C C . ALA F 2 134 ? 159.804 159.258 150.096 1.00 59.43 132 ALA E C 1
ATOM 5717 O O . ALA F 2 134 ? 159.546 158.519 151.049 1.00 63.82 132 ALA E O 1
ATOM 5719 N N . GLN F 2 135 ? 158.931 159.549 149.135 1.00 58.50 133 GLN E N 1
ATOM 5720 C CA . GLN F 2 135 ? 157.593 158.980 149.120 1.00 60.07 133 GLN E CA 1
ATOM 5721 C C . GLN F 2 135 ? 157.166 158.764 147.676 1.00 53.30 133 GLN E C 1
ATOM 5722 O O . GLN F 2 135 ? 157.668 159.412 146.755 1.00 52.75 133 GLN E O 1
ATOM 5728 N N . GLY F 2 136 ? 156.235 157.827 147.488 1.00 49.72 134 GLY E N 1
ATOM 5729 C CA . GLY F 2 136 ? 155.701 157.518 146.178 1.00 47.27 134 GLY E CA 1
ATOM 5730 C C . GLY F 2 136 ? 156.031 156.097 145.760 1.00 49.94 134 GLY E C 1
ATOM 5731 O O . GLY F 2 136 ? 156.194 155.205 146.602 1.00 54.45 134 GLY E O 1
ATOM 5732 N N . ILE F 2 137 ? 156.125 155.897 144.449 1.00 47.33 135 ILE E N 1
ATOM 5733 C CA . ILE F 2 137 ? 156.444 154.593 143.892 1.00 45.85 135 ILE E CA 1
ATOM 5734 C C . ILE F 2 137 ? 157.807 154.685 143.220 1.00 45.25 135 ILE E C 1
ATOM 5735 O O . ILE F 2 137 ? 158.298 155.770 142.892 1.00 46.31 135 ILE E O 1
ATOM 5740 N N . ALA F 2 138 ? 158.419 153.523 143.006 1.00 42.40 136 ALA E N 1
ATOM 5741 C CA . ALA F 2 138 ? 159.730 153.445 142.378 1.00 39.08 136 ALA E CA 1
ATOM 5742 C C . ALA F 2 138 ? 159.592 153.437 140.862 1.00 41.43 136 ALA E C 1
ATOM 5743 O O . ALA F 2 138 ? 158.726 152.756 140.307 1.00 45.54 136 ALA E O 1
ATOM 5745 N N . LEU F 2 139 ? 160.458 154.201 140.198 1.00 40.89 137 LEU E N 1
ATOM 5746 C CA . LEU F 2 139 ? 160.442 154.348 138.753 1.00 39.15 137 LEU E CA 1
ATOM 5747 C C . LEU F 2 139 ? 161.872 154.344 138.234 1.00 36.41 137 LEU E C 1
ATOM 5748 O O . LEU F 2 139 ? 162.826 154.627 138.967 1.00 40.24 137 LEU E O 1
ATOM 5753 N N . HIS F 2 140 ? 161.997 154.043 136.944 1.00 36.27 138 HIS E N 1
ATOM 5754 C CA . HIS F 2 140 ? 163.277 153.961 136.256 1.00 35.61 138 HIS E CA 1
ATOM 5755 C C . HIS F 2 140 ? 163.544 155.281 135.543 1.00 35.32 138 HIS E C 1
ATOM 5756 O O . HIS F 2 140 ? 162.669 155.797 134.840 1.00 37.84 138 HIS E O 1
ATOM 5763 N N . LEU F 2 141 ? 164.748 155.828 135.735 1.00 34.49 139 LEU E N 1
ATOM 5764 C CA . LEU F 2 141 ? 165.053 157.148 135.191 1.00 33.18 139 LEU E CA 1
ATOM 5765 C C . LEU F 2 141 ? 165.280 157.115 133.685 1.00 36.75 139 LEU E C 1
ATOM 5766 O O . LEU F 2 141 ? 164.992 158.102 132.998 1.00 38.96 139 LEU E O 1
ATOM 5771 N N . TRP F 2 142 ? 165.786 156.004 133.150 1.00 38.27 140 TRP E N 1
ATOM 5772 C CA . TRP F 2 142 ? 166.058 155.917 131.721 1.00 36.34 140 TRP E CA 1
ATOM 5773 C C . TRP F 2 142 ? 164.821 155.593 130.896 1.00 33.12 140 TRP E C 1
ATOM 5774 O O . TRP F 2 142 ? 164.893 155.632 129.663 1.00 34.47 140 TRP E O 1
ATOM 5785 N N . GLY F 2 143 ? 163.699 155.275 131.532 1.00 33.12 141 GLY E N 1
ATOM 5786 C CA . GLY F 2 143 ? 162.527 154.826 130.814 1.00 34.24 141 GLY E CA 1
ATOM 5787 C C . GLY F 2 143 ? 162.501 153.348 130.508 1.00 36.93 141 GLY E C 1
ATOM 5788 O O . GLY F 2 143 ? 161.642 152.908 129.735 1.00 40.34 141 GLY E O 1
ATOM 5789 N N . ALA F 2 144 ? 163.412 152.568 131.085 1.00 35.74 142 ALA E N 1
ATOM 5790 C CA . ALA F 2 144 ? 163.464 151.135 130.848 1.00 33.45 142 ALA E CA 1
ATOM 5791 C C . ALA F 2 144 ? 162.430 150.419 131.714 1.00 38.46 142 ALA E C 1
ATOM 5792 O O . ALA F 2 144 ? 161.667 151.036 132.463 1.00 43.31 142 ALA E O 1
ATOM 5794 N N . PHE F 2 145 ? 162.407 149.092 131.619 1.00 38.19 143 PHE E N 1
ATOM 5795 C CA . PHE F 2 145 ? 161.401 148.287 132.292 1.00 36.65 143 PHE E CA 1
ATOM 5796 C C . PHE F 2 145 ? 162.044 147.327 133.284 1.00 36.59 143 PHE E C 1
ATOM 5797 O O . PHE F 2 145 ? 163.172 146.857 133.090 1.00 42.15 143 PHE E O 1
ATOM 5805 N N . PHE F 2 146 ? 161.299 147.048 134.353 1.00 35.41 144 PHE E N 1
ATOM 5806 C CA . PHE F 2 146 ? 161.690 146.075 135.366 1.00 34.38 144 PHE E CA 1
ATOM 5807 C C . PHE F 2 146 ? 161.135 144.717 134.951 1.00 38.30 144 PHE E C 1
ATOM 5808 O O . PHE F 2 146 ? 159.930 144.469 135.065 1.00 43.62 144 PHE E O 1
ATOM 5816 N N . LEU F 2 147 ? 162.010 143.842 134.467 1.00 36.73 145 LEU E N 1
ATOM 5817 C CA . LEU F 2 147 ? 161.607 142.554 133.926 1.00 38.76 145 LEU E CA 1
ATOM 5818 C C . LEU F 2 147 ? 161.471 141.520 135.036 1.00 40.57 145 LEU E C 1
ATOM 5819 O O . LEU F 2 147 ? 162.353 141.397 135.899 1.00 42.16 145 LEU E O 1
ATOM 5824 N N . TYR F 2 148 ? 160.369 140.776 134.987 1.00 41.56 146 TYR E N 1
ATOM 5825 C CA . TYR F 2 148 ? 160.035 139.633 135.826 1.00 42.82 146 TYR E CA 1
ATOM 5826 C C . TYR F 2 148 ? 159.733 138.445 134.911 1.00 43.12 146 TYR E C 1
ATOM 5827 O O . TYR F 2 148 ? 160.050 138.462 133.719 1.00 45.27 146 TYR E O 1
ATOM 5836 N N . ASP F 2 149 ? 159.131 137.401 135.477 1.00 42.47 147 ASP E N 1
ATOM 5837 C CA . ASP F 2 149 ? 158.733 136.230 134.694 1.00 42.31 147 ASP E CA 1
ATOM 5838 C C . ASP F 2 149 ? 157.563 136.599 133.790 1.00 47.56 147 ASP E C 1
ATOM 5839 O O . ASP F 2 149 ? 156.411 136.634 134.229 1.00 52.38 147 ASP E O 1
ATOM 5844 N N . ARG F 2 150 ? 157.879 136.896 132.524 1.00 45.46 148 ARG E N 1
ATOM 5845 C CA . ARG F 2 150 ? 156.933 137.176 131.438 1.00 39.79 148 ARG E CA 1
ATOM 5846 C C . ARG F 2 150 ? 156.032 138.382 131.710 1.00 44.21 148 ARG E C 1
ATOM 5847 O O . ARG F 2 150 ? 154.967 138.511 131.098 1.00 50.39 148 ARG E O 1
ATOM 5855 N N . VAL F 2 151 ? 156.442 139.280 132.608 1.00 44.22 149 VAL E N 1
ATOM 5856 C CA . VAL F 2 151 ? 155.738 140.533 132.869 1.00 41.97 149 VAL E CA 1
ATOM 5857 C C . VAL F 2 151 ? 156.793 141.624 133.010 1.00 42.93 149 VAL E C 1
ATOM 5858 O O . VAL F 2 151 ? 157.711 141.500 133.828 1.00 45.62 149 VAL E O 1
ATOM 5862 N N . ALA F 2 152 ? 156.681 142.677 132.203 1.00 41.16 150 ALA E N 1
ATOM 5863 C CA . ALA F 2 152 ? 157.539 143.847 132.314 1.00 39.74 150 ALA E CA 1
ATOM 5864 C C . ALA F 2 152 ? 156.756 144.967 132.983 1.00 42.23 150 ALA E C 1
ATOM 5865 O O . ALA F 2 152 ? 155.586 145.197 132.654 1.00 46.50 150 ALA E O 1
ATOM 5867 N N . SER F 2 153 ? 157.398 145.660 133.919 1.00 39.83 151 SER E N 1
ATOM 5868 C CA . SER F 2 153 ? 156.722 146.629 134.764 1.00 37.02 151 SER E CA 1
ATOM 5869 C C . SER F 2 153 ? 157.436 147.971 134.712 1.00 39.07 151 SER E C 1
ATOM 5870 O O . SER F 2 153 ? 158.639 148.055 134.454 1.00 43.48 151 SER E O 1
ATOM 5873 N N . THR F 2 154 ? 156.667 149.029 134.962 1.00 40.55 152 THR E N 1
ATOM 5874 C CA . THR F 2 154 ? 157.217 150.363 135.142 1.00 42.48 152 THR E CA 1
ATOM 5875 C C . THR F 2 154 ? 157.593 150.650 136.592 1.00 46.58 152 THR E C 1
ATOM 5876 O O . THR F 2 154 ? 158.196 151.693 136.862 1.00 45.74 152 THR E O 1
ATOM 5880 N N . THR F 2 155 ? 157.260 149.752 137.516 1.00 45.84 153 THR E N 1
ATOM 5881 C CA . THR F 2 155 ? 157.569 149.909 138.929 1.00 40.19 153 THR E CA 1
ATOM 5882 C C . THR F 2 155 ? 158.298 148.668 139.427 1.00 42.72 153 THR E C 1
ATOM 5883 O O . THR F 2 155 ? 158.456 147.678 138.706 1.00 46.86 153 THR E O 1
ATOM 5887 N N . MET F 2 156 ? 158.732 148.729 140.681 1.00 44.06 154 MET E N 1
ATOM 5888 C CA . MET F 2 156 ? 159.498 147.664 141.313 1.00 40.47 154 MET E CA 1
ATOM 5889 C C . MET F 2 156 ? 158.755 147.164 142.545 1.00 45.56 154 MET E C 1
ATOM 5890 O O . MET F 2 156 ? 158.318 147.964 143.376 1.00 51.66 154 MET E O 1
ATOM 5895 N N . TYR F 2 157 ? 158.619 145.846 142.657 1.00 45.51 155 TYR E N 1
ATOM 5896 C CA . TYR F 2 157 ? 157.801 145.208 143.676 1.00 49.27 155 TYR E CA 1
ATOM 5897 C C . TYR F 2 157 ? 158.675 144.662 144.807 1.00 54.80 155 TYR E C 1
ATOM 5898 O O . TYR F 2 157 ? 159.895 144.830 144.814 1.00 57.18 155 TYR E O 1
ATOM 5907 N N . ARG F 2 158 ? 158.033 144.025 145.782 1.00 54.80 156 ARG E N 1
ATOM 5908 C CA . ARG F 2 158 ? 158.713 143.580 146.995 1.00 51.87 156 ARG E CA 1
ATOM 5909 C C . ARG F 2 158 ? 159.038 142.099 146.956 1.00 54.03 156 ARG E C 1
ATOM 5910 O O . ARG F 2 158 ? 158.163 141.277 146.673 1.00 58.63 156 ARG E O 1
ATOM 5918 N N . GLY F 2 159 ? 160.292 141.762 147.267 1.00 53.79 157 GLY E N 1
ATOM 5919 C CA . GLY F 2 159 ? 160.703 140.383 147.429 1.00 57.36 157 GLY E CA 1
ATOM 5920 C C . GLY F 2 159 ? 160.779 139.596 146.146 1.00 60.59 157 GLY E C 1
ATOM 5921 O O . GLY F 2 159 ? 160.833 138.363 146.187 1.00 61.42 157 GLY E O 1
ATOM 5922 N N . LYS F 2 160 ? 160.794 140.274 145.003 1.00 56.66 158 LYS E N 1
ATOM 5923 C CA . LYS F 2 160 ? 160.729 139.639 143.700 1.00 50.20 158 LYS E CA 1
ATOM 5924 C C . LYS F 2 160 ? 161.966 140.021 142.906 1.00 50.14 158 LYS E C 1
ATOM 5925 O O . LYS F 2 160 ? 162.297 141.204 142.782 1.00 51.93 158 LYS E O 1
ATOM 5931 N N . VAL F 2 161 ? 162.634 139.015 142.362 1.00 46.19 159 VAL E N 1
ATOM 5932 C CA . VAL F 2 161 ? 163.881 139.230 141.643 1.00 39.60 159 VAL E CA 1
ATOM 5933 C C . VAL F 2 161 ? 163.565 139.692 140.227 1.00 44.15 159 VAL E C 1
ATOM 5934 O O . VAL F 2 161 ? 162.812 139.036 139.497 1.00 49.56 159 VAL E O 1
ATOM 5938 N N . PHE F 2 162 ? 164.130 140.831 139.845 1.00 40.68 160 PHE E N 1
ATOM 5939 C CA . PHE F 2 162 ? 163.868 141.492 138.575 1.00 38.15 160 PHE E CA 1
ATOM 5940 C C . PHE F 2 162 ? 165.182 141.653 137.820 1.00 38.99 160 PHE E C 1
ATOM 5941 O O . PHE F 2 162 ? 166.242 141.212 138.271 1.00 40.25 160 PHE E O 1
ATOM 5949 N N . THR F 2 163 ? 165.105 142.298 136.657 1.00 39.25 161 THR E N 1
ATOM 5950 C CA . THR F 2 163 ? 166.287 142.873 136.025 1.00 35.17 161 THR E CA 1
ATOM 5951 C C . THR F 2 163 ? 165.861 144.137 135.288 1.00 37.42 161 THR E C 1
ATOM 5952 O O . THR F 2 163 ? 164.677 144.473 135.233 1.00 39.60 161 THR E O 1
ATOM 5956 N N . GLU F 2 164 ? 166.828 144.861 134.737 1.00 34.80 162 GLU E N 1
ATOM 5957 C CA . GLU F 2 164 ? 166.535 145.993 133.870 1.00 34.97 162 GLU E CA 1
ATOM 5958 C C . GLU F 2 164 ? 166.557 145.528 132.424 1.00 37.01 162 GLU E C 1
ATOM 5959 O O . GLU F 2 164 ? 167.447 144.773 132.023 1.00 41.13 162 GLU E O 1
ATOM 5965 N N . GLY F 2 165 ? 165.580 145.971 131.642 1.00 33.27 163 GLY E N 1
ATOM 5966 C CA . GLY F 2 165 ? 165.559 145.557 130.252 1.00 34.72 163 GLY E CA 1
ATOM 5967 C C . GLY F 2 165 ? 164.486 146.272 129.464 1.00 38.55 163 GLY E C 1
ATOM 5968 O O . GLY F 2 165 ? 163.697 147.057 130.000 1.00 40.21 163 GLY E O 1
ATOM 5969 N N . ASN F 2 166 ? 164.479 145.980 128.166 1.00 39.78 164 ASN E N 1
ATOM 5970 C CA . ASN F 2 166 ? 163.560 146.582 127.213 1.00 38.13 164 ASN E CA 1
ATOM 5971 C C . ASN F 2 166 ? 163.049 145.481 126.297 1.00 39.91 164 ASN E C 1
ATOM 5972 O O . ASN F 2 166 ? 163.815 144.596 125.910 1.00 43.24 164 ASN E O 1
ATOM 5977 N N . ILE F 2 167 ? 161.769 145.528 125.941 1.00 38.56 165 ILE E N 1
ATOM 5978 C CA . ILE F 2 167 ? 161.177 144.455 125.152 1.00 39.62 165 ILE E CA 1
ATOM 5979 C C . ILE F 2 167 ? 160.942 144.945 123.729 1.00 39.69 165 ILE E C 1
ATOM 5980 O O . ILE F 2 167 ? 160.746 146.139 123.476 1.00 41.10 165 ILE E O 1
ATOM 5985 N N . ALA F 2 168 ? 160.992 143.999 122.795 1.00 39.00 166 ALA E N 1
ATOM 5986 C CA . ALA F 2 168 ? 160.851 144.253 121.369 1.00 36.85 166 ALA E CA 1
ATOM 5987 C C . ALA F 2 168 ? 159.952 143.193 120.754 1.00 44.18 166 ALA E C 1
ATOM 5988 O O . ALA F 2 168 ? 160.046 142.011 121.101 1.00 48.62 166 ALA E O 1
ATOM 5990 N N . ALA F 2 169 ? 159.095 143.621 119.830 1.00 46.28 167 ALA E N 1
ATOM 5991 C CA . ALA F 2 169 ? 158.118 142.760 119.181 1.00 44.80 167 ALA E CA 1
ATOM 5992 C C . ALA F 2 169 ? 158.531 142.482 117.742 1.00 47.79 167 ALA E C 1
ATOM 5993 O O . ALA F 2 169 ? 159.060 143.363 117.057 1.00 50.71 167 ALA E O 1
ATOM 5995 N N . MET F 2 170 ? 158.269 141.259 117.284 1.00 51.14 168 MET E N 1
ATOM 5996 C CA . MET F 2 170 ? 158.758 140.817 115.986 1.00 50.04 168 MET E CA 1
ATOM 5997 C C . MET F 2 170 ? 157.887 139.671 115.485 1.00 52.58 168 MET E C 1
ATOM 5998 O O . MET F 2 170 ? 157.055 139.130 116.216 1.00 57.11 168 MET E O 1
ATOM 6003 N N . ILE F 2 171 ? 158.102 139.302 114.221 1.00 52.41 169 ILE E N 1
ATOM 6004 C CA . ILE F 2 171 ? 157.351 138.245 113.547 1.00 51.83 169 ILE E CA 1
ATOM 6005 C C . ILE F 2 171 ? 158.325 137.163 113.091 1.00 54.00 169 ILE E C 1
ATOM 6006 O O . ILE F 2 171 ? 159.185 137.415 112.237 1.00 56.15 169 ILE E O 1
ATOM 6011 N N . VAL F 2 172 ? 158.188 135.962 113.657 1.00 56.52 170 VAL E N 1
ATOM 6012 C CA . VAL F 2 172 ? 159.012 134.800 113.323 1.00 56.11 170 VAL E CA 1
ATOM 6013 C C . VAL F 2 172 ? 158.100 133.599 113.100 1.00 61.92 170 VAL E C 1
ATOM 6014 O O . VAL F 2 172 ? 157.316 133.243 113.986 1.00 66.70 170 VAL E O 1
ATOM 6018 N N . ASN F 2 173 ? 158.218 132.954 111.940 1.00 60.52 171 ASN E N 1
ATOM 6019 C CA . ASN F 2 173 ? 157.522 131.690 111.742 1.00 59.76 171 ASN E CA 1
ATOM 6020 C C . ASN F 2 173 ? 158.407 130.515 112.169 1.00 64.48 171 ASN E C 1
ATOM 6021 O O . ASN F 2 173 ? 159.577 130.687 112.514 1.00 68.00 171 ASN E O 1
ATOM 6026 N N . LYS F 2 174 ? 157.830 129.308 112.134 1.00 65.53 172 LYS E N 1
ATOM 6027 C CA . LYS F 2 174 ? 158.498 128.132 112.694 1.00 61.60 172 LYS E CA 1
ATOM 6028 C C . LYS F 2 174 ? 159.730 127.716 111.894 1.00 61.33 172 LYS E C 1
ATOM 6029 O O . LYS F 2 174 ? 160.675 127.161 112.471 1.00 64.89 172 LYS E O 1
ATOM 6035 N N . THR F 2 175 ? 159.742 127.982 110.583 1.00 61.68 173 THR E N 1
ATOM 6036 C CA . THR F 2 175 ? 160.871 127.585 109.744 1.00 62.76 173 THR E CA 1
ATOM 6037 C C . THR F 2 175 ? 162.134 128.364 110.097 1.00 65.07 173 THR E C 1
ATOM 6038 O O . THR F 2 175 ? 163.183 127.772 110.386 1.00 69.65 173 THR E O 1
ATOM 6042 N N . VAL F 2 176 ? 162.046 129.695 110.139 1.00 61.51 174 VAL E N 1
ATOM 6043 C CA . VAL F 2 176 ? 163.236 130.452 110.508 1.00 63.90 174 VAL E CA 1
ATOM 6044 C C . VAL F 2 176 ? 163.463 130.435 112.014 1.00 63.51 174 VAL E C 1
ATOM 6045 O O . VAL F 2 176 ? 164.574 130.741 112.461 1.00 68.66 174 VAL E O 1
ATOM 6049 N N . HIS F 2 177 ? 162.457 130.056 112.811 1.00 58.54 175 HIS E N 1
ATOM 6050 C CA . HIS F 2 177 ? 162.705 129.799 114.227 1.00 56.92 175 HIS E CA 1
ATOM 6051 C C . HIS F 2 177 ? 163.616 128.591 114.400 1.00 61.06 175 HIS E C 1
ATOM 6052 O O . HIS F 2 177 ? 164.616 128.658 115.120 1.00 66.99 175 HIS E O 1
ATOM 6059 N N . ARG F 2 178 ? 163.312 127.486 113.710 1.00 64.54 176 ARG E N 1
ATOM 6060 C CA . ARG F 2 178 ? 164.210 126.333 113.734 1.00 67.62 176 ARG E CA 1
ATOM 6061 C C . ARG F 2 178 ? 165.531 126.610 113.027 1.00 64.03 176 ARG E C 1
ATOM 6062 O O . ARG F 2 178 ? 166.527 125.937 113.313 1.00 67.51 176 ARG E O 1
ATOM 6070 N N . MET F 2 179 ? 165.560 127.582 112.114 1.00 60.17 177 MET E N 1
ATOM 6071 C CA . MET F 2 179 ? 166.808 127.986 111.478 1.00 62.49 177 MET E CA 1
ATOM 6072 C C . MET F 2 179 ? 167.711 128.805 112.404 1.00 65.68 177 MET E C 1
ATOM 6073 O O . MET F 2 179 ? 168.937 128.655 112.338 1.00 66.90 177 MET E O 1
ATOM 6078 N N . ILE F 2 180 ? 167.148 129.626 113.294 1.00 68.40 178 ILE E N 1
ATOM 6079 C CA . ILE F 2 180 ? 167.928 130.498 114.173 1.00 63.68 178 ILE E CA 1
ATOM 6080 C C . ILE F 2 180 ? 168.144 129.879 115.556 1.00 62.67 178 ILE E C 1
ATOM 6081 O O . ILE F 2 180 ? 169.269 129.855 116.058 1.00 62.22 178 ILE E O 1
ATOM 6086 N N . PHE F 2 181 ? 167.076 129.379 116.186 1.00 60.76 179 PHE E N 1
ATOM 6087 C CA . PHE F 2 181 ? 167.141 128.924 117.575 1.00 55.86 179 PHE E CA 1
ATOM 6088 C C . PHE F 2 181 ? 168.009 127.678 117.724 1.00 63.39 179 PHE E C 1
ATOM 6089 O O . PHE F 2 181 ? 167.925 126.744 116.920 1.00 68.13 179 PHE E O 1
ATOM 6097 N N . SER F 2 182 ? 168.841 127.687 118.770 1.00 63.84 180 SER E N 1
ATOM 6098 C CA . SER F 2 182 ? 169.815 126.640 119.108 1.00 56.55 180 SER E CA 1
ATOM 6099 C C . SER F 2 182 ? 170.760 126.303 117.955 1.00 52.79 180 SER E C 1
ATOM 6100 O O . SER F 2 182 ? 171.609 127.112 117.580 1.00 51.98 180 SER E O 1
ATOM 6103 N N . ASP G 3 44 ? 154.389 150.814 117.665 1.00 51.65 469 ASP F N 1
ATOM 6104 C CA . ASP G 3 44 ? 155.401 149.807 117.964 1.00 50.22 469 ASP F CA 1
ATOM 6105 C C . ASP G 3 44 ? 156.021 149.254 116.686 1.00 50.44 469 ASP F C 1
ATOM 6106 O O . ASP G 3 44 ? 155.311 148.801 115.788 1.00 53.39 469 ASP F O 1
ATOM 6111 N N . GLU G 3 45 ? 157.348 149.298 116.609 1.00 48.29 470 GLU F N 1
ATOM 6112 C CA . GLU G 3 45 ? 158.051 148.770 115.450 1.00 52.98 470 GLU F CA 1
ATOM 6113 C C . GLU G 3 45 ? 158.076 147.245 115.488 1.00 53.29 470 GLU F C 1
ATOM 6114 O O . GLU G 3 45 ? 158.058 146.627 116.555 1.00 54.99 470 GLU F O 1
ATOM 6120 N N . SER G 3 46 ? 158.120 146.638 114.301 1.00 49.15 471 SER F N 1
ATOM 6121 C CA . SER G 3 46 ? 158.136 145.184 114.183 1.00 47.73 471 SER F CA 1
ATOM 6122 C C . SER G 3 46 ? 158.838 144.750 112.902 1.00 51.18 471 SER F C 1
ATOM 6123 O O . SER G 3 46 ? 158.391 145.094 111.800 1.00 55.99 471 SER F O 1
ATOM 6126 N N . PRO G 3 47 ? 159.933 144.001 112.999 1.00 50.26 472 PRO F N 1
ATOM 6127 C CA . PRO G 3 47 ? 160.576 143.453 111.806 1.00 54.41 472 PRO F CA 1
ATOM 6128 C C . PRO G 3 47 ? 159.960 142.118 111.414 1.00 54.50 472 PRO F C 1
ATOM 6129 O O . PRO G 3 47 ? 159.285 141.452 112.203 1.00 55.72 472 PRO F O 1
ATOM 6133 N N . SER G 3 48 ? 160.217 141.730 110.170 1.00 53.85 473 SER F N 1
ATOM 6134 C CA . SER G 3 48 ? 159.743 140.464 109.619 1.00 56.12 473 SER F CA 1
ATOM 6135 C C . SER G 3 48 ? 160.956 139.685 109.124 1.00 59.28 473 SER F C 1
ATOM 6136 O O . SER G 3 48 ? 161.596 140.077 108.143 1.00 63.37 473 SER F O 1
ATOM 6139 N N . PHE G 3 49 ? 161.271 138.584 109.800 1.00 60.02 474 PHE F N 1
ATOM 6140 C CA . PHE G 3 49 ? 162.429 137.763 109.450 1.00 62.99 474 PHE F CA 1
ATOM 6141 C C . PHE G 3 49 ? 162.002 136.765 108.383 1.00 70.23 474 PHE F C 1
ATOM 6142 O O . PHE G 3 49 ? 161.445 135.708 108.689 1.00 73.02 474 PHE F O 1
ATOM 6150 N N . ASN G 3 50 ? 162.260 137.099 107.124 1.00 69.37 475 ASN F N 1
ATOM 6151 C CA . ASN G 3 50 ? 162.018 136.197 106.013 1.00 70.61 475 ASN F CA 1
ATOM 6152 C C . ASN G 3 50 ? 163.304 135.422 105.727 1.00 71.45 475 ASN F C 1
ATOM 6153 O O . ASN G 3 50 ? 164.358 135.687 106.307 1.00 71.17 475 ASN F O 1
ATOM 6158 N N . THR G 3 51 ? 163.219 134.444 104.823 1.00 75.96 476 THR F N 1
ATOM 6159 C CA . THR G 3 51 ? 164.371 133.622 104.476 1.00 80.50 476 THR F CA 1
ATOM 6160 C C . THR G 3 51 ? 164.737 133.720 103.000 1.00 83.77 476 THR F C 1
ATOM 6161 O O . THR G 3 51 ? 165.502 132.881 102.508 1.00 84.63 476 THR F O 1
ATOM 6165 N N . SER G 3 52 ? 164.217 134.712 102.286 1.00 84.28 477 SER F N 1
ATOM 6166 C CA . SER G 3 52 ? 164.508 134.875 100.867 1.00 86.98 477 SER F CA 1
ATOM 6167 C C . SER G 3 52 ? 165.919 135.411 100.649 1.00 88.16 477 SER F C 1
ATOM 6168 O O . SER G 3 52 ? 166.757 134.750 100.035 1.00 90.06 477 SER F O 1
ATOM 6171 N N . ILE G 3 63 ? 172.959 130.276 104.602 1.00 84.44 488 ILE F N 1
ATOM 6172 C CA . ILE G 3 63 ? 171.649 130.870 104.831 1.00 86.37 488 ILE F CA 1
ATOM 6173 C C . ILE G 3 63 ? 171.749 132.393 104.922 1.00 85.90 488 ILE F C 1
ATOM 6174 O O . ILE G 3 63 ? 172.764 132.942 105.356 1.00 84.65 488 ILE F O 1
ATOM 6179 N N . SER G 3 64 ? 170.694 133.073 104.476 1.00 84.50 489 SER F N 1
ATOM 6180 C CA . SER G 3 64 ? 170.631 134.527 104.500 1.00 78.66 489 SER F CA 1
ATOM 6181 C C . SER G 3 64 ? 169.189 134.953 104.727 1.00 75.14 489 SER F C 1
ATOM 6182 O O . SER G 3 64 ? 168.264 134.351 104.177 1.00 79.06 489 SER F O 1
ATOM 6185 N N . LEU G 3 65 ? 169.003 135.993 105.535 1.00 66.67 490 LEU F N 1
ATOM 6186 C CA . LEU G 3 65 ? 167.677 136.451 105.919 1.00 64.77 490 LEU F CA 1
ATOM 6187 C C . LEU G 3 65 ? 167.514 137.926 105.575 1.00 64.91 490 LEU F C 1
ATOM 6188 O O . LEU G 3 65 ? 168.482 138.692 105.574 1.00 66.18 490 LEU F O 1
ATOM 6193 N N . THR G 3 66 ? 166.275 138.315 105.283 1.00 63.86 491 THR F N 1
ATOM 6194 C CA . THR G 3 66 ? 165.944 139.678 104.895 1.00 58.76 491 THR F CA 1
ATOM 6195 C C . THR G 3 66 ? 165.111 140.339 105.984 1.00 59.34 491 THR F C 1
ATOM 6196 O O . THR G 3 66 ? 164.340 139.679 106.688 1.00 62.58 491 THR F O 1
ATOM 6200 N N . PHE G 3 67 ? 165.271 141.654 106.111 1.00 60.62 492 PHE F N 1
ATOM 6201 C CA . PHE G 3 67 ? 164.673 142.424 107.193 1.00 57.85 492 PHE F CA 1
ATOM 6202 C C . PHE G 3 67 ? 163.734 143.471 106.614 1.00 57.19 492 PHE F C 1
ATOM 6203 O O . PHE G 3 67 ? 164.090 144.166 105.657 1.00 58.52 492 PHE F O 1
ATOM 6211 N N . SER G 3 68 ? 162.539 143.582 107.192 1.00 54.01 493 SER F N 1
ATOM 6212 C CA . SER G 3 68 ? 161.567 144.591 106.783 1.00 54.88 493 SER F CA 1
ATOM 6213 C C . SER G 3 68 ? 160.832 145.088 108.017 1.00 54.37 493 SER F C 1
ATOM 6214 O O . SER G 3 68 ? 160.091 144.327 108.645 1.00 56.79 493 SER F O 1
ATOM 6217 N N . TYR G 3 69 ? 161.019 146.362 108.348 1.00 53.67 494 TYR F N 1
ATOM 6218 C CA . TYR G 3 69 ? 160.431 146.949 109.542 1.00 53.71 494 TYR F CA 1
ATOM 6219 C C . TYR G 3 69 ? 158.995 147.391 109.278 1.00 56.48 494 TYR F C 1
ATOM 6220 O O . TYR G 3 69 ? 158.561 147.513 108.128 1.00 59.15 494 TYR F O 1
ATOM 6229 N N . PHE G 3 70 ? 158.270 147.636 110.374 1.00 59.40 495 PHE F N 1
ATOM 6230 C CA . PHE G 3 70 ? 156.841 147.987 110.396 1.00 62.76 495 PHE F CA 1
ATOM 6231 C C . PHE G 3 70 ? 155.967 146.993 109.630 1.00 62.55 495 PHE F C 1
ATOM 6232 O O . PHE G 3 70 ? 156.035 145.786 109.860 1.00 62.38 495 PHE F O 1
ATOM 6240 N N . ASN G 3 85 ? 181.779 149.262 122.035 1.00 80.20 510 ASN F N 1
ATOM 6241 C CA . ASN G 3 85 ? 180.453 149.514 121.483 1.00 81.36 510 ASN F CA 1
ATOM 6242 C C . ASN G 3 85 ? 179.370 149.325 122.541 1.00 75.30 510 ASN F C 1
ATOM 6243 O O . ASN G 3 85 ? 179.660 149.253 123.735 1.00 75.16 510 ASN F O 1
ATOM 6248 N N . ASP G 3 86 ? 178.118 149.245 122.091 1.00 70.45 511 ASP F N 1
ATOM 6249 C CA . ASP G 3 86 ? 176.967 149.081 122.971 1.00 66.14 511 ASP F CA 1
ATOM 6250 C C . ASP G 3 86 ? 176.185 147.802 122.675 1.00 65.12 511 ASP F C 1
ATOM 6251 O O . ASP G 3 86 ? 174.980 147.729 122.926 1.00 69.19 511 ASP F O 1
ATOM 6256 N N . CYS G 3 87 ? 176.863 146.784 122.152 1.00 62.23 512 CYS F N 1
ATOM 6257 C CA . CYS G 3 87 ? 176.204 145.573 121.691 1.00 56.70 512 CYS F CA 1
ATOM 6258 C C . CYS G 3 87 ? 177.052 144.359 122.039 1.00 50.23 512 CYS F C 1
ATOM 6259 O O . CYS G 3 87 ? 178.281 144.399 121.934 1.00 54.79 512 CYS F O 1
ATOM 6262 N N . ASP G 3 88 ? 176.388 143.283 122.453 1.00 45.67 513 ASP F N 1
ATOM 6263 C CA . ASP G 3 88 ? 177.037 142.022 122.786 1.00 44.34 513 ASP F CA 1
ATOM 6264 C C . ASP G 3 88 ? 176.637 140.995 121.736 1.00 48.70 513 ASP F C 1
ATOM 6265 O O . ASP G 3 88 ? 175.448 140.834 121.446 1.00 51.20 513 ASP F O 1
ATOM 6270 N N . ALA G 3 89 ? 177.629 140.304 121.170 1.00 44.40 514 ALA F N 1
ATOM 6271 C CA . ALA G 3 89 ? 177.367 139.384 120.069 1.00 40.11 514 ALA F CA 1
ATOM 6272 C C . ALA G 3 89 ? 176.701 138.092 120.527 1.00 40.51 514 ALA F C 1
ATOM 6273 O O . ALA G 3 89 ? 175.851 137.553 119.809 1.00 45.33 514 ALA F O 1
ATOM 6275 N N . GLU G 3 90 ? 177.061 137.584 121.702 1.00 39.23 515 GLU F N 1
ATOM 6276 C CA . GLU G 3 90 ? 176.538 136.315 122.190 1.00 40.30 515 GLU F CA 1
ATOM 6277 C C . GLU G 3 90 ? 175.172 136.542 122.826 1.00 40.66 515 GLU F C 1
ATOM 6278 O O . GLU G 3 90 ? 175.051 137.296 123.798 1.00 43.28 515 GLU F O 1
ATOM 6284 N N . LEU G 3 91 ? 174.148 135.891 122.277 1.00 39.62 516 LEU F N 1
ATOM 6285 C CA . LEU G 3 91 ? 172.778 136.013 122.766 1.00 38.23 516 LEU F CA 1
ATOM 6286 C C . LEU G 3 91 ? 172.270 134.612 123.083 1.00 38.98 516 LEU F C 1
ATOM 6287 O O . LEU G 3 91 ? 172.135 133.775 122.184 1.00 41.40 516 LEU F O 1
ATOM 6292 N N . ARG G 3 92 ? 171.999 134.360 124.359 1.00 38.47 517 ARG F N 1
ATOM 6293 C CA . ARG G 3 92 ? 171.335 133.146 124.807 1.00 37.82 517 ARG F CA 1
ATOM 6294 C C . ARG G 3 92 ? 170.021 133.532 125.473 1.00 35.46 517 ARG F C 1
ATOM 6295 O O . ARG G 3 92 ? 169.915 134.600 126.082 1.00 38.02 517 ARG F O 1
ATOM 6303 N N . ILE G 3 93 ? 168.999 132.690 125.298 1.00 35.72 518 ILE F N 1
ATOM 6304 C CA . ILE G 3 93 ? 167.631 132.996 125.708 1.00 36.62 518 ILE F CA 1
ATOM 6305 C C . ILE G 3 93 ? 167.019 131.779 126.391 1.00 41.09 518 ILE F C 1
ATOM 6306 O O . ILE G 3 93 ? 167.553 130.669 126.342 1.00 46.42 518 ILE F O 1
ATOM 6311 N N . TRP G 3 94 ? 165.868 132.008 127.023 1.00 39.20 519 TRP F N 1
ATOM 6312 C CA . TRP G 3 94 ? 164.992 130.955 127.516 1.00 41.41 519 TRP F CA 1
ATOM 6313 C C . TRP G 3 94 ? 163.655 131.054 126.793 1.00 45.95 519 TRP F C 1
ATOM 6314 O O . TRP G 3 94 ? 163.216 132.151 126.433 1.00 46.57 519 TRP F O 1
ATOM 6325 N N . SER G 3 95 ? 163.022 129.906 126.557 1.00 52.44 520 SER F N 1
ATOM 6326 C CA . SER G 3 95 ? 161.843 129.852 125.705 1.00 56.43 520 SER F CA 1
ATOM 6327 C C . SER G 3 95 ? 160.862 128.805 126.213 1.00 63.75 520 SER F C 1
ATOM 6328 O O . SER G 3 95 ? 161.224 127.876 126.939 1.00 66.66 520 SER F O 1
ATOM 6331 N N . VAL G 3 96 ? 159.608 128.970 125.796 1.00 68.76 521 VAL F N 1
ATOM 6332 C CA . VAL G 3 96 ? 158.526 128.046 126.119 1.00 75.45 521 VAL F CA 1
ATOM 6333 C C . VAL G 3 96 ? 158.685 126.789 125.270 1.00 82.25 521 VAL F C 1
ATOM 6334 O O . VAL G 3 96 ? 159.037 126.868 124.088 1.00 82.76 521 VAL F O 1
ATOM 6338 N N . GLN G 3 97 ? 158.456 125.624 125.888 1.00 86.95 522 GLN F N 1
ATOM 6339 C CA . GLN G 3 97 ? 158.702 124.327 125.262 1.00 91.40 522 GLN F CA 1
ATOM 6340 C C . GLN G 3 97 ? 157.819 124.093 124.038 1.00 97.16 522 GLN F C 1
ATOM 6341 O O . GLN G 3 97 ? 156.653 124.496 124.001 1.00 96.14 522 GLN F O 1
ATOM 6347 N N . GLU G 3 98 ? 158.389 123.427 123.031 1.00 99.27 523 GLU F N 1
ATOM 6348 C CA . GLU G 3 98 ? 157.685 123.059 121.805 1.00 101.14 523 GLU F CA 1
ATOM 6349 C C . GLU G 3 98 ? 157.641 121.558 121.566 1.00 103.80 523 GLU F C 1
ATOM 6350 O O . GLU G 3 98 ? 156.607 121.039 121.137 1.00 102.92 523 GLU F O 1
ATOM 6356 N N . ASP G 3 99 ? 158.744 120.848 121.822 1.00 106.76 524 ASP F N 1
ATOM 6357 C CA . ASP G 3 99 ? 158.809 119.405 121.599 1.00 109.34 524 ASP F CA 1
ATOM 6358 C C . ASP G 3 99 ? 157.980 118.640 122.627 1.00 107.39 524 ASP F C 1
ATOM 6359 O O . ASP G 3 99 ? 157.544 117.516 122.348 1.00 105.85 524 ASP F O 1
ATOM 6364 N N . ASP G 3 100 ? 157.706 119.263 123.780 1.00 105.91 525 ASP F N 1
ATOM 6365 C CA . ASP G 3 100 ? 156.897 118.663 124.841 1.00 103.13 525 ASP F CA 1
ATOM 6366 C C . ASP G 3 100 ? 155.468 118.381 124.372 1.00 102.55 525 ASP F C 1
ATOM 6367 O O . ASP G 3 100 ? 154.826 117.446 124.872 1.00 98.58 525 ASP F O 1
ATOM 6372 N N . LEU G 3 101 ? 154.987 119.138 123.374 1.00 106.21 526 LEU F N 1
ATOM 6373 C CA . LEU G 3 101 ? 153.696 118.883 122.735 1.00 108.80 526 LEU F CA 1
ATOM 6374 C C . LEU G 3 101 ? 153.623 117.490 122.113 1.00 108.90 526 LEU F C 1
ATOM 6375 O O . LEU G 3 101 ? 152.534 116.913 122.018 1.00 106.84 526 LEU F O 1
ATOM 6380 N N . ALA G 3 102 ? 154.758 116.936 121.689 1.00 108.03 527 ALA F N 1
ATOM 6381 C CA . ALA G 3 102 ? 154.801 115.590 121.135 1.00 105.71 527 ALA F CA 1
ATOM 6382 C C . ALA G 3 102 ? 154.948 114.507 122.200 1.00 101.86 527 ALA F C 1
ATOM 6383 O O . ALA G 3 102 ? 155.209 113.353 121.844 1.00 100.31 527 ALA F O 1
ATOM 6385 N N . ALA G 3 103 ? 154.804 114.847 123.487 1.00 98.77 528 ALA F N 1
ATOM 6386 C CA . ALA G 3 103 ? 154.949 113.839 124.535 1.00 93.34 528 ALA F CA 1
ATOM 6387 C C . ALA G 3 103 ? 153.771 112.870 124.552 1.00 87.16 528 ALA F C 1
ATOM 6388 O O . ALA G 3 103 ? 153.962 111.656 124.695 1.00 88.31 528 ALA F O 1
ATOM 6390 N N . GLY G 3 104 ? 152.550 113.380 124.409 1.00 82.00 529 GLY F N 1
ATOM 6391 C CA . GLY G 3 104 ? 151.377 112.527 124.355 1.00 72.38 529 GLY F CA 1
ATOM 6392 C C . GLY G 3 104 ? 150.463 112.658 125.556 1.00 64.48 529 GLY F C 1
ATOM 6393 O O . GLY G 3 104 ? 149.237 112.697 125.410 1.00 62.23 529 GLY F O 1
ATOM 6394 N N . LEU G 3 105 ? 151.049 112.733 126.751 1.00 60.60 530 LEU F N 1
ATOM 6395 C CA . LEU G 3 105 ? 150.292 112.881 127.984 1.00 54.30 530 LEU F CA 1
ATOM 6396 C C . LEU G 3 105 ? 150.631 114.142 128.762 1.00 46.83 530 LEU F C 1
ATOM 6397 O O . LEU G 3 105 ? 149.896 114.488 129.694 1.00 46.20 530 LEU F O 1
ATOM 6402 N N . SER G 3 106 ? 151.704 114.845 128.403 1.00 47.18 531 SER F N 1
ATOM 6403 C CA . SER G 3 106 ? 152.186 115.974 129.186 1.00 47.99 531 SER F CA 1
ATOM 6404 C C . SER G 3 106 ? 151.473 117.284 128.875 1.00 46.17 531 SER F C 1
ATOM 6405 O O . SER G 3 106 ? 151.780 118.297 129.512 1.00 49.35 531 SER F O 1
ATOM 6408 N N . TRP G 3 107 ? 150.541 117.300 127.917 1.00 42.68 532 TRP F N 1
ATOM 6409 C CA . TRP G 3 107 ? 149.727 118.492 127.698 1.00 39.00 532 TRP F CA 1
ATOM 6410 C C . TRP G 3 107 ? 148.732 118.714 128.830 1.00 39.78 532 TRP F C 1
ATOM 6411 O O . TRP G 3 107 ? 148.261 119.841 129.015 1.00 40.29 532 TRP F O 1
ATOM 6422 N N . ILE G 3 108 ? 148.399 117.664 129.569 1.00 38.56 533 ILE F N 1
ATOM 6423 C CA . ILE G 3 108 ? 147.538 117.765 130.752 1.00 32.94 533 ILE F CA 1
ATOM 6424 C C . ILE G 3 108 ? 148.291 118.514 131.847 1.00 36.69 533 ILE F C 1
ATOM 6425 O O . ILE G 3 108 ? 149.495 118.261 132.040 1.00 39.94 533 ILE F O 1
ATOM 6430 N N . PRO G 3 109 ? 147.656 119.469 132.542 1.00 34.40 534 PRO F N 1
ATOM 6431 C CA . PRO G 3 109 ? 148.369 120.224 133.592 1.00 33.34 534 PRO F CA 1
ATOM 6432 C C . PRO G 3 109 ? 148.857 119.385 134.763 1.00 34.14 534 PRO F C 1
ATOM 6433 O O . PRO G 3 109 ? 149.825 119.779 135.426 1.00 37.72 534 PRO F O 1
ATOM 6437 N N . PHE G 3 110 ? 148.218 118.246 135.047 1.00 33.16 535 PHE F N 1
ATOM 6438 C CA . PHE G 3 110 ? 148.713 117.382 136.113 1.00 32.37 535 PHE F CA 1
ATOM 6439 C C . PHE G 3 110 ? 149.992 116.666 135.702 1.00 33.75 535 PHE F C 1
ATOM 6440 O O . PHE G 3 110 ? 150.839 116.373 136.554 1.00 35.47 535 PHE F O 1
ATOM 6448 N N . PHE G 3 111 ? 150.153 116.381 134.413 1.00 33.75 536 PHE F N 1
ATOM 6449 C CA . PHE G 3 111 ? 151.338 115.710 133.903 1.00 35.39 536 PHE F CA 1
ATOM 6450 C C . PHE G 3 111 ? 152.337 116.683 133.293 1.00 39.92 536 PHE F C 1
ATOM 6451 O O . PHE G 3 111 ? 153.280 116.251 132.622 1.00 42.15 536 PHE F O 1
ATOM 6459 N N . GLY G 3 112 ? 152.151 117.986 133.510 1.00 42.96 537 GLY F N 1
ATOM 6460 C CA . GLY G 3 112 ? 153.036 118.981 132.956 1.00 47.23 537 GLY F CA 1
ATOM 6461 C C . GLY G 3 112 ? 154.305 119.139 133.766 1.00 55.15 537 GLY F C 1
ATOM 6462 O O . GLY G 3 112 ? 154.523 118.480 134.791 1.00 53.27 537 GLY F O 1
ATOM 6463 N N . PRO G 3 113 ? 155.178 120.044 133.301 1.00 59.08 538 PRO F N 1
ATOM 6464 C CA . PRO G 3 113 ? 156.488 120.200 133.950 1.00 65.62 538 PRO F CA 1
ATOM 6465 C C . PRO G 3 113 ? 156.463 121.087 135.187 1.00 67.69 538 PRO F C 1
ATOM 6466 O O . PRO G 3 113 ? 157.305 120.932 136.077 1.00 69.21 538 PRO F O 1
ATOM 6470 N N . GLY G 3 114 ? 155.514 122.010 135.262 1.00 65.45 539 GLY F N 1
ATOM 6471 C CA . GLY G 3 114 ? 155.460 122.957 136.358 1.00 69.30 539 GLY F CA 1
ATOM 6472 C C . GLY G 3 114 ? 156.049 124.303 135.986 1.00 75.72 539 GLY F C 1
ATOM 6473 O O . GLY G 3 114 ? 156.295 124.618 134.818 1.00 76.03 539 GLY F O 1
ATOM 6474 N N . ILE G 3 115 ? 156.266 125.117 137.021 1.00 76.63 540 ILE F N 1
ATOM 6475 C CA . ILE G 3 115 ? 156.783 126.468 136.815 1.00 77.64 540 ILE F CA 1
ATOM 6476 C C . ILE G 3 115 ? 158.267 126.426 136.457 1.00 79.04 540 ILE F C 1
ATOM 6477 O O . ILE G 3 115 ? 158.708 127.061 135.491 1.00 79.55 540 ILE F O 1
ATOM 6482 N N . GLU G 3 116 ? 159.054 125.652 137.210 1.00 78.85 541 GLU F N 1
ATOM 6483 C CA . GLU G 3 116 ? 160.505 125.672 137.055 1.00 78.75 541 GLU F CA 1
ATOM 6484 C C . GLU G 3 116 ? 160.977 124.937 135.805 1.00 78.85 541 GLU F C 1
ATOM 6485 O O . GLU G 3 116 ? 161.966 125.350 135.189 1.00 79.94 541 GLU F O 1
ATOM 6491 N N . GLY G 3 117 ? 160.298 123.863 135.414 1.00 76.62 542 GLY F N 1
ATOM 6492 C CA . GLY G 3 117 ? 160.734 123.063 134.284 1.00 72.59 542 GLY F CA 1
ATOM 6493 C C . GLY G 3 117 ? 160.069 123.424 132.972 1.00 68.90 542 GLY F C 1
ATOM 6494 O O . GLY G 3 117 ? 160.059 122.623 132.033 1.00 69.27 542 GLY F O 1
ATOM 6495 N N . LEU G 3 118 ? 159.509 124.629 132.897 1.00 66.13 543 LEU F N 1
ATOM 6496 C CA . LEU G 3 118 ? 158.725 125.067 131.750 1.00 65.55 543 LEU F CA 1
ATOM 6497 C C . LEU G 3 118 ? 159.581 125.642 130.624 1.00 65.31 543 LEU F C 1
ATOM 6498 O O . LEU G 3 118 ? 159.073 125.844 129.516 1.00 67.83 543 LEU F O 1
ATOM 6503 N N . TYR G 3 119 ? 160.867 125.882 130.862 1.00 62.91 544 TYR F N 1
ATOM 6504 C CA . TYR G 3 119 ? 161.688 126.688 129.970 1.00 56.68 544 TYR F CA 1
ATOM 6505 C C . TYR G 3 119 ? 162.854 125.872 129.426 1.00 56.78 544 TYR F C 1
ATOM 6506 O O . TYR G 3 119 ? 163.419 125.031 130.132 1.00 61.19 544 TYR F O 1
ATOM 6515 N N . THR G 3 120 ? 163.209 126.129 128.168 1.00 53.39 545 THR F N 1
ATOM 6516 C CA . THR G 3 120 ? 164.407 125.573 127.550 1.00 53.31 545 THR F CA 1
ATOM 6517 C C . THR G 3 120 ? 165.360 126.698 127.181 1.00 49.57 545 THR F C 1
ATOM 6518 O O . THR G 3 120 ? 164.932 127.760 126.722 1.00 51.44 545 THR F O 1
ATOM 6522 N N . ALA G 3 121 ? 166.652 126.461 127.376 1.00 45.93 546 ALA F N 1
ATOM 6523 C CA . ALA G 3 121 ? 167.669 127.423 126.988 1.00 43.60 546 ALA F CA 1
ATOM 6524 C C . ALA G 3 121 ? 168.069 127.216 125.532 1.00 42.24 546 ALA F C 1
ATOM 6525 O O . ALA G 3 121 ? 168.051 126.096 125.014 1.00 46.83 546 ALA F O 1
ATOM 6527 N N . GLY G 3 122 ? 168.424 128.316 124.873 1.00 39.15 547 GLY F N 1
ATOM 6528 C CA . GLY G 3 122 ? 168.837 128.277 123.486 1.00 39.12 547 GLY F CA 1
ATOM 6529 C C . GLY G 3 122 ? 169.755 129.438 123.176 1.00 38.06 547 GLY F C 1
ATOM 6530 O O . GLY G 3 122 ? 169.980 130.314 124.011 1.00 41.21 547 GLY F O 1
ATOM 6531 N N . LEU G 3 123 ? 170.280 129.447 121.953 1.00 34.45 548 LEU F N 1
ATOM 6532 C CA . LEU G 3 123 ? 171.242 130.459 121.539 1.00 33.63 548 LEU F CA 1
ATOM 6533 C C . LEU G 3 123 ? 170.848 130.993 120.170 1.00 39.21 548 LEU F C 1
ATOM 6534 O O . LEU G 3 123 ? 170.560 130.213 119.257 1.00 42.91 548 LEU F O 1
ATOM 6539 N N . ILE G 3 124 ? 170.841 132.316 120.033 1.00 39.27 549 ILE F N 1
ATOM 6540 C CA . ILE G 3 124 ? 170.623 132.970 118.749 1.00 37.80 549 ILE F CA 1
ATOM 6541 C C . ILE G 3 124 ? 171.977 133.351 118.168 1.00 41.50 549 ILE F C 1
ATOM 6542 O O . ILE G 3 124 ? 172.765 134.053 118.813 1.00 42.14 549 ILE F O 1
ATOM 6547 N N . LYS G 3 125 ? 172.252 132.889 116.951 1.00 45.85 550 LYS F N 1
ATOM 6548 C CA . LYS G 3 125 ? 173.530 133.143 116.304 1.00 49.55 550 LYS F CA 1
ATOM 6549 C C . LYS G 3 125 ? 173.538 134.514 115.635 1.00 52.01 550 LYS F C 1
ATOM 6550 O O . LYS G 3 125 ? 172.511 134.992 115.142 1.00 52.22 550 LYS F O 1
ATOM 6556 N N . ASN G 3 126 ? 174.705 135.157 115.661 1.00 53.12 551 ASN F N 1
ATOM 6557 C CA . ASN G 3 126 ? 174.888 136.514 115.146 1.00 49.80 551 ASN F CA 1
ATOM 6558 C C . ASN G 3 126 ? 175.535 136.387 113.770 1.00 55.43 551 ASN F C 1
ATOM 6559 O O . ASN G 3 126 ? 176.758 136.340 113.636 1.00 57.60 551 ASN F O 1
ATOM 6564 N N . GLN G 3 127 ? 174.702 136.332 112.731 1.00 58.40 552 GLN F N 1
ATOM 6565 C CA . GLN G 3 127 ? 175.169 136.037 111.380 1.00 63.68 552 GLN F CA 1
ATOM 6566 C C . GLN G 3 127 ? 175.149 137.244 110.443 1.00 64.56 552 GLN F C 1
ATOM 6567 O O . GLN G 3 127 ? 176.042 137.379 109.601 1.00 66.78 552 GLN F O 1
ATOM 6573 N N . ASN G 3 128 ? 174.156 138.127 110.562 1.00 60.54 553 ASN F N 1
ATOM 6574 C CA . ASN G 3 128 ? 174.104 139.338 109.749 1.00 61.22 553 ASN F CA 1
ATOM 6575 C C . ASN G 3 128 ? 173.815 140.562 110.608 1.00 57.82 553 ASN F C 1
ATOM 6576 O O . ASN G 3 128 ? 172.938 141.362 110.263 1.00 60.27 553 ASN F O 1
ATOM 6581 N N . ASN G 3 129 ? 174.554 140.698 111.718 1.00 52.20 554 ASN F N 1
ATOM 6582 C CA . ASN G 3 129 ? 174.316 141.696 112.771 1.00 48.02 554 ASN F CA 1
ATOM 6583 C C . ASN G 3 129 ? 172.886 141.602 113.300 1.00 47.11 554 ASN F C 1
ATOM 6584 O O . ASN G 3 129 ? 172.181 142.600 113.460 1.00 53.11 554 ASN F O 1
ATOM 6589 N N . LEU G 3 130 ? 172.463 140.364 113.562 1.00 42.45 555 LEU F N 1
ATOM 6590 C CA . LEU G 3 130 ? 171.101 140.094 114.013 1.00 40.18 555 LEU F CA 1
ATOM 6591 C C . LEU G 3 130 ? 170.870 140.599 115.434 1.00 44.20 555 LEU F C 1
ATOM 6592 O O . LEU G 3 130 ? 169.885 141.301 115.707 1.00 46.95 555 LEU F O 1
ATOM 6597 N N . VAL G 3 131 ? 171.788 140.264 116.345 1.00 44.26 556 VAL F N 1
ATOM 6598 C CA . VAL G 3 131 ? 171.604 140.541 117.766 1.00 42.01 556 VAL F CA 1
ATOM 6599 C C . VAL G 3 131 ? 171.684 142.041 118.037 1.00 43.66 556 VAL F C 1
ATOM 6600 O O . VAL G 3 131 ? 170.920 142.578 118.849 1.00 45.41 556 VAL F O 1
ATOM 6604 N N . CYS G 3 132 ? 172.586 142.740 117.338 1.00 42.15 557 CYS F N 1
ATOM 6605 C CA . CYS G 3 132 ? 172.720 144.188 117.490 1.00 43.08 557 CYS F CA 1
ATOM 6606 C C . CYS G 3 132 ? 171.458 144.916 117.034 1.00 42.58 557 CYS F C 1
ATOM 6607 O O . CYS G 3 132 ? 170.986 145.852 117.700 1.00 46.42 557 CYS F O 1
ATOM 6610 N N . ARG G 3 133 ? 170.885 144.478 115.911 1.00 40.48 558 ARG F N 1
ATOM 6611 C CA . ARG G 3 133 ? 169.656 145.046 115.377 1.00 41.31 558 ARG F CA 1
ATOM 6612 C C . ARG G 3 133 ? 168.408 144.574 116.111 1.00 40.10 558 ARG F C 1
ATOM 6613 O O . ARG G 3 133 ? 167.322 145.082 115.821 1.00 42.31 558 ARG F O 1
ATOM 6621 N N . LEU G 3 134 ? 168.524 143.604 117.021 1.00 40.11 559 LEU F N 1
ATOM 6622 C CA . LEU G 3 134 ? 167.454 143.363 117.987 1.00 38.96 559 LEU F CA 1
ATOM 6623 C C . LEU G 3 134 ? 167.600 144.191 119.261 1.00 40.12 559 LEU F C 1
ATOM 6624 O O . LEU G 3 134 ? 166.588 144.635 119.826 1.00 41.32 559 LEU F O 1
ATOM 6629 N N . ARG G 3 135 ? 168.836 144.409 119.720 1.00 38.59 560 ARG F N 1
ATOM 6630 C CA . ARG G 3 135 ? 169.056 145.192 120.937 1.00 34.67 560 ARG F CA 1
ATOM 6631 C C . ARG G 3 135 ? 168.684 146.660 120.721 1.00 37.41 560 ARG F C 1
ATOM 6632 O O . ARG G 3 135 ? 167.982 147.263 121.550 1.00 42.26 560 ARG F O 1
ATOM 6640 N N . ARG G 3 136 ? 169.089 147.237 119.577 1.00 36.02 561 ARG F N 1
ATOM 6641 C CA . ARG G 3 136 ? 168.672 148.608 119.287 1.00 34.76 561 ARG F CA 1
ATOM 6642 C C . ARG G 3 136 ? 167.182 148.673 118.967 1.00 35.66 561 ARG F C 1
ATOM 6643 O O . ARG G 3 136 ? 166.542 149.709 119.210 1.00 40.24 561 ARG F O 1
ATOM 6651 N N . LEU G 3 137 ? 166.614 147.571 118.455 1.00 35.63 562 LEU F N 1
ATOM 6652 C CA . LEU G 3 137 ? 165.176 147.513 118.232 1.00 35.30 562 LEU F CA 1
A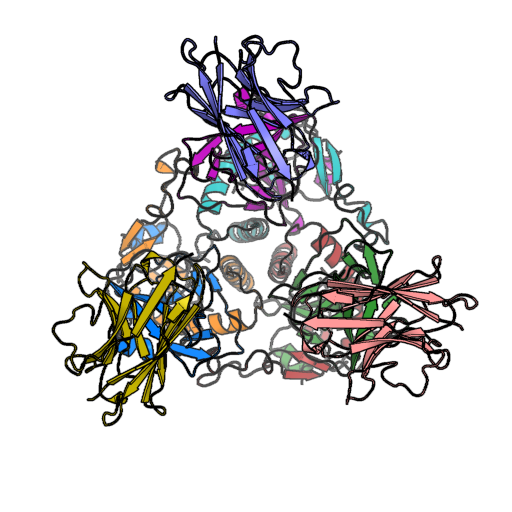TOM 6653 C C . LEU G 3 137 ? 164.404 147.635 119.537 1.00 36.55 562 LEU F C 1
ATOM 6654 O O . LEU G 3 137 ? 163.418 148.374 119.611 1.00 42.36 562 LEU F O 1
ATOM 6659 N N . ALA G 3 138 ? 164.863 146.939 120.582 1.00 35.08 563 ALA F N 1
ATOM 6660 C CA . ALA G 3 138 ? 164.262 147.099 121.905 1.00 35.37 563 ALA F CA 1
ATOM 6661 C C . ALA G 3 138 ? 164.465 148.512 122.442 1.00 37.01 563 ALA F C 1
ATOM 6662 O O . ALA G 3 138 ? 163.554 149.086 123.066 1.00 39.35 563 ALA F O 1
ATOM 6664 N N . ASN G 3 139 ? 165.642 149.099 122.180 1.00 36.15 564 ASN F N 1
ATOM 6665 C CA . ASN G 3 139 ? 165.977 150.382 122.794 1.00 35.40 564 ASN F CA 1
ATOM 6666 C C . ASN G 3 139 ? 165.148 151.524 122.193 1.00 40.52 564 ASN F C 1
ATOM 6667 O O . ASN G 3 139 ? 164.728 152.423 122.931 1.00 43.54 564 ASN F O 1
ATOM 6672 N N . GLN G 3 140 ? 164.873 151.515 120.879 1.00 38.38 565 GLN F N 1
ATOM 6673 C CA . GLN G 3 140 ? 163.850 152.465 120.424 1.00 36.92 565 GLN F CA 1
ATOM 6674 C C . GLN G 3 140 ? 162.409 151.935 120.438 1.00 37.97 565 GLN F C 1
ATOM 6675 O O . GLN G 3 140 ? 161.494 152.721 120.153 1.00 42.93 565 GLN F O 1
ATOM 6681 N N . THR G 3 141 ? 162.159 150.670 120.759 1.00 37.63 566 THR F N 1
ATOM 6682 C CA . THR G 3 141 ? 160.777 150.213 120.896 1.00 38.69 566 THR F CA 1
ATOM 6683 C C . THR G 3 141 ? 160.175 150.649 122.234 1.00 40.72 566 THR F C 1
ATOM 6684 O O . THR G 3 141 ? 158.981 151.007 122.301 1.00 42.47 566 THR F O 1
ATOM 6688 N N . ALA G 3 142 ? 161.010 150.679 123.282 1.00 43.83 567 ALA F N 1
ATOM 6689 C CA . ALA G 3 142 ? 160.549 151.049 124.619 1.00 44.29 567 ALA F CA 1
ATOM 6690 C C . ALA G 3 142 ? 160.074 152.496 124.704 1.00 39.88 567 ALA F C 1
ATOM 6691 O O . ALA G 3 142 ? 159.287 152.834 125.595 1.00 41.37 567 ALA F O 1
ATOM 6693 N N . LYS G 3 143 ? 160.540 153.364 123.802 1.00 40.01 568 LYS F N 1
ATOM 6694 C CA . LYS G 3 143 ? 160.055 154.741 123.789 1.00 41.89 568 LYS F CA 1
ATOM 6695 C C . LYS G 3 143 ? 158.622 154.818 123.271 1.00 39.87 568 LYS F C 1
ATOM 6696 O O . LYS G 3 143 ? 157.807 155.590 123.790 1.00 36.41 568 LYS F O 1
ATOM 6702 N N . SER G 3 144 ? 158.294 154.020 122.254 1.00 42.95 569 SER F N 1
ATOM 6703 C CA . SER G 3 144 ? 156.948 154.032 121.694 1.00 38.53 569 SER F CA 1
ATOM 6704 C C . SER G 3 144 ? 155.953 153.262 122.553 1.00 38.67 569 SER F C 1
ATOM 6705 O O . SER G 3 144 ? 154.770 153.620 122.590 1.00 38.30 569 SER F O 1
ATOM 6708 N N . LEU G 3 145 ? 156.403 152.205 123.235 1.00 43.13 570 LEU F N 1
ATOM 6709 C CA . LEU G 3 145 ? 155.477 151.350 123.977 1.00 44.36 570 LEU F CA 1
ATOM 6710 C C . LEU G 3 145 ? 155.003 152.001 125.276 1.00 44.23 570 LEU F C 1
ATOM 6711 O O . LEU G 3 145 ? 153.860 151.779 125.707 1.00 46.96 570 LEU F O 1
ATOM 6716 N N . GLU G 3 146 ? 155.852 152.816 125.899 1.00 42.81 571 GLU F N 1
ATOM 6717 C CA . GLU G 3 146 ? 155.532 153.354 127.214 1.00 42.21 571 GLU F CA 1
ATOM 6718 C C . GLU G 3 146 ? 154.457 154.433 127.140 1.00 42.74 571 GLU F C 1
ATOM 6719 O O . GLU G 3 146 ? 153.598 154.499 128.026 1.00 46.17 571 GLU F O 1
ATOM 6725 N N . LEU G 3 147 ? 154.459 155.239 126.070 1.00 42.13 572 LEU F N 1
ATOM 6726 C CA . LEU G 3 147 ? 153.374 156.191 125.828 1.00 40.87 572 LEU F CA 1
ATOM 6727 C C . LEU G 3 147 ? 152.040 155.480 125.635 1.00 43.61 572 LEU F C 1
ATOM 6728 O O . LEU G 3 147 ? 150.989 155.996 126.031 1.00 46.94 572 LEU F O 1
ATOM 6733 N N . LEU G 3 148 ? 152.065 154.300 125.012 1.00 43.32 573 LEU F N 1
ATOM 6734 C CA . LEU G 3 148 ? 150.850 153.509 124.855 1.00 41.81 573 LEU F CA 1
ATOM 6735 C C . LEU G 3 148 ? 150.383 152.952 126.195 1.00 43.38 573 LEU F C 1
ATOM 6736 O O . LEU G 3 148 ? 149.175 152.862 126.449 1.00 45.90 573 LEU F O 1
ATOM 6741 N N . LEU G 3 149 ? 151.325 152.573 127.064 1.00 44.34 574 LEU F N 1
ATOM 6742 C CA . LEU G 3 149 ? 150.946 152.170 128.420 1.00 45.63 574 LEU F CA 1
ATOM 6743 C C . LEU G 3 149 ? 150.412 153.339 129.254 1.00 48.11 574 LEU F C 1
ATOM 6744 O O . LEU G 3 149 ? 149.628 153.110 130.180 1.00 51.72 574 LEU F O 1
ATOM 6749 N N . ARG G 3 150 ? 150.821 154.574 128.943 1.00 47.98 575 ARG F N 1
ATOM 6750 C CA . ARG G 3 150 ? 150.290 155.757 129.625 1.00 47.47 575 ARG F CA 1
ATOM 6751 C C . ARG G 3 150 ? 148.804 155.981 129.353 1.00 51.31 575 ARG F C 1
ATOM 6752 O O . ARG G 3 150 ? 148.100 156.519 130.215 1.00 51.88 575 ARG F O 1
ATOM 6760 N N . VAL G 3 151 ? 148.309 155.582 128.178 1.00 53.02 576 VAL F N 1
ATOM 6761 C CA . VAL G 3 151 ? 146.930 155.898 127.802 1.00 49.79 576 VAL F CA 1
ATOM 6762 C C . VAL G 3 151 ? 145.936 155.037 128.581 1.00 53.95 576 VAL F C 1
ATOM 6763 O O . VAL G 3 151 ? 144.904 155.533 129.049 1.00 55.45 576 VAL F O 1
ATOM 6767 N N . THR G 3 152 ? 146.235 153.749 128.749 1.00 56.04 577 THR F N 1
ATOM 6768 C CA . THR G 3 152 ? 145.293 152.826 129.369 1.00 60.96 577 THR F CA 1
ATOM 6769 C C . THR G 3 152 ? 145.175 153.073 130.875 1.00 66.69 577 THR F C 1
ATOM 6770 O O . THR G 3 152 ? 146.052 153.663 131.514 1.00 66.74 577 THR F O 1
ATOM 6774 N N . THR G 3 153 ? 144.051 152.625 131.433 1.00 73.16 578 THR F N 1
ATOM 6775 C CA . THR G 3 153 ? 143.703 152.871 132.825 1.00 81.38 578 THR F CA 1
ATOM 6776 C C . THR G 3 153 ? 143.833 151.639 133.711 1.00 87.58 578 THR F C 1
ATOM 6777 O O . THR G 3 153 ? 143.569 151.729 134.916 1.00 91.58 578 THR F O 1
ATOM 6781 N N . GLU G 3 154 ? 144.236 150.500 133.159 1.00 84.64 579 GLU F N 1
ATOM 6782 C CA . GLU G 3 154 ? 144.338 149.256 133.908 1.00 90.58 579 GLU F CA 1
ATOM 6783 C C . GLU G 3 154 ? 145.762 149.006 134.383 1.00 92.81 579 GLU F C 1
ATOM 6784 O O . GLU G 3 154 ? 146.728 149.250 133.654 1.00 90.08 579 GLU F O 1
ATOM 6790 N N . GLU G 3 155 ? 145.879 148.517 135.617 1.00 95.00 580 GLU F N 1
ATOM 6791 C CA . GLU G 3 155 ? 147.162 148.260 136.253 1.00 96.07 580 GLU F CA 1
ATOM 6792 C C . GLU G 3 155 ? 147.556 146.788 136.247 1.00 95.46 580 GLU F C 1
ATOM 6793 O O . GLU G 3 155 ? 148.620 146.449 136.771 1.00 95.05 580 GLU F O 1
ATOM 6799 N N . ARG G 3 156 ? 146.732 145.906 135.683 1.00 94.08 581 ARG F N 1
ATOM 6800 C CA . ARG G 3 156 ? 147.092 144.499 135.591 1.00 91.79 581 ARG F CA 1
ATOM 6801 C C . ARG G 3 156 ? 147.854 144.250 134.287 1.00 88.60 581 ARG F C 1
ATOM 6802 O O . ARG G 3 156 ? 148.155 145.177 133.530 1.00 87.56 581 ARG F O 1
ATOM 6810 N N . THR G 3 157 ? 148.199 142.984 134.041 1.00 86.50 582 THR F N 1
ATOM 6811 C CA . THR G 3 157 ? 149.002 142.610 132.882 1.00 81.63 582 THR F CA 1
ATOM 6812 C C . THR G 3 157 ? 148.227 142.833 131.585 1.00 79.48 582 THR F C 1
ATOM 6813 O O . THR G 3 157 ? 147.111 142.332 131.419 1.00 82.64 582 THR F O 1
ATOM 6817 N N . PHE G 3 158 ? 148.826 143.590 130.668 1.00 75.38 583 PHE F N 1
ATOM 6818 C CA . PHE G 3 158 ? 148.191 144.000 129.425 1.00 70.79 583 PHE F CA 1
ATOM 6819 C C . PHE G 3 158 ? 148.927 143.386 128.240 1.00 68.15 583 PHE F C 1
ATOM 6820 O O . PHE G 3 158 ? 150.161 143.391 128.194 1.00 72.56 583 PHE F O 1
ATOM 6828 N N . SER G 3 159 ? 148.166 142.859 127.285 1.00 62.59 584 SER F N 1
ATOM 6829 C CA . SER G 3 159 ? 148.719 142.164 126.133 1.00 57.64 584 SER F CA 1
ATOM 6830 C C . SER G 3 159 ? 148.719 143.064 124.903 1.00 56.77 584 SER F C 1
ATOM 6831 O O . SER G 3 159 ? 147.879 143.957 124.761 1.00 61.25 584 SER F O 1
ATOM 6834 N N . LEU G 3 160 ? 149.673 142.811 124.006 1.00 50.90 585 LEU F N 1
ATOM 6835 C CA . LEU G 3 160 ? 149.845 143.611 122.802 1.00 46.34 585 LEU F CA 1
ATOM 6836 C C . LEU G 3 160 ? 149.756 142.810 121.513 1.00 43.26 585 LEU F C 1
ATOM 6837 O O . LEU G 3 160 ? 149.820 143.411 120.436 1.00 45.38 585 LEU F O 1
ATOM 6842 N N . ILE G 3 161 ? 149.600 141.484 121.593 1.00 41.01 586 ILE F N 1
ATOM 6843 C CA . ILE G 3 161 ? 149.681 140.609 120.423 1.00 38.37 586 ILE F CA 1
ATOM 6844 C C . ILE G 3 161 ? 148.537 140.887 119.449 1.00 38.56 586 ILE F C 1
ATOM 6845 O O . ILE G 3 161 ? 148.749 141.008 118.229 1.00 42.11 586 ILE F O 1
ATOM 6850 N N . ASN G 3 162 ? 147.320 141.035 119.983 1.00 36.56 587 ASN F N 1
ATOM 6851 C CA . ASN G 3 162 ? 146.152 141.333 119.162 1.00 34.92 587 ASN F CA 1
ATOM 6852 C C . ASN G 3 162 ? 146.266 142.695 118.492 1.00 36.48 587 ASN F C 1
ATOM 6853 O O . ASN G 3 162 ? 145.850 142.845 117.340 1.00 37.72 587 ASN F O 1
ATOM 6858 N N . ARG G 3 163 ? 146.841 143.685 119.183 1.00 37.22 588 ARG F N 1
ATOM 6859 C CA . ARG G 3 163 ? 146.999 145.017 118.602 1.00 37.07 588 ARG F CA 1
ATOM 6860 C C . ARG G 3 163 ? 147.971 145.013 117.427 1.00 36.79 588 ARG F C 1
ATOM 6861 O O . ARG G 3 163 ? 147.712 145.662 116.407 1.00 36.63 588 ARG F O 1
ATOM 6869 N N . ILE G 3 164 ? 149.083 144.277 117.544 1.00 34.65 589 ILE F N 1
ATOM 6870 C CA . ILE G 3 164 ? 150.035 144.157 116.440 1.00 33.44 589 ILE F CA 1
ATOM 6871 C C . ILE G 3 164 ? 149.408 143.421 115.261 1.00 35.44 589 ILE F C 1
ATOM 6872 O O . ILE G 3 164 ? 149.604 143.808 114.101 1.00 37.57 589 ILE F O 1
ATOM 6877 N N . ALA G 3 165 ? 148.633 142.364 115.536 1.00 33.60 590 ALA F N 1
ATOM 6878 C CA . ALA G 3 165 ? 147.982 141.623 114.454 1.00 29.78 590 ALA F CA 1
ATOM 6879 C C . ALA G 3 165 ? 146.934 142.468 113.727 1.00 32.74 590 ALA F C 1
ATOM 6880 O O . ALA G 3 165 ? 146.871 142.459 112.489 1.00 35.56 590 ALA F O 1
ATOM 6882 N N . ILE G 3 166 ? 146.124 143.224 114.476 1.00 32.24 591 ILE F N 1
ATOM 6883 C CA . ILE G 3 166 ? 145.119 144.092 113.866 1.00 30.07 591 ILE F CA 1
ATOM 6884 C C . ILE G 3 166 ? 145.777 145.247 113.111 1.00 33.26 591 ILE F C 1
ATOM 6885 O O . ILE G 3 166 ? 145.311 145.638 112.035 1.00 36.66 591 ILE F O 1
ATOM 6890 N N . ASP G 3 167 ? 146.888 145.783 113.633 1.00 34.12 592 ASP F N 1
ATOM 6891 C CA . ASP G 3 167 ? 147.623 146.822 112.913 1.00 33.32 592 ASP F CA 1
ATOM 6892 C C . ASP G 3 167 ? 148.219 146.295 111.613 1.00 33.90 592 ASP F C 1
ATOM 6893 O O . ASP G 3 167 ? 148.218 147.003 110.598 1.00 35.98 592 ASP F O 1
ATOM 6898 N N . PHE G 3 168 ? 148.721 145.054 111.627 1.00 34.15 593 PHE F N 1
ATOM 6899 C CA . PHE G 3 168 ? 149.236 144.430 110.409 1.00 33.58 593 PHE F CA 1
ATOM 6900 C C . PHE G 3 168 ? 148.132 144.229 109.375 1.00 34.11 593 PHE F C 1
ATOM 6901 O O . PHE G 3 168 ? 148.333 144.504 108.184 1.00 36.82 593 PHE F O 1
ATOM 6909 N N . LEU G 3 169 ? 146.956 143.759 109.812 1.00 32.44 594 LEU F N 1
ATOM 6910 C CA . LEU G 3 169 ? 145.829 143.622 108.887 1.00 32.43 594 LEU F CA 1
ATOM 6911 C C . LEU G 3 169 ? 145.316 144.970 108.392 1.00 33.46 594 LEU F C 1
ATOM 6912 O O . LEU G 3 169 ? 144.824 145.064 107.262 1.00 37.69 594 LEU F O 1
ATOM 6917 N N . LEU G 3 170 ? 145.416 146.016 109.212 1.00 33.02 595 LEU F N 1
ATOM 6918 C CA . LEU G 3 170 ? 144.914 147.323 108.807 1.00 31.66 595 LEU F CA 1
ATOM 6919 C C . LEU G 3 170 ? 145.850 148.008 107.820 1.00 35.28 595 LEU F C 1
ATOM 6920 O O . LEU G 3 170 ? 145.386 148.682 106.894 1.00 36.51 595 LEU F O 1
ATOM 6925 N N . THR G 3 171 ? 147.164 147.857 107.993 1.00 36.46 596 THR F N 1
ATOM 6926 C CA . THR G 3 171 ? 148.090 148.434 107.027 1.00 33.24 596 THR F CA 1
ATOM 6927 C C . THR G 3 171 ? 148.320 147.532 105.821 1.00 37.66 596 THR F C 1
ATOM 6928 O O . THR G 3 171 ? 148.884 147.995 104.823 1.00 41.88 596 THR F O 1
ATOM 6932 N N . ARG G 3 172 ? 147.901 146.265 105.881 1.00 39.97 597 ARG F N 1
ATOM 6933 C CA . ARG G 3 172 ? 148.073 145.383 104.733 1.00 40.03 597 ARG F CA 1
ATOM 6934 C C . ARG G 3 172 ? 147.043 145.667 103.645 1.00 42.37 597 ARG F C 1
ATOM 6935 O O . ARG G 3 172 ? 147.349 145.524 102.455 1.00 50.04 597 ARG F O 1
ATOM 6943 N N . TRP G 3 173 ? 145.839 146.088 104.028 1.00 41.88 598 TRP F N 1
ATOM 6944 C CA . TRP G 3 173 ? 144.774 146.394 103.074 1.00 49.66 598 TRP F CA 1
ATOM 6945 C C . TRP G 3 173 ? 145.102 147.624 102.232 1.00 55.30 598 TRP F C 1
ATOM 6946 O O . TRP G 3 173 ? 144.952 147.610 101.010 1.00 59.98 598 TRP F O 1
ATOM 6957 N N . VAL H 1 2 ? 136.343 98.512 170.698 1.00 59.29 2 VAL H N 1
ATOM 6958 C CA . VAL H 1 2 ? 135.065 98.428 171.388 1.00 60.26 2 VAL H CA 1
ATOM 6959 C C . VAL H 1 2 ? 135.019 99.442 172.526 1.00 59.95 2 VAL H C 1
ATOM 6960 O O . VAL H 1 2 ? 134.211 100.366 172.507 1.00 59.79 2 VAL H O 1
ATOM 6964 N N . GLN H 1 3 ? 135.895 99.274 173.514 1.00 59.08 3 GLN H N 1
ATOM 6965 C CA . GLN H 1 3 ? 135.910 100.172 174.663 1.00 57.42 3 GLN H CA 1
ATOM 6966 C C . GLN H 1 3 ? 136.563 101.496 174.283 1.00 54.75 3 GLN H C 1
ATOM 6967 O O . GLN H 1 3 ? 137.736 101.530 173.900 1.00 61.25 3 GLN H O 1
ATOM 6973 N N . LEU H 1 4 ? 135.807 102.582 174.401 1.00 49.69 4 LEU H N 1
ATOM 6974 C CA . LEU H 1 4 ? 136.248 103.914 174.017 1.00 52.36 4 LEU H CA 1
ATOM 6975 C C . LEU H 1 4 ? 136.347 104.813 175.242 1.00 53.27 4 LEU H C 1
ATOM 6976 O O . LEU H 1 4 ? 135.696 104.581 176.265 1.00 52.71 4 LEU H O 1
ATOM 6981 N N . GLN H 1 5 ? 137.179 105.849 175.133 1.00 55.41 5 GLN H N 1
ATOM 6982 C CA . GLN H 1 5 ? 137.190 106.882 176.158 1.00 53.69 5 GLN H CA 1
ATOM 6983 C C . GLN H 1 5 ? 137.438 108.235 175.505 1.00 57.09 5 GLN H C 1
ATOM 6984 O O . GLN H 1 5 ? 138.104 108.335 174.465 1.00 57.83 5 GLN H O 1
ATOM 6990 N N . GLU H 1 6 ? 136.903 109.271 176.149 1.00 61.13 6 GLU H N 1
ATOM 6991 C CA . GLU H 1 6 ? 136.989 110.654 175.709 1.00 66.28 6 GLU H CA 1
ATOM 6992 C C . GLU H 1 6 ? 137.920 111.429 176.633 1.00 64.93 6 GLU H C 1
ATOM 6993 O O . GLU H 1 6 ? 138.048 111.111 177.819 1.00 61.77 6 GLU H O 1
ATOM 6999 N N . SER H 1 7 ? 138.568 112.455 176.083 1.00 66.13 7 SER H N 1
ATOM 7000 C CA . SER H 1 7 ? 139.441 113.318 176.869 1.00 68.45 7 SER H CA 1
ATOM 7001 C C . SER H 1 7 ? 139.510 114.689 176.212 1.00 71.92 7 SER H C 1
ATOM 7002 O O . SER H 1 7 ? 139.236 114.838 175.020 1.00 74.56 7 SER H O 1
ATOM 7005 N N . GLY H 1 8 ? 139.883 115.695 177.004 1.00 73.39 8 GLY H N 1
ATOM 7006 C CA . GLY H 1 8 ? 140.160 117.021 176.484 1.00 75.91 8 GLY H CA 1
ATOM 7007 C C . GLY H 1 8 ? 139.129 118.090 176.784 1.00 83.44 8 GLY H C 1
ATOM 7008 O O . GLY H 1 8 ? 139.326 119.239 176.370 1.00 88.80 8 GLY H O 1
ATOM 7009 N N . GLY H 1 9 ? 138.043 117.769 177.485 1.00 87.81 9 GLY H N 1
ATOM 7010 C CA . GLY H 1 9 ? 137.031 118.755 177.802 1.00 96.11 9 GLY H CA 1
ATOM 7011 C C . GLY H 1 9 ? 137.446 119.673 178.939 1.00 100.98 9 GLY H C 1
ATOM 7012 O O . GLY H 1 9 ? 138.469 119.486 179.596 1.00 100.78 9 GLY H O 1
ATOM 7013 N N . GLY H 1 10 ? 136.621 120.690 179.172 1.00 101.25 10 GLY H N 1
ATOM 7014 C CA . GLY H 1 10 ? 136.907 121.632 180.239 1.00 109.03 10 GLY H CA 1
ATOM 7015 C C . GLY H 1 10 ? 136.059 122.886 180.124 1.00 112.03 10 GLY H C 1
ATOM 7016 O O . GLY H 1 10 ? 135.048 122.910 179.419 1.00 111.24 10 GLY H O 1
ATOM 7017 N N . LEU H 1 11 ? 136.499 123.924 180.833 1.00 113.49 11 LEU H N 1
ATOM 7018 C CA . LEU H 1 11 ? 135.804 125.204 180.923 1.00 113.94 11 LEU H CA 1
ATOM 7019 C C . LEU H 1 11 ? 136.586 126.254 180.145 1.00 114.61 11 LEU H C 1
ATOM 7020 O O . LEU H 1 11 ? 137.775 126.466 180.406 1.00 114.63 11 LEU H O 1
ATOM 7025 N N . VAL H 1 12 ? 135.918 126.910 179.192 1.00 115.27 12 VAL H N 1
ATOM 7026 C CA . VAL H 1 12 ? 136.524 127.968 178.395 1.00 118.39 12 VAL H CA 1
ATOM 7027 C C . VAL H 1 12 ? 135.569 129.151 178.322 1.00 124.08 12 VAL H C 1
ATOM 7028 O O . VAL H 1 12 ? 134.377 129.041 178.615 1.00 122.75 12 VAL H O 1
ATOM 7032 N N . GLN H 1 13 ? 136.117 130.297 177.930 1.00 127.78 13 GLN H N 1
ATOM 7033 C CA . GLN H 1 13 ? 135.319 131.487 177.687 1.00 128.36 13 GLN H CA 1
ATOM 7034 C C . GLN H 1 13 ? 134.711 131.442 176.286 1.00 126.70 13 GLN H C 1
ATOM 7035 O O . GLN H 1 13 ? 134.986 130.543 175.486 1.00 124.70 13 GLN H O 1
ATOM 7041 N N . ALA H 1 14 ? 133.860 132.426 176.000 1.00 128.01 14 ALA H N 1
ATOM 7042 C CA . ALA H 1 14 ? 133.242 132.530 174.686 1.00 128.28 14 ALA H CA 1
ATOM 7043 C C . ALA H 1 14 ? 134.275 132.924 173.636 1.00 124.52 14 ALA H C 1
ATOM 7044 O O . ALA H 1 14 ? 135.106 133.809 173.859 1.00 123.45 14 ALA H O 1
ATOM 7046 N N . GLY H 1 15 ? 134.215 132.262 172.483 1.00 122.55 15 GLY H N 1
ATOM 7047 C CA . GLY H 1 15 ? 135.186 132.472 171.433 1.00 122.78 15 GLY H CA 1
ATOM 7048 C C . GLY H 1 15 ? 136.448 131.648 171.555 1.00 120.78 15 GLY H C 1
ATOM 7049 O O . GLY H 1 15 ? 137.347 131.795 170.717 1.00 116.21 15 GLY H O 1
ATOM 7050 N N . GLY H 1 16 ? 136.547 130.789 172.566 1.00 121.08 16 GLY H N 1
ATOM 7051 C CA . GLY H 1 16 ? 137.727 129.980 172.775 1.00 113.38 16 GLY H CA 1
ATOM 7052 C C . GLY H 1 16 ? 137.752 128.749 171.887 1.00 107.72 16 GLY H C 1
ATOM 7053 O O . GLY H 1 16 ? 136.907 128.543 171.015 1.00 111.53 16 GLY H O 1
ATOM 7054 N N . SER H 1 17 ? 138.757 127.909 172.131 1.00 100.11 17 SER H N 1
ATOM 7055 C CA . SER H 1 17 ? 138.981 126.714 171.333 1.00 98.95 17 SER H CA 1
ATOM 7056 C C . SER H 1 17 ? 139.371 125.554 172.235 1.00 98.51 17 SER H C 1
ATOM 7057 O O . SER H 1 17 ? 140.004 125.745 173.277 1.00 101.68 17 SER H O 1
ATOM 7060 N N . LEU H 1 18 ? 138.997 124.344 171.817 1.00 94.25 18 LEU H N 1
ATOM 7061 C CA . LEU H 1 18 ? 139.372 123.128 172.528 1.00 90.72 18 LEU H CA 1
ATOM 7062 C C . LEU H 1 18 ? 139.647 122.024 171.518 1.00 85.28 18 LEU H C 1
ATOM 7063 O O . LEU H 1 18 ? 139.302 122.130 170.337 1.00 87.05 18 LEU H O 1
ATOM 7068 N N . ARG H 1 19 ? 140.274 120.952 171.996 1.00 80.44 19 ARG H N 1
ATOM 7069 C CA . ARG H 1 19 ? 140.543 119.781 171.167 1.00 71.82 19 ARG H CA 1
ATOM 7070 C C . ARG H 1 19 ? 140.292 118.531 171.999 1.00 68.31 19 ARG H C 1
ATOM 7071 O O . ARG H 1 19 ? 140.969 118.298 173.004 1.00 75.99 19 ARG H O 1
ATOM 7079 N N . LEU H 1 20 ? 139.315 117.734 171.577 1.00 62.18 20 LEU H N 1
ATOM 7080 C CA . LEU H 1 20 ? 138.950 116.490 172.243 1.00 64.20 20 LEU H CA 1
ATOM 7081 C C . LEU H 1 20 ? 139.521 115.283 171.516 1.00 58.60 20 LEU H C 1
ATOM 7082 O O . LEU H 1 20 ? 139.536 115.234 170.284 1.00 62.20 20 LEU H O 1
ATOM 7087 N N . SER H 1 21 ? 139.956 114.303 172.300 1.00 54.09 21 SER H N 1
ATOM 7088 C CA . SER H 1 21 ? 140.530 113.061 171.806 1.00 54.07 21 SER H CA 1
ATOM 7089 C C . SER H 1 21 ? 139.633 111.895 172.195 1.00 52.94 21 SER H C 1
ATOM 7090 O O . SER H 1 21 ? 139.030 111.894 173.274 1.00 58.82 21 SER H O 1
ATOM 7093 N N . CYS H 1 22 ? 139.553 110.901 171.315 1.00 49.84 22 CYS H N 1
ATOM 7094 C CA . CYS H 1 22 ? 138.773 109.692 171.543 1.00 53.89 22 CYS H CA 1
ATOM 7095 C C . CYS H 1 22 ? 139.652 108.502 171.202 1.00 57.14 22 CYS H C 1
ATOM 7096 O O . CYS H 1 22 ? 140.069 108.353 170.047 1.00 60.58 22 CYS H O 1
ATOM 7099 N N . THR H 1 23 ? 139.937 107.668 172.197 1.00 58.94 23 THR H N 1
ATOM 7100 C CA . THR H 1 23 ? 140.825 106.533 171.997 1.00 58.02 23 THR H CA 1
ATOM 7101 C C . THR H 1 23 ? 140.104 105.233 172.318 1.00 54.81 23 THR H C 1
ATOM 7102 O O . THR H 1 23 ? 139.135 105.202 173.083 1.00 57.73 23 THR H O 1
ATOM 7106 N N . ALA H 1 24 ? 140.599 104.155 171.719 1.00 51.65 24 ALA H N 1
ATOM 7107 C CA . ALA H 1 24 ? 140.083 102.814 171.943 1.00 54.04 24 ALA H CA 1
ATOM 7108 C C . ALA H 1 24 ? 141.192 101.925 172.484 1.00 57.58 24 ALA H C 1
ATOM 7109 O O . ALA H 1 24 ? 142.323 101.953 171.987 1.00 64.12 24 ALA H O 1
ATOM 7111 N N . SER H 1 25 ? 140.863 101.134 173.504 1.00 60.45 25 SER H N 1
ATOM 7112 C CA . SER H 1 25 ? 141.849 100.282 174.160 1.00 67.21 25 SER H CA 1
ATOM 7113 C C . SER H 1 25 ? 141.979 98.926 173.468 1.00 70.20 25 SER H C 1
ATOM 7114 O O . SER H 1 25 ? 143.057 98.572 172.980 1.00 71.93 25 SER H O 1
ATOM 7117 N N . ARG H 1 26 ? 140.887 98.163 173.412 1.00 70.20 26 ARG H N 1
ATOM 7118 C CA . ARG H 1 26 ? 140.902 96.819 172.849 1.00 73.33 26 ARG H CA 1
ATOM 7119 C C . ARG H 1 26 ? 140.181 96.736 171.509 1.00 71.19 26 ARG H C 1
ATOM 7120 O O . ARG H 1 26 ? 139.715 95.657 171.126 1.00 72.19 26 ARG H O 1
ATOM 7128 N N . GLY H 1 27 ? 140.073 97.846 170.792 1.00 70.10 27 GLY H N 1
ATOM 7129 C CA . GLY H 1 27 ? 139.424 97.822 169.501 1.00 72.76 27 GLY H CA 1
ATOM 7130 C C . GLY H 1 27 ? 140.183 98.621 168.471 1.00 70.00 27 GLY H C 1
ATOM 7131 O O . GLY H 1 27 ? 140.554 99.770 168.717 1.00 71.26 27 GLY H O 1
ATOM 7132 N N . THR H 1 28 ? 140.434 98.030 167.314 1.00 68.51 28 THR H N 1
ATOM 7133 C CA . THR H 1 28 ? 141.054 98.773 166.227 1.00 65.07 28 THR H CA 1
ATOM 7134 C C . THR H 1 28 ? 139.971 99.563 165.509 1.00 67.22 28 THR H C 1
ATOM 7135 O O . THR H 1 28 ? 138.986 98.985 165.024 1.00 72.70 28 THR H O 1
ATOM 7139 N N . ILE H 1 29 ? 140.142 100.888 165.454 1.00 62.62 29 ILE H N 1
ATOM 7140 C CA . ILE H 1 29 ? 139.089 101.753 164.919 1.00 62.55 29 ILE H CA 1
ATOM 7141 C C . ILE H 1 29 ? 139.078 101.804 163.400 1.00 64.35 29 ILE H C 1
ATOM 7142 O O . ILE H 1 29 ? 138.234 102.506 162.828 1.00 64.34 29 ILE H O 1
ATOM 7147 N N . SER H 1 30 ? 139.958 101.055 162.723 1.00 63.95 30 SER H N 1
ATOM 7148 C CA . SER H 1 30 ? 139.979 101.000 161.266 1.00 60.96 30 SER H CA 1
ATOM 7149 C C . SER H 1 30 ? 138.883 100.121 160.676 1.00 61.01 30 SER H C 1
ATOM 7150 O O . SER H 1 30 ? 138.964 99.802 159.491 1.00 68.16 30 SER H O 1
ATOM 7153 N N . LEU H 1 31 ? 137.920 99.654 161.471 1.00 60.24 31 LEU H N 1
ATOM 7154 C CA . LEU H 1 31 ? 136.753 98.939 160.968 1.00 64.77 31 LEU H CA 1
ATOM 7155 C C . LEU H 1 31 ? 135.440 99.626 161.333 1.00 65.98 31 LEU H C 1
ATOM 7156 O O . LEU H 1 31 ? 134.370 99.055 161.101 1.00 68.83 31 LEU H O 1
ATOM 7161 N N . TYR H 1 32 ? 135.490 100.835 161.892 1.00 60.48 32 TYR H N 1
ATOM 7162 C CA . TYR H 1 32 ? 134.300 101.528 162.368 1.00 53.37 32 TYR H CA 1
ATOM 7163 C C . TYR H 1 32 ? 134.247 102.938 161.800 1.00 53.06 32 TYR H C 1
ATOM 7164 O O . TYR H 1 32 ? 135.282 103.568 161.564 1.00 54.59 32 TYR H O 1
ATOM 7173 N N . ALA H 1 33 ? 133.028 103.432 161.584 1.00 51.91 33 ALA H N 1
ATOM 7174 C CA . ALA H 1 33 ? 132.811 104.845 161.293 1.00 50.35 33 ALA H CA 1
ATOM 7175 C C . ALA H 1 33 ? 132.441 105.546 162.591 1.00 54.09 33 ALA H C 1
ATOM 7176 O O . ALA H 1 33 ? 131.562 105.076 163.319 1.00 59.84 33 ALA H O 1
ATOM 7178 N N . MET H 1 34 ? 133.099 106.666 162.883 1.00 52.52 34 MET H N 1
ATOM 7179 C CA . MET H 1 34 ? 133.032 107.211 164.234 1.00 52.90 34 MET H CA 1
ATOM 7180 C C . MET H 1 34 ? 132.524 108.644 164.260 1.00 52.51 34 MET H C 1
ATOM 7181 O O . MET H 1 34 ? 132.763 109.431 163.343 1.00 55.47 34 MET H O 1
ATOM 7186 N N . ALA H 1 35 ? 131.840 108.973 165.354 1.00 49.24 35 ALA H N 1
ATOM 7187 C CA . ALA H 1 35 ? 131.067 110.198 165.454 1.00 53.23 35 ALA H CA 1
ATOM 7188 C C . ALA H 1 35 ? 131.188 110.803 166.843 1.00 54.77 35 ALA H C 1
ATOM 7189 O O . ALA H 1 35 ? 131.431 110.105 167.834 1.00 59.15 35 ALA H O 1
ATOM 7191 N N . TRP H 1 36 ? 131.000 112.117 166.892 1.00 55.96 36 TRP H N 1
ATOM 7192 C CA . TRP H 1 36 ? 130.893 112.878 168.124 1.00 59.38 36 TRP H CA 1
ATOM 7193 C C . TRP H 1 36 ? 129.472 113.403 168.270 1.00 61.74 36 TRP H C 1
ATOM 7194 O O . TRP H 1 36 ? 128.890 113.922 167.306 1.00 62.19 36 TRP H O 1
ATOM 7205 N N . PHE H 1 37 ? 128.940 113.269 169.486 1.00 64.02 37 PHE H N 1
ATOM 7206 C CA . PHE H 1 37 ? 127.632 113.760 169.899 1.00 65.14 37 PHE H CA 1
ATOM 7207 C C . PHE H 1 37 ? 127.782 114.635 171.134 1.00 70.36 37 PHE H C 1
ATOM 7208 O O . PHE H 1 37 ? 128.838 114.677 171.769 1.00 76.24 37 PHE H O 1
ATOM 7216 N N . ARG H 1 38 ? 126.694 115.312 171.495 1.00 67.81 38 ARG H N 1
ATOM 7217 C CA . ARG H 1 38 ? 126.659 116.081 172.728 1.00 70.90 38 ARG H CA 1
ATOM 7218 C C . ARG H 1 38 ? 125.255 116.031 173.313 1.00 81.01 38 ARG H C 1
ATOM 7219 O O . ARG H 1 38 ? 124.277 115.782 172.602 1.00 84.86 38 ARG H O 1
ATOM 7227 N N . GLN H 1 39 ? 125.173 116.254 174.622 1.00 86.60 39 GLN H N 1
ATOM 7228 C CA . GLN H 1 39 ? 123.897 116.314 175.323 1.00 89.16 39 GLN H CA 1
ATOM 7229 C C . GLN H 1 39 ? 123.951 117.408 176.377 1.00 92.52 39 GLN H C 1
ATOM 7230 O O . GLN H 1 39 ? 124.896 117.467 177.168 1.00 88.88 39 GLN H O 1
ATOM 7236 N N . ALA H 1 40 ? 122.945 118.272 176.374 1.00 99.09 40 ALA H N 1
ATOM 7237 C CA . ALA H 1 40 ? 122.721 119.334 177.340 1.00 104.93 40 ALA H CA 1
ATOM 7238 C C . ALA H 1 40 ? 121.781 118.852 178.442 1.00 108.39 40 ALA H C 1
ATOM 7239 O O . ALA H 1 40 ? 120.983 117.934 178.221 1.00 107.40 40 ALA H O 1
ATOM 7241 N N . PRO H 1 41 ? 121.871 119.419 179.647 1.00 108.89 41 PRO H N 1
ATOM 7242 C CA . PRO H 1 41 ? 120.896 119.075 180.693 1.00 106.30 41 PRO H CA 1
ATOM 7243 C C . PRO H 1 41 ? 119.502 119.574 180.337 1.00 104.69 41 PRO H C 1
ATOM 7244 O O . PRO H 1 41 ? 119.296 120.758 180.062 1.00 101.70 41 PRO H O 1
ATOM 7248 N N . GLY H 1 42 ? 118.542 118.653 180.344 1.00 105.46 42 GLY H N 1
ATOM 7249 C CA . GLY H 1 42 ? 117.186 118.954 179.940 1.00 106.15 42 GLY H CA 1
ATOM 7250 C C . GLY H 1 42 ? 116.919 118.862 178.455 1.00 108.66 42 GLY H C 1
ATOM 7251 O O . GLY H 1 42 ? 115.815 119.212 178.020 1.00 107.54 42 GLY H O 1
ATOM 7252 N N . LYS H 1 43 ? 117.886 118.403 177.663 1.00 108.07 43 LYS H N 1
ATOM 7253 C CA . LYS H 1 43 ? 117.732 118.282 176.221 1.00 102.79 43 LYS H CA 1
ATOM 7254 C C . LYS H 1 43 ? 118.122 116.878 175.779 1.00 98.81 43 LYS H C 1
ATOM 7255 O O . LYS H 1 43 ? 118.771 116.128 176.512 1.00 97.57 43 LYS H O 1
ATOM 7261 N N . GLU H 1 44 ? 117.711 116.532 174.562 1.00 97.91 44 GLU H N 1
ATOM 7262 C CA . GLU H 1 44 ? 118.061 115.249 173.977 1.00 98.31 44 GLU H CA 1
ATOM 7263 C C . GLU H 1 44 ? 119.502 115.266 173.468 1.00 95.82 44 GLU H C 1
ATOM 7264 O O . GLU H 1 44 ? 120.156 116.309 173.389 1.00 96.51 44 GLU H O 1
ATOM 7270 N N . ARG H 1 45 ? 119.991 114.081 173.116 1.00 92.19 45 ARG H N 1
ATOM 7271 C CA . ARG H 1 45 ? 121.369 113.897 172.679 1.00 87.33 45 ARG H CA 1
ATOM 7272 C C . ARG H 1 45 ? 121.450 114.110 171.170 1.00 81.10 45 ARG H C 1
ATOM 7273 O O . ARG H 1 45 ? 120.853 113.352 170.398 1.00 82.73 45 ARG H O 1
ATOM 7281 N N . GLU H 1 46 ? 122.186 115.139 170.756 1.00 75.78 46 GLU H N 1
ATOM 7282 C CA . GLU H 1 46 ? 122.176 115.621 169.383 1.00 77.32 46 GLU H CA 1
ATOM 7283 C C . GLU H 1 46 ? 123.471 115.278 168.655 1.00 75.74 46 GLU H C 1
ATOM 7284 O O . GLU H 1 46 ? 124.525 115.092 169.270 1.00 77.74 46 GLU H O 1
ATOM 7290 N N . PHE H 1 47 ? 123.367 115.198 167.330 1.00 72.19 47 PHE H N 1
ATOM 7291 C CA . PHE H 1 47 ? 124.515 114.920 166.477 1.00 66.99 47 PHE H CA 1
ATOM 7292 C C . PHE H 1 47 ? 125.420 116.145 166.390 1.00 69.40 47 PHE H C 1
ATOM 7293 O O . PHE H 1 47 ? 124.950 117.286 166.389 1.00 75.63 47 PHE H O 1
ATOM 7301 N N . VAL H 1 48 ? 126.730 115.901 166.315 1.00 66.59 48 VAL H N 1
ATOM 7302 C CA . VAL H 1 48 ? 127.695 116.972 166.086 1.00 66.62 48 VAL H CA 1
ATOM 7303 C C . VAL H 1 48 ? 128.493 116.688 164.818 1.00 70.42 48 VAL H C 1
ATOM 7304 O O . VAL H 1 48 ? 128.447 117.475 163.866 1.00 72.02 48 VAL H O 1
ATOM 7308 N N . ALA H 1 49 ? 129.225 115.572 164.783 1.00 66.89 49 ALA H N 1
ATOM 7309 C CA . ALA H 1 49 ? 130.090 115.316 163.633 1.00 59.67 49 ALA H CA 1
ATOM 7310 C C . ALA H 1 49 ? 130.284 113.819 163.445 1.00 59.15 49 ALA H C 1
ATOM 7311 O O . ALA H 1 49 ? 130.071 113.037 164.367 1.00 63.37 49 ALA H O 1
ATOM 7313 N N . ALA H 1 50 ? 130.699 113.428 162.237 1.00 52.24 50 ALA H N 1
ATOM 7314 C CA . ALA H 1 50 ? 130.947 112.022 161.930 1.00 46.62 50 ALA H CA 1
ATOM 7315 C C . ALA H 1 50 ? 131.965 111.892 160.802 1.00 48.14 50 ALA H C 1
ATOM 7316 O O . ALA H 1 50 ? 132.059 112.764 159.933 1.00 55.29 50 ALA H O 1
ATOM 7318 N N . ILE H 1 51 ? 132.702 110.774 160.810 1.00 46.41 51 ILE H N 1
ATOM 7319 C CA . ILE H 1 51 ? 133.775 110.508 159.853 1.00 41.50 51 ILE H CA 1
ATOM 7320 C C . ILE H 1 51 ? 133.749 109.022 159.461 1.00 41.33 51 ILE H C 1
ATOM 7321 O O . ILE H 1 51 ? 133.425 108.153 160.286 1.00 45.02 51 ILE H O 1
ATOM 7326 N N . SER H 1 52 ? 134.065 108.744 158.183 1.00 41.00 52 SER H N 1
ATOM 7327 C CA . SER H 1 52 ? 133.878 107.451 157.519 1.00 39.94 52 SER H CA 1
ATOM 7328 C C . SER H 1 52 ? 135.131 106.579 157.640 1.00 38.53 52 SER H C 1
ATOM 7329 O O . SER H 1 52 ? 136.052 106.886 158.396 1.00 44.53 52 SER H O 1
ATOM 7332 N N . ARG H 1 53 ? 135.193 105.477 156.869 1.00 39.10 53 ARG H N 1
ATOM 7333 C CA . ARG H 1 53 ? 136.215 104.464 157.145 1.00 42.11 53 ARG H CA 1
ATOM 7334 C C . ARG H 1 53 ? 137.127 104.136 155.959 1.00 49.12 53 ARG H C 1
ATOM 7335 O O . ARG H 1 53 ? 138.306 103.833 156.171 1.00 50.00 53 ARG H O 1
ATOM 7343 N N . PHE H 1 54 ? 136.644 104.167 154.723 1.00 50.07 54 PHE H N 1
ATOM 7344 C CA . PHE H 1 54 ? 137.547 104.075 153.584 1.00 47.78 54 PHE H CA 1
ATOM 7345 C C . PHE H 1 54 ? 138.275 105.385 153.303 1.00 44.73 54 PHE H C 1
ATOM 7346 O O . PHE H 1 54 ? 137.796 106.484 153.599 1.00 45.10 54 PHE H O 1
ATOM 7354 N N . TYR H 1 55 ? 139.422 105.238 152.657 1.00 41.50 55 TYR H N 1
ATOM 7355 C CA . TYR H 1 55 ? 140.119 106.309 151.972 1.00 39.40 55 TYR H CA 1
ATOM 7356 C C . TYR H 1 55 ? 139.769 106.239 150.488 1.00 47.61 55 TYR H C 1
ATOM 7357 O O . TYR H 1 55 ? 139.415 105.178 149.965 1.00 55.74 55 TYR H O 1
ATOM 7366 N N . ASN H 1 56 ? 139.865 107.381 149.805 1.00 47.39 56 ASN H N 1
ATOM 7367 C CA . ASN H 1 56 ? 139.391 107.446 148.427 1.00 46.89 56 ASN H CA 1
ATOM 7368 C C . ASN H 1 56 ? 140.382 108.197 147.532 1.00 46.46 56 ASN H C 1
ATOM 7369 O O . ASN H 1 56 ? 140.016 108.601 146.419 1.00 50.72 56 ASN H O 1
ATOM 7374 N N . ASP H 1 57 ? 141.626 108.378 148.002 1.00 45.37 57 ASP H N 1
ATOM 7375 C CA . ASP H 1 57 ? 142.674 109.214 147.410 1.00 45.90 57 ASP H CA 1
ATOM 7376 C C . ASP H 1 57 ? 142.170 110.652 147.342 1.00 46.00 57 ASP H C 1
ATOM 7377 O O . ASP H 1 57 ? 142.500 111.470 148.207 1.00 49.47 57 ASP H O 1
ATOM 7382 N N . PHE H 1 58 ? 141.360 110.967 146.336 1.00 48.68 58 PHE H N 1
ATOM 7383 C CA . PHE H 1 58 ? 140.641 112.227 146.348 1.00 48.68 58 PHE H CA 1
ATOM 7384 C C . PHE H 1 58 ? 139.392 112.092 147.224 1.00 52.99 58 PHE H C 1
ATOM 7385 O O . PHE H 1 58 ? 138.693 111.074 147.180 1.00 57.21 58 PHE H O 1
ATOM 7393 N N . ILE H 1 59 ? 139.068 113.178 147.947 1.00 51.16 59 ILE H N 1
ATOM 7394 C CA . ILE H 1 59 ? 138.074 113.229 149.028 1.00 49.21 59 ILE H CA 1
ATOM 7395 C C . ILE H 1 59 ? 138.356 112.049 149.962 1.00 46.28 59 ILE H C 1
ATOM 7396 O O . ILE H 1 59 ? 137.689 111.008 149.901 1.00 52.79 59 ILE H O 1
ATOM 7401 N N . GLY H 1 60 ? 139.449 112.160 150.724 1.00 42.08 60 GLY H N 1
ATOM 7402 C CA . GLY H 1 60 ? 139.998 111.078 151.528 1.00 42.69 60 GLY H CA 1
ATOM 7403 C C . GLY H 1 60 ? 139.061 110.405 152.509 1.00 40.52 60 GLY H C 1
ATOM 7404 O O . GLY H 1 60 ? 138.683 109.248 152.315 1.00 46.79 60 GLY H O 1
ATOM 7405 N N . TYR H 1 61 ? 138.665 111.118 153.556 1.00 36.94 61 TYR H N 1
ATOM 7406 C CA . TYR H 1 61 ? 137.670 110.633 154.498 1.00 38.32 61 TYR H CA 1
ATOM 7407 C C . TYR H 1 61 ? 136.445 111.530 154.434 1.00 44.23 61 TYR H C 1
ATOM 7408 O O . TYR H 1 61 ? 136.534 112.736 154.680 1.00 46.01 61 TYR H O 1
ATOM 7417 N N . SER H 1 62 ? 135.301 110.942 154.102 1.00 46.52 62 SER H N 1
ATOM 7418 C CA . SER H 1 62 ? 134.070 111.706 153.980 1.00 46.52 62 SER H CA 1
ATOM 7419 C C . SER H 1 62 ? 133.511 111.970 155.371 1.00 44.76 62 SER H C 1
ATOM 7420 O O . SER H 1 62 ? 133.380 111.047 156.180 1.00 43.87 62 SER H O 1
ATOM 7423 N N . THR H 1 63 ? 133.214 113.234 155.651 1.00 46.11 63 THR H N 1
ATOM 7424 C CA . THR H 1 63 ? 132.750 113.672 156.957 1.00 46.62 63 THR H CA 1
ATOM 7425 C C . THR H 1 63 ? 131.368 114.300 156.837 1.00 49.75 63 THR H C 1
ATOM 7426 O O . THR H 1 63 ? 130.870 114.573 155.742 1.00 48.64 63 THR H O 1
ATOM 7430 N N . ASN H 1 64 ? 130.752 114.527 157.994 1.00 55.58 64 ASN H N 1
ATOM 7431 C CA . ASN H 1 64 ? 129.463 115.200 158.048 1.00 56.66 64 ASN H CA 1
ATOM 7432 C C . ASN H 1 64 ? 129.361 115.955 159.365 1.00 61.62 64 ASN H C 1
ATOM 7433 O O . ASN H 1 64 ? 129.897 115.519 160.388 1.00 62.96 64 ASN H O 1
ATOM 7438 N N . TYR H 1 65 ? 128.668 117.093 159.329 1.00 64.68 65 TYR H N 1
ATOM 7439 C CA . TYR H 1 65 ? 128.534 117.960 160.490 1.00 68.32 65 TYR H CA 1
ATOM 7440 C C . TYR H 1 65 ? 127.086 118.399 160.644 1.00 74.10 65 TYR H C 1
ATOM 7441 O O . TYR H 1 65 ? 126.330 118.456 159.670 1.00 75.98 65 TYR H O 1
ATOM 7450 N N . ALA H 1 66 ? 126.709 118.711 161.881 1.00 77.48 66 ALA H N 1
ATOM 7451 C CA . ALA H 1 66 ? 125.426 119.348 162.139 1.00 81.80 66 ALA H CA 1
ATOM 7452 C C . ALA H 1 66 ? 125.479 120.814 161.726 1.00 86.68 66 ALA H C 1
ATOM 7453 O O . ALA H 1 66 ? 126.548 121.427 161.685 1.00 87.97 66 ALA H O 1
ATOM 7455 N N . ASP H 1 67 ? 124.302 121.379 161.432 1.00 87.04 67 ASP H N 1
ATOM 7456 C CA . ASP H 1 67 ? 124.229 122.713 160.837 1.00 88.79 67 ASP H CA 1
ATOM 7457 C C . ASP H 1 67 ? 124.645 123.814 161.807 1.00 90.07 67 ASP H C 1
ATOM 7458 O O . ASP H 1 67 ? 125.098 124.879 161.371 1.00 88.88 67 ASP H O 1
ATOM 7463 N N . SER H 1 68 ? 124.502 123.587 163.113 1.00 91.13 68 SER H N 1
ATOM 7464 C CA . SER H 1 68 ? 124.891 124.604 164.083 1.00 92.15 68 SER H CA 1
ATOM 7465 C C . SER H 1 68 ? 126.401 124.683 164.275 1.00 94.17 68 SER H C 1
ATOM 7466 O O . SER H 1 68 ? 126.891 125.684 164.808 1.00 95.72 68 SER H O 1
ATOM 7469 N N . VAL H 1 69 ? 127.147 123.658 163.859 1.00 92.82 69 VAL H N 1
ATOM 7470 C CA . VAL H 1 69 ? 128.578 123.574 164.111 1.00 92.02 69 VAL H CA 1
ATOM 7471 C C . VAL H 1 69 ? 129.400 123.592 162.824 1.00 89.47 69 VAL H C 1
ATOM 7472 O O . VAL H 1 69 ? 130.609 123.352 162.866 1.00 88.82 69 VAL H O 1
ATOM 7476 N N . ARG H 1 70 ? 128.775 123.878 161.682 1.00 88.55 70 ARG H N 1
ATOM 7477 C CA . ARG H 1 70 ? 129.518 123.995 160.432 1.00 88.82 70 ARG H CA 1
ATOM 7478 C C . ARG H 1 70 ? 130.397 125.239 160.435 1.00 91.74 70 ARG H C 1
ATOM 7479 O O . ARG H 1 70 ? 130.053 126.259 161.040 1.00 93.35 70 ARG H O 1
ATOM 7487 N N . ALA H 1 71 ? 131.562 125.121 159.788 1.00 92.32 71 ALA H N 1
ATOM 7488 C CA . ALA H 1 71 ? 132.632 126.112 159.644 1.00 91.51 71 ALA H CA 1
ATOM 7489 C C . ALA H 1 71 ? 133.273 126.516 160.970 1.00 92.67 71 ALA H C 1
ATOM 7490 O O . ALA H 1 71 ? 134.059 127.471 160.992 1.00 97.65 71 ALA H O 1
ATOM 7492 N N . ARG H 1 72 ? 132.972 125.829 162.067 1.00 90.69 72 ARG H N 1
ATOM 7493 C CA . ARG H 1 72 ? 133.598 126.054 163.363 1.00 94.28 72 ARG H CA 1
ATOM 7494 C C . ARG H 1 72 ? 134.271 124.809 163.912 1.00 91.35 72 ARG H C 1
ATOM 7495 O O . ARG H 1 72 ? 135.367 124.901 164.468 1.00 91.41 72 ARG H O 1
ATOM 7503 N N . PHE H 1 73 ? 133.642 123.647 163.770 1.00 88.53 73 PHE H N 1
ATOM 7504 C CA . PHE H 1 73 ? 134.167 122.409 164.325 1.00 86.16 73 PHE H CA 1
ATOM 7505 C C . PHE H 1 73 ? 134.779 121.603 163.185 1.00 77.78 73 PHE H C 1
ATOM 7506 O O . PHE H 1 73 ? 134.313 121.666 162.044 1.00 74.54 73 PHE H O 1
ATOM 7514 N N . THR H 1 74 ? 135.827 120.842 163.492 1.00 71.65 74 THR H N 1
ATOM 7515 C CA . THR H 1 74 ? 136.350 119.882 162.531 1.00 61.63 74 THR H CA 1
ATOM 7516 C C . THR H 1 74 ? 136.627 118.558 163.231 1.00 58.10 74 THR H C 1
ATOM 7517 O O . THR H 1 74 ? 136.988 118.526 164.412 1.00 61.72 74 THR H O 1
ATOM 7521 N N . ILE H 1 75 ? 136.387 117.466 162.510 1.00 51.86 75 ILE H N 1
ATOM 7522 C CA . ILE H 1 75 ? 136.617 116.113 163.001 1.00 49.63 75 ILE H CA 1
ATOM 7523 C C . ILE H 1 75 ? 137.773 115.528 162.198 1.00 48.78 75 ILE H C 1
ATOM 7524 O O . ILE H 1 75 ? 138.001 115.912 161.046 1.00 53.64 75 ILE H O 1
ATOM 7529 N N . SER H 1 76 ? 138.540 114.640 162.827 1.00 47.54 76 SER H N 1
ATOM 7530 C CA . SER H 1 76 ? 139.670 114.012 162.157 1.00 44.98 76 SER H CA 1
ATOM 7531 C C . SER H 1 76 ? 139.975 112.682 162.827 1.00 45.74 76 SER H C 1
ATOM 7532 O O . SER H 1 76 ? 139.528 112.414 163.942 1.00 53.33 76 SER H O 1
ATOM 7535 N N . ARG H 1 77 ? 140.736 111.847 162.129 1.00 40.15 77 ARG H N 1
ATOM 7536 C CA . ARG H 1 77 ? 141.156 110.576 162.688 1.00 44.54 77 ARG H CA 1
ATOM 7537 C C . ARG H 1 77 ? 142.578 110.249 162.266 1.00 53.44 77 ARG H C 1
ATOM 7538 O O . ARG H 1 77 ? 143.032 110.639 161.187 1.00 54.56 77 ARG H O 1
ATOM 7546 N N . ASP H 1 78 ? 143.282 109.544 163.148 1.00 60.59 78 ASP H N 1
ATOM 7547 C CA . ASP H 1 78 ? 144.605 109.001 162.868 1.00 61.07 78 ASP H CA 1
ATOM 7548 C C . ASP H 1 78 ? 144.533 107.505 163.129 1.00 60.09 78 ASP H C 1
ATOM 7549 O O . ASP H 1 78 ? 144.252 107.079 164.259 1.00 59.89 78 ASP H O 1
ATOM 7554 N N . ASN H 1 79 ? 144.779 106.714 162.079 1.00 62.63 79 ASN H N 1
ATOM 7555 C CA . ASN H 1 79 ? 144.619 105.268 162.132 1.00 61.37 79 ASN H CA 1
ATOM 7556 C C . ASN H 1 79 ? 145.749 104.566 162.865 1.00 60.67 79 ASN H C 1
ATOM 7557 O O . ASN H 1 79 ? 145.491 103.583 163.568 1.00 56.02 79 ASN H O 1
ATOM 7562 N N . ALA H 1 80 ? 146.987 105.040 162.708 1.00 63.64 80 ALA H N 1
ATOM 7563 C CA . ALA H 1 80 ? 148.121 104.403 163.367 1.00 66.27 80 ALA H CA 1
ATOM 7564 C C . ALA H 1 80 ? 148.117 104.684 164.863 1.00 66.85 80 ALA H C 1
ATOM 7565 O O . ALA H 1 80 ? 148.488 103.819 165.665 1.00 70.11 80 ALA H O 1
ATOM 7567 N N . GLU H 1 81 ? 147.707 105.889 165.257 1.00 63.21 81 GLU H N 1
ATOM 7568 C CA . GLU H 1 81 ? 147.547 106.218 166.667 1.00 64.46 81 GLU H CA 1
ATOM 7569 C C . GLU H 1 81 ? 146.218 105.747 167.241 1.00 64.42 81 GLU H C 1
ATOM 7570 O O . GLU H 1 81 ? 146.035 105.854 168.461 1.00 65.71 81 GLU H O 1
ATOM 7576 N N . ASN H 1 82 ? 145.306 105.248 166.388 1.00 63.65 82 ASN H N 1
ATOM 7577 C CA . ASN H 1 82 ? 144.004 104.683 166.777 1.00 58.22 82 ASN H CA 1
ATOM 7578 C C . ASN H 1 82 ? 143.164 105.712 167.539 1.00 54.59 82 ASN H C 1
ATOM 7579 O O . ASN H 1 82 ? 142.643 105.444 168.624 1.00 51.69 82 ASN H O 1
ATOM 7584 N N . THR H 1 83 ? 143.063 106.921 166.977 1.00 57.12 83 THR H N 1
ATOM 7585 C CA . THR H 1 83 ? 142.504 108.046 167.717 1.00 54.93 83 THR H CA 1
ATOM 7586 C C . THR H 1 83 ? 141.613 108.888 166.802 1.00 57.02 83 THR H C 1
ATOM 7587 O O . THR H 1 83 ? 141.882 109.026 165.606 1.00 58.85 83 THR H O 1
ATOM 7591 N N . VAL H 1 84 ? 140.530 109.433 167.361 1.00 56.65 84 VAL H N 1
ATOM 7592 C CA . VAL H 1 84 ? 139.660 110.365 166.647 1.00 52.06 84 VAL H CA 1
ATOM 7593 C C . VAL H 1 84 ? 139.631 111.684 167.410 1.00 51.32 84 VAL H C 1
ATOM 7594 O O . VAL H 1 84 ? 139.268 111.719 168.590 1.00 57.22 84 VAL H O 1
ATOM 7598 N N . TYR H 1 85 ? 139.997 112.768 166.734 1.00 46.51 85 TYR H N 1
ATOM 7599 C CA . TYR H 1 85 ? 140.031 114.093 167.330 1.00 51.17 85 TYR H CA 1
ATOM 7600 C C . TYR H 1 85 ? 138.868 114.937 166.829 1.00 52.31 85 TYR H C 1
ATOM 7601 O O . TYR H 1 85 ? 138.355 114.733 165.725 1.00 55.33 85 TYR H O 1
ATOM 7610 N N . LEU H 1 86 ? 138.461 115.896 167.656 1.00 55.64 86 LEU H N 1
ATOM 7611 C CA . LEU H 1 86 ? 137.608 116.990 167.209 1.00 59.02 86 LEU H CA 1
ATOM 7612 C C . LEU H 1 86 ? 138.237 118.282 167.705 1.00 65.56 86 LEU H C 1
ATOM 7613 O O . LEU H 1 86 ? 138.457 118.447 168.909 1.00 72.50 86 LEU H O 1
ATOM 7618 N N . LEU H 1 87 ? 138.530 119.187 166.779 1.00 67.17 87 LEU H N 1
ATOM 7619 C CA . LEU H 1 87 ? 138.999 120.527 167.104 1.00 75.09 87 LEU H CA 1
ATOM 7620 C C . LEU H 1 87 ? 137.821 121.484 166.991 1.00 76.75 87 LEU H C 1
ATOM 7621 O O . LEU H 1 87 ? 137.246 121.636 165.907 1.00 78.63 87 LEU H O 1
ATOM 7626 N N . MET H 1 88 ? 137.452 122.115 168.104 1.00 85.09 88 MET H N 1
ATOM 7627 C CA . MET H 1 88 ? 136.397 123.119 168.116 1.00 92.36 88 MET H CA 1
ATOM 7628 C C . MET H 1 88 ? 136.981 124.520 168.277 1.00 95.96 88 MET H C 1
ATOM 7629 O O . MET H 1 88 ? 137.834 124.760 169.142 1.00 94.97 88 MET H O 1
ATOM 7634 N N . ASN H 1 89 ? 136.515 125.434 167.428 1.00 99.00 89 ASN H N 1
ATOM 7635 C CA . ASN H 1 89 ? 136.980 126.809 167.364 1.00 103.11 89 ASN H CA 1
ATOM 7636 C C . ASN H 1 89 ? 135.774 127.734 167.429 1.00 109.07 89 ASN H C 1
ATOM 7637 O O . ASN H 1 89 ? 134.684 127.369 166.974 1.00 111.35 89 ASN H O 1
ATOM 7642 N N . ASN H 1 90 ? 135.989 128.931 167.994 1.00 111.36 90 ASN H N 1
ATOM 7643 C CA . ASN H 1 90 ? 134.986 129.998 168.112 1.00 116.31 90 ASN H CA 1
ATOM 7644 C C . ASN H 1 90 ? 133.734 129.519 168.854 1.00 118.80 90 ASN H C 1
ATOM 7645 O O . ASN H 1 90 ? 132.641 129.420 168.295 1.00 119.02 90 ASN H O 1
ATOM 7650 N N . LEU H 1 91 ? 133.918 129.209 170.133 1.00 118.03 91 LEU H N 1
ATOM 7651 C CA . LEU H 1 91 ? 132.831 128.668 170.936 1.00 117.59 91 LEU H CA 1
ATOM 7652 C C . LEU H 1 91 ? 131.854 129.741 171.395 1.00 120.59 91 LEU H C 1
ATOM 7653 O O . LEU H 1 91 ? 132.239 130.865 171.728 1.00 121.64 91 LEU H O 1
ATOM 7658 N N . LYS H 1 92 ? 130.584 129.371 171.399 1.00 119.84 92 LYS H N 1
ATOM 7659 C CA . LYS H 1 92 ? 129.408 130.063 171.889 1.00 118.80 92 LYS H CA 1
ATOM 7660 C C . LYS H 1 92 ? 128.917 129.391 173.164 1.00 117.36 92 LYS H C 1
ATOM 7661 O O . LYS H 1 92 ? 129.162 128.200 173.376 1.00 116.10 92 LYS H O 1
ATOM 7667 N N . PRO H 1 93 ? 128.220 130.115 174.052 1.00 119.00 93 PRO H N 1
ATOM 7668 C CA . PRO H 1 93 ? 127.704 129.469 175.274 1.00 120.16 93 PRO H CA 1
ATOM 7669 C C . PRO H 1 93 ? 126.550 128.501 175.038 1.00 117.94 93 PRO H C 1
ATOM 7670 O O . PRO H 1 93 ? 126.142 127.818 175.987 1.00 114.36 93 PRO H O 1
ATOM 7674 N N . GLU H 1 94 ? 126.011 128.417 173.820 1.00 116.96 94 GLU H N 1
ATOM 7675 C CA . GLU H 1 94 ? 125.024 127.401 173.479 1.00 114.45 94 GLU H CA 1
ATOM 7676 C C . GLU H 1 94 ? 125.647 126.034 173.219 1.00 109.93 94 GLU H C 1
ATOM 7677 O O . GLU H 1 94 ? 124.908 125.058 173.048 1.00 102.69 94 GLU H O 1
ATOM 7683 N N . ASP H 1 95 ? 126.975 125.943 173.181 1.00 111.70 95 ASP H N 1
ATOM 7684 C CA . ASP H 1 95 ? 127.682 124.692 172.939 1.00 110.69 95 ASP H CA 1
ATOM 7685 C C . ASP H 1 95 ? 128.036 123.951 174.223 1.00 107.60 95 ASP H C 1
ATOM 7686 O O . ASP H 1 95 ? 128.731 122.931 174.158 1.00 104.08 95 ASP H O 1
ATOM 7691 N N . THR H 1 96 ? 127.589 124.440 175.379 1.00 107.48 96 THR H N 1
ATOM 7692 C CA . THR H 1 96 ? 127.909 123.825 176.665 1.00 104.13 96 THR H CA 1
ATOM 7693 C C . THR H 1 96 ? 127.136 122.519 176.813 1.00 100.53 96 THR H C 1
ATOM 7694 O O . THR H 1 96 ? 125.902 122.528 176.902 1.00 100.09 96 THR H O 1
ATOM 7698 N N . ALA H 1 97 ? 127.858 121.398 176.848 1.00 98.51 97 ALA H N 1
ATOM 7699 C CA . ALA H 1 97 ? 127.234 120.081 176.865 1.00 93.67 97 ALA H CA 1
ATOM 7700 C C . ALA H 1 97 ? 128.252 119.038 177.309 1.00 89.14 97 ALA H C 1
ATOM 7701 O O . ALA H 1 97 ? 129.448 119.315 177.436 1.00 90.35 97 ALA H O 1
ATOM 7703 N N . SER H 1 98 ? 127.755 117.824 177.533 1.00 85.15 98 SER H N 1
ATOM 7704 C CA . SER H 1 98 ? 128.604 116.656 177.722 1.00 83.80 98 SER H CA 1
ATOM 7705 C C . SER H 1 98 ? 128.757 115.955 176.377 1.00 82.76 98 SER H C 1
ATOM 7706 O O . SER H 1 98 ? 127.759 115.589 175.747 1.00 83.22 98 SER H O 1
ATOM 7709 N N . TYR H 1 99 ? 129.999 115.778 175.940 1.00 80.29 99 TYR H N 1
ATOM 7710 C CA . TYR H 1 99 ? 130.314 115.265 174.616 1.00 70.56 99 TYR H CA 1
ATOM 7711 C C . TYR H 1 99 ? 130.657 113.783 174.701 1.00 69.80 99 TYR H C 1
ATOM 7712 O O . TYR H 1 99 ? 131.327 113.340 175.643 1.00 78.88 99 TYR H O 1
ATOM 7721 N N . TYR H 1 100 ? 130.193 113.029 173.705 1.00 64.32 100 TYR H N 1
ATOM 7722 C CA . TYR H 1 100 ? 130.282 111.577 173.682 1.00 66.03 100 TYR H CA 1
ATOM 7723 C C . TYR H 1 100 ? 130.842 111.110 172.345 1.00 64.80 100 TYR H C 1
ATOM 7724 O O . TYR H 1 100 ? 130.636 111.747 171.308 1.00 64.92 100 TYR H O 1
ATOM 7733 N N . CYS H 1 101 ? 131.531 109.972 172.382 1.00 62.66 101 CYS H N 1
ATOM 7734 C CA . CYS H 1 101 ? 132.161 109.370 171.216 1.00 59.80 101 CYS H CA 1
ATOM 7735 C C . CYS H 1 101 ? 131.470 108.050 170.898 1.00 57.91 101 CYS H C 1
ATOM 7736 O O . CYS H 1 101 ? 131.126 107.289 171.808 1.00 59.76 101 CYS H O 1
ATOM 7739 N N . ALA H 1 102 ? 131.262 107.775 169.610 1.00 56.21 102 ALA H N 1
ATOM 7740 C CA . ALA H 1 102 ? 130.523 106.580 169.224 1.00 56.46 102 ALA H CA 1
ATOM 7741 C C . ALA H 1 102 ? 131.064 106.025 167.915 1.00 55.93 102 ALA H C 1
ATOM 7742 O O . ALA H 1 102 ? 131.728 106.725 167.148 1.00 59.38 102 ALA H O 1
ATOM 7744 N N . ALA H 1 103 ? 130.760 104.751 167.668 1.00 53.19 103 ALA H N 1
ATOM 7745 C CA . ALA H 1 103 ? 131.212 104.053 166.473 1.00 54.91 103 ALA H CA 1
ATOM 7746 C C . ALA H 1 103 ? 130.092 103.172 165.932 1.00 61.45 103 ALA H C 1
ATOM 7747 O O . ALA H 1 103 ? 129.207 102.732 166.670 1.00 66.45 103 ALA H O 1
ATOM 7749 N N . SER H 1 104 ? 130.143 102.921 164.623 1.00 60.00 104 SER H N 1
ATOM 7750 C CA . SER H 1 104 ? 129.220 102.007 163.957 1.00 61.15 104 SER H CA 1
ATOM 7751 C C . SER H 1 104 ? 129.957 101.100 162.988 1.00 63.55 104 SER H C 1
ATOM 7752 O O . SER H 1 104 ? 130.995 101.478 162.433 1.00 67.57 104 SER H O 1
ATOM 7755 N N . THR H 1 105 ? 129.401 99.906 162.797 1.00 64.90 105 THR H N 1
ATOM 7756 C CA . THR H 1 105 ? 129.785 98.989 161.736 1.00 70.00 105 THR H CA 1
ATOM 7757 C C . THR H 1 105 ? 128.640 98.707 160.769 1.00 75.01 105 THR H C 1
ATOM 7758 O O . THR H 1 105 ? 128.851 98.010 159.771 1.00 76.14 105 THR H O 1
ATOM 7762 N N . GLU H 1 106 ? 127.435 99.213 161.055 1.00 74.85 106 GLU H N 1
ATOM 7763 C CA . GLU H 1 106 ? 126.272 99.057 160.184 1.00 76.66 106 GLU H CA 1
ATOM 7764 C C . GLU H 1 106 ? 126.493 99.763 158.852 1.00 77.46 106 GLU H C 1
ATOM 7765 O O . GLU H 1 106 ? 126.333 99.161 157.785 1.00 77.88 106 GLU H O 1
ATOM 7771 N N . TRP H 1 107 ? 126.861 101.042 158.911 1.00 78.13 107 TRP H N 1
ATOM 7772 C CA . TRP H 1 107 ? 127.387 101.759 157.754 1.00 79.34 107 TRP H CA 1
ATOM 7773 C C . TRP H 1 107 ? 128.876 101.486 157.579 1.00 82.14 107 TRP H C 1
ATOM 7774 O O . TRP H 1 107 ? 129.385 100.466 158.059 1.00 85.07 107 TRP H O 1
ATOM 7785 N N . ALA H 1 108 ? 129.540 102.358 156.812 1.00 79.82 108 ALA H N 1
ATOM 7786 C CA . ALA H 1 108 ? 130.961 102.349 156.455 1.00 83.34 108 ALA H CA 1
ATOM 7787 C C . ALA H 1 108 ? 131.335 101.191 155.542 1.00 88.37 108 ALA H C 1
ATOM 7788 O O . ALA H 1 108 ? 132.516 100.838 155.449 1.00 86.86 108 ALA H O 1
ATOM 7790 N N . SER H 1 109 ? 130.359 100.581 154.874 1.00 89.18 109 SER H N 1
ATOM 7791 C CA . SER H 1 109 ? 130.634 99.705 153.744 1.00 93.00 109 SER H CA 1
ATOM 7792 C C . SER H 1 109 ? 130.569 100.533 152.470 1.00 88.83 109 SER H C 1
ATOM 7793 O O . SER H 1 109 ? 130.515 101.767 152.546 1.00 87.02 109 SER H O 1
ATOM 7796 N N . GLU H 1 110 ? 130.560 99.858 151.313 1.00 85.40 110 GLU H N 1
ATOM 7797 C CA . GLU H 1 110 ? 130.491 100.448 149.976 1.00 84.61 110 GLU H CA 1
ATOM 7798 C C . GLU H 1 110 ? 131.668 101.419 149.815 1.00 82.14 110 GLU H C 1
ATOM 7799 O O . GLU H 1 110 ? 132.808 100.962 149.686 1.00 82.47 110 GLU H O 1
ATOM 7805 N N . SER H 1 111 ? 131.421 102.730 149.791 1.00 79.02 111 SER H N 1
ATOM 7806 C CA . SER H 1 111 ? 132.445 103.770 149.677 1.00 77.99 111 SER H CA 1
ATOM 7807 C C . SER H 1 111 ? 131.851 105.108 150.098 1.00 76.51 111 SER H C 1
ATOM 7808 O O . SER H 1 111 ? 130.971 105.129 150.965 1.00 74.99 111 SER H O 1
ATOM 7811 N N . LEU H 1 112 ? 132.394 106.209 149.540 1.00 75.80 112 LEU H N 1
ATOM 7812 C CA . LEU H 1 112 ? 132.027 107.616 149.753 1.00 69.93 112 LEU H CA 1
ATOM 7813 C C . LEU H 1 112 ? 130.557 107.882 150.056 1.00 65.14 112 LEU H C 1
ATOM 7814 O O . LEU H 1 112 ? 129.671 107.466 149.303 1.00 67.35 112 LEU H O 1
ATOM 7819 N N . GLN H 1 113 ? 130.312 108.413 151.257 1.00 58.92 113 GLN H N 1
ATOM 7820 C CA . GLN H 1 113 ? 128.916 108.639 151.703 1.00 59.31 113 GLN H CA 1
ATOM 7821 C C . GLN H 1 113 ? 128.565 110.112 151.487 1.00 59.20 113 GLN H C 1
ATOM 7822 O O . GLN H 1 113 ? 128.993 110.952 152.302 1.00 60.34 113 GLN H O 1
ATOM 7828 N N . TYR H 1 114 ? 127.816 110.399 150.424 1.00 61.79 114 TYR H N 1
ATOM 7829 C CA . TYR H 1 114 ? 127.449 111.801 150.108 1.00 62.29 114 TYR H CA 1
ATOM 7830 C C . TYR H 1 114 ? 126.171 112.147 150.843 1.00 60.90 114 TYR H C 1
ATOM 7831 O O . TYR H 1 114 ? 125.354 111.237 151.094 1.00 63.72 114 TYR H O 1
ATOM 7840 N N . GLY H 1 115 ? 126.005 113.420 151.202 1.00 57.98 115 GLY H N 1
ATOM 7841 C CA . GLY H 1 115 ? 124.746 113.860 151.829 1.00 56.93 115 GLY H CA 1
ATOM 7842 C C . GLY H 1 115 ? 124.658 113.477 153.289 1.00 57.29 115 GLY H C 1
ATOM 7843 O O . GLY H 1 115 ? 125.514 112.701 153.754 1.00 59.14 115 GLY H O 1
ATOM 7844 N N . ASN H 1 116 ? 123.646 113.998 153.986 1.00 56.68 116 ASN H N 1
ATOM 7845 C CA . ASN H 1 116 ? 123.476 113.712 155.435 1.00 59.04 116 ASN H CA 1
ATOM 7846 C C . ASN H 1 116 ? 123.526 112.202 155.667 1.00 58.46 116 ASN H C 1
ATOM 7847 O O . ASN H 1 116 ? 122.541 111.518 155.329 1.00 58.75 116 ASN H O 1
ATOM 7852 N N . TRP H 1 117 ? 124.640 111.705 156.198 1.00 56.38 117 TRP H N 1
ATOM 7853 C CA . TRP H 1 117 ? 124.753 110.296 156.538 1.00 55.32 117 TRP H CA 1
ATOM 7854 C C . TRP H 1 117 ? 125.194 110.176 157.988 1.00 61.57 117 TRP H C 1
ATOM 7855 O O . TRP H 1 117 ? 125.905 111.041 158.508 1.00 61.81 117 TRP H O 1
ATOM 7866 N N . GLY H 1 118 ? 124.772 109.089 158.632 1.00 63.55 118 GLY H N 1
ATOM 7867 C CA . GLY H 1 118 ? 125.155 108.829 160.011 1.00 60.38 118 GLY H CA 1
ATOM 7868 C C . GLY H 1 118 ? 124.606 109.826 161.005 1.00 64.86 118 GLY H C 1
ATOM 7869 O O . GLY H 1 118 ? 125.203 110.029 162.067 1.00 66.67 118 GLY H O 1
ATOM 7870 N N . HIS H 1 119 ? 123.482 110.461 160.685 1.00 64.84 119 HIS H N 1
ATOM 7871 C CA . HIS H 1 119 ? 122.892 111.489 161.530 1.00 62.54 119 HIS H CA 1
ATOM 7872 C C . HIS H 1 119 ? 122.001 110.921 162.625 1.00 65.10 119 HIS H C 1
ATOM 7873 O O . HIS H 1 119 ? 121.494 111.689 163.449 1.00 72.54 119 HIS H O 1
ATOM 7880 N N . GLU H 1 120 ? 121.803 109.608 162.656 1.00 65.25 120 GLU H N 1
ATOM 7881 C CA . GLU H 1 120 ? 120.918 108.981 163.624 1.00 70.09 120 GLU H CA 1
ATOM 7882 C C . GLU H 1 120 ? 121.706 108.606 164.878 1.00 68.18 120 GLU H C 1
ATOM 7883 O O . GLU H 1 120 ? 122.890 108.925 165.017 1.00 69.41 120 GLU H O 1
ATOM 7889 N N . SER H 1 121 ? 121.045 107.923 165.812 1.00 67.88 121 SER H N 1
ATOM 7890 C CA . SER H 1 121 ? 121.682 107.465 167.037 1.00 64.58 121 SER H CA 1
ATOM 7891 C C . SER H 1 121 ? 121.373 106.016 167.382 1.00 65.22 121 SER H C 1
ATOM 7892 O O . SER H 1 121 ? 121.968 105.490 168.328 1.00 68.07 121 SER H O 1
ATOM 7895 N N . SER H 1 122 ? 120.470 105.358 166.654 1.00 68.59 122 SER H N 1
ATOM 7896 C CA . SER H 1 122 ? 120.094 103.983 166.954 1.00 72.76 122 SER H CA 1
ATOM 7897 C C . SER H 1 122 ? 121.081 102.960 166.410 1.00 73.09 122 SER H C 1
ATOM 7898 O O . SER H 1 122 ? 120.985 101.781 166.770 1.00 73.88 122 SER H O 1
ATOM 7901 N N . LYS H 1 123 ? 122.022 103.373 165.560 1.00 72.45 123 LYS H N 1
ATOM 7902 C CA . LYS H 1 123 ? 123.034 102.470 165.034 1.00 74.73 123 LYS H CA 1
ATOM 7903 C C . LYS H 1 123 ? 124.391 102.641 165.698 1.00 73.26 123 LYS H C 1
ATOM 7904 O O . LYS H 1 123 ? 125.184 101.694 165.700 1.00 70.78 123 LYS H O 1
ATOM 7910 N N . TYR H 1 124 ? 124.675 103.820 166.244 1.00 70.09 124 TYR H N 1
ATOM 7911 C CA . TYR H 1 124 ? 125.875 104.031 167.040 1.00 63.31 124 TYR H CA 1
ATOM 7912 C C . TYR H 1 124 ? 125.811 103.260 168.351 1.00 65.12 124 TYR H C 1
ATOM 7913 O O . TYR H 1 124 ? 124.782 103.236 169.032 1.00 66.44 124 TYR H O 1
ATOM 7922 N N . ALA H 1 125 ? 126.928 102.628 168.700 1.00 69.69 125 ALA H N 1
ATOM 7923 C CA . ALA H 1 125 ? 127.067 101.891 169.945 1.00 70.73 125 ALA H CA 1
ATOM 7924 C C . ALA H 1 125 ? 128.431 102.214 170.538 1.00 66.23 125 ALA H C 1
ATOM 7925 O O . ALA H 1 125 ? 129.179 103.038 169.998 1.00 64.42 125 ALA H O 1
ATOM 7927 N N . ASN H 1 126 ? 128.734 101.551 171.663 1.00 60.90 126 ASN H N 1
ATOM 7928 C CA . ASN H 1 126 ? 130.005 101.672 172.391 1.00 62.05 126 ASN H CA 1
ATOM 7929 C C . ASN H 1 126 ? 130.280 103.115 172.817 1.00 62.12 126 ASN H C 1
ATOM 7930 O O . ASN H 1 126 ? 131.365 103.659 172.597 1.00 63.73 126 ASN H O 1
ATOM 7935 N N . TRP H 1 127 ? 129.265 103.739 173.413 1.00 61.64 127 TRP H N 1
ATOM 7936 C CA . TRP H 1 127 ? 129.399 105.095 173.930 1.00 62.46 127 TRP H CA 1
ATOM 7937 C C . TRP H 1 127 ? 130.361 105.133 175.110 1.00 66.44 127 TRP H C 1
ATOM 7938 O O . TRP H 1 127 ? 130.351 104.251 175.973 1.00 73.24 127 TRP H O 1
ATOM 7949 N N . GLY H 1 128 ? 131.201 106.165 175.141 1.00 64.83 128 GLY H N 1
ATOM 7950 C CA . GLY H 1 128 ? 132.076 106.391 176.268 1.00 71.84 128 GLY H CA 1
ATOM 7951 C C . GLY H 1 128 ? 131.371 107.127 177.389 1.00 75.47 128 GLY H C 1
ATOM 7952 O O . GLY H 1 128 ? 130.179 107.427 177.334 1.00 74.73 128 GLY H O 1
ATOM 7953 N N . GLN H 1 129 ? 132.139 107.426 178.436 1.00 73.52 129 GLN H N 1
ATOM 7954 C CA . GLN H 1 129 ? 131.601 108.178 179.561 1.00 72.65 129 GLN H CA 1
ATOM 7955 C C . GLN H 1 129 ? 131.447 109.662 179.258 1.00 76.11 129 GLN H C 1
ATOM 7956 O O . GLN H 1 129 ? 130.753 110.361 180.005 1.00 79.33 129 GLN H O 1
ATOM 7962 N N . GLY H 1 130 ? 132.076 110.157 178.195 1.00 76.78 130 GLY H N 1
ATOM 7963 C CA . GLY H 1 130 ? 131.928 111.538 177.791 1.00 76.68 130 GLY H CA 1
ATOM 7964 C C . GLY H 1 130 ? 132.796 112.475 178.607 1.00 72.75 130 GLY H C 1
ATOM 7965 O O . GLY H 1 130 ? 133.398 112.109 179.618 1.00 72.49 130 GLY H O 1
ATOM 7966 N N . THR H 1 131 ? 132.866 113.721 178.146 1.00 71.51 131 THR H N 1
ATOM 7967 C CA . THR H 1 131 ? 133.567 114.756 178.893 1.00 80.22 131 THR H CA 1
ATOM 7968 C C . THR H 1 131 ? 132.783 116.058 178.815 1.00 87.21 131 THR H C 1
ATOM 7969 O O . THR H 1 131 ? 132.036 116.288 177.862 1.00 83.36 131 THR H O 1
ATOM 7973 N N . GLN H 1 132 ? 132.933 116.895 179.834 1.00 93.43 132 GLN H N 1
ATOM 7974 C CA . GLN H 1 132 ? 132.125 118.099 179.963 1.00 91.34 132 GLN H CA 1
ATOM 7975 C C . GLN H 1 132 ? 132.830 119.279 179.308 1.00 91.90 132 GLN H C 1
ATOM 7976 O O . GLN H 1 132 ? 133.974 119.595 179.654 1.00 90.22 132 GLN H O 1
ATOM 7982 N N . VAL H 1 133 ? 132.152 119.928 178.363 1.00 90.60 133 VAL H N 1
ATOM 7983 C CA . VAL H 1 133 ? 132.642 121.151 177.740 1.00 97.86 133 VAL H CA 1
ATOM 7984 C C . VAL H 1 133 ? 131.689 122.263 178.152 1.00 102.22 133 VAL H C 1
ATOM 7985 O O . VAL H 1 133 ? 130.479 122.181 177.895 1.00 103.87 133 VAL H O 1
ATOM 7989 N N . THR H 1 134 ? 132.225 123.283 178.819 1.00 104.51 134 THR H N 1
ATOM 7990 C CA . THR H 1 134 ? 131.424 124.378 179.349 1.00 106.66 134 THR H CA 1
ATOM 7991 C C . THR H 1 134 ? 131.973 125.691 178.818 1.00 111.29 134 THR H C 1
ATOM 7992 O O . THR H 1 134 ? 133.149 126.006 179.032 1.00 111.75 134 THR H O 1
ATOM 7996 N N . VAL H 1 135 ? 131.122 126.452 178.137 1.00 116.38 135 VAL H N 1
ATOM 7997 C CA . VAL H 1 135 ? 131.475 127.752 177.582 1.00 119.57 135 VAL H CA 1
ATOM 7998 C C . VAL H 1 135 ? 130.634 128.794 178.307 1.00 121.59 135 VAL H C 1
ATOM 7999 O O . VAL H 1 135 ? 129.406 128.823 178.164 1.00 120.94 135 VAL H O 1
ATOM 8003 N N . SER H 1 136 ? 131.292 129.653 179.083 1.00 121.59 136 SER H N 1
ATOM 8004 C CA . SER H 1 136 ? 130.592 130.664 179.861 1.00 126.60 136 SER H CA 1
ATOM 8005 C C . SER H 1 136 ? 131.518 131.849 180.089 1.00 129.86 136 SER H C 1
ATOM 8006 O O . SER H 1 136 ? 132.740 131.744 179.960 1.00 128.19 136 SER H O 1
ATOM 8009 N N . SER H 1 137 ? 130.915 132.983 180.431 1.00 132.43 137 SER H N 1
ATOM 8010 C CA . SER H 1 137 ? 131.668 134.202 180.701 1.00 132.23 137 SER H CA 1
ATOM 8011 C C . SER H 1 137 ? 132.049 134.291 182.175 1.00 130.36 137 SER H C 1
ATOM 8012 O O . SER H 1 137 ? 131.691 133.427 182.975 1.00 129.00 137 SER H O 1
ATOM 8015 N N . VAL I 1 2 ? 182.223 159.027 170.719 1.00 61.40 2 VAL I N 1
ATOM 8016 C CA . VAL I 1 2 ? 182.980 157.945 171.329 1.00 57.66 2 VAL I CA 1
ATOM 8017 C C . VAL I 1 2 ? 182.132 157.240 172.381 1.00 59.86 2 VAL I C 1
ATOM 8018 O O . VAL I 1 2 ? 181.902 156.040 172.293 1.00 60.39 2 VAL I O 1
ATOM 8022 N N . GLN I 1 3 ? 181.668 157.987 173.378 1.00 61.86 3 GLN I N 1
ATOM 8023 C CA . GLN I 1 3 ? 180.843 157.404 174.428 1.00 57.89 3 GLN I CA 1
ATOM 8024 C C . GLN I 1 3 ? 179.379 157.360 173.998 1.00 52.84 3 GLN I C 1
ATOM 8025 O O . GLN I 1 3 ? 178.882 158.278 173.335 1.00 61.78 3 GLN I O 1
ATOM 8031 N N . LEU I 1 4 ? 178.707 156.260 174.330 1.00 45.69 4 LEU I N 1
ATOM 8032 C CA . LEU I 1 4 ? 177.330 156.004 173.937 1.00 50.40 4 LEU I CA 1
ATOM 8033 C C . LEU I 1 4 ? 176.507 155.647 175.169 1.00 54.86 4 LEU I C 1
ATOM 8034 O O . LEU I 1 4 ? 177.046 155.225 176.196 1.00 54.73 4 LEU I O 1
ATOM 8039 N N . GLN I 1 5 ? 175.189 155.817 175.064 1.00 57.25 5 GLN I N 1
ATOM 8040 C CA . GLN I 1 5 ? 174.307 155.287 176.095 1.00 53.19 5 GLN I CA 1
ATOM 8041 C C . GLN I 1 5 ? 172.997 154.835 175.461 1.00 55.51 5 GLN I C 1
ATOM 8042 O O . GLN I 1 5 ? 172.563 155.367 174.430 1.00 57.59 5 GLN I O 1
ATOM 8048 N N . GLU I 1 6 ? 172.376 153.850 176.108 1.00 58.11 6 GLU I N 1
ATOM 8049 C CA . GLU I 1 6 ? 171.126 153.239 175.685 1.00 61.89 6 GLU I CA 1
ATOM 8050 C C . GLU I 1 6 ? 170.001 153.664 176.620 1.00 61.87 6 GLU I C 1
ATOM 8051 O O . GLU I 1 6 ? 170.222 153.911 177.809 1.00 63.72 6 GLU I O 1
ATOM 8057 N N . SER I 1 7 ? 168.786 153.740 176.078 1.00 61.13 7 SER I N 1
ATOM 8058 C CA . SER I 1 7 ? 167.617 154.061 176.885 1.00 62.03 7 SER I CA 1
ATOM 8059 C C . SER I 1 7 ? 166.379 153.445 176.251 1.00 66.48 7 SER I C 1
ATOM 8060 O O . SER I 1 7 ? 166.355 153.143 175.055 1.00 69.76 7 SER I O 1
ATOM 8063 N N . GLY I 1 8 ? 165.343 153.264 177.071 1.00 67.88 8 GLY I N 1
ATOM 8064 C CA . GLY I 1 8 ? 164.040 152.840 176.593 1.00 71.30 8 GLY I CA 1
ATOM 8065 C C . GLY I 1 8 ? 163.640 151.416 176.921 1.00 76.05 8 GLY I C 1
ATOM 8066 O O . GLY I 1 8 ? 162.541 151.003 176.531 1.00 78.77 8 GLY I O 1
ATOM 8067 N N . GLY I 1 9 ? 164.480 150.647 177.613 1.00 81.74 9 GLY I N 1
ATOM 8068 C CA . GLY I 1 9 ? 164.149 149.279 177.949 1.00 91.05 9 GLY I CA 1
ATOM 8069 C C . GLY I 1 9 ? 163.143 149.182 179.082 1.00 97.56 9 GLY I C 1
ATOM 8070 O O . GLY I 1 9 ? 162.794 150.162 179.738 1.00 98.61 9 GLY I O 1
ATOM 8071 N N . GLY I 1 10 ? 162.668 147.962 179.312 1.00 98.36 10 GLY I N 1
ATOM 8072 C CA . GLY I 1 10 ? 161.706 147.740 180.375 1.00 106.80 10 GLY I CA 1
ATOM 8073 C C . GLY I 1 10 ? 161.044 146.376 180.249 1.00 113.12 10 GLY I C 1
ATOM 8074 O O . GLY I 1 10 ? 161.536 145.491 179.551 1.00 111.98 10 GLY I O 1
ATOM 8075 N N . LEU I 1 11 ? 159.918 146.244 180.949 1.00 118.22 11 LEU I N 1
ATOM 8076 C CA . LEU I 1 11 ? 159.155 145.004 181.041 1.00 119.48 11 LEU I CA 1
ATOM 8077 C C . LEU I 1 11 ? 157.854 145.157 180.264 1.00 119.40 11 LEU I C 1
ATOM 8078 O O . LEU I 1 11 ? 157.081 146.087 180.519 1.00 118.91 11 LEU I O 1
ATOM 8083 N N . VAL I 1 12 ? 157.614 144.245 179.319 1.00 119.21 12 VAL I N 1
ATOM 8084 C CA . VAL I 1 12 ? 156.394 144.237 178.523 1.00 122.23 12 VAL I CA 1
ATOM 8085 C C . VAL I 1 12 ? 155.846 142.818 178.461 1.00 128.44 12 VAL I C 1
ATOM 8086 O O . VAL I 1 12 ? 156.535 141.843 178.767 1.00 127.86 12 VAL I O 1
ATOM 8090 N N . GLN I 1 13 ? 154.580 142.717 178.065 1.00 131.76 13 GLN I N 1
ATOM 8091 C CA . GLN I 1 13 ? 153.950 141.428 177.838 1.00 133.30 13 GLN I CA 1
ATOM 8092 C C .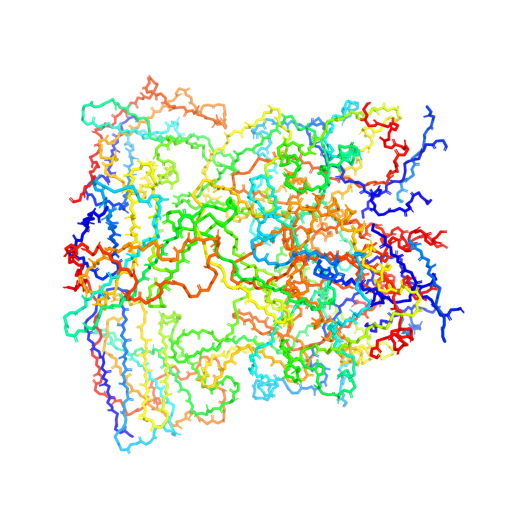 GLN I 1 13 ? 154.279 140.914 176.438 1.00 132.61 13 GLN I C 1
ATOM 8093 O O . GLN I 1 13 ? 154.911 141.597 175.626 1.00 130.16 13 GLN I O 1
ATOM 8099 N N . ALA I 1 14 ? 153.853 139.682 176.166 1.00 134.01 14 ALA I N 1
ATOM 8100 C CA . ALA I 1 14 ? 154.060 139.085 174.854 1.00 133.83 14 ALA I CA 1
ATOM 8101 C C . ALA I 1 14 ? 153.190 139.772 173.808 1.00 132.64 14 ALA I C 1
ATOM 8102 O O . ALA I 1 14 ? 152.011 140.050 174.041 1.00 133.85 14 ALA I O 1
ATOM 8104 N N . GLY I 1 15 ? 153.781 140.044 172.647 1.00 129.28 15 GLY I N 1
ATOM 8105 C CA . GLY I 1 15 ? 153.103 140.772 171.598 1.00 127.36 15 GLY I CA 1
ATOM 8106 C C . GLY I 1 15 ? 153.184 142.278 171.710 1.00 124.32 15 GLY I C 1
ATOM 8107 O O . GLY I 1 15 ? 152.606 142.977 170.867 1.00 121.09 15 GLY I O 1
ATOM 8108 N N . GLY I 1 16 ? 153.876 142.801 172.719 1.00 125.02 16 GLY I N 1
ATOM 8109 C CA . GLY I 1 16 ? 153.988 144.229 172.916 1.00 118.09 16 GLY I CA 1
ATOM 8110 C C . GLY I 1 16 ? 155.039 144.857 172.020 1.00 112.00 16 GLY I C 1
ATOM 8111 O O . GLY I 1 16 ? 155.661 144.210 171.176 1.00 112.52 16 GLY I O 1
ATOM 8112 N N . SER I 1 17 ? 155.236 146.158 172.221 1.00 105.10 17 SER I N 1
ATOM 8113 C CA . SER I 1 17 ? 156.150 146.939 171.403 1.00 101.31 17 SER I CA 1
ATOM 8114 C C . SER I 1 17 ? 156.963 147.870 172.288 1.00 99.72 17 SER I C 1
ATOM 8115 O O . SER I 1 17 ? 156.493 148.322 173.336 1.00 102.03 17 SER I O 1
ATOM 8118 N N . LEU I 1 18 ? 158.187 148.161 171.851 1.00 95.26 18 LEU I N 1
ATOM 8119 C CA . LEU I 1 18 ? 159.042 149.112 172.552 1.00 91.46 18 LEU I CA 1
ATOM 8120 C C . LEU I 1 18 ? 159.851 149.893 171.527 1.00 82.91 18 LEU I C 1
ATOM 8121 O O . LEU I 1 18 ? 159.882 149.557 170.341 1.00 83.98 18 LEU I O 1
ATOM 8126 N N . ARG I 1 19 ? 160.501 150.955 171.995 1.00 77.30 19 ARG I N 1
ATOM 8127 C CA . ARG I 1 19 ? 161.404 151.734 171.156 1.00 69.52 19 ARG I CA 1
ATOM 8128 C C . ARG I 1 19 ? 162.636 152.094 171.971 1.00 64.61 19 ARG I C 1
ATOM 8129 O O . ARG I 1 19 ? 162.528 152.783 172.990 1.00 70.95 19 ARG I O 1
ATOM 8137 N N . LEU I 1 20 ? 163.797 151.628 171.522 1.00 60.21 20 LEU I N 1
ATOM 8138 C CA . LEU I 1 20 ? 165.060 151.930 172.175 1.00 60.47 20 LEU I CA 1
ATOM 8139 C C . LEU I 1 20 ? 165.737 153.105 171.486 1.00 55.27 20 LEU I C 1
ATOM 8140 O O . LEU I 1 20 ? 165.694 153.227 170.259 1.00 59.40 20 LEU I O 1
ATOM 8145 N N . SER I 1 21 ? 166.380 153.951 172.286 1.00 51.79 21 SER I N 1
ATOM 8146 C CA . SER I 1 21 ? 167.152 155.084 171.801 1.00 53.09 21 SER I CA 1
ATOM 8147 C C . SER I 1 21 ? 168.616 154.897 172.175 1.00 52.46 21 SER I C 1
ATOM 8148 O O . SER I 1 21 ? 168.932 154.373 173.247 1.00 57.59 21 SER I O 1
ATOM 8151 N N . CYS I 1 22 ? 169.505 155.328 171.283 1.00 50.26 22 CYS I N 1
ATOM 8152 C CA . CYS I 1 22 ? 170.946 155.236 171.476 1.00 54.21 22 CYS I CA 1
ATOM 8153 C C . CYS I 1 22 ? 171.546 156.588 171.137 1.00 58.17 22 CYS I C 1
ATOM 8154 O O . CYS I 1 22 ? 171.416 157.056 169.999 1.00 62.42 22 CYS I O 1
ATOM 8157 N N . THR I 1 23 ? 172.188 157.219 172.121 1.00 58.19 23 THR I N 1
ATOM 8158 C CA . THR I 1 23 ? 172.699 158.572 171.955 1.00 58.68 23 THR I CA 1
ATOM 8159 C C . THR I 1 23 ? 174.192 158.625 172.252 1.00 54.65 23 THR I C 1
ATOM 8160 O O . THR I 1 23 ? 174.733 157.800 172.994 1.00 57.40 23 THR I O 1
ATOM 8164 N N . ALA I 1 24 ? 174.849 159.623 171.664 1.00 51.27 24 ALA I N 1
ATOM 8165 C CA . ALA I 1 24 ? 176.255 159.912 171.911 1.00 54.52 24 ALA I CA 1
ATOM 8166 C C . ALA I 1 24 ? 176.397 161.383 172.268 1.00 62.85 24 ALA I C 1
ATOM 8167 O O . ALA I 1 24 ? 175.807 162.243 171.605 1.00 68.89 24 ALA I O 1
ATOM 8169 N N . SER I 1 25 ? 177.177 161.672 173.310 1.00 66.55 25 SER I N 1
ATOM 8170 C CA . SER I 1 25 ? 177.355 163.047 173.766 1.00 76.49 25 SER I CA 1
ATOM 8171 C C . SER I 1 25 ? 178.560 163.712 173.103 1.00 79.61 25 SER I C 1
ATOM 8172 O O . SER I 1 25 ? 178.421 164.750 172.448 1.00 79.70 25 SER I O 1
ATOM 8175 N N . ARG I 1 26 ? 179.748 163.125 173.262 1.00 78.60 26 ARG I N 1
ATOM 8176 C CA . ARG I 1 26 ? 180.974 163.668 172.689 1.00 81.45 26 ARG I CA 1
ATOM 8177 C C . ARG I 1 26 ? 181.377 162.960 171.400 1.00 80.76 26 ARG I C 1
ATOM 8178 O O . ARG I 1 26 ? 182.568 162.895 171.075 1.00 83.61 26 ARG I O 1
ATOM 8186 N N . GLY I 1 27 ? 180.412 162.422 170.663 1.00 77.86 27 GLY I N 1
ATOM 8187 C CA . GLY I 1 27 ? 180.719 161.755 169.415 1.00 81.01 27 GLY I CA 1
ATOM 8188 C C . GLY I 1 27 ? 179.689 161.988 168.333 1.00 78.20 27 GLY I C 1
ATOM 8189 O O . GLY I 1 27 ? 178.497 161.740 168.534 1.00 78.95 27 GLY I O 1
ATOM 8190 N N . THR I 1 28 ? 180.138 162.466 167.176 1.00 75.66 28 THR I N 1
ATOM 8191 C CA . THR I 1 28 ? 179.252 162.653 166.036 1.00 72.13 28 THR I CA 1
ATOM 8192 C C . THR I 1 28 ? 179.056 161.309 165.346 1.00 73.62 28 THR I C 1
ATOM 8193 O O . THR I 1 28 ? 180.024 160.700 164.876 1.00 77.73 28 THR I O 1
ATOM 8197 N N . ILE I 1 29 ? 177.803 160.845 165.282 1.00 69.59 29 ILE I N 1
ATOM 8198 C CA . ILE I 1 29 ? 177.518 159.495 164.796 1.00 70.04 29 ILE I CA 1
ATOM 8199 C C . ILE I 1 29 ? 177.502 159.395 163.280 1.00 70.94 29 ILE I C 1
ATOM 8200 O O . ILE I 1 29 ? 177.292 158.296 162.748 1.00 69.81 29 ILE I O 1
ATOM 8205 N N . SER I 1 30 ? 177.736 160.495 162.566 1.00 67.71 30 SER I N 1
ATOM 8206 C CA . SER I 1 30 ? 177.685 160.499 161.109 1.00 67.65 30 SER I CA 1
ATOM 8207 C C . SER I 1 30 ? 178.966 159.988 160.461 1.00 69.68 30 SER I C 1
ATOM 8208 O O . SER I 1 30 ? 179.087 160.069 159.235 1.00 75.62 30 SER I O 1
ATOM 8211 N N . LEU I 1 31 ? 179.930 159.504 161.242 1.00 67.81 31 LEU I N 1
ATOM 8212 C CA . LEU I 1 31 ? 181.142 158.900 160.708 1.00 74.06 31 LEU I CA 1
ATOM 8213 C C . LEU I 1 31 ? 181.241 157.408 160.993 1.00 74.05 31 LEU I C 1
ATOM 8214 O O . LEU I 1 31 ? 182.185 156.763 160.523 1.00 75.83 31 LEU I O 1
ATOM 8219 N N . TYR I 1 32 ? 180.297 156.841 161.743 1.00 67.60 32 TYR I N 1
ATOM 8220 C CA . TYR I 1 32 ? 180.344 155.443 162.147 1.00 62.82 32 TYR I CA 1
ATOM 8221 C C . TYR I 1 32 ? 179.090 154.724 161.671 1.00 58.39 32 TYR I C 1
ATOM 8222 O O . TYR I 1 32 ? 178.040 155.341 161.474 1.00 59.92 32 TYR I O 1
ATOM 8231 N N . ALA I 1 33 ? 179.212 153.413 161.481 1.00 54.14 33 ALA I N 1
ATOM 8232 C CA . ALA I 1 33 ? 178.064 152.534 161.293 1.00 53.17 33 ALA I CA 1
ATOM 8233 C C . ALA I 1 33 ? 177.744 151.872 162.623 1.00 56.78 33 ALA I C 1
ATOM 8234 O O . ALA I 1 33 ? 178.649 151.388 163.311 1.00 63.07 33 ALA I O 1
ATOM 8236 N N . MET I 1 34 ? 176.466 151.845 162.989 1.00 53.83 34 MET I N 1
ATOM 8237 C CA . MET I 1 34 ? 176.113 151.391 164.327 1.00 53.84 34 MET I CA 1
ATOM 8238 C C . MET I 1 34 ? 175.098 150.263 164.327 1.00 53.39 34 MET I C 1
ATOM 8239 O O . MET I 1 34 ? 174.258 150.141 163.433 1.00 55.63 34 MET I O 1
ATOM 8244 N N . ALA I 1 35 ? 175.186 149.461 165.382 1.00 52.47 35 ALA I N 1
ATOM 8245 C CA . ALA I 1 35 ? 174.489 148.194 165.469 1.00 56.13 35 ALA I CA 1
ATOM 8246 C C . ALA I 1 35 ? 173.901 148.016 166.860 1.00 56.50 35 ALA I C 1
ATOM 8247 O O . ALA I 1 35 ? 174.410 148.551 167.850 1.00 57.17 35 ALA I O 1
ATOM 8249 N N . TRP I 1 36 ? 172.817 147.255 166.911 1.00 58.27 36 TRP I N 1
ATOM 8250 C CA . TRP I 1 36 ? 172.209 146.787 168.143 1.00 61.46 36 TRP I CA 1
ATOM 8251 C C . TRP I 1 36 ? 172.470 145.298 168.298 1.00 64.20 36 TRP I C 1
ATOM 8252 O O . TRP I 1 36 ? 172.288 144.523 167.347 1.00 63.21 36 TRP I O 1
ATOM 8263 N N . PHE I 1 37 ? 172.892 144.918 169.505 1.00 66.45 37 PHE I N 1
ATOM 8264 C CA . PHE I 1 37 ? 173.124 143.541 169.917 1.00 67.16 37 PHE I CA 1
ATOM 8265 C C . PHE I 1 37 ? 172.290 143.248 171.155 1.00 71.40 37 PHE I C 1
ATOM 8266 O O . PHE I 1 37 ? 171.737 144.151 171.786 1.00 76.77 37 PHE I O 1
ATOM 8274 N N . ARG I 1 38 ? 172.225 141.970 171.520 1.00 70.90 38 ARG I N 1
ATOM 8275 C CA . ARG I 1 38 ? 171.581 141.579 172.764 1.00 74.59 38 ARG I CA 1
ATOM 8276 C C . ARG I 1 38 ? 172.328 140.396 173.361 1.00 86.06 38 ARG I C 1
ATOM 8277 O O . ARG I 1 38 ? 173.027 139.662 172.658 1.00 89.37 38 ARG I O 1
ATOM 8285 N N . GLN I 1 39 ? 172.183 140.232 174.673 1.00 90.91 39 GLN I N 1
ATOM 8286 C CA . GLN I 1 39 ? 172.777 139.108 175.384 1.00 92.92 39 GLN I CA 1
ATOM 8287 C C . GLN I 1 39 ? 171.806 138.613 176.443 1.00 94.93 39 GLN I C 1
ATOM 8288 O O . GLN I 1 39 ? 171.291 139.404 177.238 1.00 91.51 39 GLN I O 1
ATOM 8294 N N . ALA I 1 40 ? 171.554 137.318 176.440 1.00 101.86 40 ALA I N 1
ATOM 8295 C CA . ALA I 1 40 ? 170.752 136.596 177.413 1.00 107.97 40 ALA I CA 1
ATOM 8296 C C . ALA I 1 40 ? 171.649 136.028 178.510 1.00 113.56 40 ALA I C 1
ATOM 8297 O O . ALA I 1 40 ? 172.843 135.804 178.283 1.00 114.07 40 ALA I O 1
ATOM 8299 N N . PRO I 1 41 ? 171.122 135.821 179.720 1.00 114.52 41 PRO I N 1
ATOM 8300 C CA . PRO I 1 41 ? 171.919 135.156 180.763 1.00 112.22 41 PRO I CA 1
ATOM 8301 C C . PRO I 1 41 ? 172.191 133.701 180.404 1.00 111.94 41 PRO I C 1
ATOM 8302 O O . PRO I 1 41 ? 171.270 132.933 180.117 1.00 110.94 41 PRO I O 1
ATOM 8306 N N . GLY I 1 42 ? 173.468 133.331 180.422 1.00 112.37 42 GLY I N 1
ATOM 8307 C CA . GLY I 1 42 ? 173.889 132.005 180.023 1.00 113.66 42 GLY I CA 1
ATOM 8308 C C . GLY I 1 42 ? 174.104 131.814 178.539 1.00 116.87 42 GLY I C 1
ATOM 8309 O O . GLY I 1 42 ? 174.359 130.682 178.110 1.00 116.95 42 GLY I O 1
ATOM 8310 N N . LYS I 1 43 ? 174.013 132.877 177.742 1.00 116.82 43 LYS I N 1
ATOM 8311 C CA . LYS I 1 43 ? 174.190 132.798 176.301 1.00 113.59 43 LYS I CA 1
ATOM 8312 C C . LYS I 1 43 ? 175.208 133.835 175.849 1.00 112.81 43 LYS I C 1
ATOM 8313 O O . LYS I 1 43 ? 175.537 134.775 176.577 1.00 111.70 43 LYS I O 1
ATOM 8319 N N . GLU I 1 44 ? 175.707 133.649 174.630 1.00 111.97 44 GLU I N 1
ATOM 8320 C CA . GLU I 1 44 ? 176.634 134.597 174.037 1.00 109.98 44 GLU I CA 1
ATOM 8321 C C . GLU I 1 44 ? 175.889 135.830 173.530 1.00 106.00 44 GLU I C 1
ATOM 8322 O O . GLU I 1 44 ? 174.657 135.873 173.469 1.00 105.25 44 GLU I O 1
ATOM 8328 N N . ARG I 1 45 ? 176.662 136.845 173.157 1.00 102.63 45 ARG I N 1
ATOM 8329 C CA . ARG I 1 45 ? 176.124 138.129 172.729 1.00 96.21 45 ARG I CA 1
ATOM 8330 C C . ARG I 1 45 ? 175.883 138.095 171.223 1.00 88.28 45 ARG I C 1
ATOM 8331 O O . ARG I 1 45 ? 176.833 138.001 170.438 1.00 87.19 45 ARG I O 1
ATOM 8339 N N . GLU I 1 46 ? 174.614 138.171 170.826 1.00 83.40 46 GLU I N 1
ATOM 8340 C CA . GLU I 1 46 ? 174.192 137.908 169.459 1.00 81.94 46 GLU I CA 1
ATOM 8341 C C . GLU I 1 46 ? 173.838 139.193 168.721 1.00 79.86 46 GLU I C 1
ATOM 8342 O O . GLU I 1 46 ? 173.448 140.196 169.325 1.00 80.43 46 GLU I O 1
ATOM 8348 N N . PHE I 1 47 ? 173.985 139.140 167.399 1.00 74.84 47 PHE I N 1
ATOM 8349 C CA . PHE I 1 47 ? 173.635 140.258 166.534 1.00 69.44 47 PHE I CA 1
ATOM 8350 C C . PHE I 1 47 ? 172.119 140.405 166.451 1.00 71.82 47 PHE I C 1
ATOM 8351 O O . PHE I 1 47 ? 171.382 139.416 166.444 1.00 78.23 47 PHE I O 1
ATOM 8359 N N . VAL I 1 48 ? 171.656 141.655 166.392 1.00 68.04 48 VAL I N 1
ATOM 8360 C CA . VAL I 1 48 ? 170.241 141.939 166.172 1.00 67.68 48 VAL I CA 1
ATOM 8361 C C . VAL I 1 48 ? 170.080 142.757 164.897 1.00 70.20 48 VAL I C 1
ATOM 8362 O O . VAL I 1 48 ? 169.430 142.310 163.945 1.00 71.69 48 VAL I O 1
ATOM 8366 N N . ALA I 1 49 ? 170.670 143.954 164.858 1.00 67.83 49 ALA I N 1
ATOM 8367 C CA . ALA I 1 49 ? 170.467 144.826 163.704 1.00 58.48 49 ALA I CA 1
ATOM 8368 C C . ALA I 1 49 ? 171.675 145.731 163.519 1.00 58.06 49 ALA I C 1
ATOM 8369 O O . ALA I 1 49 ? 172.468 145.920 164.438 1.00 61.88 49 ALA I O 1
ATOM 8371 N N . ALA I 1 50 ? 171.812 146.285 162.312 1.00 53.09 50 ALA I N 1
ATOM 8372 C CA . ALA I 1 50 ? 172.897 147.215 162.010 1.00 48.07 50 ALA I CA 1
ATOM 8373 C C . ALA I 1 50 ? 172.472 148.180 160.910 1.00 48.31 50 ALA I C 1
ATOM 8374 O O . ALA I 1 50 ? 171.662 147.835 160.044 1.00 54.07 50 ALA I O 1
ATOM 8376 N N . ILE I 1 51 ? 173.045 149.390 160.944 1.00 47.48 51 ILE I N 1
ATOM 8377 C CA . ILE I 1 51 ? 172.757 150.444 159.976 1.00 45.49 51 ILE I CA 1
ATOM 8378 C C . ILE I 1 51 ? 174.061 151.159 159.608 1.00 45.86 51 ILE I C 1
ATOM 8379 O O . ILE I 1 51 ? 174.980 151.279 160.433 1.00 49.67 51 ILE I O 1
ATOM 8384 N N . SER I 1 52 ? 174.141 151.594 158.345 1.00 46.79 52 SER I N 1
ATOM 8385 C CA . SER I 1 52 ? 175.353 152.084 157.696 1.00 45.44 52 SER I CA 1
ATOM 8386 C C . SER I 1 52 ? 175.501 153.599 157.862 1.00 46.20 52 SER I C 1
ATOM 8387 O O . SER I 1 52 ? 174.808 154.235 158.659 1.00 54.54 52 SER I O 1
ATOM 8390 N N . ARG I 1 53 ? 176.420 154.196 157.092 1.00 45.15 53 ARG I N 1
ATOM 8391 C CA . ARG I 1 53 ? 176.889 155.557 157.332 1.00 48.63 53 ARG I CA 1
ATOM 8392 C C . ARG I 1 53 ? 176.719 156.508 156.147 1.00 53.30 53 ARG I C 1
ATOM 8393 O O . ARG I 1 53 ? 176.472 157.694 156.375 1.00 54.75 53 ARG I O 1
ATOM 8401 N N . PHE I 1 54 ? 176.822 156.043 154.904 1.00 55.65 54 PHE I N 1
ATOM 8402 C CA . PHE I 1 54 ? 176.538 156.904 153.761 1.00 54.26 54 PHE I CA 1
ATOM 8403 C C . PHE I 1 54 ? 175.086 156.804 153.310 1.00 49.00 54 PHE I C 1
ATOM 8404 O O . PHE I 1 54 ? 174.402 155.804 153.539 1.00 48.39 54 PHE I O 1
ATOM 8412 N N . TYR I 1 55 ? 174.628 157.878 152.674 1.00 47.94 55 TYR I N 1
ATOM 8413 C CA . TYR I 1 55 ? 173.338 157.955 152.008 1.00 47.84 55 TYR I CA 1
ATOM 8414 C C . TYR I 1 55 ? 173.512 157.683 150.515 1.00 53.90 55 TYR I C 1
ATOM 8415 O O . TYR I 1 55 ? 174.601 157.831 149.954 1.00 58.91 55 TYR I O 1
ATOM 8424 N N . ASN I 1 56 ? 172.416 157.272 149.866 1.00 52.56 56 ASN I N 1
ATOM 8425 C CA . ASN I 1 56 ? 172.521 156.803 148.489 1.00 51.30 56 ASN I CA 1
ATOM 8426 C C . ASN I 1 56 ? 171.354 157.295 147.626 1.00 52.75 56 ASN I C 1
ATOM 8427 O O . ASN I 1 56 ? 171.158 156.783 146.515 1.00 56.53 56 ASN I O 1
ATOM 8432 N N . ASP I 1 57 ? 170.575 158.268 148.125 1.00 52.13 57 ASP I N 1
ATOM 8433 C CA . ASP I 1 57 ? 169.349 158.809 147.527 1.00 53.10 57 ASP I CA 1
ATOM 8434 C C . ASP I 1 57 ? 168.301 157.707 147.431 1.00 53.04 57 ASP I C 1
ATOM 8435 O O . ASP I 1 57 ? 167.371 157.653 148.243 1.00 57.53 57 ASP I O 1
ATOM 8440 N N . PHE I 1 58 ? 168.442 156.827 146.447 1.00 51.60 58 PHE I N 1
ATOM 8441 C CA . PHE I 1 58 ? 167.690 155.586 146.418 1.00 50.46 58 PHE I CA 1
ATOM 8442 C C . PHE I 1 58 ? 168.410 154.550 147.276 1.00 55.33 58 PHE I C 1
ATOM 8443 O O . PHE I 1 58 ? 169.637 154.425 147.223 1.00 60.17 58 PHE I O 1
ATOM 8451 N N . ILE I 1 59 ? 167.615 153.767 148.023 1.00 54.62 59 ILE I N 1
ATOM 8452 C CA . ILE I 1 59 ? 168.051 152.857 149.087 1.00 53.83 59 ILE I CA 1
ATOM 8453 C C . ILE I 1 59 ? 168.940 153.671 150.029 1.00 52.40 59 ILE I C 1
ATOM 8454 O O . ILE I 1 59 ? 170.174 153.610 149.956 1.00 59.18 59 ILE I O 1
ATOM 8459 N N . GLY I 1 60 ? 168.308 154.538 150.825 1.00 47.15 60 GLY I N 1
ATOM 8460 C CA . GLY I 1 60 ? 168.984 155.560 151.609 1.00 49.21 60 GLY I CA 1
ATOM 8461 C C . GLY I 1 60 ? 170.081 155.110 152.552 1.00 48.61 60 GLY I C 1
ATOM 8462 O O . GLY I 1 60 ? 171.255 155.406 152.320 1.00 54.62 60 GLY I O 1
ATOM 8463 N N . TYR I 1 61 ? 169.727 154.382 153.605 1.00 45.37 61 TYR I N 1
ATOM 8464 C CA . TYR I 1 61 ? 170.704 153.845 154.539 1.00 45.93 61 TYR I CA 1
ATOM 8465 C C . TYR I 1 61 ? 170.642 152.325 154.527 1.00 50.53 61 TYR I C 1
ATOM 8466 O O . TYR I 1 61 ? 169.565 151.737 154.663 1.00 52.82 61 TYR I O 1
ATOM 8475 N N . SER I 1 62 ? 171.803 151.696 154.367 1.00 51.64 62 SER I N 1
ATOM 8476 C CA . SER I 1 62 ? 171.893 150.247 154.271 1.00 48.71 62 SER I CA 1
ATOM 8477 C C . SER I 1 62 ? 171.716 149.627 155.650 1.00 49.02 62 SER I C 1
ATOM 8478 O O . SER I 1 62 ? 172.444 149.963 156.589 1.00 51.39 62 SER I O 1
ATOM 8481 N N . THR I 1 63 ? 170.745 148.726 155.765 1.00 48.85 63 THR I N 1
ATOM 8482 C CA . THR I 1 63 ? 170.420 148.070 157.020 1.00 51.01 63 THR I CA 1
ATOM 8483 C C . THR I 1 63 ? 170.601 146.564 156.885 1.00 55.39 63 THR I C 1
ATOM 8484 O O . THR I 1 63 ? 170.617 146.011 155.782 1.00 55.81 63 THR I O 1
ATOM 8488 N N . ASN I 1 64 ? 170.742 145.907 158.033 1.00 59.13 64 ASN I N 1
ATOM 8489 C CA . ASN I 1 64 ? 170.824 144.455 158.077 1.00 57.77 64 ASN I CA 1
ATOM 8490 C C . ASN I 1 64 ? 170.233 143.976 159.395 1.00 63.72 64 ASN I C 1
ATOM 8491 O O . ASN I 1 64 ? 170.338 144.657 160.418 1.00 67.02 64 ASN I O 1
ATOM 8496 N N . TYR I 1 65 ? 169.612 142.798 159.360 1.00 66.25 65 TYR I N 1
ATOM 8497 C CA . TYR I 1 65 ? 168.934 142.249 160.525 1.00 68.95 65 TYR I CA 1
ATOM 8498 C C . TYR I 1 65 ? 169.287 140.777 160.684 1.00 74.45 65 TYR I C 1
ATOM 8499 O O . TYR I 1 65 ? 169.595 140.086 159.710 1.00 76.32 65 TYR I O 1
ATOM 8508 N N . ALA I 1 66 ? 169.237 140.307 161.928 1.00 76.89 66 ALA I N 1
ATOM 8509 C CA . ALA I 1 66 ? 169.330 138.880 162.196 1.00 81.43 66 ALA I CA 1
ATOM 8510 C C . ALA I 1 66 ? 168.026 138.193 161.806 1.00 86.43 66 ALA I C 1
ATOM 8511 O O . ALA I 1 66 ? 166.961 138.813 161.780 1.00 86.01 66 ALA I O 1
ATOM 8513 N N . ASP I 1 67 ? 168.120 136.890 161.516 1.00 88.28 67 ASP I N 1
ATOM 8514 C CA . ASP I 1 67 ? 166.993 136.160 160.935 1.00 89.35 67 ASP I CA 1
ATOM 8515 C C . ASP I 1 67 ? 165.842 135.976 161.918 1.00 89.61 67 ASP I C 1
ATOM 8516 O O . ASP I 1 67 ? 164.689 135.836 161.494 1.00 89.26 67 ASP I O 1
ATOM 8521 N N . SER I 1 68 ? 166.124 135.971 163.222 1.00 90.10 68 SER I N 1
ATOM 8522 C CA . SER I 1 68 ? 165.057 135.805 164.202 1.00 92.13 68 SER I CA 1
ATOM 8523 C C . SER I 1 68 ? 164.237 137.075 164.395 1.00 94.48 68 SER I C 1
ATOM 8524 O O . SER I 1 68 ? 163.127 137.002 164.934 1.00 97.70 68 SER I O 1
ATOM 8527 N N . VAL I 1 69 ? 164.750 138.231 163.970 1.00 91.47 69 VAL I N 1
ATOM 8528 C CA . VAL I 1 69 ? 164.106 139.514 164.214 1.00 91.06 69 VAL I CA 1
ATOM 8529 C C . VAL I 1 69 ? 163.678 140.209 162.924 1.00 88.64 69 VAL I C 1
ATOM 8530 O O . VAL I 1 69 ? 163.282 141.376 162.959 1.00 86.61 69 VAL I O 1
ATOM 8534 N N . ARG I 1 70 ? 163.739 139.516 161.786 1.00 89.26 70 ARG I N 1
ATOM 8535 C CA . ARG I 1 70 ? 163.263 140.095 160.534 1.00 87.83 70 ARG I CA 1
ATOM 8536 C C . ARG I 1 70 ? 161.747 140.245 160.544 1.00 88.92 70 ARG I C 1
ATOM 8537 O O . ARG I 1 70 ? 161.034 139.451 161.167 1.00 90.96 70 ARG I O 1
ATOM 8545 N N . ALA I 1 71 ? 161.272 141.309 159.886 1.00 88.87 71 ALA I N 1
ATOM 8546 C CA . ALA I 1 71 ? 159.876 141.739 159.755 1.00 87.59 71 ALA I CA 1
ATOM 8547 C C . ALA I 1 71 ? 159.222 142.102 161.085 1.00 88.99 71 ALA I C 1
ATOM 8548 O O . ALA I 1 71 ? 157.995 142.254 161.138 1.00 94.46 71 ALA I O 1
ATOM 8550 N N . ARG I 1 72 ? 159.996 142.245 162.160 1.00 87.63 72 ARG I N 1
ATOM 8551 C CA . ARG I 1 72 ? 159.497 142.678 163.459 1.00 90.94 72 ARG I CA 1
ATOM 8552 C C . ARG I 1 72 ? 160.227 143.895 164.001 1.00 87.71 72 ARG I C 1
ATOM 8553 O O . ARG I 1 72 ? 159.596 144.773 164.594 1.00 90.34 72 ARG I O 1
ATOM 8561 N N . PHE I 1 73 ? 161.543 143.973 163.814 1.00 82.30 73 PHE I N 1
ATOM 8562 C CA . PHE I 1 73 ? 162.356 145.052 164.362 1.00 79.57 73 PHE I CA 1
ATOM 8563 C C . PHE I 1 73 ? 162.735 146.004 163.235 1.00 71.10 73 PHE I C 1
ATOM 8564 O O . PHE I 1 73 ? 162.960 145.573 162.100 1.00 69.82 73 PHE I O 1
ATOM 8572 N N . THR I 1 74 ? 162.803 147.298 163.545 1.00 65.09 74 THR I N 1
ATOM 8573 C CA . THR I 1 74 ? 163.187 148.306 162.563 1.00 57.85 74 THR I CA 1
ATOM 8574 C C . THR I 1 74 ? 164.192 149.270 163.177 1.00 55.15 74 THR I C 1
ATOM 8575 O O . THR I 1 74 ? 163.901 149.916 164.186 1.00 58.61 74 THR I O 1
ATOM 8579 N N . ILE I 1 75 ? 165.365 149.374 162.558 1.00 50.02 75 ILE I N 1
ATOM 8580 C CA . ILE I 1 75 ? 166.419 150.276 163.006 1.00 48.88 75 ILE I CA 1
ATOM 8581 C C . ILE I 1 75 ? 166.251 151.593 162.254 1.00 48.44 75 ILE I C 1
ATOM 8582 O O . ILE I 1 75 ? 165.660 151.636 161.169 1.00 50.99 75 ILE I O 1
ATOM 8587 N N . SER I 1 76 ? 166.711 152.689 162.861 1.00 47.27 76 SER I N 1
ATOM 8588 C CA . SER I 1 76 ? 166.588 154.017 162.277 1.00 46.35 76 SER I CA 1
ATOM 8589 C C . SER I 1 76 ? 167.742 154.889 162.755 1.00 47.08 76 SER I C 1
ATOM 8590 O O . SER I 1 76 ? 168.249 154.713 163.865 1.00 55.45 76 SER I O 1
ATOM 8593 N N . ARG I 1 77 ? 168.143 155.839 161.910 1.00 42.83 77 ARG I N 1
ATOM 8594 C CA . ARG I 1 77 ? 169.218 156.781 162.206 1.00 44.96 77 ARG I CA 1
ATOM 8595 C C . ARG I 1 77 ? 168.730 158.206 161.984 1.00 55.33 77 ARG I C 1
ATOM 8596 O O . ARG I 1 77 ? 168.108 158.495 160.957 1.00 56.98 77 ARG I O 1
ATOM 8604 N N . ASP I 1 78 ? 169.003 159.092 162.944 1.00 62.32 78 ASP I N 1
ATOM 8605 C CA . ASP I 1 78 ? 168.813 160.526 162.761 1.00 61.92 78 ASP I CA 1
ATOM 8606 C C . ASP I 1 78 ? 170.147 161.192 163.076 1.00 61.18 78 ASP I C 1
ATOM 8607 O O . ASP I 1 78 ? 170.602 161.163 164.226 1.00 60.50 78 ASP I O 1
ATOM 8612 N N . ASN I 1 79 ? 170.772 161.784 162.055 1.00 64.55 79 ASN I N 1
ATOM 8613 C CA . ASN I 1 79 ? 172.081 162.406 162.230 1.00 65.95 79 ASN I CA 1
ATOM 8614 C C . ASN I 1 79 ? 171.996 163.771 162.898 1.00 69.25 79 ASN I C 1
ATOM 8615 O O . ASN I 1 79 ? 172.931 164.165 163.605 1.00 65.72 79 ASN I O 1
ATOM 8620 N N . ALA I 1 80 ? 170.904 164.507 162.674 1.00 71.31 80 ALA I N 1
ATOM 8621 C CA . ALA I 1 80 ? 170.769 165.838 163.259 1.00 74.33 80 ALA I CA 1
ATOM 8622 C C . ALA I 1 80 ? 170.558 165.764 164.765 1.00 73.28 80 ALA I C 1
ATOM 8623 O O . ALA I 1 80 ? 171.127 166.563 165.518 1.00 77.02 80 ALA I O 1
ATOM 8625 N N . GLU I 1 81 ? 169.747 164.811 165.223 1.00 68.18 81 GLU I N 1
ATOM 8626 C CA . GLU I 1 81 ? 169.557 164.589 166.649 1.00 68.89 81 GLU I CA 1
ATOM 8627 C C . GLU I 1 81 ? 170.633 163.701 167.256 1.00 71.86 81 GLU I C 1
ATOM 8628 O O . GLU I 1 81 ? 170.627 163.519 168.480 1.00 73.84 81 GLU I O 1
ATOM 8634 N N . ASN I 1 82 ? 171.534 163.160 166.421 1.00 70.54 82 ASN I N 1
ATOM 8635 C CA . ASN I 1 82 ? 172.658 162.305 166.825 1.00 65.79 82 ASN I CA 1
ATOM 8636 C C . ASN I 1 82 ? 172.160 161.059 167.563 1.00 62.02 82 ASN I C 1
ATOM 8637 O O . ASN I 1 82 ? 172.678 160.677 168.615 1.00 58.99 82 ASN I O 1
ATOM 8642 N N . THR I 1 83 ? 171.133 160.420 166.996 1.00 63.87 83 THR I N 1
ATOM 8643 C CA . THR I 1 83 ? 170.433 159.322 167.652 1.00 59.84 83 THR I CA 1
ATOM 8644 C C . THR I 1 83 ? 170.269 158.136 166.712 1.00 62.17 83 THR I C 1
ATOM 8645 O O . THR I 1 83 ? 170.192 158.289 165.489 1.00 63.11 83 THR I O 1
ATOM 8649 N N . VAL I 1 84 ? 170.215 156.943 167.306 1.00 60.93 84 VAL I N 1
ATOM 8650 C CA . VAL I 1 84 ? 169.887 155.711 166.594 1.00 56.36 84 VAL I CA 1
ATOM 8651 C C . VAL I 1 84 ? 168.780 155.000 167.364 1.00 54.48 84 VAL I C 1
ATOM 8652 O O . VAL I 1 84 ? 168.932 154.715 168.555 1.00 59.23 84 VAL I O 1
ATOM 8656 N N . TYR I 1 85 ? 167.675 154.705 166.686 1.00 47.92 85 TYR I N 1
ATOM 8657 C CA . TYR I 1 85 ? 166.508 154.114 167.323 1.00 49.08 85 TYR I CA 1
ATOM 8658 C C . TYR I 1 85 ? 166.290 152.692 166.825 1.00 51.68 85 TYR I C 1
ATOM 8659 O O . TYR I 1 85 ? 166.688 152.338 165.713 1.00 55.33 85 TYR I O 1
ATOM 8668 N N . LEU I 1 86 ? 165.660 151.877 167.668 1.00 55.18 86 LEU I N 1
ATOM 8669 C CA . LEU I 1 86 ? 165.160 150.564 167.264 1.00 57.54 86 LEU I CA 1
ATOM 8670 C C . LEU I 1 86 ? 163.719 150.446 167.741 1.00 61.56 86 LEU I C 1
ATOM 8671 O O . LEU I 1 86 ? 163.462 150.423 168.947 1.00 68.79 86 LEU I O 1
ATOM 8676 N N . LEU I 1 87 ? 162.789 150.355 166.797 1.00 62.65 87 LEU I N 1
ATOM 8677 C CA . LEU I 1 87 ? 161.389 150.085 167.098 1.00 69.88 87 LEU I CA 1
ATOM 8678 C C . LEU I 1 87 ? 161.170 148.579 167.020 1.00 73.15 87 LEU I C 1
ATOM 8679 O O . LEU I 1 87 ? 161.298 147.981 165.945 1.00 75.09 87 LEU I O 1
ATOM 8684 N N . MET I 1 88 ? 160.860 147.962 168.157 1.00 81.95 88 MET I N 1
ATOM 8685 C CA . MET I 1 88 ? 160.587 146.534 168.222 1.00 86.67 88 MET I CA 1
ATOM 8686 C C . MET I 1 88 ? 159.085 146.299 168.356 1.00 91.29 88 MET I C 1
ATOM 8687 O O . MET I 1 88 ? 158.403 146.969 169.145 1.00 93.53 88 MET I O 1
ATOM 8692 N N . ASN I 1 89 ? 158.571 145.383 167.537 1.00 94.70 89 ASN I N 1
ATOM 8693 C CA . ASN I 1 89 ? 157.150 145.091 167.446 1.00 100.53 89 ASN I CA 1
ATOM 8694 C C . ASN I 1 89 ? 156.944 143.585 167.523 1.00 106.77 89 ASN I C 1
ATOM 8695 O O . ASN I 1 89 ? 157.788 142.812 167.059 1.00 107.98 89 ASN I O 1
ATOM 8700 N N . ASN I 1 90 ? 155.804 143.192 168.109 1.00 111.04 90 ASN I N 1
ATOM 8701 C CA . ASN I 1 90 ? 155.367 141.796 168.256 1.00 118.93 90 ASN I CA 1
ATOM 8702 C C . ASN I 1 90 ? 156.411 140.959 169.001 1.00 121.76 90 ASN I C 1
ATOM 8703 O O . ASN I 1 90 ? 157.011 140.026 168.462 1.00 121.66 90 ASN I O 1
ATOM 8708 N N . LEU I 1 91 ? 156.631 141.325 170.260 1.00 120.74 91 LEU I N 1
ATOM 8709 C CA . LEU I 1 91 ? 157.678 140.700 171.053 1.00 120.72 91 LEU I CA 1
ATOM 8710 C C . LEU I 1 91 ? 157.259 139.331 171.571 1.00 123.68 91 LEU I C 1
ATOM 8711 O O . LEU I 1 91 ? 156.114 139.121 171.982 1.00 125.09 91 LEU I O 1
ATOM 8716 N N . LYS I 1 92 ? 158.204 138.406 171.544 1.00 122.93 92 LYS I N 1
ATOM 8717 C CA . LYS I 1 92 ? 158.154 137.046 172.047 1.00 122.86 92 LYS I CA 1
ATOM 8718 C C . LYS I 1 92 ? 158.972 136.939 173.328 1.00 122.89 92 LYS I C 1
ATOM 8719 O O . LYS I 1 92 ? 159.887 137.736 173.553 1.00 121.48 92 LYS I O 1
ATOM 8725 N N . PRO I 1 93 ? 158.672 135.973 174.209 1.00 126.03 93 PRO I N 1
ATOM 8726 C CA . PRO I 1 93 ? 159.487 135.820 175.430 1.00 126.23 93 PRO I CA 1
ATOM 8727 C C . PRO I 1 93 ? 160.901 135.304 175.188 1.00 124.33 93 PRO I C 1
ATOM 8728 O O . PRO I 1 93 ? 161.702 135.298 176.133 1.00 119.90 93 PRO I O 1
ATOM 8732 N N . GLU I 1 94 ? 161.237 134.877 173.969 1.00 123.56 94 GLU I N 1
ATOM 8733 C CA . GLU I 1 94 ? 162.611 134.538 173.623 1.00 119.49 94 GLU I CA 1
ATOM 8734 C C . GLU I 1 94 ? 163.472 135.766 173.350 1.00 116.08 94 GLU I C 1
ATOM 8735 O O . GLU I 1 94 ? 164.686 135.622 173.172 1.00 111.93 94 GLU I O 1
ATOM 8741 N N . ASP I 1 95 ? 162.878 136.957 173.310 1.00 115.45 95 ASP I N 1
ATOM 8742 C CA . ASP I 1 95 ? 163.599 138.199 173.062 1.00 112.16 95 ASP I CA 1
ATOM 8743 C C . ASP I 1 95 ? 164.071 138.878 174.342 1.00 109.34 95 ASP I C 1
ATOM 8744 O O . ASP I 1 95 ? 164.618 139.984 174.271 1.00 105.53 95 ASP I O 1
ATOM 8749 N N . THR I 1 96 ? 163.863 138.254 175.502 1.00 109.37 96 THR I N 1
ATOM 8750 C CA . THR I 1 96 ? 164.261 138.843 176.777 1.00 104.19 96 THR I CA 1
ATOM 8751 C C . THR I 1 96 ? 165.780 138.819 176.912 1.00 101.31 96 THR I C 1
ATOM 8752 O O . THR I 1 96 ? 166.384 137.742 176.987 1.00 102.01 96 THR I O 1
ATOM 8756 N N . ALA I 1 97 ? 166.391 140.004 176.949 1.00 97.19 97 ALA I N 1
ATOM 8757 C CA . ALA I 1 97 ? 167.845 140.117 176.964 1.00 94.90 97 ALA I CA 1
ATOM 8758 C C . ALA I 1 97 ? 168.244 141.517 177.411 1.00 89.38 97 ALA I C 1
ATOM 8759 O O . ALA I 1 97 ? 167.408 142.413 177.556 1.00 89.74 97 ALA I O 1
ATOM 8761 N N . SER I 1 98 ? 169.547 141.692 177.616 1.00 86.18 98 SER I N 1
ATOM 8762 C CA . SER I 1 98 ? 170.138 143.012 177.784 1.00 83.44 98 SER I CA 1
ATOM 8763 C C . SER I 1 98 ? 170.635 143.482 176.423 1.00 80.35 98 SER I C 1
ATOM 8764 O O . SER I 1 98 ? 171.450 142.805 175.786 1.00 81.73 98 SER I O 1
ATOM 8767 N N . TYR I 1 99 ? 170.138 144.630 175.980 1.00 77.41 99 TYR I N 1
ATOM 8768 C CA . TYR I 1 99 ? 170.412 145.165 174.656 1.00 69.14 99 TYR I CA 1
ATOM 8769 C C . TYR I 1 99 ? 171.533 146.191 174.738 1.00 69.03 99 TYR I C 1
ATOM 8770 O O . TYR I 1 99 ? 171.595 146.991 175.680 1.00 76.81 99 TYR I O 1
ATOM 8779 N N . TYR I 1 100 ? 172.415 146.156 173.741 1.00 64.13 100 TYR I N 1
ATOM 8780 C CA . TYR I 1 100 ? 173.619 146.970 173.699 1.00 65.46 100 TYR I CA 1
ATOM 8781 C C . TYR I 1 100 ? 173.716 147.679 172.355 1.00 66.02 100 TYR I C 1
ATOM 8782 O O . TYR I 1 100 ? 173.255 147.171 171.328 1.00 67.87 100 TYR I O 1
ATOM 8791 N N . CYS I 1 101 ? 174.342 148.853 172.375 1.00 65.27 101 CYS I N 1
ATOM 8792 C CA . CYS I 1 101 ? 174.542 149.686 171.198 1.00 64.95 101 CYS I CA 1
ATOM 8793 C C . CYS I 1 101 ? 176.034 149.810 170.928 1.00 60.91 101 CYS I C 1
ATOM 8794 O O . CYS I 1 101 ? 176.815 150.098 171.841 1.00 61.43 101 CYS I O 1
ATOM 8797 N N . ALA I 1 102 ? 176.432 149.599 169.674 1.00 56.82 102 ALA I N 1
ATOM 8798 C CA . ALA I 1 102 ? 177.844 149.547 169.326 1.00 57.72 102 ALA I CA 1
ATOM 8799 C C . ALA I 1 102 ? 178.093 150.329 168.047 1.00 55.67 102 ALA I C 1
ATOM 8800 O O . ALA I 1 102 ? 177.208 150.479 167.203 1.00 59.38 102 ALA I O 1
ATOM 8802 N N . ALA I 1 103 ? 179.328 150.808 167.909 1.00 52.07 103 ALA I N 1
ATOM 8803 C CA . ALA I 1 103 ? 179.750 151.610 166.772 1.00 55.98 103 ALA I CA 1
ATOM 8804 C C . ALA I 1 103 ? 180.970 150.979 166.119 1.00 62.54 103 ALA I C 1
ATOM 8805 O O . ALA I 1 103 ? 181.760 150.295 166.775 1.00 69.87 103 ALA I O 1
ATOM 8807 N N . SER I 1 104 ? 181.119 151.212 164.815 1.00 60.42 104 SER I N 1
ATOM 8808 C CA . SER I 1 104 ? 182.282 150.741 164.079 1.00 62.66 104 SER I CA 1
ATOM 8809 C C . SER I 1 104 ? 182.654 151.747 163.004 1.00 67.02 104 SER I C 1
ATOM 8810 O O . SER I 1 104 ? 181.781 152.338 162.361 1.00 68.43 104 SER I O 1
ATOM 8813 N N . THR I 1 105 ? 183.958 151.935 162.824 1.00 69.69 105 THR I N 1
ATOM 8814 C CA . THR I 1 105 ? 184.500 152.711 161.722 1.00 74.36 105 THR I CA 1
ATOM 8815 C C . THR I 1 105 ? 185.393 151.878 160.815 1.00 82.19 105 THR I C 1
ATOM 8816 O O . THR I 1 105 ? 186.077 152.442 159.954 1.00 86.06 105 THR I O 1
ATOM 8820 N N . GLU I 1 106 ? 185.421 150.555 161.002 1.00 83.29 106 GLU I N 1
ATOM 8821 C CA . GLU I 1 106 ? 186.254 149.692 160.169 1.00 89.24 106 GLU I CA 1
ATOM 8822 C C . GLU I 1 106 ? 185.693 149.598 158.753 1.00 92.48 106 GLU I C 1
ATOM 8823 O O . GLU I 1 106 ? 186.349 149.989 157.781 1.00 92.25 106 GLU I O 1
ATOM 8829 N N . TRP I 1 107 ? 184.474 149.073 158.619 1.00 95.80 107 TRP I N 1
ATOM 8830 C CA . TRP I 1 107 ? 183.720 149.184 157.377 1.00 98.25 107 TRP I CA 1
ATOM 8831 C C . TRP I 1 107 ? 182.958 150.510 157.359 1.00 94.03 107 TRP I C 1
ATOM 8832 O O . TRP I 1 107 ? 183.313 151.453 158.075 1.00 92.28 107 TRP I O 1
ATOM 8843 N N . ALA I 1 108 ? 181.944 150.585 156.486 1.00 91.01 108 ALA I N 1
ATOM 8844 C CA . ALA I 1 108 ? 181.092 151.727 156.137 1.00 89.41 108 ALA I CA 1
ATOM 8845 C C . ALA I 1 108 ? 181.839 152.782 155.342 1.00 93.90 108 ALA I C 1
ATOM 8846 O O . ALA I 1 108 ? 181.371 153.917 155.249 1.00 91.31 108 ALA I O 1
ATOM 8848 N N . SER I 1 109 ? 183.003 152.447 154.794 1.00 96.70 109 SER I N 1
ATOM 8849 C CA . SER I 1 109 ? 183.631 153.236 153.745 1.00 98.04 109 SER I CA 1
ATOM 8850 C C . SER I 1 109 ? 183.111 152.732 152.401 1.00 94.37 109 SER I C 1
ATOM 8851 O O . SER I 1 109 ? 182.223 151.875 152.340 1.00 93.96 109 SER I O 1
ATOM 8854 N N . GLU I 1 110 ? 183.707 153.241 151.315 1.00 90.21 110 GLU I N 1
ATOM 8855 C CA . GLU I 1 110 ? 183.325 153.006 149.923 1.00 92.85 110 GLU I CA 1
ATOM 8856 C C . GLU I 1 110 ? 181.842 153.341 149.748 1.00 91.07 110 GLU I C 1
ATOM 8857 O O . GLU I 1 110 ? 181.498 154.519 149.600 1.00 90.17 110 GLU I O 1
ATOM 8863 N N . SER I 1 111 ? 180.959 152.345 149.801 1.00 90.17 111 SER I N 1
ATOM 8864 C CA . SER I 1 111 ? 179.548 152.580 149.500 1.00 86.86 111 SER I CA 1
ATOM 8865 C C . SER I 1 111 ? 178.706 151.457 150.109 1.00 83.15 111 SER I C 1
ATOM 8866 O O . SER I 1 111 ? 179.127 150.825 151.083 1.00 82.43 111 SER I O 1
ATOM 8869 N N . LEU I 1 112 ? 177.490 151.278 149.573 1.00 80.03 112 LEU I N 1
ATOM 8870 C CA . LEU I 1 112 ? 176.453 150.301 149.908 1.00 72.45 112 LEU I CA 1
ATOM 8871 C C . LEU I 1 112 ? 176.999 148.927 150.273 1.00 68.82 112 LEU I C 1
ATOM 8872 O O . LEU I 1 112 ? 177.851 148.375 149.570 1.00 73.79 112 LEU I O 1
ATOM 8877 N N . GLN I 1 113 ? 176.517 148.413 151.407 1.00 62.61 113 GLN I N 1
ATOM 8878 C CA . GLN I 1 113 ? 176.963 147.082 151.884 1.00 64.14 113 GLN I CA 1
ATOM 8879 C C . GLN I 1 113 ? 175.823 146.085 151.648 1.00 63.82 113 GLN I C 1
ATOM 8880 O O . GLN I 1 113 ? 174.954 145.958 152.532 1.00 65.81 113 GLN I O 1
ATOM 8886 N N . TYR I 1 114 ? 175.829 145.419 150.493 1.00 64.69 114 TYR I N 1
ATOM 8887 C CA . TYR I 1 114 ? 174.759 144.443 150.165 1.00 64.81 114 TYR I CA 1
ATOM 8888 C C . TYR I 1 114 ? 175.057 143.136 150.878 1.00 65.26 114 TYR I C 1
ATOM 8889 O O . TYR I 1 114 ? 176.246 142.814 151.081 1.00 69.09 114 TYR I O 1
ATOM 8898 N N . GLY I 1 115 ? 174.010 142.407 151.267 1.00 60.71 115 GLY I N 1
ATOM 8899 C CA . GLY I 1 115 ? 174.206 141.084 151.887 1.00 58.29 115 GLY I CA 1
ATOM 8900 C C . GLY I 1 115 ? 174.645 141.182 153.331 1.00 59.68 115 GLY I C 1
ATOM 8901 O O . GLY I 1 115 ? 174.928 142.305 153.792 1.00 63.15 115 GLY I O 1
ATOM 8902 N N . ASN I 1 116 ? 174.709 140.042 154.021 1.00 59.50 116 ASN I N 1
ATOM 8903 C CA . ASN I 1 116 ? 175.098 140.025 155.456 1.00 58.83 116 ASN I CA 1
ATOM 8904 C C . ASN I 1 116 ? 176.370 140.850 155.655 1.00 57.83 116 ASN I C 1
ATOM 8905 O O . ASN I 1 116 ? 177.432 140.430 155.154 1.00 60.55 116 ASN I O 1
ATOM 8910 N N . TRP I 1 117 ? 176.260 141.980 156.349 1.00 54.41 117 TRP I N 1
ATOM 8911 C CA . TRP I 1 117 ? 177.418 142.806 156.649 1.00 53.88 117 TRP I CA 1
ATOM 8912 C C . TRP I 1 117 ? 177.343 143.267 158.096 1.00 61.34 117 TRP I C 1
ATOM 8913 O O . TRP I 1 117 ? 176.255 143.485 158.637 1.00 63.48 117 TRP I O 1
ATOM 8924 N N . GLY I 1 118 ? 178.515 143.423 158.712 1.00 61.05 118 GLY I N 1
ATOM 8925 C CA . GLY I 1 118 ? 178.596 143.852 160.100 1.00 55.99 118 GLY I CA 1
ATOM 8926 C C . GLY I 1 118 ? 177.983 142.882 161.083 1.00 62.76 118 GLY I C 1
ATOM 8927 O O . GLY I 1 118 ? 177.479 143.301 162.129 1.00 66.09 118 GLY I O 1
ATOM 8928 N N . HIS I 1 119 ? 178.003 141.590 160.768 1.00 66.05 119 HIS I N 1
ATOM 8929 C CA . HIS I 1 119 ? 177.343 140.578 161.579 1.00 65.33 119 HIS I CA 1
ATOM 8930 C C . HIS I 1 119 ? 178.214 140.042 162.707 1.00 70.27 119 HIS I C 1
ATOM 8931 O O . HIS I 1 119 ? 177.717 139.272 163.535 1.00 75.73 119 HIS I O 1
ATOM 8938 N N . GLU I 1 120 ? 179.486 140.425 162.766 1.00 70.05 120 GLU I N 1
ATOM 8939 C CA . GLU I 1 120 ? 180.377 139.933 163.805 1.00 74.55 120 GLU I CA 1
ATOM 8940 C C . GLU I 1 120 ? 180.461 140.957 164.937 1.00 71.74 120 GLU I C 1
ATOM 8941 O O . GLU I 1 120 ? 179.754 141.969 164.945 1.00 72.16 120 GLU I O 1
ATOM 8947 N N . SER I 1 121 ? 181.334 140.700 165.913 1.00 72.12 121 SER I N 1
ATOM 8948 C CA . SER I 1 121 ? 181.467 141.562 167.078 1.00 70.13 121 SER I CA 1
ATOM 8949 C C . SER I 1 121 ? 182.888 142.032 167.347 1.00 71.54 121 SER I C 1
ATOM 8950 O O . SER I 1 121 ? 183.078 142.863 168.242 1.00 75.21 121 SER I O 1
ATOM 8953 N N . SER I 1 122 ? 183.886 141.541 166.611 1.00 75.15 122 SER I N 1
ATOM 8954 C CA . SER I 1 122 ? 185.278 141.866 166.899 1.00 80.88 122 SER I CA 1
ATOM 8955 C C . SER I 1 122 ? 185.692 143.244 166.401 1.00 79.53 122 SER I C 1
ATOM 8956 O O . SER I 1 122 ? 186.763 143.725 166.786 1.00 81.06 122 SER I O 1
ATOM 8959 N N . LYS I 1 123 ? 184.882 143.888 165.563 1.00 76.58 123 LYS I N 1
ATOM 8960 C CA . LYS I 1 123 ? 185.199 145.210 165.041 1.00 81.82 123 LYS I CA 1
ATOM 8961 C C . LYS I 1 123 ? 184.360 146.320 165.650 1.00 81.01 123 LYS I C 1
ATOM 8962 O O . LYS I 1 123 ? 184.783 147.478 165.631 1.00 79.86 123 LYS I O 1
ATOM 8968 N N . TYR I 1 124 ? 183.183 145.994 166.177 1.00 75.39 124 TYR I N 1
ATOM 8969 C CA . TYR I 1 124 ? 182.406 146.954 166.947 1.00 65.78 124 TYR I CA 1
ATOM 8970 C C . TYR I 1 124 ? 183.087 147.265 168.273 1.00 65.50 124 TYR I C 1
ATOM 8971 O O . TYR I 1 124 ? 183.542 146.368 168.986 1.00 65.43 124 TYR I O 1
ATOM 8980 N N . ALA I 1 125 ? 183.155 148.552 168.595 1.00 68.72 125 ALA I N 1
ATOM 8981 C CA . ALA I 1 125 ? 183.705 149.036 169.850 1.00 69.61 125 ALA I CA 1
ATOM 8982 C C . ALA I 1 125 ? 182.708 150.004 170.474 1.00 67.56 125 ALA I C 1
ATOM 8983 O O . ALA I 1 125 ? 181.607 150.208 169.950 1.00 66.36 125 ALA I O 1
ATOM 8985 N N . ASN I 1 126 ? 183.115 150.582 171.613 1.00 60.26 126 ASN I N 1
ATOM 8986 C CA . ASN I 1 126 ? 182.366 151.615 172.341 1.00 58.80 126 ASN I CA 1
ATOM 8987 C C . ASN I 1 126 ? 180.983 151.121 172.771 1.00 59.78 126 ASN I C 1
ATOM 8988 O O . ASN I 1 126 ? 179.965 151.784 172.560 1.00 62.55 126 ASN I O 1
ATOM 8993 N N . TRP I 1 127 ? 180.961 149.930 173.365 1.00 58.83 127 TRP I N 1
ATOM 8994 C CA . TRP I 1 127 ? 179.736 149.363 173.913 1.00 61.28 127 TRP I CA 1
ATOM 8995 C C . TRP I 1 127 ? 179.239 150.182 175.097 1.00 64.82 127 TRP I C 1
ATOM 8996 O O . TRP I 1 127 ? 180.020 150.574 175.970 1.00 72.37 127 TRP I O 1
ATOM 9007 N N . GLY I 1 128 ? 177.934 150.442 175.122 1.00 61.65 128 GLY I N 1
ATOM 9008 C CA . GLY I 1 128 ? 177.317 151.108 176.246 1.00 69.84 128 GLY I CA 1
ATOM 9009 C C . GLY I 1 128 ? 177.024 150.148 177.381 1.00 71.47 128 GLY I C 1
ATOM 9010 O O . GLY I 1 128 ? 177.323 148.955 177.330 1.00 71.48 128 GLY I O 1
ATOM 9011 N N . GLN I 1 129 ? 176.418 150.693 178.438 1.00 71.46 129 GLN I N 1
ATOM 9012 C CA . GLN I 1 129 ? 176.045 149.874 179.585 1.00 69.84 129 GLN I CA 1
ATOM 9013 C C . GLN I 1 129 ? 174.835 148.991 179.309 1.00 72.06 129 GLN I C 1
ATOM 9014 O O . GLN I 1 129 ? 174.594 148.048 180.071 1.00 73.92 129 GLN I O 1
ATOM 9020 N N . GLY I 1 130 ? 174.075 149.271 178.254 1.00 71.35 130 GLY I N 1
ATOM 9021 C CA . GLY I 1 130 ? 172.961 148.432 177.869 1.00 71.71 130 GLY I CA 1
ATOM 9022 C C . GLY I 1 130 ? 171.711 148.714 178.678 1.00 65.87 130 GLY I C 1
ATOM 9023 O O . GLY I 1 130 ? 171.708 149.463 179.656 1.00 65.10 130 GLY I O 1
ATOM 9024 N N . THR I 1 131 ? 170.616 148.091 178.250 1.00 64.60 131 THR I N 1
ATOM 9025 C CA . THR I 1 131 ? 169.350 148.213 178.957 1.00 71.61 131 THR I CA 1
ATOM 9026 C C . THR I 1 131 ? 168.613 146.882 178.912 1.00 81.53 131 THR I C 1
ATOM 9027 O O . THR I 1 131 ? 168.785 146.090 177.986 1.00 79.86 131 THR I O 1
ATOM 9031 N N . GLN I 1 132 ? 167.804 146.628 179.934 1.00 90.15 132 GLN I N 1
ATOM 9032 C CA . GLN I 1 132 ? 167.153 145.334 180.087 1.00 90.44 132 GLN I CA 1
ATOM 9033 C C . GLN I 1 132 ? 165.775 145.369 179.436 1.00 89.22 132 GLN I C 1
ATOM 9034 O O . GLN I 1 132 ? 164.941 146.213 179.783 1.00 87.30 132 GLN I O 1
ATOM 9040 N N . VAL I 1 133 ? 165.538 144.460 178.492 1.00 88.32 133 VAL I N 1
ATOM 9041 C CA . VAL I 1 133 ? 164.229 144.282 177.879 1.00 97.06 133 VAL I CA 1
ATOM 9042 C C . VAL I 1 133 ? 163.743 142.896 178.278 1.00 104.58 133 VAL I C 1
ATOM 9043 O O . VAL I 1 133 ? 164.415 141.890 178.008 1.00 106.45 133 VAL I O 1
ATOM 9047 N N . THR I 1 134 ? 162.595 142.846 178.948 1.00 107.29 134 THR I N 1
ATOM 9048 C CA . THR I 1 134 ? 162.044 141.602 179.469 1.00 107.80 134 THR I CA 1
ATOM 9049 C C . THR I 1 134 ? 160.630 141.428 178.938 1.00 111.85 134 THR I C 1
ATOM 9050 O O . THR I 1 134 ? 159.775 142.295 179.145 1.00 113.00 134 THR I O 1
ATOM 9054 N N . VAL I 1 135 ? 160.392 140.306 178.264 1.00 117.77 135 VAL I N 1
ATOM 9055 C CA . VAL I 1 135 ? 159.087 139.962 177.714 1.00 123.69 135 VAL I CA 1
ATOM 9056 C C . VAL I 1 135 ? 158.609 138.715 178.444 1.00 126.03 135 VAL I C 1
ATOM 9057 O O . VAL I 1 135 ? 159.202 137.637 178.298 1.00 125.70 135 VAL I O 1
ATOM 9061 N N . SER I 1 136 ? 157.541 138.854 179.225 1.00 126.76 136 SER I N 1
ATOM 9062 C CA . SER I 1 136 ? 157.022 137.743 180.009 1.00 131.39 136 SER I CA 1
ATOM 9063 C C . SER I 1 136 ? 155.535 137.950 180.247 1.00 134.69 136 SER I C 1
ATOM 9064 O O . SER I 1 136 ? 155.012 139.060 180.118 1.00 131.83 136 SER I O 1
ATOM 9067 N N . SER I 1 137 ? 154.858 136.861 180.598 1.00 137.52 137 SER I N 1
ATOM 9068 C CA . SER I 1 137 ? 153.429 136.901 180.879 1.00 136.21 137 SER I CA 1
ATOM 9069 C C . SER I 1 137 ? 153.171 137.193 182.354 1.00 132.11 137 SER I C 1
ATOM 9070 O O . SER I 1 137 ? 154.104 137.320 183.147 1.00 131.47 137 SER I O 1
#

InterPro domains:
  IPR002561 Filoviruses glycoprotein, extracellular domain [PF01611] (1-375)
  IPR014625 Filoviruses glycoprotein [PIRSF036874] (1-677)
  IPR018154 TLV/ENV coat polyprotein [PTHR10424] (236-676)
  IPR054584 Envelope glycoprotein GP2-like, HR1-HR2 [PF22307] (516-596)

Solvent-accessible surface area: 50012 Å² total; per-residue (Å²): 90,85,9,83,20,70,34,29,29,127,28,107,60,46,23,66,32,150,0,26,1,65,8,80,219,14,79,3,44,108,50,1,1,0,0,1,26,64,24,126,89,134,145,100,90,28,0,0,0,0,3,61,69,68,28,117,4,3,1,22,5,6,7,29,23,122,73,0,85,112,35,3,20,0,16,24,52,58,105,110,29,11,0,63,1,32,0,62,87,2,111,82,156,4,41,3,23,0,48,0,0,2,10,92,107,132,1,71,135,14,14,29,100,37,112,23,10,106,72,46,86,89,14,50,57,83,12,153,22,25,94,0,41,3,53,131,66,24,0,94,96,1,90,8,5,40,5,12,0,5,4,10,19,4,38,129,27,57,34,56,5,59,52,0,4,140,5,9,21,29,58,96,27,25,33,32,20,5,0,30,2,30,8,0,8,57,6,107,21,0,4,36,2,38,0,37,22,61,72,36,141,26,18,8,57,94,38,63,93,9,4,42,70,10,37,64,38,177,52,50,39,108,7,48,2,7,2,38,139,16,134,26,21,2,0,6,50,125,3,6,1,0,0,0,5,17,0,0,0,10,0,1,8,115,43,48,18,2,6,9,0,10,6,6,5,7,3,3,51,121,67,4,22,157,74,21,24,115,64,36,12,12,15,7,50,32,124,125,93,28,66,62,54,92,162,189,88,20,25,68,84,2,126,2,0,9,38,76,64,80,38,85,87,82,39,106,18,33,9,20,50,90,11,62,7,64,157,42,33,32,41,70,6,72,7,137,41,81,55,96,8,0,28,51,7,10,135,10,3,78,99,4,4,76,40,3,11,37,32,4,48,84,21,2,30,38,70,4,46,48,5,16,28,32,10,0,0,49,22,6,0,71,100,134,76,63,4,109,99,0,95,13,4,39,4,2,0,7,6,8,19,5,36,125,27,56,31,42,6,44,62,0,5,134,14,10,23,27,63,86,40,26,31,20,18,7,0,35,2,39,23,0,11,41,4,106,18,0,3,35,5,29,1,16,32,57,76,36,145,34,35,10,45,107,34,66,90,12,5,52,67,11,35,74,39,152,59,58,38,104,6,50,0,4,3,43,141,13,124,28,28,0,1,6,49,129,1,5,0,0,0,1,8,16,0,0,0,6,0,2,10,100,44,53,17,4,4,7,0,10,3,4,2,8,13,5,53,102,77,2,33,161,57,10,7,98,64,41,7,11,11,9,36,80,109,174,77,22,67,47,42,102,177,176,79,18,45,59,88,0,104,1,0,12,46,53,73,72,130,98,50,65,69,110,36,38,2,22,43,112,13,54,11,54,146,49,14,35,42,74,6,70,4,99,50,78,68,86,10,0,26,82,8,10,117,3,2,71,101,4,6,66,34,1,7,30,41,3,42,62,17,3,25,52,62,6,36,60,4,24,30,44,16,0,0,47,30,1,3,92,116,76,73,84,5,96,90,3,117,7,4,38,3,6,0,5,3,7,27,5,28,133,31,55,43,48,4,54,74,0,4,124,17,6,22,24,58,79,36,24,41,26,20,3,0,34,1,28,20,0,15,24,1,108,10,0,2,34,2,43,1,42,16,55,71,36,136,38,15,10,49,93,43,62,84,7,4,42,67,11,40,80,36,134,64,56,42,106,7,54,3,4,2,44,142,23,126,25,24,0,3,5,48,130,3,6,0,0,0,0,10,13,0,0,0,9,0,1,8,94,48,48,18,0,3,8,0,9,0,1,6,10,16,18,72,87,77,4,38,162,52,21,40,95,64,41,9,3,13,20,63,67,112,144,71,15,63,49,50,90,167,180,104,23,45,61,72,0,92,3,2,6,29,44,66,126,39,99,84,67,44,123,17,39,8,24,48,93,10,47,13,59,147,38,21,27,49,79,10,72,9,74,57,56,70,96,4,0,36,61,6,4,140,11,1,72,113,2,4,64,44,4,4,38,36,2,49,65,18,3,17,36,58,7,40,52,3,27,36,35,20,1,0,45,39,0,4,93,123,164,77,116,17,132,19,68,40,29,28,125,28,110,61,46,24,65,31,135,0,26,1,61,15,93,216,14,90,6,47,120,53,0,1,0,0,1,26,66,23,127,89,134,145,100,91,27,0,0,0,1,4,75,58,74,37,117,5,0,1,21,1,2,10,18,24,120,72,0,95,116,38,9,9,0,10,26,54,66,103,111,29,7,0,50,0,48,0,60,89,3,113,85,154,3,40,3,24,0,48,0,0,7,3,90,95,68,4,78,113,19,10,31,81,35,109,21,6,95,92,47,93,86,8,50,54,81,12,173,19,26,92,0,39,3,53,130,93,97,14,132,19,68,41,30,28,124,27,110,61,46,24,66,31,137,0,25,2,60,13,90,207,12,90,2,43,108,51,0,2,0,0,1,26,65,22,129,90,132,146,99,92,28,0,0,0,0,4,43,91,74,27,116,6,0,0,24,4,8,5,27,22,122,73,0,86,116,35,7,19,0,13,22,53,53,103,114,29,10,1,45,0,51,0,61,89,3,112,86,155,3,40,3,24,0,46,0,0,4,11,84,103,131,1,70,137,15,15,32,96,37,114,24,12,117,69,45,89,91,13,51,62,80,11,172,19,25,94,0,39,3,53,129

B-factor: mean 61.66, std 24.62, range [1.02, 245.77]

Organism: Lake Victoria marburgvirus (strain Ravn-87) (NCBI:txid378809)

Foldseek 3Di:
DAKAKDWADEDAAQDKTKMKMADDPDQQLQWKKFKWWADVPGDIFGAKIWARDQDPPPGIAMDGDPVQPPFKDWDDDRVRRMIMIMGGRDDQVPWTFMKMWIANPDRPPHDDDDDDPGDDPGTDNIYPTDTHGYHD/DPDPDPVQKAKAWEACVVVVDDDDPVVQVVQKAFDADDDKDKDFGDYYDADEEKEFEWEAEVVGHTQEAADDPPFAAADHYNYYDYYYYYDHPGHHFMAGNPPWFWATHRMTMRGDHHGHITGTTDIDIDGDDDVVCVVPPD/DKDWDWAPPVDTDIGIVCVFDQKDKDKDQDPDPCVVPCCVDVVNHDDDVPRIDIDIDGCDVPVRNVVVVVVVVVVVVVVVVVVVDDDPDDDDCPVVSVVSVVVPPD/DDFDDPVQKFKEKEFCVVVVDDDDPVPQCVQKAFDADDDKDKDFGDYYDAEEEKEAEWEEEVVGHTQEAADDPVFAAADHYPYYYYDYYYDHPGHHFMAGNVPWWWATDRMTMRGDHHGYITGTTHIDMDGHDDVVCVVPPD/DKDWPFAQVLHTDTDICVVFDQKDKDKDAPPDPPDDDPAVDVVNHQDDPGRIDMDIDGCSPPPRVVVVVCVVPCVVVVVVVVVVDDDDDDDDDVVVSVVSVVVVVD/DDADDPVQKFKEWEFCVVVVQDDPPVSQVVFKAFDADDDKDKDFGDYYDEEAEKEAEWEDEVVGHTQEAADDPPFAAADDYNDYYYDYYYDHPGHHFMATNVPWWWATDRMTMRGDHHRHITGTTHMDMDGHDPVVCVVPPD/DKDWDWDVCVPTDIDICVVFDQWDKDKDFDDCVVVVVPQVDVVNHDDDPRGIDMDTDHCDPVVRVVVVVVVVVVVVVVVVVVVVDDDDDDDDCPVVSVVSCVVVVD/DAKAKDWADEDAAQAKTKMKMADDPDQCLQWKKAKWWDDVPGDIFGAKIWARQQDVPVGIAMDGDPVQPPFKDWDDDRVRRMIMMMGGRHDQVPWTFMKMWIANVDRPDDHDDDDDPRDDPGTDNIYPTDTHGYHD/DAKAKDWADEDAAQAKTKMKMADDPDQQLQWKKFKWWADVPGDIFGAKIWARQQDPPVGIAMDGDPVQPPFKDWDDDRVRRMIMIIGGRDDQVPWTWMKMWIANPDRPDDHDPDDDPGDDPGTDNIYPTDTHGYHD

Nearest PDB structures (foldseek):
  6pci-assembly1_D  TM=8.793E-01  e=4.493E-08  Zaire ebolavirus
  8dpl-assembly1_J  TM=8.807E-01  e=5.455E-08  Ebola virus - Mayinga, Zaire, 1976
  6f5u-assembly1_B  TM=8.716E-01  e=1.535E-07  Ebola virus - Mayinga, Zaire, 1976
  7swd-assembly1_F  TM=8.355E-01  e=1.349E-07  Zaire ebolavirus
  7swd-assembly1_D  TM=8.365E-01  e=1.638E-07  Zaire ebolavirus